Protein 6OKD (pdb70)

Foldseek 3Di:
DADDPVRLLVLLLVLLVPDFLLVQLAVLLDPLQPAFAFQDPNLVVVLVVLQVLLVVLVFVDKDKDKDKFKKWDADPDFWFKWKDLVVDIGTLDRFPEWAILFDFDKAKFKEFEQEAQDLVSQVPDPDQQASAEYEYEDDDDALQNSLVSSVVSRHAEYEYEHFCQQFVDPDQFFHFYAYRAQFAAHDDDDPPCHSGGPHGYTYGGNSSQLVQLVQAADADDVVSVTDRSHHGIGDPSMMMMTGGHMDMDIHMGMKMKGKHAAPAARQAEAEEEFEQHARASCSLQGSLLSSLLSSLSSSVSCCVVPVPQHFRYMYMYIHAYPLRHQLHRVVVVLVVQPPHVLLRYAEYEYRGNQELAQDAKAKAWPLQCVVVLLVLQQSFARLPPRHRNNPDPCVVVVHDHDDRSGNQQCVQQQNLHIYMYMHRHDPRDRNCGRTNPSGSVVRCVRPVVVSSRSSRSSSSVSSSRCQQGRFLAGSTQLLSVLVVLVVLVVLVVVCVVVQVVVVHDCVLLVVLSVLLNVLSVVLVVQVVPDPRPPSVSSVLSRSLSSCLSVLQFQPPDDCRVFSRRRQDRGDDLLHSVNLSVLSVPVCVVRDVVSNVVSSVSNSCSSNVSSVSSDRDPVD/DDDLVRLLVLLLVLLVPDFLLVQLQVLLDPLQPAFAFQDPNLVVVLVVLQVLLVVLVFVDKDKDKDKFKKWDADVDFWFKWKPLVVPIGTLDSFPEWAILFDFDKAKFKEFEQEAQDLVSQVPDPDQQASAEYEYEDDDAFLQNSLVSSVVSHHAEYEYEHFCQQFVDPDQFFHFYAYRAPFAAHDPDDPPCHSGHPHGYTYGGNSSQLVVLVQAADFDDCVSVGDRSDHGIGDPSMMMMTGGHMDMDIHMGMKMKGKHAADACRQAEEEEEFEQHADASCSLQGSLLSSLLSSLSSSVSCCVVPVVAHFNYMYMYIHAYPLRHQLHRVVVVLVVQPPHVLLRYAEYEYRGNQEQAQDAKAKAWPLQCPVVLLVLQQPFARLPPRHRNNPDPCVVVVHDHDDRSGNQQCVQQQVLHIYMYMHRHDPRDRNQGRTNVSGSVVRCVRPVVVSSRSSRSSSSVNSSRCQQTRFLAGSTRLLSVLVVLVVLVVLVVVLVVVCVVVVHDCVLLVVLSVLLNVLSVVLVVQVVPDPRPPSVSSVLSRSLSSCLSVLQFQPPDDCRVFSRRRQDRGDDCLHSVNLSVLSVPPVVRDVVSNVVSSVRVSVSSNVSSVSSDRDPVD/DDDLCVVLVVLVVVLVVVVVVVVCPSPVSVVSSVVSNVPDDRD/DALCVVLVVLVVVLVVVVVVVVCPSPVSVVSSVVSSVPDDRD

GO terms:
  GO:0060586 multicellular organismal-level iron ion homeostasis (P, IDA)
  GO:0048471 perinuclear region of cytoplasm (C, IDA)
  GO:0005886 plasma membrane (C, IDA)
  GO:0043066 negative regulation of apoptotic process (P, IMP)
  GO:0043123 positive regulation of canonical NF-kappaB signal transduction (P, IMP)
  GO:0010628 positive regulation of gene expression (P, IMP)
  GO:0031334 positive regulation of protein-containing complex assembly (P, IMP)
  GO:1900182 positive regulation of protein localization to nucleus (P, IMP)
  GO:0005515 protein binding (F, IPI)
  GO:0044877 protein-containing complex binding (F, IPI)
  GO:0019901 protein kinase binding (F, IPI)
  GO:0055037 recycling endosome (C, IDA)
  GO:0005768 endosome (C, IDA)
  GO:0003725 double-stranded RNA binding (F, IDA)
  GO:0031410 cytoplasmic vesicle (C, IDA)
  GO:0071466 cellular response to xenobiotic stimulus (P, IDA)
  GO:0004998 transferrin receptor activity (F, IDA)
  GO:0042102 positive regulation of T cell proliferation (P, IDA)
  GO:0045830 positive regulation of isotype switching (P, IDA)
  GO:0030890 positive regulation of B cell proliferation (P, IDA)

Structure (mmCIF, N/CA/C/O backbone):
data_6OKD
#
_entry.id   6OKD
#
_cell.length_a   102.601
_cell.length_b   145.500
_cell.length_c   133.494
_cell.angle_alpha   90.00
_cell.angle_beta   90.02
_cell.angle_gamma   90.00
#
_symmetry.space_group_name_H-M   'C 1 2 1'
#
loop_
_entity.id
_entity.type
_entity.pdbx_description
1 polymer 'Transferrin receptor protein 1'
2 polymer 'transferrin receptor binding cystine-dense peptide'
3 non-polymer '2-(N-MORPHOLINO)-ETHANESULFONIC ACID'
4 non-polymer GLYCEROL
5 non-polymer 2-acetamido-2-deoxy-beta-D-glucopyranose
6 water water
#
loop_
_atom_site.group_PDB
_atom_site.id
_atom_site.type_symbol
_atom_site.label_atom_id
_atom_site.label_alt_id
_atom_site.label_comp_id
_atom_site.label_asym_id
_atom_site.label_entity_id
_atom_site.label_seq_id
_atom_site.pdbx_PDB_ins_code
_atom_site.Cartn_x
_atom_site.Cartn_y
_atom_site.Cartn_z
_atom_site.occupancy
_atom_site.B_iso_or_equiv
_atom_site.auth_seq_id
_atom_site.auth_comp_id
_atom_site.auth_asym_id
_atom_site.auth_atom_id
_atom_site.pdbx_PDB_model_num
ATOM 1 N N . SER A 1 2 ? 78.517 0.565 41.243 1.00 78.97 2 SER A N 1
ATOM 2 C CA . SER A 1 2 ? 79.074 1.185 40.002 1.00 85.26 2 SER A CA 1
ATOM 3 C C . SER A 1 2 ? 80.547 0.785 39.833 1.00 81.64 2 SER A C 1
ATOM 4 O O . SER A 1 2 ? 81.363 0.938 40.761 1.00 93.92 2 SER A O 1
ATOM 6 N N . ARG A 1 3 ? 80.854 0.166 38.691 1.00 74.22 3 ARG A N 1
ATOM 7 C CA . ARG A 1 3 ? 82.242 -0.091 38.281 1.00 70.33 3 ARG A CA 1
ATOM 8 C C . ARG A 1 3 ? 82.994 1.245 38.152 1.00 63.44 3 ARG A C 1
ATOM 9 O O . ARG A 1 3 ? 82.473 2.200 37.566 1.00 64.34 3 ARG A O 1
ATOM 11 N N . LEU A 1 4 ? 84.176 1.339 38.757 1.00 52.07 4 LEU A N 1
ATOM 12 C CA . LEU A 1 4 ? 84.980 2.585 38.699 1.00 51.49 4 LEU A CA 1
ATOM 13 C C . LEU A 1 4 ? 85.904 2.589 37.488 1.00 51.51 4 LEU A C 1
ATOM 14 O O . LEU A 1 4 ? 86.471 1.564 37.135 1.00 54.39 4 LEU A O 1
ATOM 19 N N . TYR A 1 5 ? 86.102 3.758 36.905 1.00 48.13 5 TYR A N 1
ATOM 20 C CA . TYR A 1 5 ? 86.950 3.911 35.753 1.00 50.96 5 TYR A CA 1
ATOM 21 C C . TYR A 1 5 ? 88.022 4.853 36.161 1.00 45.10 5 TYR A C 1
ATOM 22 O O . TYR A 1 5 ? 88.023 5.312 37.312 1.00 39.60 5 TYR A O 1
ATOM 31 N N . TRP A 1 6 ? 89.035 4.947 35.298 1.00 41.04 6 TRP A N 1
ATOM 32 C CA . TRP A 1 6 ? 90.253 5.653 35.590 1.00 39.65 6 TRP A CA 1
ATOM 33 C C . TRP A 1 6 ? 89.959 7.047 36.180 1.00 39.78 6 TRP A C 1
ATOM 34 O O . TRP A 1 6 ? 90.579 7.436 37.176 1.00 35.31 6 TRP A O 1
ATOM 45 N N . ASP A 1 7 ? 89.097 7.810 35.514 1.00 42.36 7 ASP A N 1
ATOM 46 C CA . ASP A 1 7 ? 88.764 9.185 35.948 1.00 48.72 7 ASP A CA 1
ATOM 47 C C . ASP A 1 7 ? 88.270 9.233 37.400 1.00 43.51 7 ASP A C 1
ATOM 48 O O . ASP A 1 7 ? 88.775 10.019 38.192 1.00 39.75 7 ASP A O 1
ATOM 53 N N . ASP A 1 8 ? 87.429 8.277 37.753 1.00 38.93 8 ASP A N 1
ATOM 54 C CA . ASP A 1 8 ? 86.914 8.134 39.127 1.00 40.69 8 ASP A CA 1
ATOM 55 C C . ASP A 1 8 ? 88.012 7.794 40.107 1.00 36.75 8 ASP A C 1
ATOM 56 O O . ASP A 1 8 ? 88.105 8.418 41.183 1.00 35.14 8 ASP A O 1
ATOM 61 N N . LEU A 1 9 ? 88.912 6.877 39.720 1.00 35.71 9 LEU A N 1
ATOM 62 C CA . LEU A 1 9 ? 90.017 6.517 40.594 1.00 31.84 9 LEU A CA 1
ATOM 63 C C . LEU A 1 9 ? 90.993 7.642 40.766 1.00 30.51 9 LEU A C 1
ATOM 64 O O . LEU A 1 9 ? 91.525 7.812 41.862 1.00 28.70 9 LEU A O 1
ATOM 69 N N . LYS A 1 10 ? 91.319 8.347 39.676 1.00 30.28 10 LYS A N 1
ATOM 70 C CA . LYS A 1 10 ? 92.245 9.445 39.732 1.00 32.11 10 LYS A CA 1
ATOM 71 C C . LYS A 1 10 ? 91.711 10.537 40.685 1.00 31.97 10 LYS A C 1
ATOM 72 O O . LYS A 1 10 ? 92.477 11.072 41.500 1.00 32.04 10 LYS A O 1
ATOM 74 N N . ARG A 1 11 ? 90.445 10.867 40.540 1.00 35.81 11 ARG A N 1
ATOM 75 C CA . ARG A 1 11 ? 89.796 11.896 41.380 1.00 39.63 11 ARG A CA 1
ATOM 76 C C . ARG A 1 11 ? 89.638 11.503 42.867 1.00 38.76 11 ARG A C 1
ATOM 77 O O . ARG A 1 11 ? 90.012 12.275 43.746 1.00 36.86 11 ARG A O 1
ATOM 85 N N . LYS A 1 12 ? 89.385 10.224 43.103 1.00 33.99 12 LYS A N 1
ATOM 86 C CA . LYS A 1 12 ? 89.444 9.679 44.450 1.00 33.71 12 LYS A CA 1
ATOM 87 C C . LYS A 1 12 ? 90.804 9.728 45.100 1.00 30.71 12 LYS A C 1
ATOM 88 O O . LYS A 1 12 ? 90.922 10.216 46.246 1.00 29.45 12 LYS A O 1
ATOM 94 N N . LEU A 1 13 ? 91.874 9.339 44.382 1.00 26.55 13 LEU A N 1
ATOM 95 C CA . LEU A 1 13 ? 93.189 9.457 44.919 1.00 26.00 13 LEU A CA 1
ATOM 96 C C . LEU A 1 13 ? 93.470 10.917 45.298 1.00 27.20 13 LEU A C 1
ATOM 97 O O . LEU A 1 13 ? 94.131 11.201 46.309 1.00 25.00 13 LEU A O 1
ATOM 102 N N . SER A 1 14 ? 93.190 11.802 44.355 1.00 28.96 14 SER A N 1
ATOM 103 C CA A SER A 1 14 ? 93.535 13.217 44.491 0.50 31.00 14 SER A CA 1
ATOM 104 C CA B SER A 1 14 ? 93.527 13.227 44.506 0.50 31.94 14 SER A CA 1
ATOM 105 C C . SER A 1 14 ? 92.805 13.775 45.757 1.00 31.54 14 SER A C 1
ATOM 106 O O . SER A 1 14 ? 93.394 14.458 46.587 1.00 28.82 14 SER A O 1
ATOM 111 N N . GLU A 1 15 ? 91.613 13.304 45.959 1.00 31.78 15 GLU A N 1
ATOM 112 C CA . GLU A 1 15 ? 90.790 13.714 47.095 1.00 37.35 15 GLU A CA 1
ATOM 113 C C . GLU A 1 15 ? 91.437 13.307 48.413 1.00 35.61 15 GLU A C 1
ATOM 114 O O . GLU A 1 15 ? 91.561 14.127 49.324 1.00 34.40 15 GLU A O 1
ATOM 120 N N . LYS A 1 16 ? 91.857 12.042 48.483 1.00 30.98 16 LYS A N 1
ATOM 121 C CA . LYS A 1 16 ? 92.490 11.517 49.656 1.00 29.84 16 LYS A CA 1
ATOM 122 C C . LYS A 1 16 ? 93.803 12.179 49.896 1.00 29.53 16 LYS A C 1
ATOM 123 O O . LYS A 1 16 ? 94.143 12.460 51.037 1.00 33.47 16 LYS A O 1
ATOM 129 N N . LEU A 1 17 ? 94.600 12.404 48.851 1.00 26.86 17 LEU A N 1
ATOM 130 C CA . LEU A 1 17 ? 95.842 13.118 49.033 1.00 27.07 17 LEU A CA 1
ATOM 131 C C . LEU A 1 17 ? 95.678 14.525 49.638 1.00 28.72 17 LEU A C 1
ATOM 132 O O . LEU A 1 17 ? 96.572 15.000 50.318 1.00 28.75 17 LEU A O 1
ATOM 137 N N . ASP A 1 18 ? 94.699 15.258 49.154 1.00 32.51 18 ASP A N 1
ATOM 138 C CA . ASP A 1 18 ? 94.408 16.609 49.672 1.00 41.55 18 ASP A CA 1
ATOM 139 C C . ASP A 1 18 ? 94.270 16.694 51.188 1.00 41.56 18 ASP A C 1
ATOM 140 O O . ASP A 1 18 ? 94.559 17.742 51.746 1.00 44.67 18 ASP A O 1
ATOM 145 N N . SER A 1 19 ? 93.842 15.604 51.834 1.00 40.14 19 SER A N 1
ATOM 146 C CA A SER A 1 19 ? 93.670 15.613 53.290 0.50 41.28 19 SER A CA 1
ATOM 147 C CA B SER A 1 19 ? 93.641 15.560 53.289 0.50 42.20 19 SER A CA 1
ATOM 148 C C . SER A 1 19 ? 94.784 14.874 54.027 1.00 39.89 19 SER A C 1
ATOM 149 O O . SER A 1 19 ? 94.658 14.569 55.196 1.00 41.16 19 SER A O 1
ATOM 154 N N . THR A 1 20 ? 95.824 14.466 53.315 1.00 31.62 20 THR A N 1
ATOM 155 C CA . THR A 1 20 ? 96.845 13.673 53.927 1.00 31.28 20 THR A CA 1
ATOM 156 C C . THR A 1 20 ? 97.908 14.574 54.516 1.00 32.77 20 THR A C 1
ATOM 157 O O . THR A 1 20 ? 98.395 15.528 53.858 1.00 32.75 20 THR A O 1
ATOM 161 N N . ASP A 1 21 ? 98.359 14.172 55.702 1.00 33.42 21 ASP A N 1
ATOM 162 C CA . ASP A 1 21 ? 99.379 14.907 56.464 1.00 33.06 21 ASP A CA 1
ATOM 163 C C . ASP A 1 21 ? 100.648 14.080 56.475 1.00 30.34 21 ASP A C 1
ATOM 164 O O . ASP A 1 21 ? 100.634 12.973 56.982 1.00 35.80 21 ASP A O 1
ATOM 169 N N . PHE A 1 22 ? 101.572 14.425 55.606 1.00 26.13 22 PHE A N 1
ATOM 170 C CA . PHE A 1 22 ? 102.794 13.648 55.441 1.00 24.94 22 PHE A CA 1
ATOM 171 C C . PHE A 1 22 ? 103.847 14.119 56.468 1.00 26.33 22 PHE A C 1
ATOM 172 O O . PHE A 1 22 ? 104.569 13.302 57.043 1.00 29.01 22 PHE A O 1
ATOM 180 N N . THR A 1 23 ? 103.813 15.406 56.776 1.00 29.70 23 THR A N 1
ATOM 181 C CA . THR A 1 23 ? 104.851 15.977 57.637 1.00 32.32 23 THR A CA 1
ATOM 182 C C . THR A 1 23 ? 104.806 15.427 59.070 1.00 30.89 23 THR A C 1
ATOM 183 O O . THR A 1 23 ? 105.846 15.218 59.667 1.00 32.57 23 THR A O 1
ATOM 187 N N . SER A 1 24 ? 103.628 15.069 59.577 1.00 32.46 24 SER A N 1
ATOM 188 C CA . SER A 1 24 ? 103.513 14.482 60.923 1.00 33.19 24 SER A CA 1
ATOM 189 C C . SER A 1 24 ? 104.203 13.147 61.025 1.00 32.66 24 SER A C 1
ATOM 190 O O . SER A 1 24 ? 104.754 12.782 62.083 1.00 29.33 24 SER A O 1
ATOM 193 N N . THR A 1 25 ? 104.108 12.369 59.940 1.00 31.46 25 THR A N 1
ATOM 194 C CA . THR A 1 25 ? 104.761 11.099 59.919 1.00 28.18 25 THR A CA 1
ATOM 195 C C . THR A 1 25 ? 106.250 11.224 59.768 1.00 24.33 25 THR A C 1
ATOM 196 O O . THR A 1 25 ? 106.991 10.580 60.492 1.00 23.03 25 THR A O 1
ATOM 200 N N . ILE A 1 26 ? 106.693 12.136 58.918 1.00 23.64 26 ILE A N 1
ATOM 201 C CA . ILE A 1 26 ? 108.143 12.385 58.857 1.00 23.83 26 ILE A CA 1
ATOM 202 C C . ILE A 1 26 ? 108.729 12.800 60.201 1.00 20.89 26 ILE A C 1
ATOM 203 O O . ILE A 1 26 ? 109.803 12.368 60.631 1.00 23.44 26 ILE A O 1
ATOM 208 N N . LYS A 1 27 ? 108.046 13.733 60.871 1.00 24.05 27 LYS A N 1
ATOM 209 C CA . LYS A 1 27 ? 108.433 14.164 62.181 1.00 24.85 27 LYS A CA 1
ATOM 210 C C . LYS A 1 27 ? 108.453 13.048 63.261 1.00 25.76 27 LYS A C 1
ATOM 211 O O . LYS A 1 27 ? 109.457 12.917 64.030 1.00 23.86 27 LYS A O 1
ATOM 217 N N . LEU A 1 28 ? 107.462 12.152 63.217 1.00 25.66 28 LEU A N 1
ATOM 218 C CA . LEU A 1 28 ? 107.448 10.988 64.116 1.00 27.99 28 LEU A CA 1
ATOM 219 C C . LEU A 1 28 ? 108.650 10.074 63.925 1.00 27.00 28 LEU A C 1
ATOM 220 O O . LEU A 1 28 ? 109.314 9.710 64.890 1.00 26.46 28 LEU A O 1
ATOM 225 N N . LEU A 1 29 ? 109.061 9.897 62.678 1.00 26.99 29 LEU A N 1
ATOM 226 C CA . LEU A 1 29 ? 110.301 9.144 62.410 1.00 26.22 29 LEU A CA 1
ATOM 227 C C . LEU A 1 29 ? 111.619 9.812 62.752 1.00 28.58 29 LEU A C 1
ATOM 228 O O . LEU A 1 29 ? 112.653 9.175 62.663 1.00 27.70 29 LEU A O 1
ATOM 233 N N . ASN A 1 30 ? 111.610 11.074 63.175 1.00 24.50 30 ASN A N 1
ATOM 234 C CA . ASN A 1 30 ? 112.773 11.750 63.756 1.00 26.93 30 ASN A CA 1
ATOM 235 C C . ASN A 1 30 ? 112.706 11.785 65.264 1.00 29.45 30 ASN A C 1
ATOM 236 O O . ASN A 1 30 ? 113.580 12.366 65.911 1.00 31.49 30 ASN A O 1
ATOM 241 N N . GLU A 1 31 ? 111.709 11.138 65.887 1.00 28.23 31 GLU A N 1
ATOM 242 C CA . GLU A 1 31 ? 111.683 11.146 67.329 1.00 29.45 31 GLU A CA 1
ATOM 243 C C . GLU A 1 31 ? 112.753 10.201 67.816 1.00 29.83 31 GLU A C 1
ATOM 244 O O . GLU A 1 31 ? 113.246 9.338 67.045 1.00 28.49 31 GLU A O 1
ATOM 250 N N . ASN A 1 32 ? 113.073 10.317 69.105 1.00 31.46 32 ASN A N 1
ATOM 251 C CA . ASN A 1 32 ? 114.235 9.647 69.736 1.00 33.51 32 ASN A CA 1
ATOM 252 C C . ASN A 1 32 ? 114.100 8.122 69.710 1.00 33.16 32 ASN A C 1
ATOM 253 O O . ASN A 1 32 ? 115.104 7.419 69.645 1.00 32.52 32 ASN A O 1
ATOM 255 N N . SER A 1 33 ? 112.881 7.605 69.612 1.00 31.43 33 SER A N 1
ATOM 256 C CA . SER A 1 33 ? 112.750 6.167 69.595 1.00 34.31 33 SER A CA 1
ATOM 257 C C . SER A 1 33 ? 113.204 5.555 68.255 1.00 28.01 33 SER A C 1
ATOM 258 O O . SER A 1 33 ? 113.346 4.349 68.167 1.00 27.37 33 SER A O 1
ATOM 261 N N . TYR A 1 34 ? 113.333 6.359 67.178 1.00 22.16 34 TYR A N 1
ATOM 262 C CA . TYR A 1 34 ? 113.639 5.830 65.878 1.00 21.41 34 TYR A CA 1
ATOM 263 C C . TYR A 1 34 ? 114.915 6.462 65.263 1.00 21.35 34 TYR A C 1
ATOM 264 O O . TYR A 1 34 ? 115.228 6.169 64.106 1.00 20.94 34 TYR A O 1
ATOM 273 N N . VAL A 1 35 ? 115.644 7.281 66.032 1.00 23.89 35 VAL A N 1
ATOM 274 C CA . VAL A 1 35 ? 116.931 7.792 65.543 1.00 23.32 35 VAL A CA 1
ATOM 275 C C . VAL A 1 35 ? 118.008 7.650 66.597 1.00 24.25 35 VAL A C 1
ATOM 276 O O . VAL A 1 35 ? 117.719 7.784 67.784 1.00 23.14 35 VAL A O 1
ATOM 280 N N . PRO A 1 36 ? 119.270 7.454 66.184 1.00 22.77 36 PRO A N 1
ATOM 281 C CA . PRO A 1 36 ? 119.662 7.019 64.817 1.00 22.14 36 PRO A CA 1
ATOM 282 C C . PRO A 1 36 ? 119.247 5.570 64.600 1.00 21.17 36 PRO A C 1
ATOM 283 O O . PRO A 1 36 ? 118.897 4.919 65.570 1.00 24.31 36 PRO A O 1
ATOM 287 N N . ARG A 1 37 ? 119.292 5.071 63.357 1.00 20.66 37 ARG A N 1
ATOM 288 C CA . ARG A 1 37 ? 118.737 3.731 63.079 1.00 19.58 37 ARG A CA 1
ATOM 289 C C . ARG A 1 37 ? 119.546 2.957 62.036 1.00 18.25 37 ARG A C 1
ATOM 290 O O . ARG A 1 37 ? 119.059 2.514 60.980 1.00 17.40 37 ARG A O 1
ATOM 298 N N . GLU A 1 38 ? 120.789 2.686 62.420 1.00 17.69 38 GLU A N 1
ATOM 299 C CA . GLU A 1 38 ? 121.659 1.884 61.583 1.00 17.88 38 GLU A CA 1
ATOM 300 C C . GLU A 1 38 ? 121.003 0.504 61.438 1.00 17.13 38 GLU A C 1
ATOM 301 O O . GLU A 1 38 ? 120.381 -0.033 62.352 1.00 17.48 38 GLU A O 1
ATOM 303 N N . ALA A 1 39 ? 121.215 -0.121 60.289 1.00 18.44 39 ALA A N 1
ATOM 304 C CA . ALA A 1 39 ? 120.644 -1.440 60.053 1.00 17.50 39 ALA A CA 1
ATOM 305 C C . ALA A 1 39 ? 120.990 -2.445 61.136 1.00 19.28 39 ALA A C 1
ATOM 306 O O . ALA A 1 39 ? 122.139 -2.538 61.578 1.00 21.46 39 ALA A O 1
ATOM 308 N N . GLY A 1 40 ? 119.981 -3.159 61.582 1.00 20.19 40 GLY A N 1
ATOM 309 C CA . GLY A 1 40 ? 120.138 -4.226 62.598 1.00 23.93 40 GLY A CA 1
ATOM 310 C C . GLY A 1 40 ? 120.117 -3.719 64.032 1.00 24.07 40 GLY A C 1
ATOM 311 O O . GLY A 1 40 ? 120.181 -4.501 64.954 1.00 24.90 40 GLY A O 1
ATOM 312 N N . SER A 1 41 ? 120.094 -2.396 64.190 1.00 23.82 41 SER A N 1
ATOM 313 C CA . SER A 1 41 ? 120.032 -1.773 65.519 1.00 21.81 41 SER A CA 1
ATOM 314 C C . SER A 1 41 ? 118.668 -1.947 66.166 1.00 21.94 41 SER A C 1
ATOM 315 O O . SER A 1 41 ? 117.647 -2.211 65.503 1.00 19.75 41 SER A O 1
ATOM 318 N N . GLN A 1 42 ? 118.640 -1.782 67.490 1.00 21.96 42 GLN A N 1
ATOM 319 C CA . GLN A 1 42 ? 117.387 -1.816 68.185 1.00 24.57 42 GLN A CA 1
ATOM 320 C C . GLN A 1 42 ? 116.379 -0.798 67.593 1.00 21.62 42 GLN A C 1
ATOM 321 O O . GLN A 1 42 ? 115.180 -1.070 67.521 1.00 23.39 42 GLN A O 1
ATOM 327 N N . LYS A 1 43 ? 116.836 0.404 67.318 1.00 20.93 43 LYS A N 1
ATOM 328 C CA . LYS A 1 43 ? 115.964 1.419 66.724 1.00 21.85 43 LYS A CA 1
ATOM 329 C C . LYS A 1 43 ? 115.432 1.143 65.341 1.00 21.53 43 LYS A C 1
ATOM 330 O O . LYS A 1 43 ? 114.263 1.438 65.049 1.00 19.63 43 LYS A O 1
ATOM 336 N N . ASP A 1 44 ? 116.250 0.529 64.498 1.00 19.13 44 ASP A N 1
ATOM 337 C CA . ASP A 1 44 ? 115.770 0.039 63.202 1.00 18.27 44 ASP A CA 1
ATOM 338 C C . ASP A 1 44 ? 114.672 -0.983 63.412 1.00 18.33 44 ASP A C 1
ATOM 339 O O . ASP A 1 44 ? 113.593 -0.971 62.754 1.00 19.47 44 ASP A O 1
ATOM 344 N N . GLU A 1 45 ? 114.908 -1.907 64.331 1.00 18.84 45 GLU A N 1
ATOM 345 C CA . GLU A 1 45 ? 113.916 -2.872 64.629 1.00 22.37 45 GLU A CA 1
ATOM 346 C C . GLU A 1 45 ? 112.631 -2.262 65.194 1.00 22.19 45 GLU A C 1
ATOM 347 O O . GLU A 1 45 ? 111.516 -2.686 64.842 1.00 21.60 45 GLU A O 1
ATOM 353 N N . ASN A 1 46 ? 112.768 -1.310 66.098 1.00 21.06 46 ASN A N 1
ATOM 354 C CA . ASN A 1 46 ? 111.572 -0.621 66.634 1.00 21.89 46 ASN A CA 1
ATOM 355 C C . ASN A 1 46 ? 110.770 -0.011 65.491 1.00 18.82 46 ASN A C 1
ATOM 356 O O . ASN A 1 46 ? 109.533 -0.142 65.483 1.00 18.07 46 ASN A O 1
ATOM 361 N N . LEU A 1 47 ? 111.438 0.675 64.562 1.00 18.01 47 LEU A N 1
ATOM 362 C CA . LEU A 1 47 ? 110.729 1.254 63.436 1.00 18.64 47 LEU A CA 1
ATOM 363 C C . LEU A 1 47 ? 110.056 0.186 62.541 1.00 18.56 47 LEU A C 1
ATOM 364 O O . LEU A 1 47 ? 108.950 0.412 62.060 1.00 16.38 47 LEU A O 1
ATOM 369 N N . ALA A 1 48 ? 110.767 -0.918 62.246 1.00 17.68 48 ALA A N 1
ATOM 370 C CA . ALA A 1 48 ? 110.175 -2.068 61.509 1.00 17.33 48 ALA A CA 1
ATOM 371 C C . ALA A 1 48 ? 108.846 -2.537 62.137 1.00 17.86 48 ALA A C 1
ATOM 372 O O . ALA A 1 48 ? 107.833 -2.741 61.419 1.00 17.19 48 ALA A O 1
ATOM 374 N N . LEU A 1 49 ? 108.848 -2.699 63.451 1.00 17.95 49 LEU A N 1
ATOM 375 C CA . LEU A 1 49 ? 107.694 -3.249 64.160 1.00 21.23 49 LEU A CA 1
ATOM 376 C C . LEU A 1 49 ? 106.569 -2.227 64.243 1.00 20.10 49 LEU A C 1
ATOM 377 O O . LEU A 1 49 ? 105.407 -2.603 64.201 1.00 20.01 49 LEU A O 1
ATOM 382 N N . TYR A 1 50 ? 106.933 -0.949 64.259 1.00 19.44 50 TYR A N 1
ATOM 383 C CA . TYR A 1 50 ? 105.989 0.143 64.075 1.00 21.65 50 TYR A CA 1
ATOM 384 C C . TYR A 1 50 ? 105.315 0.146 62.722 1.00 19.60 50 TYR A C 1
ATOM 385 O O . TYR A 1 50 ? 104.083 0.157 62.635 1.00 19.70 50 TYR A O 1
ATOM 394 N N . VAL A 1 51 ? 106.102 -0.033 61.681 1.00 17.76 51 VAL A N 1
ATOM 395 C CA . VAL A 1 51 ? 105.609 -0.111 60.302 1.00 17.35 51 VAL A CA 1
ATOM 396 C C . VAL A 1 51 ? 104.673 -1.323 60.163 1.00 18.13 51 VAL A C 1
ATOM 397 O O . VAL A 1 51 ? 103.548 -1.231 59.607 1.00 16.20 51 VAL A O 1
ATOM 401 N N . GLU A 1 52 ? 105.105 -2.450 60.716 1.00 18.33 52 GLU A N 1
ATOM 402 C CA . GLU A 1 52 ? 104.292 -3.654 60.726 1.00 18.57 52 GLU A CA 1
ATOM 403 C C . GLU A 1 52 ? 102.926 -3.444 61.354 1.00 20.24 52 GLU A C 1
ATOM 404 O O . GLU A 1 52 ? 101.882 -3.890 60.851 1.00 18.62 52 GLU A O 1
ATOM 410 N N . ASN A 1 53 ? 102.921 -2.859 62.531 1.00 19.70 53 ASN A N 1
ATOM 411 C CA . ASN A 1 53 ? 101.692 -2.676 63.228 1.00 23.21 53 ASN A CA 1
ATOM 412 C C . ASN A 1 53 ? 100.802 -1.653 62.528 1.00 20.97 53 ASN A C 1
ATOM 413 O O . ASN A 1 53 ? 99.596 -1.864 62.474 1.00 21.73 53 ASN A O 1
ATOM 418 N N . GLN A 1 54 ? 101.394 -0.640 61.883 1.00 19.87 54 GLN A N 1
ATOM 419 C CA . GLN A 1 54 ? 100.603 0.255 61.004 1.00 19.61 54 GLN A CA 1
ATOM 420 C C . GLN A 1 54 ? 99.934 -0.480 59.836 1.00 19.49 54 GLN A C 1
ATOM 421 O O . GLN A 1 54 ? 98.764 -0.266 59.529 1.00 20.34 54 GLN A O 1
ATOM 427 N N . PHE A 1 55 ? 100.698 -1.299 59.120 1.00 17.87 55 PHE A N 1
ATOM 428 C CA . PHE A 1 55 ? 100.144 -2.102 58.028 1.00 18.41 55 PHE A CA 1
ATOM 429 C C . PHE A 1 55 ? 98.973 -2.951 58.471 1.00 19.26 55 PHE A C 1
ATOM 430 O O . PHE A 1 55 ? 97.952 -3.063 57.783 1.00 19.74 55 PHE A O 1
ATOM 438 N N . ARG A 1 56 ? 99.102 -3.549 59.648 1.00 20.03 56 ARG A N 1
ATOM 439 C CA . ARG A 1 56 ? 97.983 -4.227 60.244 1.00 20.92 56 ARG A CA 1
ATOM 440 C C . ARG A 1 56 ? 96.789 -3.326 60.537 1.00 22.04 56 ARG A C 1
ATOM 441 O O . ARG A 1 56 ? 95.636 -3.754 60.325 1.00 23.50 56 ARG A O 1
ATOM 449 N N . GLU A 1 57 ? 97.031 -2.163 61.128 1.00 19.60 57 GLU A N 1
ATOM 450 C CA . GLU A 1 57 ? 95.960 -1.206 61.357 1.00 23.06 57 GLU A CA 1
ATOM 451 C C . GLU A 1 57 ? 95.217 -0.800 60.079 1.00 23.70 57 GLU A C 1
ATOM 452 O O . GLU A 1 57 ? 94.009 -0.699 60.059 1.00 22.74 57 GLU A O 1
ATOM 458 N N . PHE A 1 58 ? 95.933 -0.674 58.981 1.00 22.00 58 PHE A N 1
ATOM 459 C CA . PHE A 1 58 ? 95.329 -0.373 57.676 1.00 22.82 58 PHE A CA 1
ATOM 460 C C . PHE A 1 58 ? 94.540 -1.553 57.054 1.00 23.65 58 PHE A C 1
ATOM 461 O O . PHE A 1 58 ? 93.873 -1.356 56.038 1.00 25.52 58 PHE A O 1
ATOM 469 N N . LYS A 1 59 ? 94.540 -2.735 57.684 1.00 20.86 59 LYS A N 1
ATOM 470 C CA . LYS A 1 59 ? 93.794 -3.890 57.230 1.00 21.02 59 LYS A CA 1
ATOM 471 C C . LYS A 1 59 ? 94.255 -4.385 55.839 1.00 21.29 59 LYS A C 1
ATOM 472 O O . LYS A 1 59 ? 93.460 -4.787 55.018 1.00 21.66 59 LYS A O 1
ATOM 474 N N . LEU A 1 60 ? 95.547 -4.286 55.572 1.00 21.56 60 LEU A N 1
ATOM 475 C CA . LEU A 1 60 ? 96.129 -4.958 54.408 1.00 19.31 60 LEU A CA 1
ATOM 476 C C . LEU A 1 60 ? 95.753 -6.445 54.410 1.00 23.68 60 LEU A C 1
ATOM 477 O O . LEU A 1 60 ? 95.491 -7.008 55.457 1.00 23.48 60 LEU A O 1
ATOM 482 N N . SER A 1 61 ? 95.711 -7.075 53.224 1.00 19.86 61 SER A N 1
ATOM 483 C CA . SER A 1 61 ? 95.284 -8.467 53.084 1.00 21.15 61 SER A CA 1
ATOM 484 C C . SER A 1 61 ? 96.182 -9.395 53.911 1.00 21.93 61 SER A C 1
ATOM 485 O O . SER A 1 61 ? 95.704 -10.310 54.543 1.00 20.86 61 SER A O 1
ATOM 488 N N . LYS A 1 62 ? 97.457 -9.123 53.916 1.00 20.21 62 LYS A N 1
ATOM 489 C CA . LYS A 1 62 ? 98.432 -9.872 54.679 1.00 21.46 62 LYS A CA 1
ATOM 490 C C . LYS A 1 62 ? 99.622 -9.017 54.960 1.00 18.60 62 LYS A C 1
ATOM 491 O O . LYS A 1 62 ? 100.069 -8.203 54.111 1.00 17.18 62 LYS A O 1
ATOM 497 N N . VAL A 1 63 ? 100.215 -9.246 56.126 1.00 17.85 63 VAL A N 1
ATOM 498 C CA . VAL A 1 63 ? 101.393 -8.508 56.535 1.00 18.32 63 VAL A CA 1
ATOM 499 C C . VAL A 1 63 ? 102.417 -9.528 57.046 1.00 18.45 63 VAL A C 1
ATOM 500 O O . VAL A 1 63 ? 102.037 -10.474 57.713 1.00 19.31 63 VAL A O 1
ATOM 504 N N . TRP A 1 64 ? 103.663 -9.416 56.670 1.00 16.85 64 TRP A N 1
ATOM 505 C CA . TRP A 1 64 ? 104.650 -10.437 57.026 1.00 17.83 64 TRP A CA 1
ATOM 506 C C . TRP A 1 64 ? 106.042 -9.858 57.132 1.00 18.35 64 TRP A C 1
ATOM 507 O O . TRP A 1 64 ? 106.348 -8.788 56.578 1.00 16.36 64 TRP A O 1
ATOM 518 N N . ARG A 1 65 ? 106.890 -10.606 57.817 1.00 19.37 65 ARG A N 1
ATOM 519 C CA . ARG A 1 65 ? 108.312 -10.274 57.961 1.00 21.99 65 ARG A CA 1
ATOM 520 C C . ARG A 1 65 ? 109.182 -11.154 57.121 1.00 20.00 65 ARG A C 1
ATOM 521 O O . ARG A 1 65 ? 108.883 -12.323 56.933 1.00 21.81 65 ARG A O 1
ATOM 529 N N . ASP A 1 66 ? 110.271 -10.605 56.649 1.00 19.95 66 ASP A N 1
ATOM 530 C CA . ASP A 1 66 ? 111.280 -11.335 55.865 1.00 21.68 66 ASP A CA 1
ATOM 531 C C . ASP A 1 66 ? 112.591 -11.001 56.546 1.00 21.25 66 ASP A C 1
ATOM 532 O O . ASP A 1 66 ? 113.074 -9.896 56.415 1.00 19.29 66 ASP A O 1
ATOM 537 N N . GLN A 1 67 ? 113.184 -11.966 57.242 1.00 19.43 67 GLN A N 1
ATOM 538 C CA . GLN A 1 67 ? 114.445 -11.724 57.943 1.00 21.31 67 GLN A CA 1
ATOM 539 C C . GLN A 1 67 ? 115.668 -12.369 57.284 1.00 21.53 67 GLN A C 1
ATOM 540 O O . GLN A 1 67 ? 115.576 -13.441 56.686 1.00 23.18 67 GLN A O 1
ATOM 546 N N . HIS A 1 68 ? 116.811 -11.697 57.405 1.00 20.23 68 HIS A N 1
ATOM 547 C CA . HIS A 1 68 ? 118.072 -12.177 56.858 1.00 22.76 68 HIS A CA 1
ATOM 548 C C . HIS A 1 68 ? 119.117 -11.900 57.901 1.00 22.82 68 HIS A C 1
ATOM 549 O O . HIS A 1 68 ? 118.997 -10.936 58.659 1.00 23.44 68 HIS A O 1
ATOM 556 N N . PHE A 1 69 ? 120.117 -12.745 57.986 1.00 23.29 69 PHE A N 1
ATOM 557 C CA . PHE A 1 69 ? 121.325 -12.416 58.757 1.00 25.66 69 PHE A CA 1
ATOM 558 C C . PHE A 1 69 ? 122.406 -12.050 57.765 1.00 24.48 69 PHE A C 1
ATOM 559 O O . PHE A 1 69 ? 122.665 -12.808 56.846 1.00 26.06 69 PHE A O 1
ATOM 567 N N . VAL A 1 70 ? 123.008 -10.899 57.919 1.00 21.50 70 VAL A N 1
ATOM 568 C CA . VAL A 1 70 ? 123.958 -10.411 56.962 1.00 24.76 70 VAL A CA 1
ATOM 569 C C . VAL A 1 70 ? 125.123 -9.855 57.754 1.00 27.10 70 VAL A C 1
ATOM 570 O O . VAL A 1 70 ? 124.975 -9.582 58.924 1.00 28.29 70 VAL A O 1
ATOM 574 N N . LYS A 1 71 ? 126.277 -9.791 57.118 1.00 25.35 71 LYS A N 1
ATOM 575 C CA . LYS A 1 71 ? 127.486 -9.192 57.703 1.00 30.32 71 LYS A CA 1
ATOM 576 C C . LYS A 1 71 ? 127.665 -7.776 57.138 1.00 29.43 71 LYS A C 1
ATOM 577 O O . LYS A 1 71 ? 127.527 -7.530 55.910 1.00 30.09 71 LYS A O 1
ATOM 579 N N . ILE A 1 72 ? 127.711 -6.804 58.047 1.00 26.09 72 ILE A N 1
ATOM 580 C CA . ILE A 1 72 ? 127.998 -5.428 57.647 1.00 23.19 72 ILE A CA 1
ATOM 581 C C . ILE A 1 72 ? 129.356 -5.074 58.249 1.00 25.99 72 ILE A C 1
ATOM 582 O O . ILE A 1 72 ? 129.886 -5.781 59.093 1.00 27.02 72 ILE A O 1
ATOM 587 N N . GLN A 1 73 ? 129.848 -3.903 57.937 1.00 22.16 73 GLN A N 1
ATOM 588 C CA . GLN A 1 73 ? 131.007 -3.398 58.615 1.00 21.58 73 GLN A CA 1
ATOM 589 C C . GLN A 1 73 ? 130.633 -2.210 59.445 1.00 18.19 73 GLN A C 1
ATOM 590 O O . GLN A 1 73 ? 129.917 -1.362 58.981 1.00 20.06 73 GLN A O 1
ATOM 596 N N . VAL A 1 74 ? 131.277 -2.066 60.590 1.00 21.52 74 VAL A N 1
ATOM 597 C CA . VAL A 1 74 ? 131.017 -0.977 61.519 1.00 22.12 74 VAL A CA 1
ATOM 598 C C . VAL A 1 74 ? 132.354 -0.489 62.100 1.00 26.79 74 VAL A C 1
ATOM 599 O O . VAL A 1 74 ? 133.429 -1.111 61.887 1.00 25.74 74 VAL A O 1
ATOM 603 N N . LYS A 1 75 ? 132.311 0.645 62.794 1.00 28.73 75 LYS A N 1
ATOM 604 C CA . LYS A 1 75 ? 133.515 1.114 63.541 1.00 29.52 75 LYS A CA 1
ATOM 605 C C . LYS A 1 75 ? 133.919 0.205 64.677 1.00 33.16 75 LYS A C 1
ATOM 606 O O . LYS A 1 75 ? 133.063 -0.352 65.353 1.00 35.96 75 LYS A O 1
ATOM 612 N N . ASP A 1 76 ? 135.230 0.089 64.882 1.00 31.72 76 ASP A N 1
ATOM 613 C CA . ASP A 1 76 ? 135.864 -0.747 65.900 1.00 37.69 76 ASP A CA 1
ATOM 614 C C . ASP A 1 76 ? 135.817 0.085 67.172 1.00 41.93 76 ASP A C 1
ATOM 615 O O . ASP A 1 76 ? 135.430 1.267 67.147 1.00 44.00 76 ASP A O 1
ATOM 620 N N . SER A 1 77 ? 136.360 -0.464 68.248 1.00 44.22 77 SER A N 1
ATOM 621 C CA . SER A 1 77 ? 136.599 0.347 69.444 1.00 50.78 77 SER A CA 1
ATOM 622 C C . SER A 1 77 ? 137.835 1.266 69.340 1.00 50.20 77 SER A C 1
ATOM 623 O O . SER A 1 77 ? 137.811 2.351 69.902 1.00 54.19 77 SER A O 1
ATOM 626 N N . ALA A 1 78 ? 138.868 0.868 68.582 1.00 45.16 78 ALA A N 1
ATOM 627 C CA . ALA A 1 78 ? 139.964 1.782 68.198 1.00 46.04 78 ALA A CA 1
ATOM 628 C C . ALA A 1 78 ? 139.497 2.817 67.168 1.00 39.77 78 ALA A C 1
ATOM 629 O O . ALA A 1 78 ? 138.844 2.478 66.171 1.00 38.00 78 ALA A O 1
ATOM 631 N N . GLN A 1 79 ? 139.877 4.068 67.369 1.00 33.54 79 GLN A N 1
ATOM 632 C CA . GLN A 1 79 ? 139.404 5.120 66.504 1.00 32.57 79 GLN A CA 1
ATOM 633 C C . GLN A 1 79 ? 140.180 5.121 65.195 1.00 27.19 79 GLN A C 1
ATOM 634 O O . GLN A 1 79 ? 141.395 5.139 65.213 1.00 26.06 79 GLN A O 1
ATOM 640 N N . ASN A 1 80 ? 139.484 5.324 64.096 1.00 21.03 80 ASN A N 1
ATOM 641 C CA . ASN A 1 80 ? 140.111 5.648 62.812 1.00 21.25 80 ASN A CA 1
ATOM 642 C C . ASN A 1 80 ? 140.708 7.061 62.927 1.00 23.59 80 ASN A C 1
ATOM 643 O O . ASN A 1 80 ? 140.291 7.850 63.794 1.00 22.00 80 ASN A O 1
ATOM 648 N N . SER A 1 81 ? 141.807 7.294 62.216 1.00 21.82 81 SER A N 1
ATOM 649 C CA . SER A 1 81 ? 142.485 8.548 62.319 1.00 21.77 81 SER A CA 1
ATOM 650 C C . SER A 1 81 ? 143.207 8.956 61.029 1.00 21.62 81 SER A C 1
ATOM 651 O O . SER A 1 81 ? 143.574 8.097 60.175 1.00 18.86 81 SER A O 1
ATOM 654 N N . VAL A 1 82 ? 143.417 10.271 60.947 1.00 19.11 82 VAL A N 1
ATOM 655 C CA . VAL A 1 82 ? 144.202 10.913 59.896 1.00 17.61 82 VAL A CA 1
ATOM 656 C C . VAL A 1 82 ? 145.246 11.783 60.590 1.00 17.08 82 VAL A C 1
ATOM 657 O O . VAL A 1 82 ? 144.921 12.611 61.429 1.00 18.01 82 VAL A O 1
ATOM 661 N N . ILE A 1 83 ? 146.512 11.514 60.286 1.00 17.32 83 ILE A N 1
ATOM 662 C CA . ILE A 1 83 ? 147.639 12.047 60.984 1.00 18.50 83 ILE A CA 1
ATOM 663 C C . ILE A 1 83 ? 148.626 12.631 59.964 1.00 19.31 83 ILE A C 1
ATOM 664 O O . ILE A 1 83 ? 148.739 12.117 58.853 1.00 19.91 83 ILE A O 1
ATOM 669 N N . ILE A 1 84 ? 149.200 13.785 60.284 1.00 18.68 84 ILE A N 1
ATOM 670 C CA . ILE A 1 84 ? 150.290 14.367 59.502 1.00 18.81 84 ILE A CA 1
ATOM 671 C C . ILE A 1 84 ? 151.622 13.937 60.097 1.00 18.40 84 ILE A C 1
ATOM 672 O O . ILE A 1 84 ? 151.876 14.031 61.331 1.00 19.47 84 ILE A O 1
ATOM 677 N N . VAL A 1 85 ? 152.464 13.421 59.215 1.00 18.61 85 VAL A N 1
ATOM 678 C CA . VAL A 1 85 ? 153.833 13.051 59.535 1.00 21.96 85 VAL A CA 1
ATOM 679 C C . VAL A 1 85 ? 154.796 14.096 58.912 1.00 26.28 85 VAL A C 1
ATOM 680 O O . VAL A 1 85 ? 154.840 14.261 57.690 1.00 23.62 85 VAL A O 1
ATOM 684 N N . ASP A 1 86 ? 155.473 14.877 59.739 1.00 27.30 86 ASP A N 1
ATOM 685 C CA . ASP A 1 86 ? 156.246 16.065 59.220 1.00 33.06 86 ASP A CA 1
ATOM 686 C C . ASP A 1 86 ? 157.758 15.890 59.408 1.00 30.10 86 ASP A C 1
ATOM 687 O O . ASP A 1 86 ? 158.139 15.671 60.557 1.00 30.43 86 ASP A O 1
ATOM 692 N N . GLY A 1 89 ? 158.001 12.345 61.649 1.00 44.62 89 GLY A N 1
ATOM 693 C CA . GLY A 1 89 ? 159.391 12.001 61.749 1.00 58.11 89 GLY A CA 1
ATOM 694 C C . GLY A 1 89 ? 159.910 12.666 63.006 1.00 56.79 89 GLY A C 1
ATOM 695 O O . GLY A 1 89 ? 159.789 12.101 64.103 1.00 63.92 89 GLY A O 1
ATOM 696 N N . ARG A 1 90 ? 160.351 13.922 62.827 1.00 56.07 90 ARG A N 1
ATOM 697 C CA . ARG A 1 90 ? 160.510 14.925 63.905 1.00 49.30 90 ARG A CA 1
ATOM 698 C C . ARG A 1 90 ? 159.190 15.414 64.555 1.00 35.02 90 ARG A C 1
ATOM 699 O O . ARG A 1 90 ? 159.195 15.626 65.748 1.00 30.17 90 ARG A O 1
ATOM 707 N N . LEU A 1 91 ? 158.078 15.469 63.819 1.00 28.41 91 LEU A N 1
ATOM 708 C CA . LEU A 1 91 ? 156.779 15.519 64.474 1.00 31.19 91 LEU A CA 1
ATOM 709 C C . LEU A 1 91 ? 155.637 14.862 63.790 1.00 26.43 91 LEU A C 1
ATOM 710 O O . LEU A 1 91 ? 155.559 14.805 62.575 1.00 24.11 91 LEU A O 1
ATOM 715 N N . VAL A 1 92 ? 154.658 14.472 64.583 1.00 24.51 92 VAL A N 1
ATOM 716 C CA . VAL A 1 92 ? 153.523 13.766 64.073 1.00 24.76 92 VAL A CA 1
ATOM 717 C C . VAL A 1 92 ? 152.324 14.348 64.807 1.00 24.09 92 VAL A C 1
ATOM 718 O O . VAL A 1 92 ? 152.375 14.474 66.057 1.00 24.62 92 VAL A O 1
ATOM 722 N N . TYR A 1 93 ? 151.295 14.735 64.081 1.00 22.71 93 TYR A N 1
ATOM 723 C CA . TYR A 1 93 ? 150.112 15.227 64.771 1.00 23.78 93 TYR A CA 1
ATOM 724 C C . TYR A 1 93 ? 148.787 14.859 64.162 1.00 21.08 93 TYR A C 1
ATOM 725 O O . TYR A 1 93 ? 148.653 14.620 62.942 1.00 22.72 93 TYR A O 1
ATOM 734 N N . LEU A 1 94 ? 147.811 14.739 65.054 1.00 21.03 94 LEU A N 1
ATOM 735 C CA . LEU A 1 94 ? 146.511 14.268 64.708 1.00 21.85 94 LEU A CA 1
ATOM 736 C C . LEU A 1 94 ? 145.773 15.361 63.943 1.00 22.36 94 LEU A C 1
ATOM 737 O O . LEU A 1 94 ? 145.665 16.491 64.440 1.00 24.85 94 LEU A O 1
ATOM 742 N N . VAL A 1 95 ? 145.268 15.016 62.774 1.00 20.26 95 VAL A N 1
ATOM 743 C CA . VAL A 1 95 ? 144.315 15.891 62.064 1.00 21.58 95 VAL A CA 1
ATOM 744 C C . VAL A 1 95 ? 142.892 15.710 62.507 1.00 23.26 95 VAL A C 1
ATOM 745 O O . VAL A 1 95 ? 142.271 16.634 63.012 1.00 21.56 95 VAL A O 1
ATOM 749 N N . GLU A 1 96 ? 142.424 14.483 62.529 1.00 21.78 96 GLU A N 1
ATOM 750 C CA . GLU A 1 96 ? 141.023 14.236 62.993 1.00 23.39 96 GLU A CA 1
ATOM 751 C C . GLU A 1 96 ? 140.938 12.762 63.390 1.00 22.22 96 GLU A C 1
ATOM 752 O O . GLU A 1 96 ? 141.506 11.934 62.673 1.00 19.51 96 GLU A O 1
ATOM 758 N N . ASN A 1 97 ? 140.154 12.455 64.434 1.00 21.99 97 ASN A N 1
ATOM 759 C CA . ASN A 1 97 ? 139.475 11.155 64.614 1.00 21.76 97 ASN A CA 1
ATOM 760 C C . ASN A 1 97 ? 138.013 11.207 64.045 1.00 23.46 97 ASN A C 1
ATOM 761 O O . ASN A 1 97 ? 137.115 11.691 64.701 1.00 21.34 97 ASN A O 1
ATOM 766 N N . PRO A 1 98 ? 137.795 10.796 62.800 1.00 20.01 98 PRO A N 1
ATOM 767 C CA . PRO A 1 98 ? 136.490 11.142 62.188 1.00 20.93 98 PRO A CA 1
ATOM 768 C C . PRO A 1 98 ? 135.315 10.422 62.842 1.00 20.16 98 PRO A C 1
ATOM 769 O O . PRO A 1 98 ? 135.499 9.298 63.363 1.00 20.93 98 PRO A O 1
ATOM 773 N N . GLY A 1 99 ? 134.143 11.072 62.930 1.00 20.97 99 GLY A N 1
ATOM 774 C CA . GLY A 1 99 ? 132.983 10.427 63.566 1.00 20.97 99 GLY A CA 1
ATOM 775 C C . GLY A 1 99 ? 132.263 9.458 62.627 1.00 19.75 99 GLY A C 1
ATOM 776 O O . GLY A 1 99 ? 131.600 8.508 63.057 1.00 22.67 99 GLY A O 1
ATOM 777 N N . GLY A 1 100 ? 132.374 9.688 61.347 1.00 16.42 100 GLY A N 1
ATOM 778 C CA . GLY A 1 100 ? 131.805 8.782 60.330 1.00 14.22 100 GLY A CA 1
ATOM 779 C C . GLY A 1 100 ? 132.820 7.726 59.849 1.00 15.49 100 GLY A C 1
ATOM 780 O O . GLY A 1 100 ? 133.982 7.639 60.349 1.00 15.54 100 GLY A O 1
ATOM 781 N N . TYR A 1 101 ? 132.381 6.879 58.930 1.00 15.22 101 TYR A N 1
ATOM 782 C CA . TYR A 1 101 ? 133.292 5.910 58.312 1.00 14.55 101 TYR A CA 1
ATOM 783 C C . TYR A 1 101 ? 132.721 5.472 56.967 1.00 16.19 101 TYR A C 1
ATOM 784 O O . TYR A 1 101 ? 131.634 5.904 56.567 1.00 14.21 101 TYR A O 1
ATOM 793 N N . VAL A 1 102 ? 133.524 4.714 56.227 1.00 14.34 102 VAL A N 1
ATOM 794 C CA . VAL A 1 102 ? 133.076 4.151 54.977 1.00 15.10 102 VAL A CA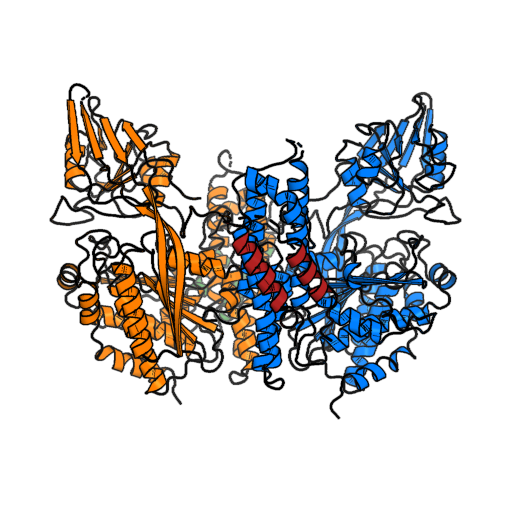 1
ATOM 795 C C . VAL A 1 102 ? 133.014 2.624 55.103 1.00 16.36 102 VAL A C 1
ATOM 796 O O . VAL A 1 102 ? 134.014 1.959 55.258 1.00 13.81 102 VAL A O 1
ATOM 800 N N . ALA A 1 103 ? 131.820 2.068 54.985 1.00 13.92 103 ALA A N 1
ATOM 801 C CA . ALA A 1 103 ? 131.628 0.660 55.143 1.00 13.44 103 ALA A CA 1
ATOM 802 C C . ALA A 1 103 ? 132.254 -0.072 53.943 1.00 13.68 103 ALA A C 1
ATOM 803 O O . ALA A 1 103 ? 132.255 0.452 52.834 1.00 14.35 103 ALA A O 1
ATOM 805 N N . TYR A 1 104 ? 132.888 -1.203 54.261 1.00 15.29 104 TYR A N 1
ATOM 806 C CA . TYR A 1 104 ? 133.582 -2.134 53.324 1.00 17.40 104 TYR A CA 1
ATOM 807 C C . TYR A 1 104 ? 134.970 -1.575 52.961 1.00 17.86 104 TYR A C 1
ATOM 808 O O . TYR A 1 104 ? 135.692 -2.178 52.173 1.00 23.59 104 TYR A O 1
ATOM 817 N N . SER A 1 105 ? 135.433 -0.584 53.720 1.00 16.85 105 SER A N 1
ATOM 818 C CA . SER A 1 105 ? 136.871 -0.201 53.710 1.00 16.20 105 SER A CA 1
ATOM 819 C C . SER A 1 105 ? 137.717 -1.389 54.072 1.00 18.08 105 SER A C 1
ATOM 820 O O . SER A 1 105 ? 137.395 -2.172 54.971 1.00 20.39 105 SER A O 1
ATOM 823 N N . LYS A 1 106 ? 138.886 -1.520 53.465 1.00 18.29 106 LYS A N 1
ATOM 824 C CA . LYS A 1 106 ? 139.915 -2.377 54.038 1.00 21.81 106 LYS A CA 1
ATOM 825 C C . LYS A 1 106 ? 140.322 -1.807 55.413 1.00 21.28 106 LYS A C 1
ATOM 826 O O . LYS A 1 106 ? 140.454 -0.630 55.560 1.00 22.74 106 LYS A O 1
ATOM 832 N N . ALA A 1 107 ? 140.468 -2.649 56.415 1.00 21.32 107 ALA A N 1
ATOM 833 C CA . ALA A 1 107 ? 141.141 -2.262 57.651 1.00 21.30 107 ALA A CA 1
ATOM 834 C C . ALA A 1 107 ? 142.664 -2.284 57.455 1.00 24.41 107 ALA A C 1
ATOM 835 O O . ALA A 1 107 ? 143.255 -3.346 57.257 1.00 24.68 107 ALA A O 1
ATOM 837 N N . ALA A 1 108 ? 143.307 -1.123 57.535 1.00 21.27 108 ALA A N 1
ATOM 838 C CA . ALA A 1 108 ? 144.708 -1.032 57.275 1.00 25.46 108 ALA A CA 1
ATOM 839 C C . ALA A 1 108 ? 145.220 0.316 57.763 1.00 22.61 108 ALA A C 1
ATOM 840 O O . ALA A 1 108 ? 144.447 1.247 57.982 1.00 20.25 108 ALA A O 1
ATOM 842 N N . THR A 1 109 ? 146.527 0.432 57.857 1.00 22.76 109 THR A N 1
ATOM 843 C CA . THR A 1 109 ? 147.189 1.710 58.098 1.00 25.14 109 THR A CA 1
ATOM 844 C C . THR A 1 109 ? 148.142 1.949 56.953 1.00 22.80 109 THR A C 1
ATOM 845 O O . THR A 1 109 ? 148.990 1.118 56.710 1.00 24.21 109 THR A O 1
ATOM 849 N N . VAL A 1 110 ? 148.059 3.105 56.329 1.00 20.10 110 VAL A N 1
ATOM 850 C CA . VAL A 1 110 ? 148.955 3.438 55.219 1.00 20.54 110 VAL A CA 1
ATOM 851 C C . VAL A 1 110 ? 149.533 4.820 55.466 1.00 21.02 110 VAL A C 1
ATOM 852 O O . VAL A 1 110 ? 148.837 5.713 56.022 1.00 18.76 110 VAL A O 1
ATOM 856 N N . THR A 1 111 ? 150.704 5.082 54.885 1.00 20.23 111 THR A N 1
ATOM 857 C CA . THR A 1 111 ? 151.292 6.423 54.978 1.00 19.80 111 THR A CA 1
ATOM 858 C C . THR A 1 111 ? 151.871 6.764 53.601 1.00 18.77 111 THR A C 1
ATOM 859 O O . THR A 1 111 ? 152.577 5.941 53.042 1.00 20.26 111 THR A O 1
ATOM 863 N N . GLY A 1 112 ? 151.670 7.970 53.119 1.00 17.03 112 GLY A N 1
ATOM 864 C CA . GLY A 1 112 ? 152.403 8.470 51.965 1.00 18.60 112 GLY A CA 1
ATOM 865 C C . GLY A 1 112 ? 151.998 9.881 51.596 1.00 19.50 112 GLY A C 1
ATOM 866 O O . GLY A 1 112 ? 151.391 10.573 52.395 1.00 17.14 112 GLY A O 1
ATOM 867 N N . LYS A 1 113 ? 152.325 10.294 50.374 1.00 16.88 113 LYS A N 1
ATOM 868 C CA . LYS A 1 113 ? 151.892 11.563 49.851 1.00 16.62 113 LYS A CA 1
ATOM 869 C C . LYS A 1 113 ? 150.371 11.583 49.759 1.00 17.52 113 LYS A C 1
ATOM 870 O O . LYS A 1 113 ? 149.721 10.520 49.641 1.00 18.14 113 LYS A O 1
ATOM 876 N N . LEU A 1 114 ? 149.793 12.771 49.846 1.00 15.95 114 LEU A N 1
ATOM 877 C CA . LEU A 1 114 ? 148.385 12.986 49.562 1.00 13.55 114 LEU A CA 1
ATOM 878 C C . LEU A 1 114 ? 148.223 13.791 48.281 1.00 12.92 114 LEU A C 1
ATOM 879 O O . LEU A 1 114 ? 148.869 14.848 48.090 1.00 15.83 114 LEU A O 1
ATOM 884 N N . VAL A 1 115 ? 147.378 13.278 47.403 1.00 12.74 115 VAL A N 1
ATOM 885 C CA . VAL A 1 115 ? 147.145 13.834 46.072 1.00 13.45 115 VAL A CA 1
ATOM 886 C C . VAL A 1 115 ? 145.636 14.065 45.874 1.00 13.53 115 VAL A C 1
ATOM 887 O O . VAL A 1 115 ? 144.852 13.110 45.970 1.00 12.38 115 VAL A O 1
ATOM 891 N N . HIS A 1 116 ? 145.250 15.255 45.423 1.00 12.86 116 HIS A N 1
ATOM 892 C CA . HIS A 1 116 ? 143.839 15.557 45.186 1.00 12.90 116 HIS A CA 1
ATOM 893 C C . HIS A 1 116 ? 143.509 15.003 43.788 1.00 16.74 116 HIS A C 1
ATOM 894 O O . HIS A 1 116 ? 144.209 15.302 42.834 1.00 13.03 116 HIS A O 1
ATOM 901 N N . ALA A 1 117 ? 142.373 14.347 43.680 1.00 12.70 117 ALA A N 1
ATOM 902 C CA . ALA A 1 117 ? 141.841 13.884 42.408 1.00 14.91 117 ALA A CA 1
ATOM 903 C C . ALA A 1 117 ? 140.426 14.339 42.119 1.00 14.28 117 ALA A C 1
ATOM 904 O O . ALA A 1 117 ? 139.698 13.691 41.355 1.00 12.06 117 ALA A O 1
ATOM 906 N N . ASN A 1 118 ? 140.046 15.489 42.660 1.00 12.95 118 ASN A N 1
ATOM 907 C CA . ASN A 1 118 ? 138.766 16.116 42.366 1.00 14.07 118 ASN A CA 1
ATOM 908 C C . ASN A 1 118 ? 137.603 15.196 42.812 1.00 14.76 118 ASN A C 1
ATOM 909 O O . ASN A 1 118 ? 137.545 14.896 43.999 1.00 14.09 118 ASN A O 1
ATOM 914 N N . PHE A 1 119 ? 136.737 14.730 41.906 1.00 14.04 119 PHE A N 1
ATOM 915 C CA . PHE A 1 119 ? 135.730 13.768 42.282 1.00 12.24 119 PHE A CA 1
ATOM 916 C C . PHE A 1 119 ? 136.157 12.279 42.173 1.00 12.64 119 PHE A C 1
ATOM 917 O O . PHE A 1 119 ? 135.376 11.360 42.469 1.00 13.98 119 PHE A O 1
ATOM 925 N N . GLY A 1 120 ? 137.370 12.023 41.704 1.00 14.08 120 GLY A N 1
ATOM 926 C CA . GLY A 1 120 ? 137.802 10.650 41.495 1.00 13.81 120 GLY A CA 1
ATOM 927 C C . GLY A 1 120 ? 137.192 9.936 40.331 1.00 13.07 120 GLY A C 1
ATOM 928 O O . GLY A 1 120 ? 137.275 8.696 40.270 1.00 14.96 120 GLY A O 1
ATOM 929 N N . THR A 1 121 ? 136.771 10.682 39.317 1.00 13.78 121 THR A N 1
ATOM 930 C CA . THR A 1 121 ? 136.307 10.065 38.070 1.00 14.79 121 THR A CA 1
ATOM 931 C C . THR A 1 121 ? 137.559 9.633 37.287 1.00 15.15 121 THR A C 1
ATOM 932 O O . THR A 1 121 ? 138.642 10.114 37.498 1.00 13.91 121 THR A O 1
ATOM 936 N N . LYS A 1 122 ? 137.369 8.750 36.311 1.00 19.13 122 LYS A N 1
ATOM 937 C CA . LYS A 1 122 ? 138.474 8.327 35.470 1.00 18.47 122 LYS A CA 1
ATOM 938 C C . LYS A 1 122 ? 139.152 9.464 34.752 1.00 16.63 122 LYS A C 1
ATOM 939 O O . LYS A 1 122 ? 140.368 9.566 34.785 1.00 17.98 122 LYS A O 1
ATOM 945 N N . LYS A 1 123 ? 138.355 10.402 34.234 1.00 17.03 123 LYS A N 1
ATOM 946 C CA . LYS A 1 123 ? 138.892 11.593 33.574 1.00 18.27 123 LYS A CA 1
ATOM 947 C C . LYS A 1 123 ? 139.617 12.512 34.561 1.00 16.55 123 LYS A C 1
ATOM 948 O O . LYS A 1 123 ? 140.664 13.069 34.200 1.00 17.25 123 LYS A O 1
ATOM 950 N N . ASP A 1 124 ? 139.044 12.706 35.742 1.00 18.36 124 ASP A N 1
ATOM 951 C CA . ASP A 1 124 ? 139.744 13.480 36.800 1.00 19.46 124 ASP A CA 1
ATOM 952 C C . ASP A 1 124 ? 141.180 12.959 37.040 1.00 17.24 124 ASP A C 1
ATOM 953 O O . ASP A 1 124 ? 142.117 13.736 37.062 1.00 16.87 124 ASP A O 1
ATOM 958 N N . PHE A 1 125 ? 141.332 11.655 37.255 1.00 16.53 125 PHE A N 1
ATOM 959 C CA . PHE A 1 125 ? 142.662 11.069 37.424 1.00 16.41 125 PHE A CA 1
ATOM 960 C C . PHE A 1 125 ? 143.545 11.290 36.171 1.00 17.64 125 PHE A C 1
ATOM 961 O O . PHE A 1 125 ? 144.743 11.557 36.323 1.00 16.73 125 PHE A O 1
ATOM 969 N N . GLU A 1 126 ? 142.988 11.121 34.971 1.00 16.43 126 GLU A N 1
ATOM 970 C CA . GLU A 1 126 ? 143.769 11.240 33.734 1.00 19.81 126 GLU A CA 1
ATOM 971 C C . GLU A 1 126 ? 144.393 12.629 33.606 1.00 19.56 126 GLU A C 1
ATOM 972 O O . GLU A 1 126 ? 145.465 12.803 33.037 1.00 18.71 126 GLU A O 1
ATOM 978 N N . ASP A 1 127 ? 143.707 13.624 34.156 1.00 19.80 127 ASP A N 1
ATOM 979 C CA . ASP A 1 127 ? 144.133 15.029 33.980 1.00 21.35 127 ASP A CA 1
ATOM 980 C C . ASP A 1 127 ? 145.077 15.571 35.041 1.00 19.38 127 ASP A C 1
ATOM 981 O O . ASP A 1 127 ? 145.656 16.611 34.832 1.00 17.88 127 ASP A O 1
ATOM 986 N N . LEU A 1 128 ? 145.388 14.778 36.059 1.00 16.70 128 LEU A N 1
ATOM 987 C CA . LEU A 1 128 ? 146.307 15.197 37.099 1.00 17.68 128 LEU A CA 1
ATOM 988 C C . LEU A 1 128 ? 147.711 15.171 36.546 1.00 18.61 128 LEU A C 1
ATOM 989 O O . LEU A 1 128 ? 148.041 14.316 35.724 1.00 16.38 128 LEU A O 1
ATOM 994 N N . TYR A 1 129 ? 148.566 16.083 37.003 1.00 16.22 129 TYR A N 1
ATOM 995 C CA . TYR A 1 129 ? 149.951 16.006 36.636 1.00 17.71 129 TYR A CA 1
ATOM 996 C C . TYR A 1 129 ? 150.753 15.073 37.551 1.00 19.21 129 TYR A C 1
ATOM 997 O O . TYR A 1 129 ? 151.846 14.656 37.162 1.00 22.50 129 TYR A O 1
ATOM 1006 N N . THR A 1 130 ? 150.196 14.686 38.691 1.00 16.47 130 THR A N 1
ATOM 1007 C CA . THR A 1 130 ? 150.893 13.866 39.699 1.00 17.48 130 THR A CA 1
ATOM 1008 C C . THR A 1 130 ? 150.406 12.397 39.580 1.00 19.29 130 THR A C 1
ATOM 1009 O O . THR A 1 130 ? 149.235 12.168 39.731 1.00 17.55 130 THR A O 1
ATOM 1013 N N . PRO A 1 131 ? 151.319 11.432 39.315 1.00 19.40 131 PRO A N 1
ATOM 1014 C CA . PRO A 1 131 ? 150.915 10.022 39.417 1.00 21.23 131 PRO A CA 1
ATOM 1015 C C . PRO A 1 131 ? 150.500 9.679 40.812 1.00 20.05 131 PRO A C 1
ATOM 1016 O O . PRO A 1 131 ? 151.114 10.093 41.758 1.00 19.99 131 PRO A O 1
ATOM 1020 N N . VAL A 1 132 ? 149.417 8.950 40.936 1.00 18.16 132 VAL A N 1
ATOM 1021 C CA . VAL A 1 132 ? 148.909 8.613 42.235 1.00 18.19 132 VAL A CA 1
ATOM 1022 C C . VAL A 1 132 ? 149.379 7.264 42.811 1.00 17.53 132 VAL A C 1
ATOM 1023 O O . VAL A 1 132 ? 149.062 6.937 43.947 1.00 17.77 132 VAL A O 1
ATOM 1027 N N . ASN A 1 133 ? 150.143 6.505 42.052 1.00 18.26 133 ASN A N 1
ATOM 1028 C CA . ASN A 1 133 ? 150.601 5.229 42.535 1.00 19.00 133 ASN A CA 1
ATOM 1029 C C . ASN A 1 133 ? 151.431 5.353 43.795 1.00 19.21 133 ASN A C 1
ATOM 1030 O O . ASN A 1 133 ? 152.334 6.182 43.889 1.00 18.98 133 ASN A O 1
ATOM 1035 N N . GLY A 1 134 ? 151.089 4.553 44.798 1.00 19.01 134 GLY A N 1
ATOM 1036 C CA . GLY A 1 134 ? 151.790 4.567 46.061 1.00 21.02 134 GLY A CA 1
ATOM 1037 C C . GLY A 1 134 ? 151.416 5.754 46.948 1.00 19.61 134 GLY A C 1
ATOM 1038 O O . GLY A 1 134 ? 152.012 5.919 48.020 1.00 18.93 134 GLY A O 1
ATOM 1039 N N . SER A 1 135 ? 150.406 6.543 46.542 1.00 17.68 135 SER A N 1
ATOM 1040 C CA . SER A 1 135 ? 149.912 7.704 47.311 1.00 17.80 135 SER A CA 1
ATOM 1041 C C . SER A 1 135 ? 148.493 7.529 47.810 1.00 16.48 135 SER A C 1
ATOM 1042 O O . SER A 1 135 ? 147.725 6.775 47.256 1.00 17.14 135 SER A O 1
ATOM 1045 N N . ILE A 1 136 ? 148.156 8.262 48.857 1.00 15.55 136 ILE A N 1
ATOM 1046 C CA . ILE A 1 136 ? 146.776 8.427 49.282 1.00 14.08 136 ILE A CA 1
ATOM 1047 C C . ILE A 1 136 ? 146.137 9.529 48.438 1.00 15.24 136 ILE A C 1
ATOM 1048 O O . ILE A 1 136 ? 146.800 10.517 48.058 1.00 15.32 136 ILE A O 1
ATOM 1053 N N . VAL A 1 137 ? 144.890 9.335 48.090 1.00 12.35 137 VAL A N 1
ATOM 1054 C CA . VAL A 1 137 ? 144.177 10.303 47.281 1.00 11.60 137 VAL A CA 1
ATOM 1055 C C . VAL A 1 137 ? 143.045 10.901 48.125 1.00 12.81 137 VAL A C 1
ATOM 1056 O O . VAL A 1 137 ? 142.443 10.211 48.965 1.00 13.79 137 VAL A O 1
ATOM 1060 N N . ILE A 1 138 ? 142.850 12.200 47.981 1.00 11.58 138 ILE A N 1
ATOM 1061 C CA . ILE A 1 138 ? 141.709 12.899 48.553 1.00 12.16 138 ILE A CA 1
ATOM 1062 C C . ILE A 1 138 ? 140.765 13.308 47.443 1.00 11.59 138 ILE A C 1
ATOM 1063 O O . ILE A 1 138 ? 141.169 13.853 46.388 1.00 13.10 138 ILE A O 1
ATOM 1068 N N . VAL A 1 139 ? 139.470 13.021 47.644 1.00 11.83 139 VAL A N 1
ATOM 1069 C CA . VAL A 1 139 ? 138.473 13.394 46.705 1.00 11.40 139 VAL A CA 1
ATOM 1070 C C . VAL A 1 139 ? 137.274 14.033 47.383 1.00 10.47 139 VAL A C 1
ATOM 1071 O O . VAL A 1 139 ? 136.977 13.738 48.524 1.00 12.48 139 VAL A O 1
ATOM 1075 N N . ARG A 1 140 ? 136.563 14.829 46.611 1.00 11.98 140 ARG A N 1
ATOM 1076 C CA . ARG A 1 140 ? 135.259 15.390 46.972 1.00 12.14 140 ARG A CA 1
ATOM 1077 C C . ARG A 1 140 ? 134.180 14.345 46.792 1.00 13.32 140 ARG A C 1
ATOM 1078 O O . ARG A 1 140 ? 134.216 13.558 45.859 1.00 13.44 140 ARG A O 1
ATOM 1086 N N . ALA A 1 141 ? 133.202 14.354 47.698 1.00 13.86 141 ALA A N 1
ATOM 1087 C CA . ALA A 1 141 ? 131.982 13.561 47.525 1.00 13.66 141 ALA A CA 1
ATOM 1088 C C . ALA A 1 141 ? 131.242 14.138 46.301 1.00 14.35 141 ALA A C 1
ATOM 1089 O O . ALA A 1 141 ? 131.393 15.307 45.923 1.00 14.13 141 ALA A O 1
ATOM 1091 N N . GLY A 1 142 ? 130.447 13.277 45.666 1.00 15.73 142 GLY A N 1
ATOM 1092 C CA . GLY A 1 142 ? 129.645 13.661 44.565 1.00 15.66 142 GLY A CA 1
ATOM 1093 C C . GLY A 1 142 ? 129.984 13.053 43.229 1.00 17.20 142 GLY A C 1
ATOM 1094 O O . GLY A 1 142 ? 131.074 12.484 43.003 1.00 13.93 142 GLY A O 1
ATOM 1095 N N . LYS A 1 143 ? 129.110 13.353 42.280 1.00 16.49 143 LYS A N 1
ATOM 1096 C CA . LYS A 1 143 ? 129.177 12.925 40.871 1.00 18.94 143 LYS A CA 1
ATOM 1097 C C . LYS A 1 143 ? 129.085 11.411 40.662 1.00 17.73 143 LYS A C 1
ATOM 1098 O O . LYS A 1 143 ? 128.413 10.952 39.708 1.00 16.58 143 LYS A O 1
ATOM 1104 N N . ILE A 1 144 ? 129.935 10.656 41.348 1.00 15.76 144 ILE A N 1
ATOM 1105 C CA . ILE A 1 144 ? 129.910 9.185 41.284 1.00 15.25 144 ILE A CA 1
ATOM 1106 C C . ILE A 1 144 ? 129.858 8.624 42.671 1.00 15.01 144 ILE A C 1
ATOM 1107 O O . ILE A 1 144 ? 130.130 9.332 43.616 1.00 15.09 144 ILE A O 1
ATOM 1112 N N . THR A 1 145 ? 129.643 7.323 42.799 1.00 14.73 145 THR A N 1
ATOM 1113 C CA . THR A 1 145 ? 129.528 6.695 44.116 1.00 14.64 145 THR A CA 1
ATOM 1114 C C . THR A 1 145 ? 130.918 6.613 44.792 1.00 15.27 145 THR A C 1
ATOM 1115 O O . THR A 1 145 ? 131.966 6.579 44.098 1.00 14.05 145 THR A O 1
ATOM 1119 N N . PHE A 1 146 ? 130.919 6.428 46.109 1.00 12.45 146 PHE A N 1
ATOM 1120 C CA . PHE A 1 146 ? 132.183 6.181 46.843 1.00 13.31 146 PHE A CA 1
ATOM 1121 C C . PHE A 1 146 ? 132.865 4.937 46.253 1.00 14.71 146 PHE A C 1
ATOM 1122 O O . PHE A 1 146 ? 134.119 4.849 46.139 1.00 14.13 146 PHE A O 1
ATOM 1130 N N . ALA A 1 147 ? 132.059 3.905 45.965 1.00 14.36 147 ALA A N 1
ATOM 1131 C CA . ALA A 1 147 ? 132.642 2.663 45.450 1.00 13.33 147 ALA A CA 1
ATOM 1132 C C . ALA A 1 147 ? 133.431 2.877 44.169 1.00 13.76 147 ALA A C 1
ATOM 1133 O O . ALA A 1 147 ? 134.506 2.322 43.998 1.00 15.25 147 ALA A O 1
ATOM 1135 N N . GLU A 1 148 ? 132.891 3.674 43.264 1.00 13.35 148 GLU A N 1
ATOM 1136 C CA . GLU A 1 148 ? 133.570 3.956 42.016 1.00 15.53 148 GLU A CA 1
ATOM 1137 C C . GLU A 1 148 ? 134.832 4.802 42.200 1.00 13.86 148 GLU A C 1
ATOM 1138 O O . GLU A 1 148 ? 135.784 4.603 41.513 1.00 14.20 148 GLU A O 1
ATOM 1144 N N . LYS A 1 149 ? 134.811 5.760 43.106 1.00 12.76 149 LYS A N 1
ATOM 1145 C CA . LYS A 1 149 ? 136.016 6.519 43.458 1.00 12.84 149 LYS A CA 1
ATOM 1146 C C . LYS A 1 149 ? 137.139 5.627 43.922 1.00 13.57 149 LYS A C 1
ATOM 1147 O O . LYS A 1 149 ? 138.273 5.808 43.526 1.00 13.32 149 LYS A O 1
ATOM 1153 N N . VAL A 1 150 ? 136.800 4.673 44.784 1.00 13.42 150 VAL A N 1
ATOM 1154 C CA . VAL A 1 150 ? 137.762 3.794 45.321 1.00 15.74 150 VAL A CA 1
ATOM 1155 C C . VAL A 1 150 ? 138.262 2.856 44.255 1.00 16.04 150 VAL A C 1
ATOM 1156 O O . VAL A 1 150 ? 139.469 2.647 44.131 1.00 17.22 150 VAL A O 1
ATOM 1160 N N . ALA A 1 151 ? 137.377 2.340 43.428 1.00 14.25 151 ALA A N 1
ATOM 1161 C CA . ALA A 1 151 ? 137.801 1.441 42.362 1.00 17.69 151 ALA A CA 1
ATOM 1162 C C . ALA A 1 151 ? 138.749 2.205 41.395 1.00 17.99 151 ALA A C 1
ATOM 1163 O O . ALA A 1 151 ? 139.710 1.627 40.882 1.00 17.52 151 ALA A O 1
ATOM 1165 N N . ASN A 1 152 ? 138.413 3.450 41.061 1.00 15.72 152 ASN A N 1
ATOM 1166 C CA . ASN A 1 152 ? 139.226 4.219 40.119 1.00 15.64 152 ASN A CA 1
ATOM 1167 C C . ASN A 1 152 ? 140.596 4.484 40.717 1.00 16.14 152 ASN A C 1
ATOM 1168 O O . ASN A 1 152 ? 141.625 4.390 40.029 1.00 18.75 152 ASN A O 1
ATOM 1173 N N . ALA A 1 153 ? 140.655 4.796 42.010 1.00 15.03 153 ALA A N 1
ATOM 1174 C CA . ALA A 1 153 ? 141.933 5.040 42.671 1.00 15.59 153 ALA A CA 1
ATOM 1175 C C . ALA A 1 153 ? 142.772 3.768 42.698 1.00 18.86 153 ALA A C 1
ATOM 1176 O O . ALA A 1 153 ? 143.985 3.799 42.406 1.00 16.64 153 ALA A O 1
ATOM 1178 N N . GLU A 1 154 ? 142.124 2.649 43.024 1.00 16.22 154 GLU A N 1
ATOM 1179 C CA . GLU A 1 154 ? 142.835 1.364 43.098 1.00 20.86 154 GLU A CA 1
ATOM 1180 C C . GLU A 1 154 ? 143.407 0.895 41.795 1.00 19.98 154 GLU A C 1
ATOM 1181 O O . GLU A 1 154 ? 144.474 0.291 41.735 1.00 21.06 154 GLU A O 1
ATOM 1187 N N . SER A 1 155 ? 142.707 1.204 40.735 1.00 19.71 155 SER A N 1
ATOM 1188 C CA A SER A 1 155 ? 143.141 0.892 39.399 0.50 23.25 155 SER A CA 1
ATOM 1189 C CA B SER A 1 155 ? 143.167 0.858 39.408 0.50 21.68 155 SER A CA 1
ATOM 1190 C C . SER A 1 155 ? 144.460 1.550 39.037 1.00 21.27 155 SER A C 1
ATOM 1191 O O . SER A 1 155 ? 145.196 1.073 38.175 1.00 21.88 155 SER A O 1
ATOM 1196 N N . LEU A 1 156 ? 144.811 2.606 39.754 1.00 18.64 156 LEU A N 1
ATOM 1197 C CA . LEU A 1 156 ? 145.978 3.362 39.471 1.00 18.99 156 LEU A CA 1
ATOM 1198 C C . LEU A 1 156 ? 146.941 3.196 40.632 1.00 18.81 156 LEU A C 1
ATOM 1199 O O . LEU A 1 156 ? 147.926 3.937 40.759 1.00 17.34 156 LEU A O 1
ATOM 1204 N N . ASN A 1 157 ? 146.704 2.158 41.429 1.00 18.77 157 ASN A N 1
ATOM 1205 C CA . ASN A 1 157 ? 147.625 1.793 42.523 1.00 19.99 157 ASN A CA 1
ATOM 1206 C C . ASN A 1 157 ? 147.758 2.847 43.640 1.00 17.61 157 ASN A C 1
ATOM 1207 O O . ASN A 1 157 ? 148.759 2.873 44.386 1.00 19.12 157 ASN A O 1
ATOM 1212 N N . ALA A 1 158 ? 146.703 3.618 43.871 1.00 16.48 158 ALA A N 1
ATOM 1213 C CA . ALA A 1 158 ? 146.644 4.453 45.078 1.00 15.78 158 ALA A CA 1
ATOM 1214 C C . ALA A 1 158 ? 146.553 3.513 46.284 1.00 18.31 158 ALA A C 1
ATOM 1215 O O . ALA A 1 158 ? 146.124 2.363 46.145 1.00 17.82 158 ALA A O 1
ATOM 1217 N N . ILE A 1 159 ? 147.011 3.979 47.445 1.00 16.00 159 ILE A N 1
ATOM 1218 C CA . ILE A 1 159 ? 147.059 3.124 48.635 1.00 16.88 159 ILE A CA 1
ATOM 1219 C C . ILE A 1 159 ? 145.992 3.396 49.694 1.00 15.30 159 ILE A C 1
ATOM 1220 O O . ILE A 1 159 ? 145.882 2.675 50.678 1.00 16.95 159 ILE A O 1
ATOM 1225 N N . GLY A 1 160 ? 145.271 4.476 49.512 1.00 15.52 160 GLY A N 1
ATOM 1226 C CA . GLY A 1 160 ? 144.111 4.858 50.357 1.00 14.38 160 GLY A CA 1
ATOM 1227 C C . GLY A 1 160 ? 143.366 6.046 49.777 1.00 14.96 160 GLY A C 1
ATOM 1228 O O . GLY A 1 160 ? 143.829 6.714 48.844 1.00 13.20 160 GLY A O 1
ATOM 1229 N N . VAL A 1 161 ? 142.162 6.294 50.309 1.00 13.48 161 VAL A N 1
ATOM 1230 C CA . VAL A 1 161 ? 141.302 7.329 49.831 1.00 12.03 161 VAL A CA 1
ATOM 1231 C C . VAL A 1 161 ? 140.673 8.053 51.022 1.00 14.19 161 VAL A C 1
ATOM 1232 O O . VAL A 1 161 ? 140.138 7.417 51.962 1.00 13.41 161 VAL A O 1
ATOM 1236 N N . LEU A 1 162 ? 140.720 9.372 50.953 1.00 13.42 162 LEU A N 1
ATOM 1237 C CA . LEU A 1 162 ? 139.992 10.252 51.852 1.00 12.98 162 LEU A CA 1
ATOM 1238 C C . LEU A 1 162 ? 138.897 10.943 51.062 1.00 11.50 162 LEU A C 1
ATOM 1239 O O . LEU A 1 162 ? 139.118 11.392 49.938 1.00 12.21 162 LEU A O 1
ATOM 1244 N N . ILE A 1 163 ? 137.707 11.083 51.671 1.00 13.25 163 ILE A N 1
ATOM 1245 C CA . ILE A 1 163 ? 136.569 11.708 51.012 1.00 11.79 163 ILE A CA 1
ATOM 1246 C C . ILE A 1 163 ? 136.005 12.841 51.892 1.00 11.51 163 ILE A C 1
ATOM 1247 O O . ILE A 1 163 ? 135.882 12.670 53.107 1.00 12.84 163 ILE A O 1
ATOM 1252 N N . TYR A 1 164 ? 135.814 14.025 51.316 1.00 11.20 164 TYR A N 1
ATOM 1253 C CA . TYR A 1 164 ? 135.261 15.160 52.086 1.00 11.54 164 TYR A CA 1
ATOM 1254 C C . TYR A 1 164 ? 134.224 15.940 51.246 1.00 13.74 164 TYR A C 1
ATOM 1255 O O . TYR A 1 164 ? 134.099 15.714 50.023 1.00 11.78 164 TYR A O 1
ATOM 1264 N N . MET A 1 165 ? 133.444 16.763 51.941 1.00 12.90 165 MET A N 1
ATOM 1265 C CA . MET A 1 165 ? 132.435 17.652 51.362 1.00 14.28 165 MET A CA 1
ATOM 1266 C C . MET A 1 165 ? 132.988 19.077 51.335 1.00 15.39 165 MET A C 1
ATOM 1267 O O . MET A 1 165 ? 133.002 19.779 52.383 1.00 15.47 165 MET A O 1
ATOM 1272 N N . ASP A 1 166 ? 133.324 19.574 50.134 1.00 15.58 166 ASP A N 1
ATOM 1273 C CA . ASP A 1 166 ? 133.743 20.960 49.977 1.00 16.32 166 ASP A CA 1
ATOM 1274 C C . ASP A 1 166 ? 132.550 21.929 50.115 1.00 17.51 166 ASP A C 1
ATOM 1275 O O . ASP A 1 166 ? 131.430 21.559 49.849 1.00 16.64 166 ASP A O 1
ATOM 1280 N N . GLN A 1 167 ? 132.816 23.139 50.592 1.00 16.74 167 GLN A N 1
ATOM 1281 C CA . GLN A 1 167 ? 131.762 24.082 50.865 1.00 19.67 167 GLN A CA 1
ATOM 1282 C C . GLN A 1 167 ? 131.014 24.500 49.593 1.00 20.51 167 GLN A C 1
ATOM 1283 O O . GLN A 1 167 ? 129.827 24.847 49.666 1.00 20.95 167 GLN A O 1
ATOM 1289 N N . THR A 1 168 ? 131.729 24.607 48.466 1.00 18.17 168 THR A N 1
ATOM 1290 C CA . THR A 1 168 ? 131.080 25.059 47.232 1.00 21.83 168 THR A CA 1
ATOM 1291 C C . THR A 1 168 ? 129.980 24.140 46.732 1.00 19.80 168 THR A C 1
ATOM 1292 O O . THR A 1 168 ? 128.826 24.563 46.585 1.00 20.69 168 THR A O 1
ATOM 1296 N N . LYS A 1 169 ? 130.236 22.860 46.764 1.00 18.85 169 LYS A N 1
ATOM 1297 C CA . LYS A 1 169 ? 129.239 21.901 46.339 1.00 19.38 169 LYS A CA 1
ATOM 1298 C C . LYS A 1 169 ? 128.269 21.545 47.468 1.00 19.54 169 LYS A C 1
ATOM 1299 O O . LYS A 1 169 ? 127.148 21.114 47.224 1.00 19.71 169 LYS A O 1
ATOM 1305 N N . PHE A 1 170 ? 128.768 21.594 48.701 1.00 17.18 170 PHE A N 1
ATOM 1306 C CA . PHE A 1 170 ? 128.015 21.215 49.917 1.00 17.47 170 PHE A CA 1
ATOM 1307 C C . PHE A 1 170 ? 128.030 22.334 50.952 1.00 18.85 170 PHE A C 1
ATOM 1308 O O . PHE A 1 170 ? 128.868 22.360 51.866 1.00 17.59 170 PHE A O 1
ATOM 1316 N N . PRO A 1 171 ? 127.228 23.352 50.721 1.00 20.76 171 PRO A N 1
ATOM 1317 C CA . PRO A 1 171 ? 127.337 24.587 51.545 1.00 24.54 171 PRO A CA 1
ATOM 1318 C C . PRO A 1 171 ? 126.700 24.315 52.906 1.00 29.35 171 PRO A C 1
ATOM 1319 O O . PRO A 1 171 ? 125.544 24.623 53.139 1.00 31.86 171 PRO A O 1
ATOM 1323 N N . ILE A 1 172 ? 127.512 23.903 53.839 1.00 24.40 172 ILE A N 1
ATOM 1324 C CA . ILE A 1 172 ? 127.066 23.523 55.164 1.00 24.23 172 ILE A CA 1
ATOM 1325 C C . ILE A 1 172 ? 127.840 24.450 56.096 1.00 23.19 172 ILE A C 1
ATOM 1326 O O . ILE A 1 172 ? 129.052 24.586 55.943 1.00 21.04 172 ILE A O 1
ATOM 1331 N N . VAL A 1 173 ? 127.165 25.086 57.037 1.00 23.70 173 VAL A N 1
ATOM 1332 C CA . VAL A 1 173 ? 127.835 26.024 57.934 1.00 26.04 173 VAL A CA 1
ATOM 1333 C C . VAL A 1 173 ? 128.842 25.345 58.855 1.00 23.55 173 VAL A C 1
ATOM 1334 O O . VAL A 1 173 ? 129.989 25.766 58.956 1.00 24.27 173 VAL A O 1
ATOM 1338 N N . ASN A 1 174 ? 128.458 24.200 59.369 1.00 22.67 174 ASN A N 1
ATOM 1339 C CA . ASN A 1 174 ? 129.346 23.395 60.225 1.00 23.96 174 ASN A CA 1
ATOM 1340 C C . ASN A 1 174 ? 130.460 22.653 59.455 1.00 19.79 174 ASN A C 1
ATOM 1341 O O . ASN A 1 174 ? 130.221 21.660 58.772 1.00 20.03 174 ASN A O 1
ATOM 1346 N N . ALA A 1 175 ? 131.683 23.118 59.619 1.00 20.85 175 ALA A N 1
ATOM 1347 C CA . ALA A 1 175 ? 132.813 22.514 58.890 1.00 20.91 175 ALA A CA 1
ATOM 1348 C C . ALA A 1 175 ? 133.314 21.222 59.482 1.00 20.26 175 ALA A C 1
ATOM 1349 O O . ALA A 1 175 ? 134.100 20.501 58.807 1.00 18.91 175 ALA A O 1
ATOM 1351 N N . GLU A 1 176 ? 132.861 20.936 60.698 1.00 19.58 176 GLU A N 1
ATOM 1352 C CA . GLU A 1 176 ? 133.256 19.766 61.426 1.00 21.05 176 GLU A CA 1
ATOM 1353 C C . GLU A 1 176 ? 132.312 18.569 61.221 1.00 20.75 176 GLU A C 1
ATOM 1354 O O . GLU A 1 176 ? 132.536 17.525 61.811 1.00 22.79 176 GLU A O 1
ATOM 1360 N N . LEU A 1 177 ? 131.350 18.654 60.322 1.00 19.24 177 LEU A N 1
ATOM 1361 C CA . LEU A 1 177 ? 130.310 17.606 60.212 1.00 20.34 177 LEU A CA 1
ATOM 1362 C C . LEU A 1 177 ? 130.927 16.297 59.680 1.00 19.81 177 LEU A C 1
ATOM 1363 O O . LEU A 1 177 ? 131.675 16.316 58.702 1.00 16.91 177 LEU A O 1
ATOM 1368 N N . SER A 1 178 ? 130.590 15.171 60.327 1.00 18.01 178 SER A N 1
ATOM 1369 C CA . SER A 1 178 ? 131.042 13.852 59.878 1.00 17.40 178 SER A CA 1
ATOM 1370 C C . SER A 1 178 ? 130.031 13.299 58.877 1.00 16.20 178 SER A C 1
ATOM 1371 O O . SER A 1 178 ? 128.870 13.726 58.831 1.00 18.31 178 SER A O 1
ATOM 1374 N N . PHE A 1 179 ? 130.421 12.258 58.167 1.00 14.66 179 PHE A N 1
ATOM 1375 C CA . PHE A 1 179 ? 129.477 11.591 57.257 1.00 14.76 179 PHE A CA 1
ATOM 1376 C C . PHE A 1 179 ? 129.866 10.116 56.974 1.00 14.93 179 PHE A C 1
ATOM 1377 O O . PHE A 1 179 ? 130.959 9.694 57.308 1.00 13.79 179 PHE A O 1
ATOM 1385 N N . PHE A 1 180 ? 128.897 9.384 56.423 1.00 14.34 180 PHE A N 1
ATOM 1386 C CA . PHE A 1 180 ? 128.929 7.944 56.203 1.00 13.14 180 PHE A CA 1
ATOM 1387 C C . PHE A 1 180 ? 128.589 7.628 54.772 1.00 12.26 180 PHE A C 1
ATOM 1388 O O . PHE A 1 180 ? 127.706 8.284 54.140 1.00 13.00 180 PHE A O 1
ATOM 1396 N N . GLY A 1 181 ? 129.242 6.594 54.243 1.00 11.94 181 GLY A N 1
ATOM 1397 C CA . GLY A 1 181 ? 128.801 5.930 53.037 1.00 13.35 181 GLY A CA 1
ATOM 1398 C C . GLY A 1 181 ? 129.399 4.548 52.967 1.00 12.72 181 GLY A C 1
ATOM 1399 O O . GLY A 1 181 ? 130.043 4.115 53.921 1.00 14.36 181 GLY A O 1
ATOM 1400 N N . HIS A 1 182 ? 129.254 3.859 51.852 1.00 13.99 182 HIS A N 1
ATOM 1401 C CA . HIS A 1 182 ? 129.876 2.567 51.705 1.00 13.02 182 HIS A CA 1
ATOM 1402 C C . HIS A 1 182 ? 130.571 2.502 50.361 1.00 13.04 182 HIS A C 1
ATOM 1403 O O . HIS A 1 182 ? 130.189 3.229 49.418 1.00 14.82 182 HIS A O 1
ATOM 1410 N N . ALA A 1 183 ? 131.527 1.592 50.276 1.00 15.38 183 ALA A N 1
ATOM 1411 C CA . ALA A 1 183 ? 132.385 1.469 49.082 1.00 15.47 183 ALA A CA 1
ATOM 1412 C C . ALA A 1 183 ? 132.323 0.093 48.416 1.00 14.21 183 ALA A C 1
ATOM 1413 O O . ALA A 1 183 ? 133.255 -0.269 47.676 1.00 14.57 183 ALA A O 1
ATOM 1415 N N . HIS A 1 184 ? 131.189 -0.591 48.501 1.00 13.70 184 HIS A N 1
ATOM 1416 C CA . HIS A 1 184 ? 131.060 -1.856 47.782 1.00 13.89 184 HIS A CA 1
ATOM 1417 C C . HIS A 1 184 ? 130.601 -1.532 46.370 1.00 14.21 184 HIS A C 1
ATOM 1418 O O . HIS A 1 184 ? 129.524 -0.972 46.189 1.00 13.27 184 HIS A O 1
ATOM 1425 N N . LEU A 1 185 ? 131.300 -2.059 45.385 1.00 15.18 185 LEU A N 1
ATOM 1426 C CA . LEU A 1 185 ? 130.881 -1.797 43.975 1.00 18.03 185 LEU A CA 1
ATOM 1427 C C . LEU A 1 185 ? 129.874 -2.857 43.554 1.00 17.01 185 LEU A C 1
ATOM 1428 O O . LEU A 1 185 ? 130.207 -3.813 42.887 1.00 20.57 185 LEU A O 1
ATOM 1433 N N . GLY A 1 186 ? 128.740 -2.820 44.185 1.00 15.26 186 GLY A N 1
ATOM 1434 C CA . GLY A 1 186 ? 127.680 -3.824 44.032 1.00 16.20 186 GLY A CA 1
ATOM 1435 C C . GLY A 1 186 ? 126.563 -3.555 44.971 1.00 15.47 186 GLY A C 1
ATOM 1436 O O . GLY A 1 186 ? 126.533 -2.497 45.623 1.00 14.71 186 GLY A O 1
ATOM 1437 N N . THR A 1 187 ? 125.696 -4.563 45.144 1.00 15.42 187 THR A N 1
ATOM 1438 C CA . THR A 1 187 ? 124.616 -4.518 46.128 1.00 15.13 187 THR A CA 1
ATOM 1439 C C . THR A 1 187 ? 124.681 -5.829 46.945 1.00 15.03 187 THR A C 1
ATOM 1440 O O . THR A 1 187 ? 125.308 -6.812 46.519 1.00 16.52 187 THR A O 1
ATOM 1444 N N . GLY A 1 188 ? 123.904 -5.879 47.992 1.00 15.88 188 GLY A N 1
ATOM 1445 C CA . GLY A 1 188 ? 123.768 -7.123 48.731 1.00 18.00 188 GLY A CA 1
ATOM 1446 C C . GLY A 1 188 ? 124.955 -7.352 49.648 1.00 17.48 188 GLY A C 1
ATOM 1447 O O . GLY A 1 188 ? 125.809 -6.477 49.819 1.00 18.37 188 GLY A O 1
ATOM 1448 N N . ASP A 1 189 ? 124.996 -8.512 50.261 1.00 20.13 189 ASP A N 1
ATOM 1449 C CA . ASP A 1 189 ? 126.035 -8.807 51.246 1.00 20.41 189 ASP A CA 1
ATOM 1450 C C . ASP A 1 189 ? 127.158 -9.489 50.474 1.00 22.21 189 ASP A C 1
ATOM 1451 O O . ASP A 1 189 ? 127.007 -10.605 50.056 1.00 25.82 189 ASP A O 1
ATOM 1456 N N . PRO A 1 190 ? 128.320 -8.870 50.439 1.00 24.86 190 PRO A N 1
ATOM 1457 C CA . PRO A 1 190 ? 129.404 -9.436 49.629 1.00 34.90 190 PRO A CA 1
ATOM 1458 C C . PRO A 1 190 ? 130.203 -10.521 50.343 1.00 33.99 190 PRO A C 1
ATOM 1459 O O . PRO A 1 190 ? 130.887 -11.320 49.688 1.00 36.49 190 PRO A O 1
ATOM 1463 N N . TYR A 1 191 ? 129.918 -10.694 51.633 1.00 30.05 191 TYR A N 1
ATOM 1464 C CA . TYR A 1 191 ? 130.761 -11.536 52.501 1.00 35.05 191 TYR A CA 1
ATOM 1465 C C . TYR A 1 191 ? 130.328 -12.955 52.631 1.00 40.58 191 TYR A C 1
ATOM 1466 O O . TYR A 1 191 ? 131.122 -13.912 52.535 1.00 51.20 191 TYR A O 1
ATOM 1475 N N . THR A 1 192 ? 129.063 -13.141 52.851 1.00 41.19 192 THR A N 1
ATOM 1476 C CA . THR A 1 192 ? 128.634 -14.305 53.580 1.00 47.47 192 THR A CA 1
ATOM 1477 C C . THR A 1 192 ? 128.584 -15.506 52.567 1.00 57.66 192 THR A C 1
ATOM 1478 O O . THR A 1 192 ? 128.050 -15.366 51.474 1.00 52.55 192 THR A O 1
ATOM 1480 N N . PRO A 1 193 ? 129.375 -16.579 52.811 1.00 54.51 193 PRO A N 1
ATOM 1481 C CA . PRO A 1 193 ? 129.429 -17.593 51.746 1.00 57.67 193 PRO A CA 1
ATOM 1482 C C . PRO A 1 193 ? 128.129 -18.396 51.693 1.00 53.37 193 PRO A C 1
ATOM 1483 O O . PRO A 1 193 ? 127.199 -18.080 52.426 1.00 55.34 193 PRO A O 1
ATOM 1487 N N . GLY A 1 194 ? 128.106 -19.446 50.869 1.00 56.50 194 GLY A N 1
ATOM 1488 C CA . GLY A 1 194 ? 126.946 -20.343 50.734 1.00 53.05 194 GLY A CA 1
ATOM 1489 C C . GLY A 1 194 ? 127.040 -21.590 51.593 1.00 57.91 194 GLY A C 1
ATOM 1490 O O . GLY A 1 194 ? 126.250 -22.549 51.427 1.00 53.08 194 GLY A O 1
ATOM 1491 N N . PHE A 1 195 ? 127.986 -21.582 52.527 1.00 58.55 195 PHE A N 1
ATOM 1492 C CA . PHE A 1 195 ? 127.980 -22.556 53.639 1.00 61.23 195 PHE A CA 1
ATOM 1493 C C . PHE A 1 195 ? 128.237 -21.872 55.009 1.00 63.73 195 PHE A C 1
ATOM 1494 O O . PHE A 1 195 ? 128.792 -20.759 55.070 1.00 52.22 195 PHE A O 1
ATOM 1502 N N . PRO A 1 196 ? 127.810 -22.526 56.114 1.00 65.89 196 PRO A N 1
ATOM 1503 C CA . PRO A 1 196 ? 128.282 -22.121 57.448 1.00 68.34 196 PRO A CA 1
ATOM 1504 C C . PRO A 1 196 ? 129.745 -22.517 57.772 1.00 63.03 196 PRO A C 1
ATOM 1505 O O . PRO A 1 196 ? 130.215 -23.583 57.346 1.00 69.02 196 PRO A O 1
ATOM 1509 N N . SER A 1 209 ? 134.654 -9.467 44.460 1.00 44.12 209 SER A N 1
ATOM 1510 C CA . SER A 1 209 ? 133.250 -9.323 44.883 1.00 46.90 209 SER A CA 1
ATOM 1511 C C . SER A 1 209 ? 132.798 -7.835 44.919 1.00 45.00 209 SER A C 1
ATOM 1512 O O . SER A 1 209 ? 131.574 -7.614 45.262 1.00 35.54 209 SER A O 1
ATOM 1514 N N . GLY A 1 210 ? 133.618 -6.945 44.274 1.00 28.80 210 GLY A N 1
ATOM 1515 C CA . GLY A 1 210 ? 133.499 -5.442 44.317 1.00 28.29 210 GLY A CA 1
ATOM 1516 C C . GLY A 1 210 ? 133.984 -4.771 45.624 1.00 23.83 210 GLY A C 1
ATOM 1517 O O . GLY A 1 210 ? 133.642 -3.648 45.921 1.00 20.30 210 GLY A O 1
ATOM 1518 N N . LEU A 1 211 ? 134.768 -5.500 46.427 1.00 23.75 211 LEU A N 1
ATOM 1519 C CA . LEU A 1 211 ? 135.281 -4.945 47.681 1.00 22.59 211 LEU A CA 1
ATOM 1520 C C . LEU A 1 211 ? 136.615 -4.264 47.491 1.00 21.30 211 LEU A C 1
ATOM 1521 O O . LEU A 1 211 ? 137.544 -4.884 46.993 1.00 22.76 211 LEU A O 1
ATOM 1526 N N . PRO A 1 212 ? 136.808 -3.159 48.176 1.00 19.17 212 PRO A N 1
ATOM 1527 C CA . PRO A 1 212 ? 138.072 -2.438 48.205 1.00 24.16 212 PRO A CA 1
ATOM 1528 C C . PRO A 1 212 ? 139.201 -3.200 48.831 1.00 21.68 212 PRO A C 1
ATOM 1529 O O . PRO A 1 212 ? 138.991 -3.915 49.795 1.00 22.60 212 PRO A O 1
ATOM 1533 N N . ASN A 1 213 ? 140.394 -3.052 48.283 1.00 21.98 213 ASN A N 1
ATOM 1534 C CA . ASN A 1 213 ? 141.585 -3.563 48.891 1.00 23.58 213 ASN A CA 1
ATOM 1535 C C . ASN A 1 213 ? 142.462 -2.508 49.522 1.00 19.88 213 ASN A C 1
ATOM 1536 O O . ASN A 1 213 ? 143.580 -2.807 49.814 1.00 19.90 213 ASN A O 1
ATOM 1541 N N . ILE A 1 214 ? 141.952 -1.314 49.700 1.00 17.53 214 ILE A N 1
ATOM 1542 C CA . ILE A 1 214 ? 142.652 -0.183 50.303 1.00 17.13 214 ILE A CA 1
ATOM 1543 C C . ILE A 1 214 ? 141.709 0.444 51.294 1.00 15.81 214 ILE A C 1
ATOM 1544 O O . ILE A 1 214 ? 140.484 0.332 51.126 1.00 17.07 214 ILE A O 1
ATOM 1549 N N . PRO A 1 215 ? 142.258 1.142 52.310 1.00 16.06 215 PRO A N 1
ATOM 1550 C CA . PRO A 1 215 ? 141.426 1.893 53.252 1.00 16.23 215 PRO A CA 1
ATOM 1551 C C . PRO A 1 215 ? 140.818 3.135 52.666 1.00 15.70 215 PRO A C 1
ATOM 1552 O O . PRO A 1 215 ? 141.436 3.805 51.845 1.00 15.48 215 PRO A O 1
ATOM 1556 N N . VAL A 1 216 ? 139.587 3.444 53.091 1.00 14.11 216 VAL A N 1
ATOM 1557 C CA . VAL A 1 216 ? 138.876 4.602 52.603 1.00 13.25 216 VAL A CA 1
ATOM 1558 C C . VAL A 1 216 ? 138.111 5.180 53.772 1.00 13.26 216 VAL A C 1
ATOM 1559 O O . VAL A 1 216 ? 137.604 4.432 54.643 1.00 14.05 216 VAL A O 1
ATOM 1563 N N . GLN A 1 217 ? 138.104 6.494 53.876 1.00 12.44 217 GLN A N 1
ATOM 1564 C CA . GLN A 1 217 ? 137.625 7.202 55.079 1.00 13.86 217 GLN A CA 1
ATOM 1565 C C . GLN A 1 217 ? 137.062 8.586 54.758 1.00 12.66 217 GLN A C 1
ATOM 1566 O O . GLN A 1 217 ? 137.655 9.356 53.994 1.00 11.74 217 GLN A O 1
ATOM 1572 N N . THR A 1 218 ? 135.912 8.898 55.349 1.00 11.56 218 THR A N 1
ATOM 1573 C CA . THR A 1 218 ? 135.329 10.224 55.284 1.00 13.45 218 THR A CA 1
ATOM 1574 C C . THR A 1 218 ? 135.937 11.143 56.351 1.00 11.18 218 THR A C 1
ATOM 1575 O O . THR A 1 218 ? 136.276 10.727 57.447 1.00 14.23 218 THR A O 1
ATOM 1579 N N . ILE A 1 219 ? 136.241 12.379 55.966 1.00 11.72 219 ILE A N 1
ATOM 1580 C CA . ILE A 1 219 ? 136.733 13.390 56.877 1.00 12.45 219 ILE A CA 1
ATOM 1581 C C . ILE A 1 219 ? 135.882 14.664 56.745 1.00 12.67 219 ILE A C 1
ATOM 1582 O O . ILE A 1 219 ? 135.211 14.894 55.727 1.00 13.25 219 ILE A O 1
ATOM 1587 N N . SER A 1 220 ? 135.918 15.480 57.787 1.00 13.77 220 SER A N 1
ATOM 1588 C CA . SER A 1 220 ? 135.210 16.738 57.781 1.00 14.07 220 SER A CA 1
ATOM 1589 C C . SER A 1 220 ? 135.869 17.730 56.836 1.00 15.03 220 SER A C 1
ATOM 1590 O O . SER A 1 220 ? 137.042 17.585 56.477 1.00 14.10 220 SER A O 1
ATOM 1593 N N . ARG A 1 221 ? 135.142 18.776 56.483 1.00 17.56 221 ARG A N 1
ATOM 1594 C CA . ARG A 1 221 ? 135.741 19.859 55.703 1.00 17.22 221 ARG A CA 1
ATOM 1595 C C . ARG A 1 221 ? 136.907 20.507 56.454 1.00 16.08 221 ARG A C 1
ATOM 1596 O O . ARG A 1 221 ? 137.918 20.931 55.851 1.00 16.29 221 ARG A O 1
ATOM 1604 N N . ALA A 1 222 ? 136.704 20.722 57.734 1.00 17.75 222 ALA A N 1
ATOM 1605 C CA . ALA A 1 222 ? 137.736 21.282 58.593 1.00 19.08 222 ALA A CA 1
ATOM 1606 C C . ALA A 1 222 ? 139.011 20.480 58.525 1.00 19.67 222 ALA A C 1
ATOM 1607 O O . ALA A 1 222 ? 140.092 21.070 58.454 1.00 18.59 222 ALA A O 1
ATOM 1609 N N . ALA A 1 223 ? 138.897 19.158 58.621 1.00 18.02 223 ALA A N 1
ATOM 1610 C CA . ALA A 1 223 ? 140.029 18.237 58.465 1.00 17.13 223 ALA A CA 1
ATOM 1611 C C . ALA A 1 223 ? 140.674 18.395 57.090 1.00 16.63 223 ALA A C 1
ATOM 1612 O O . ALA A 1 223 ? 141.905 18.486 56.971 1.00 16.13 223 ALA A O 1
ATOM 1614 N N . ALA A 1 224 ? 139.866 18.431 56.041 1.00 14.76 224 ALA A N 1
ATOM 1615 C CA . ALA A 1 224 ? 140.403 18.614 54.713 1.00 15.64 224 ALA A CA 1
ATOM 1616 C C . ALA A 1 224 ? 141.187 19.924 54.596 1.00 15.37 224 ALA A C 1
ATOM 1617 O O . ALA A 1 224 ? 142.311 19.965 54.047 1.00 15.92 224 ALA A O 1
ATOM 1619 N N . GLU A 1 225 ? 140.659 20.979 55.194 1.00 15.18 225 GLU A N 1
ATOM 1620 C CA . GLU A 1 225 ? 141.333 22.261 55.174 1.00 18.50 225 GLU A CA 1
ATOM 1621 C C . GLU A 1 225 ? 142.653 22.285 55.935 1.00 18.93 225 GLU A C 1
ATOM 1622 O O . GLU A 1 225 ? 143.643 22.892 55.476 1.00 17.82 225 GLU A O 1
ATOM 1628 N N . LYS A 1 226 ? 142.740 21.507 56.999 1.00 18.47 226 LYS A N 1
ATOM 1629 C CA . LYS A 1 226 ? 144.028 21.334 57.698 1.00 19.35 226 LYS A CA 1
ATOM 1630 C C . LYS A 1 226 ? 145.018 20.574 56.840 1.00 18.36 226 LYS A C 1
ATOM 1631 O O . LYS A 1 226 ? 146.167 20.989 56.721 1.00 17.41 226 LYS A O 1
ATOM 1637 N N . LEU A 1 227 ? 144.527 19.577 56.101 1.00 15.56 227 LEU A N 1
ATOM 1638 C CA . LEU A 1 227 ? 145.369 18.898 55.134 1.00 14.99 227 LEU A CA 1
ATOM 1639 C C . LEU A 1 227 ? 145.858 19.838 54.032 1.00 14.91 227 LEU A C 1
ATOM 1640 O O . LEU A 1 227 ? 147.030 19.799 53.674 1.00 15.16 227 LEU A O 1
ATOM 1645 N N . PHE A 1 228 ? 144.953 20.653 53.468 1.00 14.35 228 PHE A N 1
ATOM 1646 C CA . PHE A 1 228 ? 145.331 21.557 52.393 1.00 14.68 228 PHE A CA 1
ATOM 1647 C C . PHE A 1 228 ? 146.381 22.582 52.855 1.00 17.65 228 PHE A C 1
ATOM 1648 O O . PHE A 1 228 ? 147.195 23.014 52.072 1.00 16.67 228 PHE A O 1
ATOM 1656 N N . GLY A 1 229 ? 146.433 22.884 54.150 1.00 19.41 229 GLY A N 1
ATOM 1657 C CA . GLY A 1 229 ? 147.435 23.739 54.717 1.00 20.87 229 GLY A CA 1
ATOM 1658 C C . GLY A 1 229 ? 148.797 23.087 54.738 1.00 21.60 229 GLY A C 1
ATOM 1659 O O . GLY A 1 229 ? 149.780 23.752 54.969 1.00 22.17 229 GLY A O 1
ATOM 1660 N N . ASN A 1 230 ? 148.876 21.807 54.442 1.00 18.23 230 ASN A N 1
ATOM 1661 C CA . ASN A 1 230 ? 150.148 21.069 54.299 1.00 18.62 230 ASN A CA 1
ATOM 1662 C C . ASN A 1 230 ? 150.437 20.670 52.850 1.00 17.94 230 ASN A C 1
ATOM 1663 O O . ASN A 1 230 ? 151.282 19.821 52.593 1.00 18.96 230 ASN A O 1
ATOM 1668 N N . MET A 1 231 ? 149.713 21.294 51.906 1.00 18.93 231 MET A N 1
ATOM 1669 C CA . MET A 1 231 ? 149.742 20.935 50.489 1.00 16.35 231 MET A CA 1
ATOM 1670 C C . MET A 1 231 ? 150.049 22.143 49.593 1.00 17.17 231 MET A C 1
ATOM 1671 O O . MET A 1 231 ? 149.969 23.272 50.042 1.00 17.44 231 MET A O 1
ATOM 1676 N N . GLU A 1 232 ? 150.461 21.886 48.356 1.00 18.10 232 GLU A N 1
ATOM 1677 C CA . GLU A 1 232 ? 150.934 22.918 47.418 1.00 18.37 232 GLU A CA 1
ATOM 1678 C C . GLU A 1 232 ? 150.157 22.758 46.155 1.00 17.88 232 GLU A C 1
ATOM 1679 O O . GLU A 1 232 ? 149.838 21.646 45.752 1.00 16.97 232 GLU A O 1
ATOM 1685 N N . GLY A 1 233 ? 150.046 23.873 45.448 1.00 16.10 233 GLY A N 1
ATOM 1686 C CA . GLY A 1 233 ? 149.453 23.922 44.139 1.00 18.44 233 GLY A CA 1
ATOM 1687 C C . GLY A 1 233 ? 147.998 24.278 44.215 1.00 17.47 233 GLY A C 1
ATOM 1688 O O . GLY A 1 233 ? 147.215 23.542 44.860 1.00 17.43 233 GLY A O 1
ATOM 1689 N N . ASP A 1 234 ? 147.604 25.266 43.451 1.00 16.42 234 ASP A N 1
ATOM 1690 C CA . ASP A 1 234 ? 146.206 25.595 43.346 1.00 19.32 234 ASP A CA 1
ATOM 1691 C C . ASP A 1 234 ? 145.461 24.510 42.589 1.00 19.30 234 ASP A C 1
ATOM 1692 O O . ASP A 1 234 ? 145.990 23.970 41.627 1.00 19.53 234 ASP A O 1
ATOM 1697 N N . CYS A 1 235 ? 144.195 24.301 42.940 1.00 18.15 235 CYS A N 1
ATOM 1698 C CA . CYS A 1 235 ? 143.324 23.390 42.216 1.00 19.45 235 CYS A CA 1
ATOM 1699 C C . CYS A 1 235 ? 142.859 24.133 40.967 1.00 22.22 235 CYS A C 1
ATOM 1700 O O . CYS A 1 235 ? 142.700 25.331 41.004 1.00 20.85 235 CYS A O 1
ATOM 1703 N N . PRO A 1 236 ? 142.608 23.424 39.853 1.00 21.72 236 PRO A N 1
ATOM 1704 C CA . PRO A 1 236 ? 142.160 24.109 38.641 1.00 23.84 236 PRO A CA 1
ATOM 1705 C C . PRO A 1 236 ? 140.824 24.852 38.841 1.00 21.73 236 PRO A C 1
ATOM 1706 O O . PRO A 1 236 ? 139.957 24.351 39.516 1.00 19.87 236 PRO A O 1
ATOM 1710 N N . SER A 1 237 ? 140.651 26.007 38.231 1.00 22.55 237 SER A N 1
ATOM 1711 C CA A SER A 1 237 ? 139.407 26.742 38.443 0.50 24.72 237 SER A CA 1
ATOM 1712 C CA B SER A 1 237 ? 139.394 26.803 38.315 0.50 25.19 237 SER A CA 1
ATOM 1713 C C . SER A 1 237 ? 138.184 26.037 37.871 1.00 24.14 237 SER A C 1
ATOM 1714 O O . SER A 1 237 ? 137.083 26.181 38.410 1.00 25.95 237 SER A O 1
ATOM 1719 N N . ASP A 1 238 ? 138.359 25.176 36.872 1.00 25.64 238 ASP A N 1
ATOM 1720 C CA . ASP A 1 238 ? 137.217 24.455 36.329 1.00 27.91 238 ASP A CA 1
ATOM 1721 C C . ASP A 1 238 ? 136.686 23.339 37.255 1.00 25.43 238 ASP A C 1
ATOM 1722 O O . ASP A 1 238 ? 135.579 22.843 37.053 1.00 24.01 238 ASP A O 1
ATOM 1727 N N . TRP A 1 239 ? 137.420 23.006 38.321 1.00 20.57 239 TRP A N 1
ATOM 1728 C CA . TRP A 1 239 ? 136.849 22.186 39.390 1.00 19.54 239 TRP A CA 1
ATOM 1729 C C . TRP A 1 239 ? 135.729 22.920 40.173 1.00 19.96 239 TRP A C 1
ATOM 1730 O O . TRP A 1 239 ? 134.871 22.271 40.768 1.00 19.91 239 TRP A O 1
ATOM 1741 N N . LYS A 1 240 ? 135.753 24.248 40.159 1.00 22.04 240 LYS A N 1
ATOM 1742 C CA . LYS A 1 240 ? 134.721 25.053 40.862 1.00 26.61 240 LYS A CA 1
ATOM 1743 C C . LYS A 1 240 ? 134.598 24.649 42.325 1.00 25.20 240 LYS A C 1
ATOM 1744 O O . LYS A 1 240 ? 133.536 24.240 42.792 1.00 22.26 240 LYS A O 1
ATOM 1750 N N . THR A 1 241 ? 135.733 24.560 42.986 1.00 21.20 241 THR A N 1
ATOM 1751 C CA . THR A 1 241 ? 135.739 24.224 44.399 1.00 22.85 241 THR A CA 1
ATOM 1752 C C . THR A 1 241 ? 136.321 25.402 45.218 1.00 23.63 241 THR A C 1
ATOM 1753 O O . THR A 1 241 ? 136.620 26.450 44.687 1.00 22.20 241 THR A O 1
ATOM 1757 N N . ASP A 1 242 ? 136.527 25.175 46.505 1.00 20.77 242 ASP A N 1
ATOM 1758 C CA . ASP A 1 242 ? 136.823 26.254 47.463 1.00 21.04 242 ASP A CA 1
ATOM 1759 C C . ASP A 1 242 ? 138.233 26.806 47.115 1.00 19.72 242 ASP A C 1
ATOM 1760 O O . ASP A 1 242 ? 139.145 26.015 46.758 1.00 19.76 242 ASP A O 1
ATOM 1765 N N . SER A 1 243 ? 138.509 27.999 47.581 1.00 19.98 243 SER A N 1
ATOM 1766 C CA . SER A 1 243 ? 139.803 28.627 47.294 1.00 22.94 243 SER A CA 1
ATOM 1767 C C . SER A 1 243 ? 140.921 27.993 48.161 1.00 21.54 243 SER A C 1
ATOM 1768 O O . SER A 1 243 ? 142.097 28.213 47.912 1.00 22.05 243 SER A O 1
ATOM 1771 N N . THR A 1 244 ? 140.542 27.260 49.184 1.00 19.71 244 THR A N 1
ATOM 1772 C CA . THR A 1 244 ? 141.483 26.654 50.121 1.00 21.17 244 THR A CA 1
ATOM 1773 C C . THR A 1 244 ? 142.035 25.335 49.582 1.00 18.63 244 THR A C 1
ATOM 1774 O O . THR A 1 244 ? 143.010 24.827 50.106 1.00 18.72 244 THR A O 1
ATOM 1778 N N . CYS A 1 245 ? 141.362 24.767 48.569 1.00 17.78 245 CYS A N 1
ATOM 1779 C CA . CYS A 1 245 ? 141.765 23.448 47.993 1.00 16.80 245 CYS A CA 1
ATOM 1780 C C . CYS A 1 245 ? 143.238 23.513 47.495 1.00 15.73 245 CYS A C 1
ATOM 1781 O O . CYS A 1 245 ? 143.652 24.542 46.954 1.00 16.31 245 CYS A O 1
ATOM 1784 N N . ARG A 1 246 ? 143.988 22.449 47.690 1.00 15.18 246 ARG A N 1
ATOM 1785 C CA . ARG A 1 246 ? 145.383 22.358 47.191 1.00 14.94 246 ARG A CA 1
ATOM 1786 C C . ARG A 1 246 ? 145.576 20.940 46.610 1.00 13.83 246 ARG A C 1
ATOM 1787 O O . ARG A 1 246 ? 144.853 20.024 46.975 1.00 14.41 246 ARG A O 1
ATOM 1795 N N . MET A 1 247 ? 146.677 20.713 45.902 1.00 13.61 247 MET A N 1
ATOM 1796 C CA . MET A 1 247 ? 146.779 19.544 45.039 1.00 12.86 247 MET A CA 1
ATOM 1797 C C . MET A 1 247 ? 147.619 18.392 45.543 1.00 13.66 247 MET A C 1
ATOM 1798 O O . MET A 1 247 ? 147.278 17.243 45.290 1.00 14.17 247 MET A O 1
ATOM 1803 N N . VAL A 1 248 ? 148.752 18.689 46.155 1.00 13.40 248 VAL A N 1
ATOM 1804 C CA . VAL A 1 248 ? 149.730 17.684 46.574 1.00 14.00 248 VAL A CA 1
ATOM 1805 C C . VAL A 1 248 ? 150.394 18.080 47.858 1.00 14.79 248 VAL A C 1
ATOM 1806 O O . VAL A 1 248 ? 150.790 19.249 48.000 1.00 14.64 248 VAL A O 1
ATOM 1810 N N . THR A 1 249 ? 150.672 17.109 48.735 1.00 14.67 249 THR A N 1
ATOM 1811 C CA . THR A 1 249 ? 151.449 17.413 49.937 1.00 15.82 249 THR A CA 1
ATOM 1812 C C . THR A 1 249 ? 152.810 18.007 49.562 1.00 18.95 249 THR A C 1
ATOM 1813 O O . THR A 1 249 ? 153.435 17.591 48.584 1.00 15.89 249 THR A O 1
ATOM 1817 N N . SER A 1 250 ? 153.267 18.932 50.375 1.00 17.49 250 SER A N 1
ATOM 1818 C CA . SER A 1 250 ? 154.668 19.350 50.368 1.00 21.50 250 SER A CA 1
ATOM 1819 C C . SER A 1 250 ? 155.608 18.162 50.473 1.00 21.23 250 SER A C 1
ATOM 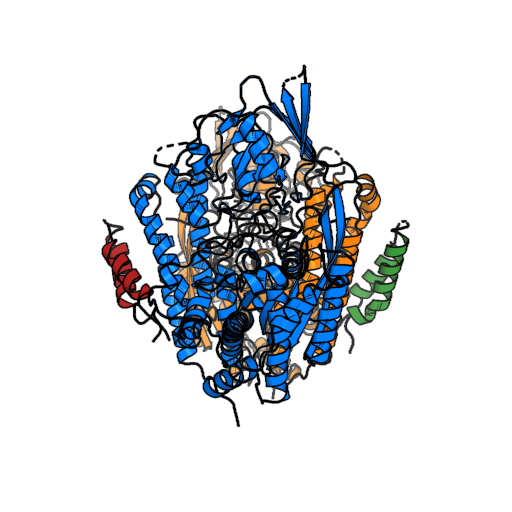1820 O O . SER A 1 250 ? 155.313 17.210 51.181 1.00 19.50 250 SER A O 1
ATOM 1823 N N . GLU A 1 251 ? 156.860 18.347 50.037 1.00 24.59 251 GLU A N 1
ATOM 1824 C CA . GLU A 1 251 ? 157.809 17.231 50.048 1.00 24.15 251 GLU A CA 1
ATOM 1825 C C . GLU A 1 251 ? 158.076 16.823 51.519 1.00 24.75 251 GLU A C 1
ATOM 1826 O O . GLU A 1 251 ? 158.404 15.687 51.771 1.00 25.46 251 GLU A O 1
ATOM 1828 N N . SER A 1 252 ? 158.037 17.757 52.468 1.00 20.64 252 SER A N 1
ATOM 1829 C CA . SER A 1 252 ? 158.408 17.411 53.855 1.00 24.60 252 SER A CA 1
ATOM 1830 C C . SER A 1 252 ? 157.248 16.686 54.606 1.00 23.96 252 SER A C 1
ATOM 1831 O O . SER A 1 252 ? 157.366 16.417 55.773 1.00 27.92 252 SER A O 1
ATOM 1834 N N . LYS A 1 253 ? 156.097 16.537 53.977 1.00 19.95 253 LYS A N 1
ATOM 1835 C CA . LYS A 1 253 ? 155.001 15.979 54.743 1.00 21.92 253 LYS A CA 1
ATOM 1836 C C . LYS A 1 253 ? 154.241 14.844 54.118 1.00 21.84 253 LYS A C 1
ATOM 1837 O O . LYS A 1 253 ? 153.992 14.813 52.913 1.00 21.83 253 LYS A O 1
ATOM 1843 N N . ASN A 1 254 ? 153.873 13.903 54.973 1.00 19.25 254 ASN A N 1
ATOM 1844 C CA . ASN A 1 254 ? 153.073 12.753 54.521 1.00 18.60 254 ASN A CA 1
ATOM 1845 C C . ASN A 1 254 ? 151.851 12.618 55.415 1.00 19.72 254 ASN A C 1
ATOM 1846 O O . ASN A 1 254 ? 151.739 13.291 56.434 1.00 18.96 254 ASN A O 1
ATOM 1851 N N . VAL A 1 255 ? 150.879 11.864 54.939 1.00 17.09 255 VAL A N 1
ATOM 1852 C CA . VAL A 1 255 ? 149.651 11.664 55.660 1.00 16.92 255 VAL A CA 1
ATOM 1853 C C . VAL A 1 255 ? 149.605 10.202 56.025 1.00 18.26 255 VAL A C 1
ATOM 1854 O O . VAL A 1 255 ? 149.982 9.326 55.203 1.00 18.14 255 VAL A O 1
ATOM 1858 N N . LYS A 1 256 ? 149.153 9.923 57.246 1.00 18.25 256 LYS A N 1
ATOM 1859 C CA . LYS A 1 256 ? 148.961 8.535 57.732 1.00 18.95 256 LYS A CA 1
ATOM 1860 C C . LYS A 1 256 ? 147.466 8.326 58.005 1.00 19.22 256 LYS A C 1
ATOM 1861 O O . LYS A 1 256 ? 146.833 9.167 58.655 1.00 18.15 256 LYS A O 1
ATOM 1867 N N . LEU A 1 257 ? 146.879 7.376 57.296 1.00 17.53 257 LEU A N 1
ATOM 1868 C CA . LEU A 1 257 ? 145.481 7.037 57.479 1.00 17.89 257 LEU A CA 1
ATOM 1869 C C . LEU A 1 257 ? 145.390 5.692 58.180 1.00 19.36 257 LEU A C 1
ATOM 1870 O O . LEU A 1 257 ? 145.990 4.704 57.717 1.00 20.18 257 LEU A O 1
ATOM 1875 N N . THR A 1 258 ? 144.565 5.603 59.231 1.00 17.63 258 THR A N 1
ATOM 1876 C CA . THR A 1 258 ? 144.385 4.363 59.971 1.00 18.97 258 THR A CA 1
ATOM 1877 C C . THR A 1 258 ? 142.919 4.042 60.036 1.00 20.09 258 THR A C 1
ATOM 1878 O O . THR A 1 258 ? 142.108 4.891 60.507 1.00 20.68 258 THR A O 1
ATOM 1882 N N . VAL A 1 259 ? 142.532 2.917 59.431 1.00 18.11 259 VAL A N 1
ATOM 1883 C CA . VAL A 1 259 ? 141.125 2.459 59.489 1.00 16.99 259 VAL A CA 1
ATOM 1884 C C . VAL A 1 259 ? 141.052 1.111 60.160 1.00 18.58 259 VAL A C 1
ATOM 1885 O O . VAL A 1 259 ? 141.849 0.205 59.822 1.00 20.01 259 VAL A O 1
ATOM 1889 N N . SER A 1 260 ? 140.212 0.980 61.187 1.00 19.59 260 SER A N 1
ATOM 1890 C CA . SER A 1 260 ? 140.116 -0.307 61.894 1.00 24.29 260 SER A CA 1
ATOM 1891 C C . SER A 1 260 ? 138.734 -0.915 61.940 1.00 24.02 260 SER A C 1
ATOM 1892 O O . SER A 1 260 ? 138.500 -1.774 62.757 1.00 29.54 260 SER A O 1
ATOM 1895 N N . ASN A 1 261 ? 137.885 -0.549 61.016 1.00 24.83 261 ASN A N 1
ATOM 1896 C CA . ASN A 1 261 ? 136.498 -1.047 60.972 1.00 25.61 261 ASN A CA 1
ATOM 1897 C C . ASN A 1 261 ? 136.516 -2.562 61.096 1.00 28.42 261 ASN A C 1
ATOM 1898 O O . ASN A 1 261 ? 137.434 -3.177 60.586 1.00 27.94 261 ASN A O 1
ATOM 1903 N N . VAL A 1 262 ? 135.439 -3.129 61.662 1.00 28.66 262 VAL A N 1
ATOM 1904 C CA . VAL A 1 262 ? 135.282 -4.546 61.900 1.00 27.40 262 VAL A CA 1
ATOM 1905 C C . VAL A 1 262 ? 133.948 -5.036 61.305 1.00 27.09 262 VAL A C 1
ATOM 1906 O O . VAL A 1 262 ? 132.977 -4.290 61.271 1.00 22.50 262 VAL A O 1
ATOM 1910 N N . LEU A 1 263 ? 133.893 -6.317 60.976 1.00 31.80 263 LEU A N 1
ATOM 1911 C CA . LEU A 1 263 ? 132.659 -6.961 60.464 1.00 33.10 263 LEU A CA 1
ATOM 1912 C C . LEU A 1 263 ? 131.794 -7.335 61.619 1.00 30.94 263 LEU A C 1
ATOM 1913 O O . LEU A 1 263 ? 132.274 -7.793 62.623 1.00 33.21 263 LEU A O 1
ATOM 1918 N N . LYS A 1 264 ? 130.492 -7.309 61.406 1.00 29.33 264 LYS A N 1
ATOM 1919 C CA . LYS A 1 264 ? 129.573 -7.699 62.450 1.00 32.97 264 LYS A CA 1
ATOM 1920 C C . LYS A 1 264 ? 128.331 -8.322 61.808 1.00 31.19 264 LYS A C 1
ATOM 1921 O O . LYS A 1 264 ? 127.823 -7.803 60.789 1.00 24.80 264 LYS A O 1
ATOM 1927 N N . GLU A 1 265 ? 127.883 -9.432 62.373 1.00 28.45 265 GLU A N 1
ATOM 1928 C CA . GLU A 1 265 ? 126.690 -10.086 61.868 1.00 31.09 265 GLU A CA 1
ATOM 1929 C C . GLU A 1 265 ? 125.495 -9.368 62.466 1.00 30.93 265 GLU A C 1
ATOM 1930 O O . GLU A 1 265 ? 125.415 -9.240 63.662 1.00 31.25 265 GLU A O 1
ATOM 1936 N N . ILE A 1 266 ? 124.510 -9.009 61.643 1.00 26.13 266 ILE A N 1
ATOM 1937 C CA . ILE A 1 266 ? 123.289 -8.417 62.177 1.00 25.83 266 ILE A CA 1
ATOM 1938 C C . ILE A 1 266 ? 122.066 -9.171 61.628 1.00 25.71 266 ILE A C 1
ATOM 1939 O O . ILE A 1 266 ? 122.184 -9.840 60.593 1.00 25.07 266 ILE A O 1
ATOM 1944 N N . LYS A 1 267 ? 120.919 -9.001 62.283 1.00 24.32 267 LYS A N 1
ATOM 1945 C CA . LYS A 1 267 ? 119.648 -9.523 61.811 1.00 24.39 267 LYS A CA 1
ATOM 1946 C C . LYS A 1 267 ? 118.932 -8.334 61.221 1.00 25.73 267 LYS A C 1
ATOM 1947 O O . LYS A 1 267 ? 118.857 -7.293 61.861 1.00 26.70 267 LYS A O 1
ATOM 1953 N N . ILE A 1 268 ? 118.490 -8.436 59.976 1.00 21.14 268 ILE A N 1
ATOM 1954 C CA . ILE A 1 268 ? 117.676 -7.391 59.387 1.00 21.00 268 ILE A CA 1
ATOM 1955 C C . ILE A 1 268 ? 116.301 -7.901 59.038 1.00 20.47 268 ILE A C 1
ATOM 1956 O O . ILE A 1 268 ? 116.088 -9.129 58.838 1.00 20.64 268 ILE A O 1
ATOM 1961 N N . LEU A 1 269 ? 115.347 -6.993 59.114 1.00 19.55 269 LEU A N 1
ATOM 1962 C CA . LEU A 1 269 ? 113.949 -7.308 58.861 1.00 20.67 269 LEU A CA 1
ATOM 1963 C C . LEU A 1 269 ? 113.459 -6.438 57.733 1.00 19.14 269 LEU A C 1
ATOM 1964 O O . LEU A 1 269 ? 113.529 -5.207 57.816 1.00 19.24 269 LEU A O 1
ATOM 1969 N N . ASN A 1 270 ? 112.998 -7.079 56.669 1.00 17.06 270 ASN A N 1
ATOM 1970 C CA . ASN A 1 270 ? 112.170 -6.410 55.682 1.00 15.58 270 ASN A CA 1
ATOM 1971 C C . ASN A 1 270 ? 110.706 -6.622 56.068 1.00 15.92 270 ASN A C 1
ATOM 1972 O O . ASN A 1 270 ? 110.295 -7.764 56.355 1.00 16.98 270 ASN A O 1
ATOM 1977 N N . ILE A 1 271 ? 109.922 -5.538 56.077 1.00 14.89 271 ILE A N 1
ATOM 1978 C CA . ILE A 1 271 ? 108.514 -5.641 56.440 1.00 14.23 271 ILE A CA 1
ATOM 1979 C C . ILE A 1 271 ? 107.645 -5.451 55.209 1.00 13.69 271 ILE A C 1
ATOM 1980 O O . ILE A 1 271 ? 107.785 -4.473 54.480 1.00 14.30 271 ILE A O 1
ATOM 1985 N N . PHE A 1 272 ? 106.725 -6.394 54.997 1.00 13.94 272 PHE A N 1
ATOM 1986 C CA . PHE A 1 272 ? 105.902 -6.444 53.814 1.00 13.53 272 PHE A CA 1
ATOM 1987 C C . PHE A 1 272 ? 104.416 -6.363 54.193 1.00 14.44 272 PHE A C 1
ATOM 1988 O O . PHE A 1 272 ? 103.949 -6.961 55.192 1.00 15.49 272 PHE A O 1
ATOM 1996 N N . GLY A 1 273 ? 103.644 -5.776 53.289 1.00 14.32 273 GLY A N 1
ATOM 1997 C CA . GLY A 1 273 ? 102.214 -5.836 53.304 1.00 15.05 273 GLY A CA 1
ATOM 1998 C C . GLY A 1 273 ? 101.656 -5.910 51.896 1.00 15.58 273 GLY A C 1
ATOM 1999 O O . GLY A 1 273 ? 102.284 -5.403 50.949 1.00 16.63 273 GLY A O 1
ATOM 2000 N N . VAL A 1 274 ? 100.553 -6.633 51.720 1.00 15.14 274 VAL A N 1
ATOM 2001 C CA . VAL A 1 274 ? 99.975 -6.748 50.428 1.00 15.25 274 VAL A CA 1
ATOM 2002 C C . VAL A 1 274 ? 98.481 -6.403 50.469 1.00 15.97 274 VAL A C 1
ATOM 2003 O O . VAL A 1 274 ? 97.773 -6.805 51.401 1.00 15.51 274 VAL A O 1
ATOM 2007 N N . ILE A 1 275 ? 98.013 -5.795 49.382 1.00 16.06 275 ILE A N 1
ATOM 2008 C CA . ILE A 1 275 ? 96.606 -5.674 49.022 1.00 17.76 275 ILE A CA 1
ATOM 2009 C C . ILE A 1 275 ? 96.417 -6.610 47.853 1.00 17.68 275 ILE A C 1
ATOM 2010 O O . ILE A 1 275 ? 96.980 -6.415 46.779 1.00 17.23 275 ILE A O 1
ATOM 2015 N N . LYS A 1 276 ? 95.641 -7.665 48.075 1.00 17.94 276 LYS A N 1
ATOM 2016 C CA . LYS A 1 276 ? 95.503 -8.711 47.043 1.00 20.41 276 LYS A CA 1
ATOM 2017 C C . LYS A 1 276 ? 94.653 -8.260 45.868 1.00 21.02 276 LYS A C 1
ATOM 2018 O O . LYS A 1 276 ? 93.596 -7.630 46.060 1.00 20.78 276 LYS A O 1
ATOM 2024 N N . GLY A 1 277 ? 95.099 -8.594 44.670 1.00 20.21 277 GLY A N 1
ATOM 2025 C CA . GLY A 1 277 ? 94.326 -8.334 43.447 1.00 21.93 277 GLY A CA 1
ATOM 2026 C C . GLY A 1 277 ? 93.050 -9.133 43.358 1.00 23.90 277 GLY A C 1
ATOM 2027 O O . GLY A 1 277 ? 92.958 -10.189 43.992 1.00 22.04 277 GLY A O 1
ATOM 2028 N N . PHE A 1 278 ? 92.040 -8.584 42.660 1.00 23.68 278 PHE A N 1
ATOM 2029 C CA . PHE A 1 278 ? 90.771 -9.203 42.553 1.00 25.87 278 PHE A CA 1
ATOM 2030 C C . PHE A 1 278 ? 90.676 -10.276 41.461 1.00 26.84 278 PHE A C 1
ATOM 2031 O O . PHE A 1 278 ? 89.693 -10.998 41.424 1.00 29.73 278 PHE A O 1
ATOM 2039 N N . VAL A 1 279 ? 91.567 -10.251 40.506 1.00 27.37 279 VAL A N 1
ATOM 2040 C CA . VAL A 1 279 ? 91.513 -11.070 39.316 1.00 31.83 279 VAL A CA 1
ATOM 2041 C C . VAL A 1 279 ? 92.789 -11.929 39.198 1.00 31.34 279 VAL A C 1
ATOM 2042 O O . VAL A 1 279 ? 92.708 -13.095 38.872 1.00 30.34 279 VAL A O 1
ATOM 2046 N N . GLU A 1 280 ? 93.928 -11.280 39.269 1.00 28.38 280 GLU A N 1
ATOM 2047 C CA . GLU A 1 280 ? 95.272 -11.886 39.114 1.00 29.01 280 GLU A CA 1
ATOM 2048 C C . GLU A 1 280 ? 96.100 -11.524 40.322 1.00 23.97 280 GLU A C 1
ATOM 2049 O O . GLU A 1 280 ? 97.097 -10.764 40.195 1.00 22.01 280 GLU A O 1
ATOM 2055 N N . PRO A 1 281 ? 95.748 -12.100 41.503 1.00 20.97 281 PRO A N 1
ATOM 2056 C CA . PRO A 1 281 ? 96.497 -11.732 42.718 1.00 21.27 281 PRO A CA 1
ATOM 2057 C C . PRO A 1 281 ? 97.939 -12.196 42.732 1.00 20.39 281 PRO A C 1
ATOM 2058 O O . PRO A 1 281 ? 98.751 -11.698 43.548 1.00 19.27 281 PRO A O 1
ATOM 2062 N N . ASP A 1 282 ? 98.253 -13.179 41.878 1.00 20.33 282 ASP A N 1
ATOM 2063 C CA . ASP A 1 282 ? 99.594 -13.748 41.821 1.00 21.59 282 ASP A CA 1
ATOM 2064 C C . ASP A 1 282 ? 100.611 -12.884 41.055 1.00 19.49 282 ASP A C 1
ATOM 2065 O O . ASP A 1 282 ? 101.770 -13.242 40.960 1.00 22.01 282 ASP A O 1
ATOM 2070 N N . HIS A 1 283 ? 100.154 -11.781 40.462 1.00 18.40 283 HIS A N 1
ATOM 2071 C CA . HIS A 1 283 ? 100.986 -10.809 39.835 1.00 17.49 283 HIS A CA 1
ATOM 2072 C C . HIS A 1 283 ? 100.939 -9.522 40.669 1.00 16.96 283 HIS A C 1
ATOM 2073 O O . HIS A 1 283 ? 99.835 -9.088 41.121 1.00 17.63 283 HIS A O 1
ATOM 2080 N N . TYR A 1 284 ? 102.090 -8.915 40.875 1.00 15.41 284 TYR A N 1
ATOM 2081 C CA . TYR A 1 284 ? 102.182 -7.764 41.791 1.00 15.88 284 TYR A CA 1
ATOM 2082 C C . TYR A 1 284 ? 103.032 -6.627 41.295 1.00 16.05 284 TYR A C 1
ATOM 2083 O O . TYR A 1 284 ? 104.070 -6.830 40.695 1.00 14.01 284 TYR A O 1
ATOM 2092 N N . VAL A 1 285 ? 102.607 -5.405 41.628 1.00 13.59 285 VAL A N 1
ATOM 2093 C CA . VAL A 1 285 ? 103.529 -4.270 41.627 1.00 12.76 285 VAL A CA 1
ATOM 2094 C C . VAL A 1 285 ? 104.065 -4.141 43.041 1.00 14.53 285 VAL A C 1
ATOM 2095 O O . VAL A 1 285 ? 103.341 -4.301 44.000 1.00 14.66 285 VAL A O 1
ATOM 2099 N N . VAL A 1 286 ? 105.342 -3.869 43.160 1.00 12.56 286 VAL A N 1
ATOM 2100 C CA . VAL A 1 286 ? 106.015 -3.774 44.454 1.00 13.92 286 VAL A CA 1
ATOM 2101 C C . VAL A 1 286 ? 106.454 -2.299 44.619 1.00 14.48 286 VAL A C 1
ATOM 2102 O O . VAL A 1 286 ? 107.061 -1.722 43.717 1.00 14.02 286 VAL A O 1
ATOM 2106 N N . VAL A 1 287 ? 106.081 -1.703 45.750 1.00 14.45 287 VAL A N 1
ATOM 2107 C CA . VAL A 1 287 ? 106.411 -0.343 46.138 1.00 12.91 287 VAL A CA 1
ATOM 2108 C C . VAL A 1 287 ? 107.275 -0.385 47.394 1.00 13.49 287 VAL A C 1
ATOM 2109 O O . VAL A 1 287 ? 106.883 -0.997 48.405 1.00 12.87 287 VAL A O 1
ATOM 2113 N N . GLY A 1 288 ? 108.471 0.200 47.321 1.00 11.43 288 GLY A N 1
ATOM 2114 C CA . GLY A 1 288 ? 109.460 0.023 48.357 1.00 14.03 288 GLY A CA 1
ATOM 2115 C C . GLY A 1 288 ? 110.119 1.307 48.857 1.00 12.93 288 GLY A C 1
ATOM 2116 O O . GLY A 1 288 ? 110.226 2.315 48.111 1.00 13.69 288 GLY A O 1
ATOM 2117 N N . ALA A 1 289 ? 110.607 1.242 50.087 1.00 12.63 289 ALA A N 1
ATOM 2118 C CA . ALA A 1 289 ? 111.360 2.331 50.707 1.00 13.13 289 ALA A CA 1
ATOM 2119 C C . ALA A 1 289 ? 112.331 1.823 51.736 1.00 13.07 289 ALA A C 1
ATOM 2120 O O . ALA A 1 289 ? 112.005 0.983 52.591 1.00 11.67 289 ALA A O 1
ATOM 2122 N N . GLN A 1 290 ? 113.522 2.417 51.730 1.00 12.72 290 GLN A N 1
ATOM 2123 C CA . GLN A 1 290 ? 114.555 2.134 52.713 1.00 13.87 290 GLN A CA 1
ATOM 2124 C C . GLN A 1 290 ? 114.128 2.714 54.096 1.00 13.31 290 GLN A C 1
ATOM 2125 O O . GLN A 1 290 ? 113.715 3.861 54.192 1.00 16.18 290 GLN A O 1
ATOM 2131 N N . ARG A 1 291 ? 114.359 1.949 55.159 1.00 14.15 291 ARG A N 1
ATOM 2132 C CA . ARG A 1 291 ? 113.985 2.303 56.499 1.00 14.39 291 ARG A CA 1
ATOM 2133 C C . ARG A 1 291 ? 115.182 2.694 57.368 1.00 16.22 291 ARG A C 1
ATOM 2134 O O . ARG A 1 291 ? 115.048 3.525 58.240 1.00 18.55 291 ARG A O 1
ATOM 2142 N N . ASP A 1 292 ? 116.343 2.095 57.118 1.00 15.58 292 ASP A N 1
ATOM 2143 C CA . ASP A 1 292 ? 117.523 2.283 57.935 1.00 15.74 292 ASP A CA 1
ATOM 2144 C C . ASP A 1 292 ? 118.273 3.551 57.519 1.00 16.93 292 ASP A C 1
ATOM 2145 O O . ASP A 1 292 ? 118.164 4.024 56.404 1.00 18.01 292 ASP A O 1
ATOM 2150 N N . ALA A 1 293 ? 119.106 4.056 58.428 1.00 19.53 293 ALA A N 1
ATOM 2151 C CA . ALA A 1 293 ? 120.058 5.107 58.092 1.00 19.78 293 ALA A CA 1
ATOM 2152 C C . ALA A 1 293 ? 121.071 5.221 59.192 1.00 21.32 293 ALA A C 1
ATOM 2153 O O . ALA A 1 293 ? 120.724 5.187 60.362 1.00 20.15 293 ALA A O 1
ATOM 2155 N N . TRP A 1 294 ? 122.312 5.516 58.814 1.00 20.61 294 TRP A N 1
ATOM 2156 C CA . TRP A 1 294 ? 123.309 6.079 59.739 1.00 21.60 294 TRP A CA 1
ATOM 2157 C C . TRP A 1 294 ? 122.823 7.483 60.055 1.00 21.81 294 TRP A C 1
ATOM 2158 O O . TRP A 1 294 ? 122.473 8.238 59.138 1.00 21.90 294 TRP A O 1
ATOM 2169 N N . GLY A 1 295 ? 122.729 7.819 61.344 1.00 19.53 295 GLY A N 1
ATOM 2170 C CA . GLY A 1 295 ? 122.235 9.135 61.767 1.00 20.60 295 GLY A CA 1
ATOM 2171 C C . GLY A 1 295 ? 120.692 9.169 61.681 1.00 19.72 295 GLY A C 1
ATOM 2172 O O . GLY A 1 295 ? 120.054 8.116 61.552 1.00 19.69 295 GLY A O 1
ATOM 2173 N N . PRO A 1 296 ? 120.105 10.349 61.613 1.00 19.93 296 PRO A N 1
ATOM 2174 C CA . PRO A 1 296 ? 118.620 10.485 61.628 1.00 19.72 296 PRO A CA 1
ATOM 2175 C C . PRO A 1 296 ? 117.900 10.236 60.318 1.00 19.72 296 PRO A C 1
ATOM 2176 O O . PRO A 1 296 ? 116.758 9.712 60.314 1.00 20.44 296 PRO A O 1
ATOM 2180 N N . GLY A 1 297 ? 118.600 10.360 59.184 1.00 17.40 297 GLY A N 1
ATOM 2181 C CA . GLY A 1 297 ? 118.046 9.914 57.931 1.00 15.47 297 GLY A CA 1
ATOM 2182 C C . GLY A 1 297 ? 116.699 10.448 57.495 1.00 15.91 297 GLY A C 1
ATOM 2183 O O . GLY A 1 297 ? 115.965 9.746 56.795 1.00 14.41 297 GLY A O 1
ATOM 2184 N N . ALA A 1 298 ? 116.388 11.695 57.831 1.00 16.96 298 ALA A N 1
ATOM 2185 C CA . ALA A 1 298 ? 115.098 12.261 57.422 1.00 18.61 298 ALA A CA 1
ATOM 2186 C C . ALA A 1 298 ? 114.814 12.188 55.934 1.00 19.98 298 ALA A C 1
ATOM 2187 O O . ALA A 1 298 ? 113.782 11.633 55.495 1.00 17.45 298 ALA A O 1
ATOM 2189 N N . ALA A 1 299 ? 115.636 12.856 55.131 1.00 18.54 299 ALA A N 1
ATOM 2190 C CA . ALA A 1 299 ? 115.482 12.795 53.676 1.00 17.32 299 ALA A CA 1
ATOM 2191 C C . ALA A 1 299 ? 115.837 11.407 53.135 1.00 16.83 299 ALA A C 1
ATOM 2192 O O . ALA A 1 299 ? 115.208 10.898 52.199 1.00 17.84 299 ALA A O 1
ATOM 2194 N N . LYS A 1 300 ? 116.839 10.765 53.705 1.00 16.92 300 LYS A N 1
ATOM 2195 C CA . LYS A 1 300 ? 117.369 9.497 53.164 1.00 15.86 300 LYS A CA 1
ATOM 2196 C C . LYS A 1 300 ? 116.335 8.361 53.321 1.00 16.48 300 LYS A C 1
ATOM 2197 O O . LYS A 1 300 ? 116.247 7.485 52.466 1.00 15.67 300 LYS A O 1
ATOM 2203 N N . SER A 1 301 ? 115.682 8.298 54.485 1.00 15.85 301 SER A N 1
ATOM 2204 C CA . SER A 1 301 ? 114.787 7.182 54.808 1.00 16.12 301 SER A CA 1
ATOM 2205 C C . SER A 1 301 ? 113.417 7.605 55.274 1.00 15.63 301 SER A C 1
ATOM 2206 O O . SER A 1 301 ? 112.432 6.875 55.092 1.00 14.02 301 SER A O 1
ATOM 2209 N N . GLY A 1 302 ? 113.359 8.706 55.995 1.00 15.00 302 GLY A N 1
ATOM 2210 C CA . GLY A 1 302 ? 112.094 9.163 56.584 1.00 16.51 302 GLY A CA 1
ATOM 2211 C C . GLY A 1 302 ? 111.019 9.486 55.608 1.00 15.09 302 GLY A C 1
ATOM 2212 O O . GLY A 1 302 ? 109.872 9.088 55.787 1.00 15.20 302 GLY A O 1
ATOM 2213 N N . VAL A 1 303 ? 111.353 10.268 54.599 1.00 14.35 303 VAL A N 1
ATOM 2214 C CA . VAL A 1 303 ? 110.406 10.655 53.600 1.00 15.36 303 VAL A CA 1
ATOM 2215 C C . VAL A 1 303 ? 109.852 9.453 52.842 1.00 15.79 303 VAL A C 1
ATOM 2216 O O . VAL A 1 303 ? 108.618 9.349 52.707 1.00 16.14 303 VAL A O 1
ATOM 2220 N N . GLY A 1 304 ? 110.724 8.543 52.396 1.00 13.06 304 GLY A N 1
ATOM 2221 C CA . GLY A 1 304 ? 110.264 7.368 51.695 1.00 14.07 304 GLY A CA 1
ATOM 2222 C C . GLY A 1 304 ? 109.343 6.533 52.557 1.00 11.94 304 GLY A C 1
ATOM 2223 O O . GLY A 1 304 ? 108.367 5.933 52.064 1.00 11.81 304 GLY A O 1
ATOM 2224 N N . THR A 1 305 ? 109.779 6.312 53.794 1.00 12.70 305 THR A N 1
ATOM 2225 C CA . THR A 1 305 ? 109.013 5.451 54.720 1.00 14.45 305 THR A CA 1
ATOM 2226 C C . THR A 1 305 ? 107.625 6.083 55.002 1.00 14.87 305 THR A C 1
ATOM 2227 O O . THR A 1 305 ? 106.606 5.361 55.078 1.00 14.00 305 THR A O 1
ATOM 2231 N N . ALA A 1 306 ? 107.584 7.415 55.119 1.00 15.61 306 ALA A N 1
ATOM 2232 C CA . ALA A 1 306 ? 106.327 8.171 55.291 1.00 18.43 306 ALA A CA 1
ATOM 2233 C C . ALA A 1 306 ? 105.398 8.018 54.066 1.00 17.27 306 ALA A C 1
ATOM 2234 O O . ALA A 1 306 ? 104.178 7.767 54.236 1.00 15.85 306 ALA A O 1
ATOM 2236 N N . LEU A 1 307 ? 105.978 8.123 52.860 1.00 15.96 307 LEU A N 1
ATOM 2237 C CA . LEU A 1 307 ? 105.267 7.885 51.638 1.00 15.63 307 LEU A CA 1
ATOM 2238 C C . LEU A 1 307 ? 104.711 6.491 51.601 1.00 17.12 307 LEU A C 1
ATOM 2239 O O . LEU A 1 307 ? 103.577 6.300 51.176 1.00 16.13 307 LEU A O 1
ATOM 2244 N N . LEU A 1 308 ? 105.523 5.521 51.971 1.00 15.48 308 LEU A N 1
ATOM 2245 C CA . LEU A 1 308 ? 105.100 4.125 51.957 1.00 16.04 308 LEU A CA 1
ATOM 2246 C C . LEU A 1 308 ? 103.893 3.888 52.868 1.00 16.01 308 LEU A C 1
ATOM 2247 O O . LEU A 1 308 ? 102.875 3.279 52.439 1.00 14.66 308 LEU A O 1
ATOM 2252 N N . LEU A 1 309 ? 103.991 4.389 54.098 1.00 14.65 309 LEU A N 1
ATOM 2253 C CA . LEU A 1 309 ? 102.908 4.316 55.050 1.00 15.82 309 LEU A CA 1
ATOM 2254 C C . LEU A 1 309 ? 101.649 4.970 54.535 1.00 18.04 309 LEU A C 1
ATOM 2255 O O . LEU A 1 309 ? 100.558 4.409 54.682 1.00 18.02 309 LEU A O 1
ATOM 2260 N N . LYS A 1 310 ? 101.757 6.175 53.987 1.00 16.68 310 LYS A N 1
ATOM 2261 C CA . LYS A 1 310 ? 100.565 6.908 53.580 1.00 18.92 310 LYS A CA 1
ATOM 2262 C C . LYS A 1 310 ? 99.926 6.289 52.347 1.00 17.29 310 LYS A C 1
ATOM 2263 O O . LYS A 1 310 ? 98.692 6.228 52.277 1.00 18.72 310 LYS A O 1
ATOM 2269 N N . LEU A 1 311 ? 100.717 5.805 51.420 1.00 14.51 311 LEU A N 1
ATOM 2270 C CA . LEU A 1 311 ? 100.221 5.061 50.273 1.00 15.86 311 LEU A CA 1
ATOM 2271 C C . LEU A 1 311 ? 99.517 3.782 50.651 1.00 16.19 311 LEU A C 1
ATOM 2272 O O . LEU A 1 311 ? 98.414 3.509 50.144 1.00 16.79 311 LEU A O 1
ATOM 2277 N N . ALA A 1 312 ? 100.093 2.996 51.558 1.00 16.18 312 ALA A N 1
ATOM 2278 C CA . ALA A 1 312 ? 99.405 1.778 52.004 1.00 17.24 312 ALA A CA 1
ATOM 2279 C C . ALA A 1 312 ? 98.074 2.089 52.647 1.00 17.50 312 ALA A C 1
ATOM 2280 O O . ALA A 1 312 ? 97.057 1.430 52.384 1.00 18.06 312 ALA A O 1
ATOM 2282 N N . GLN A 1 313 ? 98.056 3.096 53.530 1.00 16.90 313 GLN A N 1
ATOM 2283 C CA . GLN A 1 313 ? 96.814 3.485 54.182 1.00 19.74 313 GLN A CA 1
ATOM 2284 C C . GLN A 1 313 ? 95.757 3.929 53.172 1.00 21.03 313 GLN A C 1
ATOM 2285 O O . GLN A 1 313 ? 94.556 3.579 53.258 1.00 21.10 313 GLN A O 1
ATOM 2291 N N . MET A 1 314 ? 96.158 4.787 52.265 1.00 20.74 314 MET A N 1
ATOM 2292 C CA . MET A 1 314 ? 95.209 5.359 51.297 1.00 24.57 314 MET A CA 1
ATOM 2293 C C . MET A 1 314 ? 94.654 4.292 50.336 1.00 21.49 314 MET A C 1
ATOM 2294 O O . MET A 1 314 ? 93.431 4.277 50.035 1.00 20.35 314 MET A O 1
ATOM 2299 N N . PHE A 1 315 ? 95.531 3.398 49.860 1.00 17.55 315 PHE A N 1
ATOM 2300 C CA . PHE A 1 315 ? 95.066 2.373 48.932 1.00 20.22 315 PHE A CA 1
ATOM 2301 C C . PHE A 1 315 ? 94.190 1.369 49.616 1.00 19.45 315 PHE A C 1
ATOM 2302 O O . PHE A 1 315 ? 93.188 0.930 49.057 1.00 19.00 315 PHE A O 1
ATOM 2310 N N . SER A 1 316 ? 94.553 1.010 50.836 1.00 19.56 316 SER A N 1
ATOM 2311 C CA . SER A 1 316 ? 93.687 0.137 51.611 1.00 21.88 316 SER A CA 1
ATOM 2312 C C . SER A 1 316 ? 92.282 0.715 51.840 1.00 22.65 316 SER A C 1
ATOM 2313 O O . SER A 1 316 ? 91.277 0.013 51.669 1.00 21.73 316 SER A O 1
ATOM 2316 N N . ASP A 1 317 ? 92.215 1.999 52.182 1.00 23.28 317 ASP A N 1
ATOM 2317 C CA . ASP A 1 317 ? 90.946 2.710 52.350 1.00 23.84 317 ASP A CA 1
ATOM 2318 C C . ASP A 1 317 ? 90.196 2.735 51.020 1.00 23.57 317 ASP A C 1
ATOM 2319 O O . ASP A 1 317 ? 88.984 2.544 51.017 1.00 26.47 317 ASP A O 1
ATOM 2321 N N . MET A 1 318 ? 90.912 2.923 49.895 1.00 22.57 318 MET A N 1
ATOM 2322 C CA . MET A 1 318 ? 90.219 2.997 48.608 1.00 24.04 318 MET A CA 1
ATOM 2323 C C . MET A 1 318 ? 89.549 1.669 48.255 1.00 22.98 318 MET A C 1
ATOM 2324 O O . MET A 1 318 ? 88.376 1.620 47.797 1.00 23.06 318 MET A O 1
ATOM 2329 N N . VAL A 1 319 ? 90.216 0.580 48.600 1.00 23.21 319 VAL A N 1
ATOM 2330 C CA . VAL A 1 319 ? 89.659 -0.774 48.405 1.00 24.31 319 VAL A CA 1
ATOM 2331 C C . VAL A 1 319 ? 88.537 -1.114 49.364 1.00 26.58 319 VAL A C 1
ATOM 2332 O O . VAL A 1 319 ? 87.397 -1.471 48.965 1.00 28.25 319 VAL A O 1
ATOM 2336 N N . LEU A 1 320 ? 88.755 -0.835 50.643 1.00 27.45 320 LEU A N 1
ATOM 2337 C CA . LEU A 1 320 ? 87.733 -1.223 51.642 1.00 31.57 320 LEU A CA 1
ATOM 2338 C C . LEU A 1 320 ? 86.526 -0.314 51.681 1.00 32.01 320 LEU A C 1
ATOM 2339 O O . LEU A 1 320 ? 85.434 -0.769 52.022 1.00 33.04 320 LEU A O 1
ATOM 2344 N N . LYS A 1 321 ? 86.689 0.962 51.345 1.00 31.27 321 LYS A N 1
ATOM 2345 C CA . LYS A 1 321 ? 85.614 1.932 51.504 1.00 35.61 321 LYS A CA 1
ATOM 2346 C C . LYS A 1 321 ? 85.098 2.516 50.188 1.00 34.04 321 LYS A C 1
ATOM 2347 O O . LYS A 1 321 ? 83.942 2.891 50.099 1.00 32.68 321 LYS A O 1
ATOM 2353 N N . ASP A 1 322 ? 85.944 2.625 49.182 1.00 29.92 322 ASP A N 1
ATOM 2354 C CA . ASP A 1 322 ? 85.588 3.384 47.990 1.00 32.78 322 ASP A CA 1
ATOM 2355 C C . ASP A 1 322 ? 85.385 2.526 46.720 1.00 34.98 322 ASP A C 1
ATOM 2356 O O . ASP A 1 322 ? 85.246 3.085 45.641 1.00 36.48 322 ASP A O 1
ATOM 2361 N N . GLY A 1 323 ? 85.425 1.200 46.855 1.00 32.66 323 GLY A N 1
ATOM 2362 C CA . GLY A 1 323 ? 85.154 0.303 45.742 1.00 32.94 323 GLY A CA 1
ATOM 2363 C C . GLY A 1 323 ? 86.285 0.092 44.741 1.00 32.78 323 GLY A C 1
ATOM 2364 O O . GLY A 1 323 ? 86.031 -0.482 43.675 1.00 32.00 323 GLY A O 1
ATOM 2365 N N . PHE A 1 324 ? 87.516 0.530 45.038 1.00 25.54 324 PHE A N 1
ATOM 2366 C CA . PHE A 1 324 ? 88.652 0.211 44.175 1.00 25.61 324 PHE A CA 1
ATOM 2367 C C . PHE A 1 324 ? 88.889 -1.316 44.171 1.00 26.96 324 PHE A C 1
ATOM 2368 O O . PHE A 1 324 ? 88.948 -1.946 45.239 1.00 25.76 324 PHE A O 1
ATOM 2376 N N . GLN A 1 325 ? 88.875 -1.917 42.976 1.00 26.51 325 GLN A N 1
ATOM 2377 C CA . GLN A 1 325 ? 89.127 -3.353 42.827 1.00 27.30 325 GLN A CA 1
ATOM 2378 C C . GLN A 1 325 ? 90.379 -3.579 41.935 1.00 26.45 325 GLN A C 1
ATOM 2379 O O . GLN A 1 325 ? 90.238 -3.686 40.716 1.00 28.80 325 GLN A O 1
ATOM 2385 N N . PRO A 1 326 ? 91.564 -3.390 42.483 1.00 22.12 326 PRO A N 1
ATOM 2386 C CA . PRO A 1 326 ? 92.786 -3.611 41.644 1.00 22.09 326 PRO A CA 1
ATOM 2387 C C . PRO A 1 326 ? 92.786 -5.031 41.080 1.00 24.65 326 PRO A C 1
ATOM 2388 O O . PRO A 1 326 ? 92.401 -5.966 41.798 1.00 24.79 326 PRO A O 1
ATOM 2392 N N . SER A 1 327 ? 93.056 -5.190 39.781 1.00 23.80 327 SER A N 1
ATOM 2393 C CA . SER A 1 327 ? 93.104 -6.534 39.166 1.00 23.94 327 SER A CA 1
ATOM 2394 C C . SER A 1 327 ? 94.290 -7.344 39.725 1.00 20.14 327 SER A C 1
ATOM 2395 O O . SER A 1 327 ? 94.171 -8.558 40.005 1.00 20.16 327 SER A O 1
ATOM 2398 N N . ARG A 1 328 ? 95.392 -6.655 39.917 1.00 17.72 328 ARG A N 1
ATOM 2399 C CA . ARG A 1 328 ? 96.620 -7.255 40.395 1.00 18.15 328 ARG A CA 1
ATOM 2400 C C . ARG A 1 328 ? 96.987 -6.747 41.786 1.00 18.55 328 ARG A C 1
ATOM 2401 O O . ARG A 1 328 ? 96.482 -5.729 42.226 1.00 20.48 328 ARG A O 1
ATOM 2409 N N . SER A 1 329 ? 97.813 -7.518 42.487 1.00 16.95 329 SER A N 1
ATOM 2410 C CA . SER A 1 329 ? 98.261 -7.171 43.824 1.00 17.62 329 SER A CA 1
ATOM 2411 C C . SER A 1 329 ? 99.218 -6.012 43.926 1.00 15.64 329 SER A C 1
ATOM 2412 O O . SER A 1 329 ? 99.967 -5.703 42.991 1.00 15.97 329 SER A O 1
ATOM 2415 N N . ILE A 1 330 ? 99.158 -5.345 45.071 1.00 15.92 330 ILE A N 1
ATOM 2416 C CA . ILE A 1 330 ? 100.056 -4.260 45.391 1.00 14.78 330 ILE A CA 1
ATOM 2417 C C . ILE A 1 330 ? 100.811 -4.615 46.671 1.00 14.40 330 ILE A C 1
ATOM 2418 O O . ILE A 1 330 ? 100.168 -4.880 47.702 1.00 14.83 330 ILE A O 1
ATOM 2423 N N . ILE A 1 331 ? 102.133 -4.691 46.587 1.00 12.99 331 ILE A N 1
ATOM 2424 C CA . ILE A 1 331 ? 102.983 -5.025 47.743 1.00 13.72 331 ILE A CA 1
ATOM 2425 C C . ILE A 1 331 ? 103.720 -3.791 48.183 1.00 13.03 331 ILE A C 1
ATOM 2426 O O . ILE A 1 331 ? 104.262 -3.042 47.302 1.00 12.97 331 ILE A O 1
ATOM 2431 N N . PHE A 1 332 ? 103.673 -3.529 49.496 1.00 13.31 332 PHE A N 1
ATOM 2432 C CA . PHE A 1 332 ? 104.460 -2.431 50.118 1.00 14.12 332 PHE A CA 1
ATOM 2433 C C . PHE A 1 332 ? 105.603 -3.056 50.914 1.00 12.84 332 PHE A C 1
ATOM 2434 O O . PHE A 1 332 ? 105.349 -3.941 51.737 1.00 14.67 332 PHE A O 1
ATOM 2442 N N . ALA A 1 333 ? 106.824 -2.612 50.645 1.00 12.91 333 ALA A N 1
ATOM 2443 C CA . ALA A 1 333 ? 108.024 -3.191 51.237 1.00 12.25 333 ALA A CA 1
ATOM 2444 C C . ALA A 1 333 ? 108.876 -2.128 51.958 1.00 13.37 333 ALA A C 1
ATOM 2445 O O . ALA A 1 333 ? 109.271 -1.115 51.359 1.00 13.06 333 ALA A O 1
ATOM 2447 N N . SER A 1 334 ? 109.059 -2.314 53.245 1.00 14.33 334 SER A N 1
ATOM 2448 C CA . SER A 1 334 ? 109.998 -1.502 54.037 1.00 14.24 334 SER A CA 1
ATOM 2449 C C . SER A 1 334 ? 111.294 -2.271 54.253 1.00 13.42 334 SER A C 1
ATOM 2450 O O . SER A 1 334 ? 111.361 -3.249 55.038 1.00 13.71 334 SER A O 1
ATOM 2453 N N . TRP A 1 335 ? 112.340 -1.820 53.558 1.00 13.13 335 TRP A N 1
ATOM 2454 C CA . TRP A 1 335 ? 113.605 -2.560 53.464 1.00 12.76 335 TRP A CA 1
ATOM 2455 C C . TRP A 1 335 ? 114.575 -2.128 54.574 1.00 15.17 335 TRP A C 1
ATOM 2456 O O . TRP A 1 335 ? 114.649 -0.951 54.901 1.00 13.70 335 TRP A O 1
ATOM 2467 N N . SER A 1 336 ? 115.440 -3.031 55.034 1.00 13.94 336 SER A N 1
ATOM 2468 C CA . SER A 1 336 ? 116.566 -2.578 55.852 1.00 17.68 336 SER A CA 1
ATOM 2469 C C . SER A 1 336 ? 117.879 -2.742 55.079 1.00 16.48 336 SER A C 1
ATOM 2470 O O . SER A 1 336 ? 117.931 -3.337 53.985 1.00 15.96 336 SER A O 1
ATOM 2473 N N . ALA A 1 337 ? 118.925 -2.241 55.710 1.00 16.11 337 ALA A N 1
ATOM 2474 C CA . ALA A 1 337 ? 120.321 -2.235 55.171 1.00 15.32 337 ALA A CA 1
ATOM 2475 C C . ALA A 1 337 ? 120.440 -1.664 53.747 1.00 14.92 337 ALA A C 1
ATOM 2476 O O . ALA A 1 337 ? 121.413 -1.969 52.999 1.00 14.75 337 ALA A O 1
ATOM 2478 N N . GLY A 1 338 ? 119.597 -0.677 53.478 1.00 13.87 338 GLY A N 1
ATOM 2479 C CA . GLY A 1 338 ? 119.656 0.133 52.256 1.00 14.79 338 GLY A CA 1
ATOM 2480 C C . GLY A 1 338 ? 120.934 0.969 52.179 1.00 16.76 338 GLY A C 1
ATOM 2481 O O . GLY A 1 338 ? 121.597 1.052 51.119 1.00 15.76 338 GLY A O 1
ATOM 2482 N N . ASP A 1 339 ? 121.378 1.460 53.335 1.00 16.36 339 ASP A N 1
ATOM 2483 C CA . ASP A 1 339 ? 122.580 2.301 53.432 1.00 16.21 339 ASP A CA 1
ATOM 2484 C C . ASP A 1 339 ? 123.865 1.574 53.099 1.00 15.84 339 ASP A C 1
ATOM 2485 O O . ASP A 1 339 ? 124.942 2.199 52.959 1.00 18.12 339 ASP A O 1
ATOM 2490 N N . PHE A 1 340 ? 123.840 0.251 53.226 1.00 13.52 340 PHE A N 1
ATOM 2491 C CA . PHE A 1 340 ? 124.941 -0.575 52.881 1.00 13.51 340 PHE A CA 1
ATOM 2492 C C . PHE A 1 340 ? 124.964 -1.117 51.434 1.00 14.52 340 PHE A C 1
ATOM 2493 O O . PHE A 1 340 ? 125.760 -1.999 51.138 1.00 17.82 340 PHE A O 1
ATOM 2501 N N . GLY A 1 341 ? 124.084 -0.645 50.582 1.00 14.28 341 GLY A N 1
ATOM 2502 C CA . GLY A 1 341 ? 123.976 -1.093 49.167 1.00 16.93 341 GLY A CA 1
ATOM 2503 C C . GLY A 1 341 ? 122.755 -1.935 48.909 1.00 14.88 341 GLY A C 1
ATOM 2504 O O . GLY A 1 341 ? 122.873 -3.089 48.434 1.00 14.51 341 GLY A O 1
ATOM 2505 N N . SER A 1 342 ? 121.588 -1.420 49.288 1.00 14.39 342 SER A N 1
ATOM 2506 C CA . SER A 1 342 ? 120.322 -2.137 49.043 1.00 14.27 342 SER A CA 1
ATOM 2507 C C . SER A 1 342 ? 120.390 -3.570 49.488 1.00 14.52 342 SER A C 1
ATOM 2508 O O . SER A 1 342 ? 119.940 -4.467 48.753 1.00 14.74 342 SER A O 1
ATOM 2511 N N . VAL A 1 343 ? 120.926 -3.812 50.659 1.00 12.46 343 VAL A N 1
ATOM 2512 C CA . VAL A 1 343 ? 121.210 -5.154 51.070 1.00 15.36 343 VAL A CA 1
ATOM 2513 C C . VAL A 1 343 ? 119.927 -5.982 51.335 1.00 14.74 343 VAL A C 1
ATOM 2514 O O . VAL A 1 343 ? 119.854 -7.144 50.919 1.00 14.66 343 VAL A O 1
ATOM 2518 N N . GLY A 1 344 ? 119.029 -5.423 52.127 1.00 14.66 344 GLY A N 1
ATOM 2519 C CA . GLY A 1 344 ? 117.704 -6.068 52.432 1.00 15.28 344 GLY A CA 1
ATOM 2520 C C . GLY A 1 344 ? 116.923 -6.390 51.172 1.00 13.55 344 GLY A C 1
ATOM 2521 O O . GLY A 1 344 ? 116.424 -7.528 50.989 1.00 15.04 344 GLY A O 1
ATOM 2522 N N . ALA A 1 345 ? 116.907 -5.461 50.237 1.00 12.90 345 ALA A N 1
ATOM 2523 C CA . ALA A 1 345 ? 116.144 -5.695 49.001 1.00 12.16 345 ALA A CA 1
ATOM 2524 C C . ALA A 1 345 ? 116.848 -6.757 48.145 1.00 13.60 345 ALA A C 1
ATOM 2525 O O . ALA A 1 345 ? 116.223 -7.707 47.595 1.00 13.34 345 ALA A O 1
ATOM 2527 N N . THR A 1 346 ? 118.170 -6.651 48.072 1.00 12.69 346 THR A N 1
ATOM 2528 C CA . THR A 1 346 ? 118.952 -7.645 47.333 1.00 13.66 346 THR A CA 1
ATOM 2529 C C . THR A 1 346 ? 118.836 -9.051 47.864 1.00 15.26 346 THR A C 1
ATOM 2530 O O . THR A 1 346 ? 118.708 -10.017 47.079 1.00 17.06 346 THR A O 1
ATOM 2534 N N . GLU A 1 347 ? 118.889 -9.207 49.163 1.00 15.50 347 GLU A N 1
ATOM 2535 C CA . GLU A 1 347 ? 118.742 -10.529 49.756 1.00 18.69 347 GLU A CA 1
ATOM 2536 C C . GLU A 1 347 ? 117.357 -11.157 49.393 1.00 17.69 347 GLU A C 1
ATOM 2537 O O . GLU A 1 347 ? 117.283 -12.361 49.139 1.00 16.47 347 GLU A O 1
ATOM 2543 N N . TRP A 1 348 ? 116.331 -10.327 49.412 1.00 17.93 348 TRP A N 1
ATOM 2544 C CA . TRP A 1 348 ? 114.952 -10.751 49.003 1.00 17.68 348 TRP A CA 1
ATOM 2545 C C . TRP A 1 348 ? 114.884 -11.206 47.533 1.00 16.62 348 TRP A C 1
ATOM 2546 O O . TRP A 1 348 ? 114.452 -12.336 47.264 1.00 16.32 348 TRP A O 1
ATOM 2557 N N . LEU A 1 349 ? 115.473 -10.415 46.628 1.00 14.29 349 LEU A N 1
ATOM 2558 C CA . LEU A 1 349 ? 115.606 -10.753 45.217 1.00 16.05 349 LEU A CA 1
ATOM 2559 C C . LEU A 1 349 ? 116.307 -12.050 44.998 1.00 16.16 349 LEU A C 1
ATOM 2560 O O . LEU A 1 349 ? 115.881 -12.897 44.162 1.00 14.85 349 LEU A O 1
ATOM 2565 N N . GLU A 1 350 ? 117.379 -12.241 45.730 1.00 14.78 350 GLU A N 1
ATOM 2566 C CA . GLU A 1 350 ? 118.198 -13.435 45.542 1.00 20.11 350 GLU A CA 1
ATOM 2567 C C . GLU A 1 350 ? 117.517 -14.729 45.912 1.00 21.17 350 GLU A C 1
ATOM 2568 O O . GLU A 1 350 ? 117.780 -15.762 45.309 1.00 18.81 350 GLU A O 1
ATOM 2574 N N . GLY A 1 351 ? 116.539 -14.639 46.800 1.00 18.66 351 GLY A N 1
ATOM 2575 C CA . GLY A 1 351 ? 115.750 -15.811 47.170 1.00 20.97 351 GLY A CA 1
ATOM 2576 C C . GLY A 1 351 ? 114.875 -16.322 46.026 1.00 21.16 351 GLY A C 1
ATOM 2577 O O . GLY A 1 351 ? 114.419 -17.450 46.094 1.00 21.81 351 GLY A O 1
ATOM 2578 N N . TYR A 1 352 ? 114.667 -15.498 44.997 1.00 18.43 352 TYR A N 1
ATOM 2579 C CA . TYR A 1 352 ? 113.740 -15.789 43.895 1.00 20.64 352 TYR A CA 1
ATOM 2580 C C . TYR A 1 352 ? 114.481 -15.618 42.567 1.00 24.37 352 TYR A C 1
ATOM 2581 O O . TYR A 1 352 ? 113.905 -15.215 41.557 1.00 24.13 352 TYR A O 1
ATOM 2590 N N . LEU A 1 353 ? 115.767 -15.955 42.578 1.00 24.30 353 LEU A N 1
ATOM 2591 C CA . LEU A 1 353 ? 116.539 -16.035 41.371 1.00 25.84 353 LEU A CA 1
ATOM 2592 C C . LEU A 1 353 ? 115.801 -16.939 40.387 1.00 25.92 353 LEU A C 1
ATOM 2593 O O . LEU A 1 353 ? 115.574 -18.132 40.668 1.00 29.04 353 LEU A O 1
ATOM 2598 N N . SER A 1 354 ? 115.622 -16.364 39.214 1.00 22.85 354 SER A N 1
ATOM 2599 C CA . SER A 1 354 ? 115.077 -16.934 38.014 1.00 25.05 354 SER A CA 1
ATOM 2600 C C . SER A 1 354 ? 113.548 -16.876 37.969 1.00 27.40 354 SER A C 1
ATOM 2601 O O . SER A 1 354 ? 112.975 -17.415 37.000 1.00 29.35 354 SER A O 1
ATOM 2604 N N . SER A 1 355 ? 112.885 -16.604 39.087 1.00 21.01 355 SER A N 1
ATOM 2605 C CA . SER A 1 355 ? 111.390 -16.755 39.051 1.00 20.28 355 SER A CA 1
ATOM 2606 C C . SER A 1 355 ? 110.634 -15.467 39.474 1.00 19.77 355 SER A C 1
ATOM 2607 O O . SER A 1 355 ? 109.449 -15.353 39.198 1.00 18.13 355 SER A O 1
ATOM 2610 N N . LEU A 1 356 ? 111.324 -14.487 40.049 1.00 16.21 356 LEU A N 1
ATOM 2611 C CA . LEU A 1 356 ? 110.573 -13.349 40.603 1.00 16.44 356 LEU A CA 1
ATOM 2612 C C . LEU A 1 356 ? 109.830 -12.590 39.497 1.00 16.26 356 LEU A C 1
ATOM 2613 O O . LEU A 1 356 ? 108.725 -12.041 39.724 1.00 15.35 356 LEU A O 1
ATOM 2618 N N . HIS A 1 357 ? 110.455 -12.497 38.328 1.00 15.21 357 HIS A N 1
ATOM 2619 C CA . HIS A 1 357 ? 109.880 -11.782 37.194 1.00 14.81 357 HIS A CA 1
ATOM 2620 C C . HIS A 1 357 ? 108.562 -12.385 36.675 1.00 14.85 357 HIS A C 1
ATOM 2621 O O . HIS A 1 357 ? 107.831 -11.738 35.918 1.00 16.85 357 HIS A O 1
ATOM 2628 N N . LEU A 1 358 ? 108.274 -13.612 37.067 1.00 16.24 358 LEU A N 1
ATOM 2629 C CA . LEU A 1 358 ? 106.994 -14.250 36.774 1.00 18.29 358 LEU A CA 1
ATOM 2630 C C . LEU A 1 358 ? 105.869 -13.817 37.715 1.00 18.96 358 LEU A C 1
ATOM 2631 O O . LEU A 1 358 ? 104.723 -14.169 37.457 1.00 19.64 358 LEU A O 1
ATOM 2636 N N . LYS A 1 359 ? 106.190 -13.046 38.744 1.00 18.04 359 LYS A N 1
ATOM 2637 C CA . LYS A 1 359 ? 105.225 -12.651 39.778 1.00 20.75 359 LYS A CA 1
ATOM 2638 C C . LYS A 1 359 ? 105.178 -11.133 39.915 1.00 19.84 359 LYS A C 1
ATOM 2639 O O . LYS A 1 359 ? 104.125 -10.489 39.720 1.00 18.17 359 LYS A O 1
ATOM 2645 N N . ALA A 1 360 ? 106.327 -10.536 40.157 1.00 16.14 360 ALA A N 1
ATOM 2646 C CA . ALA A 1 360 ? 106.416 -9.096 40.247 1.00 15.35 360 ALA A CA 1
ATOM 2647 C C . ALA A 1 360 ? 106.702 -8.484 38.896 1.00 17.19 360 ALA A C 1
ATOM 2648 O O . ALA A 1 360 ? 107.689 -8.825 38.267 1.00 17.86 360 ALA A O 1
ATOM 2650 N N . PHE A 1 361 ? 105.865 -7.549 38.456 1.00 14.90 361 PHE A N 1
ATOM 2651 C CA . PHE A 1 361 ? 105.967 -7.048 37.094 1.00 15.37 361 PHE A CA 1
ATOM 2652 C C . PHE A 1 361 ? 106.519 -5.636 37.041 1.00 14.98 361 PHE A C 1
ATOM 2653 O O . PHE A 1 361 ? 106.780 -5.111 35.946 1.00 15.19 361 PHE A O 1
ATOM 2661 N N . THR A 1 362 ? 106.602 -4.965 38.202 1.00 13.54 362 THR A N 1
ATOM 2662 C CA . THR A 1 362 ? 107.185 -3.607 38.279 1.00 12.88 362 THR A CA 1
ATOM 2663 C C . THR A 1 362 ? 107.552 -3.311 39.695 1.00 13.70 362 THR A C 1
ATOM 2664 O O . THR A 1 362 ? 106.877 -3.766 40.635 1.00 13.36 362 THR A O 1
ATOM 2668 N N . TYR A 1 363 ? 108.629 -2.561 39.873 1.00 10.83 363 TYR A N 1
ATOM 2669 C CA . TYR A 1 363 ? 109.081 -2.037 41.186 1.00 10.86 363 TYR A CA 1
ATOM 2670 C C . TYR A 1 363 ? 109.120 -0.508 41.182 1.00 11.30 363 TYR A C 1
ATOM 2671 O O . TYR A 1 363 ? 109.720 0.091 40.267 1.00 12.04 363 TYR A O 1
ATOM 2680 N N . ILE A 1 364 ? 108.507 0.101 42.192 1.00 10.40 364 ILE A N 1
ATOM 2681 C CA . ILE A 1 364 ? 108.495 1.531 42.363 1.00 11.18 364 ILE A CA 1
ATOM 2682 C C . ILE A 1 364 ? 109.229 1.939 43.648 1.00 13.87 364 ILE A C 1
ATOM 2683 O O . ILE A 1 364 ? 108.925 1.449 44.734 1.00 13.51 364 ILE A O 1
ATOM 2688 N N . ASN A 1 365 ? 110.362 2.624 43.475 1.00 12.44 365 ASN A N 1
ATOM 2689 C CA . ASN A 1 365 ? 111.180 2.970 44.626 1.00 12.91 365 ASN A CA 1
ATOM 2690 C C . ASN A 1 365 ? 110.687 4.340 45.111 1.00 13.93 365 ASN A C 1
ATOM 2691 O O . ASN A 1 365 ? 110.504 5.266 44.321 1.00 18.15 365 ASN A O 1
ATOM 2696 N N . LEU A 1 366 ? 110.615 4.502 46.413 1.00 13.59 366 LEU A N 1
ATOM 2697 C CA . LEU A 1 366 ? 110.225 5.794 46.998 1.00 14.66 366 LEU A CA 1
ATOM 2698 C C . LEU A 1 366 ? 111.326 6.563 47.707 1.00 15.12 366 LEU A C 1
ATOM 2699 O O . LEU A 1 366 ? 111.092 7.683 48.224 1.00 15.91 366 LEU A O 1
ATOM 2704 N N . ASP A 1 367 ? 112.535 6.029 47.745 1.00 14.30 367 ASP A N 1
ATOM 2705 C CA . ASP A 1 367 ? 113.623 6.670 48.471 1.00 16.09 367 ASP A CA 1
ATOM 2706 C C . ASP A 1 367 ? 113.966 8.029 47.874 1.00 17.93 367 ASP A C 1
ATOM 2707 O O . ASP A 1 367 ? 114.175 8.138 46.653 1.00 15.34 367 ASP A O 1
ATOM 2712 N N . LYS A 1 368 ? 114.283 8.988 48.750 1.00 17.62 368 LYS A N 1
ATOM 2713 C CA . LYS A 1 368 ? 114.784 10.270 48.345 1.00 17.59 368 LYS A CA 1
ATOM 2714 C C . LYS A 1 368 ? 113.904 10.900 47.293 1.00 16.53 368 LYS A C 1
ATOM 2715 O O . LYS A 1 368 ? 114.399 11.589 46.403 1.00 17.70 368 LYS A O 1
ATOM 2721 N N . ALA A 1 369 ? 112.605 10.739 47.430 1.00 15.98 369 ALA A N 1
ATOM 2722 C CA . ALA A 1 369 ? 111.649 11.339 46.487 1.00 16.77 369 ALA A CA 1
ATOM 2723 C C . ALA A 1 369 ? 111.427 12.824 46.690 1.00 16.73 369 ALA A C 1
ATOM 2724 O O . ALA A 1 369 ? 110.960 13.488 45.768 1.00 18.19 369 ALA A O 1
ATOM 2726 N N . VAL A 1 370 ? 111.832 13.359 47.848 1.00 17.00 370 VAL A N 1
ATOM 2727 C CA . VAL A 1 370 ? 111.684 14.781 48.086 1.00 16.59 370 VAL A CA 1
ATOM 2728 C C . VAL A 1 370 ? 112.997 15.402 48.608 1.00 19.96 370 VAL A C 1
ATOM 2729 O O . VAL A 1 370 ? 113.364 15.216 49.757 1.00 19.10 370 VAL A O 1
ATOM 2733 N N . LEU A 1 371 ? 113.741 16.033 47.709 1.00 18.35 371 LEU A N 1
ATOM 2734 C CA . LEU A 1 371 ? 115.010 16.675 48.064 1.00 20.03 371 LEU A CA 1
ATOM 2735 C C . LEU A 1 371 ? 114.993 18.145 47.739 1.00 19.04 371 LEU A C 1
ATOM 2736 O O . LEU A 1 371 ? 115.949 18.883 48.052 1.00 19.39 371 LEU A O 1
ATOM 2741 N N . GLY A 1 372 ? 113.895 18.622 47.143 1.00 20.33 372 GLY A N 1
ATOM 2742 C CA . GLY A 1 372 ? 113.798 20.019 46.763 1.00 21.32 372 GLY A CA 1
ATOM 2743 C C . GLY A 1 372 ? 112.533 20.245 45.968 1.00 23.74 372 GLY A C 1
ATOM 2744 O O . GLY A 1 372 ? 111.671 19.353 45.898 1.00 20.51 372 GLY A O 1
ATOM 2745 N N . THR A 1 373 ? 112.460 21.389 45.304 1.00 24.65 373 THR A N 1
ATOM 2746 C CA . THR A 1 373 ? 111.260 21.760 44.510 1.00 26.90 373 THR A CA 1
ATOM 2747 C C . THR A 1 373 ? 111.455 22.078 43.029 1.00 31.96 373 THR A C 1
ATOM 2748 O O . THR A 1 373 ? 110.469 22.204 42.294 1.00 36.42 373 THR A O 1
ATOM 2752 N N . SER A 1 374 ? 112.669 22.386 42.601 1.00 24.53 374 SER A N 1
ATOM 2753 C CA . SER A 1 374 ? 112.840 22.963 41.272 1.00 26.53 374 SER A CA 1
ATOM 2754 C C . SER A 1 374 ? 112.545 21.949 40.181 1.00 29.20 374 SER A C 1
ATOM 2755 O O . SER A 1 374 ? 111.841 22.291 39.273 1.00 32.49 374 SER A O 1
ATOM 2758 N N . ASN A 1 375 ? 113.052 20.731 40.284 1.00 21.29 375 ASN A N 1
ATOM 2759 C CA . ASN A 1 375 ? 113.043 19.801 39.114 1.00 23.75 375 ASN A CA 1
ATOM 2760 C C . ASN A 1 375 ? 112.248 18.545 39.499 1.00 22.20 375 ASN A C 1
ATOM 2761 O O . ASN A 1 375 ? 112.362 18.096 40.616 1.00 24.07 375 ASN A O 1
ATOM 2766 N N . PHE A 1 376 ? 111.654 17.877 38.510 1.00 19.87 376 PHE A N 1
ATOM 2767 C CA . PHE A 1 376 ? 111.126 16.537 38.649 1.00 18.68 376 PHE A CA 1
ATOM 2768 C C . PHE A 1 376 ? 112.026 15.653 37.768 1.00 18.30 376 PHE A C 1
ATOM 2769 O O . PHE A 1 376 ? 112.197 15.973 36.605 1.00 18.00 376 PHE A O 1
ATOM 2777 N N . LYS A 1 377 ? 112.687 14.679 38.360 1.00 16.09 377 LYS A N 1
ATOM 2778 C CA . LYS A 1 377 ? 113.575 13.724 37.651 1.00 15.37 377 LYS A CA 1
ATOM 2779 C C . LYS A 1 377 ? 113.068 12.324 37.755 1.00 14.91 377 LYS A C 1
ATOM 2780 O O . LYS A 1 377 ? 112.535 11.953 38.766 1.00 13.64 377 LYS A O 1
ATOM 2782 N N . VAL A 1 378 ? 113.297 11.533 36.715 1.00 15.42 378 VAL A N 1
ATOM 2783 C CA . VAL A 1 378 ? 112.883 10.182 36.696 1.00 16.23 378 VAL A CA 1
ATOM 2784 C C . VAL A 1 378 ? 113.901 9.324 35.977 1.00 15.08 378 VAL A C 1
ATOM 2785 O O . VAL A 1 378 ? 114.572 9.791 35.035 1.00 15.53 378 VAL A O 1
ATOM 2789 N N . SER A 1 379 ? 114.145 8.149 36.531 1.00 13.16 379 SER A N 1
ATOM 2790 C CA . SER A 1 379 ? 114.958 7.106 35.881 1.00 14.30 379 SER A CA 1
ATOM 2791 C C . SER A 1 379 ? 114.190 5.789 35.920 1.00 15.23 379 SER A C 1
ATOM 2792 O O . SER A 1 379 ? 113.565 5.477 36.930 1.00 13.65 379 SER A O 1
ATOM 2795 N N . ALA A 1 380 ? 114.165 5.039 34.813 1.00 13.25 380 ALA A N 1
ATOM 2796 C CA . ALA A 1 380 ? 113.326 3.856 34.771 1.00 11.73 380 ALA A CA 1
ATOM 2797 C C . ALA A 1 380 ? 113.735 2.980 33.616 1.00 12.88 380 ALA A C 1
ATOM 2798 O O . ALA A 1 380 ? 114.320 3.451 32.636 1.00 14.49 380 ALA A O 1
ATOM 2800 N N . SER A 1 381 ? 113.339 1.726 33.684 1.00 12.93 381 SER A N 1
ATOM 2801 C CA . SER A 1 381 ? 113.219 0.888 32.448 1.00 14.16 381 SER A CA 1
ATOM 2802 C C . SER A 1 381 ? 112.361 1.592 31.397 1.00 14.50 381 SER A C 1
ATOM 2803 O O . SER A 1 381 ? 111.289 2.083 31.730 1.00 13.46 381 SER A O 1
ATOM 2806 N N . PRO A 1 382 ? 112.798 1.592 30.145 1.00 16.82 382 PRO A N 1
ATOM 2807 C CA . PRO A 1 382 ? 111.931 2.036 29.021 1.00 15.53 382 PRO A CA 1
ATOM 2808 C C . PRO A 1 382 ? 110.540 1.419 29.014 1.00 15.25 382 PRO A C 1
ATOM 2809 O O . PRO A 1 382 ? 109.631 2.059 28.530 1.00 14.50 382 PRO A O 1
ATOM 2813 N N . LEU A 1 383 ? 110.362 0.211 29.544 1.00 15.10 383 LEU A N 1
ATOM 2814 C CA . LEU A 1 383 ? 109.002 -0.366 29.632 1.00 15.90 383 LEU A CA 1
ATOM 2815 C C . LEU A 1 383 ? 108.025 0.543 30.372 1.00 14.58 383 LEU A C 1
ATOM 2816 O O . LEU A 1 383 ? 106.814 0.412 30.184 1.00 14.75 383 LEU A O 1
ATOM 2821 N N . LEU A 1 384 ? 108.530 1.332 31.307 1.00 12.60 384 LEU A N 1
ATOM 2822 C CA . LEU A 1 384 ? 107.676 2.240 32.084 1.00 12.97 384 LEU A CA 1
ATOM 2823 C C . LEU A 1 384 ? 107.514 3.663 31.485 1.00 13.67 384 LEU A C 1
ATOM 2824 O O . LEU A 1 384 ? 106.880 4.545 32.122 1.00 13.44 384 LEU A O 1
ATOM 2829 N N . TYR A 1 385 ? 108.159 3.946 30.358 1.00 14.25 385 TYR A N 1
ATOM 2830 C CA . TYR A 1 385 ? 108.149 5.335 29.849 1.00 15.83 385 TYR A CA 1
ATOM 2831 C C . TYR A 1 385 ? 106.776 5.898 29.509 1.00 15.55 385 TYR A C 1
ATOM 2832 O O . TYR A 1 385 ? 106.523 7.059 29.766 1.00 15.72 385 TYR A O 1
ATOM 2841 N N . THR A 1 386 ? 105.899 5.098 28.933 1.00 15.58 386 THR A N 1
ATOM 2842 C CA . THR A 1 386 ? 104.564 5.596 28.623 1.00 17.01 386 THR A CA 1
ATOM 2843 C C . THR A 1 386 ? 103.741 5.872 29.873 1.00 16.32 386 THR A C 1
ATOM 2844 O O . THR A 1 386 ? 103.100 6.918 30.033 1.00 17.16 386 THR A O 1
ATOM 2848 N N . LEU A 1 387 ? 103.864 4.988 30.824 1.00 15.61 387 LEU A N 1
ATOM 2849 C CA . LEU A 1 387 ? 103.220 5.203 32.139 1.00 16.02 387 LEU A CA 1
ATOM 2850 C C . LEU A 1 387 ? 103.698 6.511 32.820 1.00 15.28 387 LEU A C 1
ATOM 2851 O O . LEU A 1 387 ? 102.911 7.273 33.363 1.00 13.92 387 LEU A O 1
ATOM 2856 N N . ILE A 1 388 ? 104.996 6.734 32.829 1.00 14.22 388 ILE A N 1
ATOM 2857 C CA . ILE A 1 388 ? 105.562 7.983 33.354 1.00 14.33 388 ILE A CA 1
ATOM 2858 C C . ILE A 1 388 ? 105.058 9.221 32.614 1.00 14.80 388 ILE A C 1
ATOM 2859 O O . ILE A 1 388 ? 104.611 10.168 33.256 1.00 15.80 388 ILE A O 1
ATOM 2864 N N . GLU A 1 389 ? 105.051 9.154 31.271 1.00 14.49 389 GLU A N 1
ATOM 2865 C CA . GLU A 1 389 ? 104.558 10.226 30.412 1.00 16.52 389 GLU A CA 1
ATOM 2866 C C . GLU A 1 389 ? 103.074 10.566 30.700 1.00 16.14 389 GLU A C 1
ATOM 2867 O O . GLU A 1 389 ? 102.723 11.716 30.962 1.00 14.83 389 GLU A O 1
ATOM 2873 N N . LYS A 1 390 ? 102.256 9.524 30.815 1.00 15.53 390 LYS A N 1
ATOM 2874 C CA . LYS A 1 390 ? 100.827 9.764 31.093 1.00 17.84 390 LYS A CA 1
ATOM 2875 C C . LYS A 1 390 ? 100.616 10.315 32.488 1.00 16.46 390 LYS A C 1
ATOM 2876 O O . LYS A 1 390 ? 99.694 11.120 32.726 1.00 19.00 390 LYS A O 1
ATOM 2882 N N . THR A 1 391 ? 101.412 9.860 33.432 1.00 15.76 391 THR A N 1
ATOM 2883 C CA . THR A 1 391 ? 101.368 10.381 34.774 1.00 15.82 391 THR A CA 1
ATOM 2884 C C . THR A 1 391 ? 101.779 11.851 34.886 1.00 16.13 391 THR A C 1
ATOM 2885 O O . THR A 1 391 ? 101.097 12.684 35.528 1.00 15.65 391 THR A O 1
ATOM 2889 N N . MET A 1 392 ? 102.872 12.193 34.212 1.00 15.51 392 MET A N 1
ATOM 2890 C CA . MET A 1 392 ? 103.249 13.609 34.104 1.00 16.47 392 MET A CA 1
ATOM 2891 C C . MET A 1 392 ? 102.180 14.519 33.522 1.00 17.37 392 MET A C 1
ATOM 2892 O O . MET A 1 392 ? 102.080 15.714 33.884 1.00 17.06 392 MET A O 1
ATOM 2897 N N . GLN A 1 393 ? 101.372 13.986 32.587 1.00 16.11 393 GLN A N 1
ATOM 2898 C CA . GLN A 1 393 ? 100.265 14.700 32.053 1.00 17.19 393 GLN A CA 1
ATOM 2899 C C . GLN A 1 393 ? 99.173 14.983 33.042 1.00 17.55 393 GLN A C 1
ATOM 2900 O O . GLN A 1 393 ? 98.299 15.797 32.756 1.00 19.20 393 GLN A O 1
ATOM 2906 N N . ASN A 1 394 ? 99.178 14.277 34.159 1.00 17.68 394 ASN A N 1
ATOM 2907 C CA . ASN A 1 394 ? 98.052 14.312 35.096 1.00 20.08 394 ASN A CA 1
ATOM 2908 C C . ASN A 1 394 ? 98.452 14.680 36.498 1.00 21.27 394 ASN A C 1
ATOM 2909 O O . ASN A 1 394 ? 97.596 14.740 37.377 1.00 22.93 394 ASN A O 1
ATOM 2914 N N . VAL A 1 395 ? 99.707 15.069 36.734 1.00 19.01 395 VAL A N 1
ATOM 2915 C CA . VAL A 1 395 ? 100.132 15.527 38.073 1.00 18.05 395 VAL A CA 1
ATOM 2916 C C . VAL A 1 395 ? 100.709 16.958 37.883 1.00 20.08 395 VAL A C 1
ATOM 2917 O O . VAL A 1 395 ? 101.478 17.194 36.967 1.00 18.59 395 VAL A O 1
ATOM 2921 N N . LYS A 1 396 ? 100.353 17.853 38.773 1.00 18.77 396 LYS A N 1
ATOM 2922 C CA . LYS A 1 396 ? 100.896 19.197 38.774 1.00 21.36 396 LYS A CA 1
ATOM 2923 C C . LYS A 1 396 ? 102.127 19.331 39.660 1.00 20.97 396 LYS A C 1
ATOM 2924 O O . LYS A 1 396 ? 102.257 18.728 40.733 1.00 20.95 396 LYS A O 1
ATOM 2930 N N . HIS A 1 397 ? 103.030 20.144 39.171 1.00 20.32 397 HIS A N 1
ATOM 2931 C CA . HIS A 1 397 ? 104.149 20.562 39.969 1.00 21.13 397 HIS A CA 1
ATOM 2932 C C . HIS A 1 397 ? 103.660 21.256 41.254 1.00 21.38 397 HIS A C 1
ATOM 2933 O O . HIS A 1 397 ? 102.778 22.096 41.231 1.00 20.45 397 HIS A O 1
ATOM 2940 N N . PRO A 1 398 ? 104.256 20.924 42.389 1.00 20.89 398 PRO A N 1
ATOM 2941 C CA . PRO A 1 398 ? 103.741 21.381 43.677 1.00 22.38 398 PRO A CA 1
ATOM 2942 C C . PRO A 1 398 ? 104.003 22.842 44.010 1.00 22.69 398 PRO A C 1
ATOM 2943 O O . PRO A 1 398 ? 103.212 23.409 44.781 1.00 25.41 398 PRO A O 1
ATOM 2947 N N . VAL A 1 399 ? 104.821 23.521 43.214 1.00 22.60 399 VAL A N 1
ATOM 2948 C CA . VAL A 1 399 ? 105.023 24.958 43.398 1.00 26.43 399 VAL A CA 1
ATOM 2949 C C . VAL A 1 399 ? 104.409 25.747 42.231 1.00 25.84 399 VAL A C 1
ATOM 2950 O O . VAL A 1 399 ? 103.699 26.684 42.441 1.00 26.28 399 VAL A O 1
ATOM 2954 N N . THR A 1 400 ? 104.680 25.369 40.997 1.00 24.12 400 THR A N 1
ATOM 2955 C CA . THR A 1 400 ? 104.188 26.203 39.902 1.00 26.01 400 THR A CA 1
ATOM 2956 C C . THR A 1 400 ? 102.731 25.966 39.524 1.00 27.11 400 THR A C 1
ATOM 2957 O O . THR A 1 400 ? 102.180 26.727 38.727 1.00 24.67 400 THR A O 1
ATOM 2961 N N . GLY A 1 401 ? 102.170 24.821 39.900 1.00 27.27 401 GLY A N 1
ATOM 2962 C CA . GLY A 1 401 ? 100.817 24.481 39.396 1.00 28.55 401 GLY A CA 1
ATOM 2963 C C . GLY A 1 401 ? 100.765 23.946 37.961 1.00 28.16 401 GLY A C 1
ATOM 2964 O O . GLY A 1 401 ? 99.679 23.628 37.460 1.00 25.42 401 GLY A O 1
ATOM 2965 N N . GLN A 1 402 ? 101.892 23.923 37.247 1.00 23.81 402 GLN A N 1
ATOM 2966 C CA . GLN A 1 402 ? 101.887 23.437 35.856 1.00 23.26 402 GLN A CA 1
ATOM 2967 C C . GLN A 1 402 ? 101.946 21.907 35.859 1.00 19.44 402 GLN A C 1
ATOM 2968 O O . GLN A 1 402 ? 102.665 21.288 36.650 1.00 18.22 402 GLN A O 1
ATOM 2974 N N . PHE A 1 403 ? 101.318 21.280 34.881 1.00 19.71 403 PHE A N 1
ATOM 2975 C CA . PHE A 1 403 ? 101.475 19.832 34.752 1.00 18.67 403 PHE A CA 1
ATOM 2976 C C . PHE A 1 403 ? 102.934 19.497 34.478 1.00 20.21 403 PHE A C 1
ATOM 2977 O O . PHE A 1 403 ? 103.609 20.251 33.777 1.00 19.78 403 PHE A O 1
ATOM 2985 N N . LEU A 1 404 ? 103.368 18.343 34.946 1.00 19.58 404 LEU A N 1
ATOM 2986 C CA . LEU A 1 404 ? 104.754 17.928 34.812 1.00 20.21 404 LEU A CA 1
ATOM 2987 C C . LEU A 1 404 ? 105.222 17.718 33.366 1.00 22.95 404 LEU A C 1
ATOM 2988 O O . LEU A 1 404 ? 106.424 17.935 33.049 1.00 20.79 404 LEU A O 1
ATOM 2993 N N . TYR A 1 405 ? 104.315 17.322 32.467 1.00 19.24 405 TYR A N 1
ATOM 2994 C CA . TYR A 1 405 ? 104.643 17.092 31.079 1.00 19.30 405 TYR A CA 1
ATOM 2995 C C . TYR A 1 405 ? 104.799 18.342 30.211 1.00 23.28 405 TYR A C 1
ATOM 2996 O O . TYR A 1 405 ? 103.854 18.830 29.544 1.00 22.23 405 TYR A O 1
ATOM 3005 N N . GLN A 1 406 ? 106.007 18.887 30.244 1.00 22.84 406 GLN A N 1
ATOM 3006 C CA . GLN A 1 406 ? 106.281 20.108 29.508 1.00 25.85 406 GLN A CA 1
ATOM 3007 C C . GLN A 1 406 ? 107.397 19.909 28.499 1.00 26.69 406 GLN A C 1
ATOM 3008 O O . GLN A 1 406 ? 107.553 20.760 27.677 1.00 29.42 406 GLN A O 1
ATOM 3014 N N . ASP A 1 407 ? 107.851 18.683 28.312 1.00 24.32 407 ASP A N 1
ATOM 3015 C CA . ASP A 1 407 ? 108.837 18.377 27.294 1.00 25.31 407 ASP A CA 1
ATOM 3016 C C . ASP A 1 407 ? 108.479 17.079 26.593 1.00 21.29 407 ASP A C 1
ATOM 3017 O O . ASP A 1 407 ? 108.756 16.008 27.097 1.00 22.75 407 ASP A O 1
ATOM 3022 N N . SER A 1 408 ? 108.009 17.163 25.385 1.00 22.48 408 SER A N 1
ATOM 3023 C CA . SER A 1 408 ? 107.620 15.946 24.717 1.00 24.37 408 SER A CA 1
ATOM 3024 C C . SER A 1 408 ? 108.775 15.004 24.374 1.00 26.33 408 SER A C 1
ATOM 3025 O O . SER A 1 408 ? 108.535 13.838 24.025 1.00 25.30 408 SER A O 1
ATOM 3028 N N . ASN A 1 409 ? 110.000 15.523 24.442 1.00 23.42 409 ASN A N 1
ATOM 3029 C CA . ASN A 1 409 ? 111.200 14.754 24.113 1.00 24.29 409 ASN A CA 1
ATOM 3030 C C . ASN A 1 409 ? 111.933 14.314 25.338 1.00 24.52 409 ASN A C 1
ATOM 3031 O O . ASN A 1 409 ? 113.108 13.878 25.261 1.00 24.90 409 ASN A O 1
ATOM 3036 N N . TRP A 1 410 ? 111.220 14.298 26.469 1.00 22.75 410 TRP A N 1
ATOM 3037 C CA . TRP A 1 410 ? 111.819 13.926 27.745 1.00 21.17 410 TRP A CA 1
ATOM 3038 C C . TRP A 1 410 ? 112.474 12.563 27.697 1.00 20.17 410 TRP A C 1
ATOM 3039 O O . TRP A 1 410 ? 113.443 12.326 28.418 1.00 21.27 410 TRP A O 1
ATOM 3050 N N . ALA A 1 411 ? 111.916 11.605 26.970 1.00 19.67 411 ALA A N 1
ATOM 3051 C CA . ALA A 1 411 ? 112.341 10.208 27.195 1.00 21.34 411 ALA A CA 1
ATOM 3052 C C . ALA A 1 411 ? 113.748 10.042 26.640 1.00 22.50 411 ALA A C 1
ATOM 3053 O O . ALA A 1 411 ? 114.454 9.153 27.068 1.00 22.69 411 ALA A O 1
ATOM 3055 N N . SER A 1 412 ? 114.106 10.843 25.660 1.00 24.57 412 SER A N 1
ATOM 3056 C CA . SER A 1 412 ? 115.459 10.774 25.064 1.00 28.89 412 SER A CA 1
ATOM 3057 C C . SER A 1 412 ? 116.552 11.379 25.950 1.00 28.76 412 SER A C 1
ATOM 3058 O O . SER A 1 412 ? 117.705 11.253 25.628 1.00 31.50 412 SER A O 1
ATOM 3061 N N . LYS A 1 413 ? 116.181 11.924 27.101 1.00 25.79 413 LYS A N 1
ATOM 3062 C CA . LYS A 1 413 ? 117.092 12.591 28.010 1.00 27.72 413 LYS A CA 1
ATOM 3063 C C . LYS A 1 413 ? 117.287 11.853 29.311 1.00 24.70 413 LYS A C 1
ATOM 3064 O O . LYS A 1 413 ? 118.028 12.326 30.119 1.00 28.36 413 LYS A O 1
ATOM 3070 N N . VAL A 1 414 ? 116.570 10.754 29.562 1.00 21.27 414 VAL A N 1
ATOM 3071 C CA . VAL A 1 414 ? 116.529 10.094 30.858 1.00 21.89 414 VAL A CA 1
ATOM 3072 C C . VAL A 1 414 ? 117.917 9.468 31.104 1.00 23.43 414 VAL A C 1
ATOM 3073 O O . VAL A 1 414 ? 118.476 8.871 30.213 1.00 22.45 414 VAL A O 1
ATOM 3077 N N . GLU A 1 415 ? 118.406 9.493 32.327 1.00 21.55 415 GLU A N 1
ATOM 3078 C CA . GLU A 1 415 ? 119.673 8.821 32.677 1.00 22.57 415 GLU A CA 1
ATOM 3079 C C . GLU A 1 415 ? 119.332 7.483 33.261 1.00 20.07 415 GLU A C 1
ATOM 3080 O O . GLU A 1 415 ? 118.342 7.369 33.973 1.00 18.29 415 GLU A O 1
ATOM 3086 N N . LYS A 1 416 ? 120.193 6.516 33.066 1.00 19.26 416 LYS A N 1
ATOM 3087 C CA . LYS A 1 416 ? 119.900 5.152 33.564 1.00 18.12 416 LYS A CA 1
ATOM 3088 C C . LYS A 1 416 ? 120.048 5.082 35.049 1.00 16.97 416 LYS A C 1
ATOM 3089 O O . LYS A 1 416 ? 120.775 5.888 35.647 1.00 16.15 416 LYS A O 1
ATOM 3095 N N . LEU A 1 417 ? 119.394 4.114 35.663 1.00 15.62 417 LEU A N 1
ATOM 3096 C CA . LEU A 1 417 ? 119.547 3.888 37.106 1.00 16.78 417 LEU A CA 1
ATOM 3097 C C . LEU A 1 417 ? 120.980 3.561 37.483 1.00 17.07 417 LEU A C 1
ATOM 3098 O O . LEU A 1 417 ? 121.720 2.893 36.708 1.00 16.77 417 LEU A O 1
ATOM 3103 N N . THR A 1 418 ? 121.406 4.079 38.643 1.00 17.74 418 THR A N 1
ATOM 3104 C CA . THR A 1 418 ? 122.756 3.812 39.166 1.00 19.78 418 THR A CA 1
ATOM 3105 C C . THR A 1 418 ? 122.787 2.7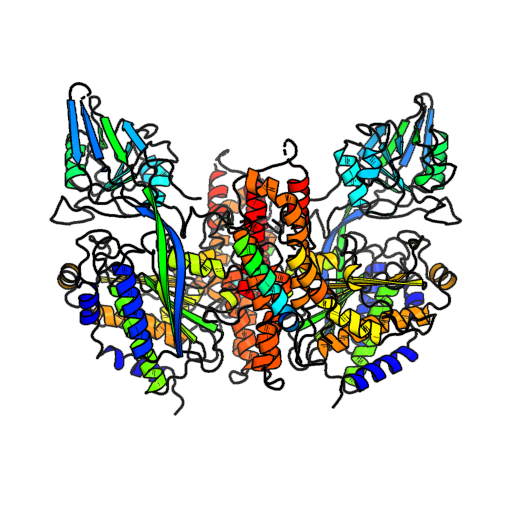95 40.298 1.00 18.89 418 THR A C 1
ATOM 3106 O O . THR A 1 418 ? 121.796 2.557 40.943 1.00 15.02 418 THR A O 1
ATOM 3110 N N . LEU A 1 419 ? 123.989 2.314 40.627 1.00 17.49 419 LEU A N 1
ATOM 3111 C CA . LEU A 1 419 ? 124.184 1.279 41.613 1.00 21.03 419 LEU A CA 1
ATOM 3112 C C . LEU A 1 419 ? 123.729 1.647 43.020 1.00 21.14 419 LEU A C 1
ATOM 3113 O O . LEU A 1 419 ? 123.328 0.793 43.814 1.00 24.34 419 LEU A O 1
ATOM 3118 N N . ASP A 1 420 ? 123.714 2.912 43.332 1.00 17.33 420 ASP A N 1
ATOM 3119 C CA . ASP A 1 420 ? 123.242 3.287 44.658 1.00 21.57 420 ASP A CA 1
ATOM 3120 C C . ASP A 1 420 ? 121.743 3.436 44.771 1.00 23.41 420 ASP A C 1
ATOM 3121 O O . ASP A 1 420 ? 121.252 3.893 45.794 1.00 25.83 420 ASP A O 1
ATOM 3126 N N . ASN A 1 421 ? 121.017 3.210 43.701 1.00 18.23 421 ASN A N 1
ATOM 3127 C CA . ASN A 1 421 ? 119.534 3.320 43.762 1.00 19.63 421 ASN A CA 1
ATOM 3128 C C . ASN A 1 421 ? 118.918 1.950 43.935 1.00 17.88 421 ASN A C 1
ATOM 3129 O O . ASN A 1 421 ? 119.252 0.976 43.208 1.00 15.85 421 ASN A O 1
ATOM 3134 N N . ALA A 1 422 ? 118.003 1.822 44.881 1.00 17.27 422 ALA A N 1
ATOM 3135 C CA . ALA A 1 422 ? 117.412 0.551 45.178 1.00 18.46 422 ALA A CA 1
ATOM 3136 C C . ALA A 1 422 ? 116.611 -0.042 44.043 1.00 15.93 422 ALA A C 1
ATOM 3137 O O . ALA A 1 422 ? 116.435 -1.268 43.973 1.00 15.42 422 ALA A O 1
ATOM 3139 N N . ALA A 1 423 ? 116.221 0.792 43.077 1.00 12.66 423 ALA A N 1
ATOM 3140 C CA . ALA A 1 423 ? 115.566 0.254 41.875 1.00 12.32 423 ALA A CA 1
ATOM 3141 C C . ALA A 1 423 ? 116.514 -0.501 40.940 1.00 12.53 423 ALA A C 1
ATOM 3142 O O . ALA A 1 423 ? 116.072 -1.391 40.209 1.00 12.97 423 ALA A O 1
ATOM 3144 N N . PHE A 1 424 ? 117.811 -0.213 41.042 1.00 11.99 424 PHE A N 1
ATOM 3145 C CA . PHE A 1 424 ? 118.786 -0.830 40.143 1.00 12.84 424 PHE A CA 1
ATOM 3146 C C . PHE A 1 424 ? 118.821 -2.364 40.174 1.00 12.95 424 PHE A C 1
ATOM 3147 O O . PHE A 1 424 ? 118.745 -3.003 39.128 1.00 14.83 424 PHE A O 1
ATOM 3155 N N . PRO A 1 425 ? 118.918 -2.978 41.354 1.00 13.53 425 PRO A N 1
ATOM 3156 C CA . PRO A 1 425 ? 118.984 -4.440 41.285 1.00 13.15 425 PRO A CA 1
ATOM 3157 C C . PRO A 1 425 ? 117.706 -5.051 40.813 1.00 12.81 425 PRO A C 1
ATOM 3158 O O . PRO A 1 425 ? 117.731 -6.135 40.234 1.00 13.66 425 PRO A O 1
ATOM 3162 N N . PHE A 1 426 ? 116.561 -4.428 41.104 1.00 12.02 426 PHE A N 1
ATOM 3163 C CA . PHE A 1 426 ? 115.307 -5.005 40.588 1.00 12.09 426 PHE A CA 1
ATOM 3164 C C . PHE A 1 426 ? 115.390 -5.135 39.048 1.00 11.89 426 PHE A C 1
ATOM 3165 O O . PHE A 1 426 ? 115.062 -6.188 38.465 1.00 13.11 426 PHE A O 1
ATOM 3173 N N . LEU A 1 427 ? 115.868 -4.089 38.382 1.00 10.31 427 LEU A N 1
ATOM 3174 C CA . LEU A 1 427 ? 115.932 -4.100 36.928 1.00 12.01 427 LEU A CA 1
ATOM 3175 C C . LEU A 1 427 ? 117.107 -4.945 36.417 1.00 13.17 427 LEU A C 1
ATOM 3176 O O . LEU A 1 427 ? 116.970 -5.769 35.502 1.00 13.30 427 LEU A O 1
ATOM 3181 N N . ALA A 1 428 ? 118.307 -4.643 36.917 1.00 12.46 428 ALA A N 1
ATOM 3182 C CA . ALA A 1 428 ? 119.534 -5.180 36.311 1.00 14.92 428 ALA A CA 1
ATOM 3183 C C . ALA A 1 428 ? 119.900 -6.597 36.752 1.00 14.55 428 ALA A C 1
ATOM 3184 O O . ALA A 1 428 ? 120.609 -7.277 36.037 1.00 16.10 428 ALA A O 1
ATOM 3186 N N . TYR A 1 429 ? 119.447 -7.012 37.930 1.00 12.70 429 TYR A N 1
ATOM 3187 C CA . TYR A 1 429 ? 119.685 -8.344 38.485 1.00 15.09 429 TYR A CA 1
ATOM 3188 C C . TYR A 1 429 ? 118.489 -9.272 38.260 1.00 15.79 429 TYR A C 1
ATOM 3189 O O . TYR A 1 429 ? 118.646 -10.379 37.746 1.00 15.13 429 TYR A O 1
ATOM 3198 N N . SER A 1 430 ? 117.284 -8.781 38.561 1.00 14.26 430 SER A N 1
ATOM 3199 C CA . SER A 1 430 ? 116.076 -9.627 38.553 1.00 13.73 430 SER A CA 1
ATOM 3200 C C . SER A 1 430 ? 115.248 -9.484 37.278 1.00 13.15 430 SER A C 1
ATOM 3201 O O . SER A 1 430 ? 114.384 -10.307 36.991 1.00 14.34 430 SER A O 1
ATOM 3204 N N . GLY A 1 431 ? 115.507 -8.476 36.479 1.00 12.75 431 GLY A N 1
ATOM 3205 C CA . GLY A 1 431 ? 114.814 -8.333 35.225 1.00 14.96 431 GLY A CA 1
ATOM 3206 C C . GLY A 1 431 ? 113.362 -7.852 35.413 1.00 15.93 431 GLY A C 1
ATOM 3207 O O . GLY A 1 431 ? 112.467 -8.255 34.671 1.00 17.09 431 GLY A O 1
ATOM 3208 N N . ILE A 1 432 ? 113.145 -7.018 36.427 1.00 13.46 432 ILE A N 1
ATOM 3209 C CA . ILE A 1 432 ? 111.801 -6.443 36.740 1.00 13.81 432 ILE A CA 1
ATOM 3210 C C . ILE A 1 432 ? 111.856 -4.958 36.428 1.00 12.30 432 ILE A C 1
ATOM 3211 O O . ILE A 1 432 ? 112.708 -4.255 36.960 1.00 12.40 432 ILE A O 1
ATOM 3216 N N . PRO A 1 433 ? 110.977 -4.472 35.546 1.00 12.24 433 PRO A N 1
ATOM 3217 C CA . PRO A 1 433 ? 110.967 -3.053 35.249 1.00 12.66 433 PRO A CA 1
ATOM 3218 C C . PRO A 1 433 ? 110.804 -2.203 36.504 1.00 12.13 433 PRO A C 1
ATOM 3219 O O . PRO A 1 433 ? 110.065 -2.578 37.419 1.00 14.32 433 PRO A O 1
ATOM 3223 N N . ALA A 1 434 ? 111.639 -1.189 36.630 1.00 12.71 434 ALA A N 1
ATOM 3224 C CA . ALA A 1 434 ? 111.703 -0.406 37.847 1.00 12.92 434 ALA A CA 1
ATOM 3225 C C . ALA A 1 434 ? 111.806 1.060 37.564 1.00 13.15 434 ALA A C 1
ATOM 3226 O O . ALA A 1 434 ? 112.326 1.454 36.505 1.00 11.70 434 ALA A O 1
ATOM 3228 N N . VAL A 1 435 ? 111.338 1.874 38.530 1.00 12.24 435 VAL A N 1
ATOM 3229 C CA . VAL A 1 435 ? 111.331 3.315 38.423 1.00 14.79 435 VAL A CA 1
ATOM 3230 C C . VAL A 1 435 ? 111.705 3.958 39.738 1.00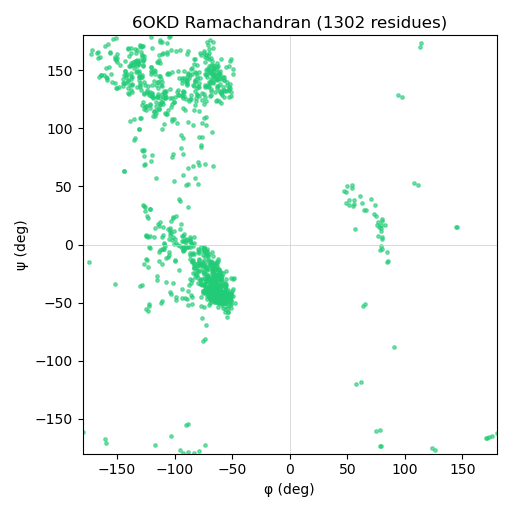 14.61 435 VAL A C 1
ATOM 3231 O O . VAL A 1 435 ? 111.344 3.466 40.839 1.00 11.95 435 VAL A O 1
ATOM 3235 N N . SER A 1 436 ? 112.465 5.038 39.612 1.00 12.60 436 SER A N 1
ATOM 3236 C CA . SER A 1 436 ? 112.818 5.927 40.741 1.00 13.05 436 SER A CA 1
ATOM 3237 C C . SER A 1 436 ? 112.539 7.352 40.293 1.00 13.44 436 SER A C 1
ATOM 3238 O O . SER A 1 436 ? 112.800 7.694 39.164 1.00 15.01 436 SER A O 1
ATOM 3241 N N . PHE A 1 437 ? 112.075 8.219 41.191 1.00 13.16 437 PHE A N 1
ATOM 3242 C CA . PHE A 1 437 ? 111.768 9.564 40.785 1.00 15.64 437 PHE A CA 1
ATOM 3243 C C . PHE A 1 437 ? 111.962 10.472 41.992 1.00 15.94 437 PHE A C 1
ATOM 3244 O O . PHE A 1 437 ? 111.975 10.007 43.137 1.00 13.45 437 PHE A O 1
ATOM 3252 N N . CYS A 1 438 ? 112.132 11.754 41.720 1.00 17.39 438 CYS A N 1
ATOM 3253 C CA . CYS A 1 438 ? 112.252 12.753 42.806 1.00 17.78 438 CYS A CA 1
ATOM 3254 C C . CYS A 1 438 ? 111.889 14.154 42.379 1.00 17.31 438 CYS A C 1
ATOM 3255 O O . CYS A 1 438 ? 111.952 14.485 41.207 1.00 17.10 438 CYS A O 1
ATOM 3258 N N . PHE A 1 439 ? 111.442 14.942 43.337 1.00 15.67 439 PHE A N 1
ATOM 3259 C CA . PHE A 1 439 ? 111.536 16.358 43.229 1.00 17.31 439 PHE A CA 1
ATOM 3260 C C . PHE A 1 439 ? 112.832 16.774 43.884 1.00 17.77 439 PHE A C 1
ATOM 3261 O O . PHE A 1 439 ? 113.134 16.352 44.974 1.00 19.33 439 PHE A O 1
ATOM 3269 N N . CYS A 1 440 ? 113.625 17.490 43.147 1.00 18.60 440 CYS A N 1
ATOM 3270 C CA . CYS A 1 440 ? 115.003 17.783 43.569 1.00 22.76 440 CYS A CA 1
ATOM 3271 C C . CYS A 1 440 ? 115.497 19.108 43.011 1.00 25.24 440 CYS A C 1
ATOM 3272 O O . CYS A 1 440 ? 114.805 19.823 42.247 1.00 23.00 440 CYS A O 1
ATOM 3275 N N . GLU A 1 441 ? 116.722 19.452 43.406 1.00 23.72 441 GLU A N 1
ATOM 3276 C CA . GLU A 1 441 ? 117.434 20.557 42.836 1.00 25.08 441 GLU A CA 1
ATOM 3277 C C . GLU A 1 441 ? 118.536 20.065 41.875 1.00 25.33 441 GLU A C 1
ATOM 3278 O O . GLU A 1 441 ? 118.953 18.903 41.961 1.00 26.34 441 GLU A O 1
ATOM 3284 N N . ASP A 1 442 ? 119.233 21.032 41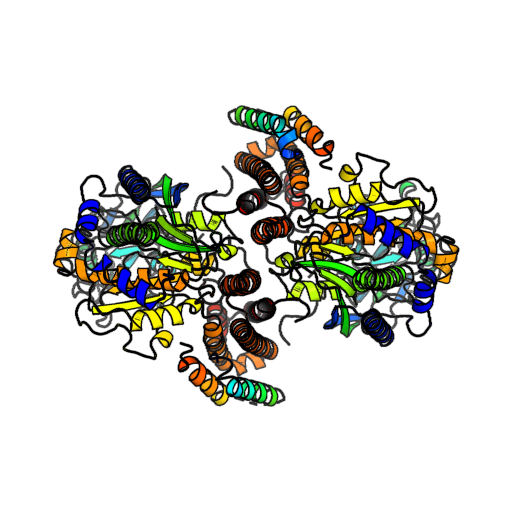.261 1.00 29.61 442 ASP A N 1
ATOM 3285 C CA . ASP A 1 442 ? 120.510 20.762 40.530 1.00 35.84 442 ASP A CA 1
ATOM 3286 C C . ASP A 1 442 ? 121.646 20.355 41.444 1.00 37.17 442 ASP A C 1
ATOM 3287 O O . ASP A 1 442 ? 122.556 19.668 41.022 1.00 40.04 442 ASP A O 1
ATOM 3292 N N . THR A 1 443 ? 121.654 20.913 42.644 1.00 31.44 443 THR A N 1
ATOM 3293 C CA . THR A 1 443 ? 122.654 20.616 43.656 1.00 29.62 443 THR A CA 1
ATOM 3294 C C . THR A 1 443 ? 122.220 19.397 44.437 1.00 27.95 443 THR A C 1
ATOM 3295 O O . THR A 1 443 ? 121.029 19.056 44.515 1.00 24.80 443 THR A O 1
ATOM 3299 N N . ASP A 1 444 ? 123.185 18.645 44.942 1.00 24.85 444 ASP A N 1
ATOM 3300 C CA . ASP A 1 444 ? 122.879 17.530 45.819 1.00 24.82 444 ASP A CA 1
ATOM 3301 C C . ASP A 1 444 ? 122.281 18.006 47.165 1.00 21.28 444 ASP A C 1
ATOM 3302 O O . ASP A 1 444 ? 122.598 19.094 47.639 1.00 23.52 444 ASP A O 1
ATOM 3307 N N . TYR A 1 445 ? 121.457 17.169 47.773 1.00 20.41 445 TYR A N 1
ATOM 3308 C CA . TYR A 1 445 ? 120.957 17.511 49.133 1.00 21.42 445 TYR A CA 1
ATOM 3309 C C . TYR A 1 445 ? 122.142 17.317 50.096 1.00 21.67 445 TYR A C 1
ATOM 3310 O O . TYR A 1 445 ? 122.652 16.177 50.279 1.00 21.16 445 TYR A O 1
ATOM 3319 N N . PRO A 1 446 ? 122.480 18.369 50.819 1.00 20.78 446 PRO A N 1
ATOM 3320 C CA . PRO A 1 446 ? 123.798 18.333 51.434 1.00 22.22 446 PRO A CA 1
ATOM 3321 C C . PRO A 1 446 ? 123.950 17.476 52.657 1.00 20.38 446 PRO A C 1
ATOM 3322 O O . PRO A 1 446 ? 125.071 17.125 53.048 1.00 19.63 446 PRO A O 1
ATOM 3326 N N . TYR A 1 447 ? 122.837 17.112 53.276 1.00 18.49 447 TYR A N 1
ATOM 3327 C CA . TYR A 1 447 ? 122.911 16.479 54.592 1.00 19.92 447 TYR A CA 1
ATOM 3328 C C . TYR A 1 447 ? 122.769 14.973 54.550 1.00 18.52 447 TYR A C 1
ATOM 3329 O O . TYR A 1 447 ? 122.863 14.318 55.588 1.00 19.13 447 TYR A O 1
ATOM 3338 N N . LEU A 1 448 ? 122.608 14.383 53.349 1.00 18.35 448 LEU A N 1
ATOM 3339 C CA . LEU A 1 448 ? 122.526 12.967 53.230 1.00 17.57 448 LEU A CA 1
ATOM 3340 C C . LEU A 1 448 ? 123.770 12.273 53.766 1.00 18.52 448 LEU A C 1
ATOM 3341 O O . LEU A 1 448 ? 124.887 12.715 53.550 1.00 19.65 448 LEU A O 1
ATOM 3346 N N . GLY A 1 449 ? 123.561 11.306 54.644 1.00 17.25 449 GLY A N 1
ATOM 3347 C CA . GLY A 1 449 ? 124.700 10.610 55.245 1.00 18.46 449 GLY A CA 1
ATOM 3348 C C . GLY A 1 449 ? 125.328 11.324 56.417 1.00 17.28 449 GLY A C 1
ATOM 3349 O O . GLY A 1 449 ? 126.382 10.942 56.854 1.00 17.57 449 GLY A O 1
ATOM 3350 N N . THR A 1 450 ? 124.624 12.287 57.008 1.00 17.43 450 THR A N 1
ATOM 3351 C CA . THR A 1 450 ? 125.177 13.075 58.126 1.00 18.82 450 THR A CA 1
ATOM 3352 C C . THR A 1 450 ? 124.202 13.095 59.298 1.00 19.74 450 THR A C 1
ATOM 3353 O O . THR A 1 450 ? 123.023 12.896 59.101 1.00 18.67 450 THR A O 1
ATOM 3357 N N . THR A 1 451 ? 124.661 13.591 60.449 1.00 21.65 451 THR A N 1
ATOM 3358 C CA . THR A 1 451 ? 123.754 13.826 61.589 1.00 24.15 451 THR A CA 1
ATOM 3359 C C . THR A 1 451 ? 122.859 15.033 61.449 1.00 25.03 451 THR A C 1
ATOM 3360 O O . THR A 1 451 ? 121.941 15.217 62.250 1.00 28.49 451 THR A O 1
ATOM 3364 N N . MET A 1 452 ? 123.018 15.807 60.378 1.00 24.42 452 MET A N 1
ATOM 3365 C CA . MET A 1 452 ? 122.122 16.930 60.076 1.00 24.50 452 MET A CA 1
ATOM 3366 C C . MET A 1 452 ? 120.952 16.583 59.184 1.00 21.85 452 MET A C 1
ATOM 3367 O O . MET A 1 452 ? 120.207 17.481 58.791 1.00 22.44 452 MET A O 1
ATOM 3372 N N . ASP A 1 453 ? 120.782 15.315 58.805 1.00 19.44 453 ASP A N 1
ATOM 3373 C CA . ASP A 1 453 ? 119.648 14.916 57.997 1.00 18.20 453 ASP A CA 1
ATOM 3374 C C . ASP A 1 453 ? 118.416 14.755 58.862 1.00 18.06 453 ASP A C 1
ATOM 3375 O O . ASP A 1 453 ? 117.984 13.644 59.122 1.00 18.06 453 ASP A O 1
ATOM 3380 N N . THR A 1 454 ? 117.915 15.887 59.323 1.00 20.51 454 THR A N 1
ATOM 3381 C CA . THR A 1 454 ? 116.805 15.921 60.275 1.00 21.75 454 THR A CA 1
ATOM 3382 C C . THR A 1 454 ? 115.549 16.517 59.672 1.00 21.67 454 THR A C 1
ATOM 3383 O O . THR A 1 454 ? 115.574 17.180 58.640 1.00 19.90 454 THR A O 1
ATOM 3387 N N . TYR A 1 455 ? 114.420 16.268 60.344 1.00 22.94 455 TYR A N 1
ATOM 3388 C CA . TYR A 1 455 ? 113.161 16.912 59.931 1.00 22.08 455 TYR A CA 1
ATOM 3389 C C . TYR A 1 455 ? 113.293 18.461 59.989 1.00 21.26 455 TYR A C 1
ATOM 3390 O O . TYR A 1 455 ? 112.852 19.171 59.040 1.00 23.21 455 TYR A O 1
ATOM 3399 N N . LYS A 1 456 ? 113.902 18.969 61.046 1.00 22.66 456 LYS A N 1
ATOM 3400 C CA . LYS A 1 456 ? 114.131 20.421 61.196 1.00 25.23 456 LYS A CA 1
ATOM 3401 C C . LYS A 1 456 ? 114.815 21.016 59.950 1.00 25.77 456 LYS A C 1
ATOM 3402 O O . LYS A 1 456 ? 114.444 22.094 59.482 1.00 23.32 456 LYS A O 1
ATOM 3404 N N . GLU A 1 457 ? 115.877 20.354 59.466 1.00 25.38 457 GLU A N 1
ATOM 3405 C CA . GLU A 1 457 ? 116.640 20.894 58.329 1.00 25.02 457 GLU A CA 1
ATOM 3406 C C . GLU A 1 457 ? 115.817 20.757 57.067 1.00 22.12 457 GLU A C 1
ATOM 3407 O O . GLU A 1 457 ? 115.843 21.663 56.238 1.00 23.64 457 GLU A O 1
ATOM 3413 N N . LEU A 1 458 ? 115.077 19.658 56.938 1.00 20.44 458 LEU A N 1
ATOM 3414 C CA . LEU A 1 458 ? 114.274 19.365 55.755 1.00 19.84 458 LEU A CA 1
ATOM 3415 C C . LEU A 1 458 ? 113.134 20.382 55.594 1.00 21.31 458 LEU A C 1
ATOM 3416 O O . LEU A 1 458 ? 112.951 20.954 54.530 1.00 19.46 458 LEU A O 1
ATOM 3421 N N . ILE A 1 459 ? 112.428 20.661 56.678 1.00 21.71 459 ILE A N 1
ATOM 3422 C CA . ILE A 1 459 ? 111.326 21.644 56.632 1.00 22.80 459 ILE A CA 1
ATOM 3423 C C . ILE A 1 459 ? 111.836 23.087 56.460 1.00 24.66 459 ILE A C 1
ATOM 3424 O O . ILE A 1 459 ? 111.169 23.961 55.858 1.00 23.69 459 ILE A O 1
ATOM 3429 N N . GLU A 1 460 ? 113.046 23.370 56.945 1.00 26.07 460 GLU A N 1
ATOM 3430 C CA . GLU A 1 460 ? 113.621 24.699 56.759 1.00 28.46 460 GLU A CA 1
ATOM 3431 C C . GLU A 1 460 ? 113.979 24.912 55.291 1.00 26.80 460 GLU A C 1
ATOM 3432 O O . GLU A 1 460 ? 113.692 25.969 54.723 1.00 27.46 460 GLU A O 1
ATOM 3438 N N . ARG A 1 461 ? 114.546 23.901 54.648 1.00 26.13 461 ARG A N 1
ATOM 3439 C CA . ARG A 1 461 ? 114.895 24.019 53.235 1.00 27.61 461 ARG A CA 1
ATOM 3440 C C . ARG A 1 461 ? 113.680 23.929 52.345 1.00 28.88 461 ARG A C 1
ATOM 3441 O O . ARG A 1 461 ? 113.671 24.493 51.261 1.00 26.14 461 ARG A O 1
ATOM 3449 N N . ILE A 1 462 ? 112.696 23.127 52.750 1.00 26.08 462 ILE A N 1
ATOM 3450 C CA . ILE A 1 462 ? 111.466 22.973 51.906 1.00 25.82 462 ILE A CA 1
ATOM 3451 C C . ILE A 1 462 ? 110.193 23.255 52.731 1.00 24.23 462 ILE A C 1
ATOM 3452 O O . ILE A 1 462 ? 109.631 22.329 53.317 1.00 22.17 462 ILE A O 1
ATOM 3457 N N . PRO A 1 463 ? 109.849 24.526 52.917 1.00 27.38 463 PRO A N 1
ATOM 3458 C CA . PRO A 1 463 ? 108.753 24.818 53.859 1.00 32.30 463 PRO A CA 1
ATOM 3459 C C . PRO A 1 463 ? 107.405 24.301 53.362 1.00 32.93 463 PRO A C 1
ATOM 3460 O O . PRO A 1 463 ? 106.576 23.937 54.182 1.00 30.62 463 PRO A O 1
ATOM 3464 N N . GLU A 1 464 ? 107.298 24.055 52.062 1.00 28.62 464 GLU A N 1
ATOM 3465 C CA . GLU A 1 464 ? 106.123 23.360 51.509 1.00 32.05 464 GLU A CA 1
ATOM 3466 C C . GLU A 1 464 ? 106.307 21.858 51.341 1.00 25.91 464 GLU A C 1
ATOM 3467 O O . GLU A 1 464 ? 105.671 21.239 50.482 1.00 24.22 464 GLU A O 1
ATOM 3473 N N . LEU A 1 465 ? 107.010 21.260 52.294 1.00 21.76 465 LEU A N 1
ATOM 3474 C CA . LEU A 1 465 ? 107.329 19.876 52.270 1.00 22.03 465 LEU A CA 1
ATOM 3475 C C . LEU A 1 465 ? 106.021 19.080 52.171 1.00 23.10 465 LEU A C 1
ATOM 3476 O O . LEU A 1 465 ? 105.975 18.080 51.460 1.00 18.71 465 LEU A O 1
ATOM 3481 N N . ASN A 1 466 ? 104.962 19.487 52.897 1.00 21.76 466 ASN A N 1
ATOM 3482 C CA . ASN A 1 466 ? 103.774 18.637 52.827 1.00 23.99 466 ASN A CA 1
ATOM 3483 C C . ASN A 1 466 ? 103.202 18.557 51.371 1.00 22.05 466 ASN A C 1
ATOM 3484 O O . ASN A 1 466 ? 102.835 17.450 50.939 1.00 22.51 466 ASN A O 1
ATOM 3489 N N . LYS A 1 467 ? 103.132 19.687 50.637 1.00 20.44 467 LYS A N 1
ATOM 3490 C CA . LYS A 1 467 ? 102.622 19.696 49.263 1.00 22.82 467 LYS A CA 1
ATOM 3491 C C . LYS A 1 467 ? 103.546 18.986 48.301 1.00 19.88 467 LYS A C 1
ATOM 3492 O O . LYS A 1 467 ? 103.100 18.337 47.336 1.00 19.69 467 LYS A O 1
ATOM 3494 N N . VAL A 1 468 ? 104.849 19.025 48.590 1.00 17.87 468 VAL A N 1
ATOM 3495 C CA . VAL A 1 468 ? 105.783 18.307 47.691 1.00 19.45 468 VAL A CA 1
ATOM 3496 C C . VAL A 1 468 ? 105.711 16.797 47.894 1.00 16.93 468 VAL A C 1
ATOM 3497 O O . VAL A 1 468 ? 105.660 16.031 46.920 1.00 19.96 468 VAL A O 1
ATOM 3501 N N . ALA A 1 469 ? 105.569 16.376 49.155 1.00 17.52 469 ALA A N 1
ATOM 3502 C CA . ALA A 1 469 ? 105.331 14.985 49.465 1.00 16.80 469 ALA A CA 1
ATOM 3503 C C . ALA A 1 469 ? 104.040 14.488 48.897 1.00 18.48 469 ALA A C 1
ATOM 3504 O O . ALA A 1 469 ? 103.980 13.378 48.344 1.00 16.59 469 ALA A O 1
ATOM 3506 N N . ARG A 1 470 ? 103.028 15.357 48.912 1.00 19.13 470 ARG A N 1
ATOM 3507 C CA . ARG A 1 470 ? 101.743 15.002 48.307 1.00 19.57 470 ARG A CA 1
ATOM 3508 C C . ARG A 1 470 ? 101.911 14.735 46.826 1.00 18.83 470 ARG A C 1
ATOM 3509 O O . ARG A 1 470 ? 101.363 13.757 46.303 1.00 18.09 470 ARG A O 1
ATOM 3517 N N . ALA A 1 471 ? 102.693 15.574 46.122 1.00 19.40 471 ALA A N 1
ATOM 3518 C CA . ALA A 1 471 ? 102.960 15.346 44.689 1.00 20.02 471 ALA A CA 1
ATOM 3519 C C . ALA A 1 471 ? 103.731 14.077 44.428 1.00 17.54 471 ALA A C 1
ATOM 3520 O O . ALA A 1 471 ? 103.406 13.367 43.496 1.00 17.94 471 ALA A O 1
ATOM 3522 N N . ALA A 1 472 ? 104.720 13.759 45.277 1.00 16.26 472 ALA A N 1
ATOM 3523 C CA . ALA A 1 472 ? 105.478 12.513 45.109 1.00 14.80 472 ALA A CA 1
ATOM 3524 C C . ALA A 1 472 ? 104.558 11.312 45.335 1.00 15.86 472 ALA A C 1
ATOM 3525 O O . ALA A 1 472 ? 104.568 10.355 44.525 1.00 15.53 472 ALA A O 1
ATOM 3527 N N . ALA A 1 473 ? 103.635 11.449 46.289 1.00 14.90 473 ALA A N 1
ATOM 3528 C CA . ALA A 1 473 ? 102.632 10.412 46.517 1.00 15.64 473 ALA A CA 1
ATOM 3529 C C . ALA A 1 473 ? 101.673 10.271 45.382 1.00 16.54 473 ALA A C 1
ATOM 3530 O O . ALA A 1 473 ? 101.242 9.144 45.080 1.00 16.62 473 ALA A O 1
ATOM 3532 N N . GLU A 1 474 ? 101.339 11.384 44.719 1.00 14.90 474 GLU A N 1
ATOM 3533 C CA . GLU A 1 474 ? 100.396 11.323 43.638 1.00 16.80 474 GLU A CA 1
ATOM 3534 C C . GLU A 1 474 ? 101.033 10.600 42.436 1.00 15.85 474 GLU A C 1
ATOM 3535 O O . GLU A 1 474 ? 100.342 9.898 41.699 1.00 16.25 474 GLU A O 1
ATOM 3541 N N . VAL A 1 475 ? 102.303 10.905 42.132 1.00 15.15 475 VAL A N 1
ATOM 3542 C CA . VAL A 1 475 ? 103.027 10.200 41.088 1.00 14.42 475 VAL A CA 1
ATOM 3543 C C . VAL A 1 475 ? 102.993 8.706 41.325 1.00 14.55 475 VAL A C 1
ATOM 3544 O O . VAL A 1 475 ? 102.607 7.920 40.444 1.00 15.07 475 VAL A O 1
ATOM 3548 N N . ALA A 1 476 ? 103.488 8.292 42.494 1.00 14.57 476 ALA A N 1
ATOM 3549 C CA . ALA A 1 476 ? 103.550 6.860 42.813 1.00 14.33 476 ALA A CA 1
ATOM 3550 C C . ALA A 1 476 ? 102.160 6.203 42.835 1.00 15.38 476 ALA A C 1
ATOM 3551 O O . ALA A 1 476 ? 101.967 5.113 42.287 1.00 14.91 476 ALA A O 1
ATOM 3553 N N . GLY A 1 477 ? 101.164 6.917 43.353 1.00 13.35 477 GLY A N 1
ATOM 3554 C CA . GLY A 1 477 ? 99.754 6.454 43.403 1.00 15.92 477 GLY A CA 1
ATOM 3555 C C . GLY A 1 477 ? 99.152 6.275 42.045 1.00 16.64 477 GLY A C 1
ATOM 3556 O O . GLY A 1 477 ? 98.550 5.249 41.760 1.00 16.26 477 GLY A O 1
ATOM 3557 N N . GLN A 1 478 ? 99.418 7.225 41.141 1.00 15.64 478 GLN A N 1
ATOM 3558 C CA . GLN A 1 478 ? 98.960 7.065 39.783 1.00 16.60 478 GLN A CA 1
ATOM 3559 C C . GLN A 1 478 ? 99.645 5.916 39.070 1.00 16.55 478 GLN A C 1
ATOM 3560 O O . GLN A 1 478 ? 98.999 5.234 38.272 1.00 16.87 478 GLN A O 1
ATOM 3566 N N . PHE A 1 479 ? 100.975 5.772 39.262 1.00 14.41 479 PHE A N 1
ATOM 3567 C CA . PHE A 1 479 ? 101.634 4.582 38.706 1.00 16.06 479 PHE A CA 1
ATOM 3568 C C . PHE A 1 479 ? 100.834 3.306 39.152 1.00 17.05 479 PHE A C 1
ATOM 3569 O O . PHE A 1 479 ? 100.569 2.400 38.351 1.00 16.57 479 PHE A O 1
ATOM 3577 N N . VAL A 1 480 ? 100.641 3.163 40.457 1.00 14.09 480 VAL A N 1
ATOM 3578 C CA . VAL A 1 480 ? 100.004 1.979 41.009 1.00 16.39 480 VAL A CA 1
ATOM 3579 C C . VAL A 1 480 ? 98.627 1.719 40.404 1.00 17.57 480 VAL A C 1
ATOM 3580 O O . VAL A 1 480 ? 98.296 0.597 40.011 1.00 19.10 480 VAL A O 1
ATOM 3584 N N . ILE A 1 481 ? 97.791 2.756 40.360 1.00 17.83 481 ILE A N 1
ATOM 3585 C CA . ILE A 1 481 ? 96.452 2.607 39.752 1.00 19.72 481 ILE A CA 1
ATOM 3586 C C . ILE A 1 481 ? 96.513 2.177 38.305 1.00 21.41 481 ILE A C 1
ATOM 3587 O O . ILE A 1 481 ? 95.854 1.210 37.922 1.00 21.36 481 ILE A O 1
ATOM 3592 N N . LYS A 1 482 ? 97.365 2.828 37.510 1.00 19.85 482 LYS A N 1
ATOM 3593 C CA . LYS A 1 482 ? 97.507 2.454 36.107 1.00 21.75 482 LYS A CA 1
ATOM 3594 C C . LYS A 1 482 ? 97.967 1.051 35.934 1.00 22.44 482 LYS A C 1
ATOM 3595 O O . LYS A 1 482 ? 97.540 0.370 35.013 1.00 24.27 482 LYS A O 1
ATOM 3601 N N . LEU A 1 483 ? 98.889 0.611 36.774 1.00 19.49 483 LEU A N 1
ATOM 3602 C CA . LEU A 1 483 ? 99.424 -0.700 36.665 1.00 18.66 483 LEU A CA 1
ATOM 3603 C C . LEU A 1 483 ? 98.446 -1.802 37.110 1.00 24.44 483 LEU A C 1
ATOM 3604 O O . LEU A 1 483 ? 98.644 -2.974 36.755 1.00 27.40 483 LEU A O 1
ATOM 3609 N N . THR A 1 484 ? 97.499 -1.461 37.983 1.00 21.81 484 THR A N 1
ATOM 3610 C CA . THR A 1 484 ? 96.689 -2.507 38.598 1.00 23.90 484 THR A CA 1
ATOM 3611 C C . THR A 1 484 ? 95.239 -2.499 38.215 1.00 24.80 484 THR A C 1
ATOM 3612 O O . THR A 1 484 ? 94.610 -3.535 38.392 1.00 30.02 484 THR A O 1
ATOM 3616 N N . HIS A 1 485 ? 94.736 -1.418 37.610 1.00 23.59 485 HIS A N 1
ATOM 3617 C CA . HIS A 1 485 ? 93.324 -1.198 37.393 1.00 29.45 485 HIS A CA 1
ATOM 3618 C C . HIS A 1 485 ? 92.793 -2.148 36.276 1.00 38.64 485 HIS A C 1
ATOM 3619 O O . HIS A 1 485 ? 91.819 -2.865 36.481 1.00 46.92 485 HIS A O 1
ATOM 3621 N N . ASP A 1 486 ? 93.222 -1.895 35.055 1.00 33.78 486 ASP A N 1
ATOM 3622 C CA . ASP A 1 486 ? 92.662 -2.546 33.856 1.00 37.84 486 ASP A CA 1
ATOM 3623 C C . ASP A 1 486 ? 92.964 -4.075 33.792 1.00 40.10 486 ASP A C 1
ATOM 3624 O O . ASP A 1 486 ? 93.900 -4.593 34.416 1.00 28.41 486 ASP A O 1
ATOM 3626 N N . VAL A 1 487 ? 92.377 -4.729 32.800 1.00 40.71 487 VAL A N 1
ATOM 3627 C CA . VAL A 1 487 ? 92.758 -6.132 32.471 1.00 44.92 487 VAL A CA 1
ATOM 3628 C C . VAL A 1 487 ? 94.095 -6.272 31.755 1.00 36.35 487 VAL A C 1
ATOM 3629 O O . VAL A 1 487 ? 94.765 -7.268 31.930 1.00 46.79 487 VAL A O 1
ATOM 3633 N N . GLU A 1 488 ? 94.509 -5.225 31.060 1.00 35.42 488 GLU A N 1
ATOM 3634 C CA . GLU A 1 488 ? 95.760 -5.083 30.368 1.00 44.66 488 GLU A CA 1
ATOM 3635 C C . GLU A 1 488 ? 96.908 -4.525 31.206 1.00 45.91 488 GLU A C 1
ATOM 3636 O O . GLU A 1 488 ? 96.720 -3.532 31.890 1.00 34.26 488 GLU A O 1
ATOM 3642 N N . LEU A 1 489 ? 98.140 -4.966 30.918 1.00 46.70 489 LEU A N 1
ATOM 3643 C CA . LEU A 1 489 ? 99.332 -4.348 31.473 1.00 34.80 489 LEU A CA 1
ATOM 3644 C C . LEU A 1 489 ? 99.921 -3.132 30.742 1.00 38.32 489 LEU A C 1
ATOM 3645 O O . LEU A 1 489 ? 100.493 -3.260 29.663 1.00 54.14 489 LEU A O 1
ATOM 3650 N N . ASN A 1 490 ? 100.091 -2.045 31.470 1.00 42.41 490 ASN A N 1
ATOM 3651 C CA . ASN A 1 490 ? 100.560 -0.797 30.871 1.00 46.46 490 ASN A CA 1
ATOM 3652 C C . ASN A 1 490 ? 102.077 -0.899 30.788 1.00 29.73 490 ASN A C 1
ATOM 3653 O O . ASN A 1 490 ? 102.771 -0.013 31.323 1.00 49.62 490 ASN A O 1
ATOM 3658 N N . LEU A 1 491 ? 102.638 -1.934 30.117 1.00 34.50 491 LEU A N 1
ATOM 3659 C CA . LEU A 1 491 ? 104.122 -2.006 29.920 1.00 23.93 491 LEU A CA 1
ATOM 3660 C C . LEU A 1 491 ? 104.556 -1.897 28.442 1.00 26.24 491 LEU A C 1
ATOM 3661 O O . LEU A 1 491 ? 104.070 -2.615 27.585 1.00 23.76 491 LEU A O 1
ATOM 3666 N N . ASP A 1 492 ? 105.469 -0.965 28.151 1.00 20.80 492 ASP A N 1
ATOM 3667 C CA . ASP A 1 492 ? 105.643 -0.471 26.773 1.00 19.19 492 ASP A CA 1
ATOM 3668 C C . ASP A 1 492 ? 106.870 -1.156 26.191 1.00 18.26 492 ASP A C 1
ATOM 3669 O O . ASP A 1 492 ? 107.950 -0.559 26.063 1.00 19.26 492 ASP A O 1
ATOM 3674 N N . TYR A 1 493 ? 106.686 -2.396 25.798 1.00 17.73 493 TYR A N 1
ATOM 3675 C CA . TYR A 1 493 ? 107.804 -3.217 25.265 1.00 17.23 493 TYR A CA 1
ATOM 3676 C C . TYR A 1 493 ? 108.328 -2.651 23.958 1.00 18.15 493 TYR A C 1
ATOM 3677 O O . TYR A 1 493 ? 109.488 -2.905 23.562 1.00 19.36 493 TYR A O 1
ATOM 3686 N N . GLU A 1 494 ? 107.492 -1.951 23.216 1.00 18.94 494 GLU A N 1
ATOM 3687 C CA . GLU A 1 494 ? 107.939 -1.385 21.911 1.00 19.49 494 GLU A CA 1
ATOM 3688 C C . GLU A 1 494 ? 109.022 -0.293 22.085 1.00 21.02 494 GLU A C 1
ATOM 3689 O O . GLU A 1 494 ? 109.756 0.011 21.131 1.00 21.52 494 GLU A O 1
ATOM 3695 N N . ARG A 1 495 ? 109.151 0.244 23.307 1.00 19.10 495 ARG A N 1
ATOM 3696 C CA . ARG A 1 495 ? 110.205 1.199 23.635 1.00 20.58 495 ARG A CA 1
ATOM 3697 C C . ARG A 1 495 ? 111.632 0.641 23.413 1.00 21.19 495 ARG A C 1
ATOM 3698 O O . ARG A 1 495 ? 112.575 1.411 23.168 1.00 21.99 495 ARG A O 1
ATOM 3706 N N . TYR A 1 496 ? 111.792 -0.679 23.510 1.00 18.72 496 TYR A N 1
ATOM 3707 C CA . TYR A 1 496 ? 113.070 -1.291 23.173 1.00 19.40 496 TYR A CA 1
ATOM 3708 C C . TYR A 1 496 ? 113.466 -1.254 21.690 1.00 20.40 496 TYR A C 1
ATOM 3709 O O . TYR A 1 496 ? 114.653 -1.450 21.360 1.00 21.18 496 TYR A O 1
ATOM 3718 N N . ASN A 1 497 ? 112.539 -0.939 20.772 1.00 20.98 497 ASN A N 1
ATOM 3719 C CA . ASN A 1 497 ? 112.916 -0.793 19.359 1.00 22.93 497 ASN A CA 1
ATOM 3720 C C . ASN A 1 497 ? 113.816 0.395 19.210 1.00 24.10 497 ASN A C 1
ATOM 3721 O O . ASN A 1 497 ? 114.842 0.268 18.572 1.00 25.59 497 ASN A O 1
ATOM 3726 N N . SER A 1 498 ? 113.536 1.471 19.931 1.00 22.70 498 SER A N 1
ATOM 3727 C CA . SER A 1 498 ? 114.384 2.675 19.866 1.00 23.94 498 SER A CA 1
ATOM 3728 C C . SER A 1 498 ? 115.750 2.367 20.528 1.00 23.85 498 SER A C 1
ATOM 3729 O O . SER A 1 498 ? 116.805 2.775 20.039 1.00 22.76 498 SER A O 1
ATOM 3732 N N . GLN A 1 499 ? 115.726 1.601 21.610 1.00 22.30 499 GLN A N 1
ATOM 3733 C CA . GLN A 1 499 ? 116.980 1.298 22.347 1.00 21.89 499 GLN A CA 1
ATOM 3734 C C . GLN A 1 499 ? 117.913 0.418 21.552 1.00 20.88 499 GLN A C 1
ATOM 3735 O O . GLN A 1 499 ? 119.109 0.693 21.509 1.00 23.13 499 GLN A O 1
ATOM 3741 N N . LEU A 1 500 ? 117.355 -0.557 20.825 1.00 22.11 500 LEU A N 1
ATOM 3742 C CA . LEU A 1 500 ? 118.130 -1.415 19.965 1.00 23.59 500 LEU A CA 1
ATOM 3743 C C . LEU A 1 500 ? 118.654 -0.637 18.791 1.00 25.53 500 LEU A C 1
ATOM 3744 O O . LEU A 1 500 ? 119.777 -0.864 18.351 1.00 25.38 500 LEU A O 1
ATOM 3749 N N . LEU A 1 501 ? 117.810 0.220 18.206 1.00 23.66 501 LEU A N 1
ATOM 3750 C CA . LEU A 1 501 ? 118.197 0.952 17.021 1.00 26.25 501 LEU A CA 1
ATOM 3751 C C . LEU A 1 501 ? 119.333 1.938 17.293 1.00 26.37 501 LEU A C 1
ATOM 3752 O O . LEU A 1 501 ? 120.200 2.157 16.438 1.00 29.93 501 LEU A O 1
ATOM 3757 N N . SER A 1 502 ? 119.262 2.560 18.446 1.00 26.10 502 SER A N 1
ATOM 3758 C CA . SER A 1 502 ? 120.275 3.466 18.957 1.00 28.37 502 SER A CA 1
ATOM 3759 C C . SER A 1 502 ? 121.642 2.735 19.136 1.00 30.13 502 SER A C 1
ATOM 3760 O O . SER A 1 502 ? 122.728 3.268 18.887 1.00 30.58 502 SER A O 1
ATOM 3763 N N . PHE A 1 503 ? 121.572 1.538 19.681 1.00 26.87 503 PHE A N 1
ATOM 3764 C CA . PHE A 1 503 ? 122.764 0.701 19.754 1.00 28.87 503 PHE A CA 1
ATOM 3765 C C . PHE A 1 503 ? 123.330 0.397 18.384 1.00 28.86 503 PHE A C 1
ATOM 3766 O O . PHE A 1 503 ? 124.550 0.493 18.189 1.00 28.70 503 PHE A O 1
ATOM 3774 N N . VAL A 1 504 ? 122.482 0.007 17.425 1.00 28.85 504 VAL A N 1
ATOM 3775 C CA . VAL A 1 504 ? 122.950 -0.366 16.114 1.00 31.26 504 VAL A CA 1
ATOM 3776 C C . VAL A 1 504 ? 123.565 0.853 15.418 1.00 32.69 504 VAL A C 1
ATOM 3777 O O . VAL A 1 504 ? 124.576 0.740 14.708 1.00 32.26 504 VAL A O 1
ATOM 3781 N N . ARG A 1 505 ? 123.048 2.022 15.746 1.00 33.92 505 ARG A N 1
ATOM 3782 C CA . ARG A 1 505 ? 123.617 3.266 15.258 1.00 37.76 505 ARG A CA 1
ATOM 3783 C C . ARG A 1 505 ? 125.032 3.495 15.772 1.00 38.16 505 ARG A C 1
ATOM 3784 O O . ARG A 1 505 ? 125.909 3.911 14.984 1.00 37.00 505 ARG A O 1
ATOM 3792 N N . ASP A 1 506 ? 125.223 3.318 17.073 1.00 34.38 506 ASP A N 1
ATOM 3793 C CA . ASP A 1 506 ? 126.555 3.385 17.704 1.00 37.29 506 ASP A CA 1
ATOM 3794 C C . ASP A 1 506 ? 127.513 2.347 17.140 1.00 37.37 506 ASP A C 1
ATOM 3795 O O . ASP A 1 506 ? 128.619 2.688 16.709 1.00 40.02 506 ASP A O 1
ATOM 3800 N N . LEU A 1 507 ? 127.032 1.129 16.956 1.00 34.85 507 LEU A N 1
ATOM 3801 C CA . LEU A 1 507 ? 127.858 0.075 16.377 1.00 36.94 507 LEU A CA 1
ATOM 3802 C C . LEU A 1 507 ? 128.245 0.403 14.946 1.00 39.19 507 LEU A C 1
ATOM 3803 O O . LEU A 1 507 ? 129.369 0.061 14.489 1.00 36.90 507 LEU A O 1
ATOM 3808 N N . ASN A 1 508 ? 127.321 1.047 14.225 1.00 36.36 508 ASN A N 1
ATOM 3809 C CA . ASN A 1 508 ? 127.489 1.272 12.791 1.00 39.15 508 ASN A CA 1
ATOM 3810 C C . ASN A 1 508 ? 128.614 2.277 12.534 1.00 39.34 508 ASN A C 1
ATOM 3811 O O . ASN A 1 508 ? 129.155 2.307 11.454 1.00 41.34 508 ASN A O 1
ATOM 3816 N N . GLN A 1 509 ? 129.021 3.058 13.523 1.00 41.16 509 GLN A N 1
ATOM 3817 C CA . GLN A 1 509 ? 130.218 3.923 13.374 1.00 45.42 509 GLN A CA 1
ATOM 3818 C C . GLN A 1 509 ? 131.497 3.110 13.166 1.00 45.66 509 GLN A C 1
ATOM 3819 O O . GLN A 1 509 ? 132.498 3.611 12.666 1.00 49.04 509 GLN A O 1
ATOM 3825 N N . TYR A 1 510 ? 131.527 1.889 13.679 1.00 42.96 510 TYR A N 1
ATOM 3826 C CA . TYR A 1 510 ? 132.707 1.022 13.504 1.00 45.07 510 TYR A CA 1
ATOM 3827 C C . TYR A 1 510 ? 132.567 -0.012 12.360 1.00 44.68 510 TYR A C 1
ATOM 3828 O O . TYR A 1 510 ? 133.290 -1.016 12.335 1.00 46.91 510 TYR A O 1
ATOM 3837 N N . ARG A 1 511 ? 131.710 0.271 11.373 1.00 46.39 511 ARG A N 1
ATOM 3838 C CA . ARG A 1 511 ? 131.505 -0.627 10.217 1.00 47.78 511 ARG A CA 1
ATOM 3839 C C . ARG A 1 511 ? 132.825 -1.069 9.555 1.00 52.36 511 ARG A C 1
ATOM 3840 O O . ARG A 1 511 ? 132.941 -2.210 9.070 1.00 50.77 511 ARG A O 1
ATOM 3842 N N . ALA A 1 512 ? 133.787 -0.150 9.470 1.00 51.15 512 ALA A N 1
ATOM 3843 C CA . ALA A 1 512 ? 135.044 -0.424 8.737 1.00 58.17 512 ALA A CA 1
ATOM 3844 C C . ALA A 1 512 ? 136.004 -1.350 9.520 1.00 55.37 512 ALA A C 1
ATOM 3845 O O . ALA A 1 512 ? 136.637 -2.254 8.939 1.00 55.33 512 ALA A O 1
ATOM 3847 N N . ASP A 1 513 ? 136.089 -1.122 10.829 1.00 55.91 513 ASP A N 1
ATOM 3848 C CA . ASP A 1 513 ? 136.708 -2.072 11.745 1.00 54.01 513 ASP A CA 1
ATOM 3849 C C . ASP A 1 513 ? 136.088 -3.462 11.620 1.00 52.26 513 ASP A C 1
ATOM 3850 O O . ASP A 1 513 ? 136.778 -4.461 11.522 1.00 49.21 513 ASP A O 1
ATOM 3855 N N . ILE A 1 514 ? 134.770 -3.528 11.622 1.00 48.61 514 ILE A N 1
ATOM 3856 C CA . ILE A 1 514 ? 134.111 -4.807 11.473 1.00 49.03 514 ILE A CA 1
ATOM 3857 C C . ILE A 1 514 ? 134.388 -5.548 10.138 1.00 49.63 514 ILE A C 1
ATOM 3858 O O . ILE A 1 514 ? 134.632 -6.766 10.133 1.00 52.33 514 ILE A O 1
ATOM 3863 N N . LYS A 1 515 ? 134.421 -4.821 9.022 1.00 52.38 515 LYS A N 1
ATOM 3864 C CA . LYS A 1 515 ? 134.826 -5.404 7.736 1.00 55.62 515 LYS A CA 1
ATOM 3865 C C . LYS A 1 515 ? 136.265 -5.873 7.810 1.00 58.77 515 LYS A C 1
ATOM 3866 O O . LYS A 1 515 ? 136.569 -6.986 7.376 1.00 57.71 515 LYS A O 1
ATOM 3868 N N . GLU A 1 516 ? 137.153 -5.060 8.380 1.00 61.60 516 GLU A N 1
ATOM 3869 C CA . GLU A 1 516 ? 138.579 -5.457 8.455 1.00 62.32 516 GLU A CA 1
ATOM 3870 C C . GLU A 1 516 ? 138.785 -6.812 9.161 1.00 58.52 516 GLU A C 1
ATOM 3871 O O . GLU A 1 516 ? 139.730 -7.530 8.838 1.00 56.87 516 GLU A O 1
ATOM 3877 N N . MET A 1 517 ? 137.967 -7.110 10.179 1.00 52.70 517 MET A N 1
ATOM 3878 C CA . MET A 1 517 ? 138.107 -8.326 10.984 1.00 53.22 517 MET A CA 1
ATOM 3879 C C . MET A 1 517 ? 137.413 -9.548 10.315 1.00 54.35 517 MET A C 1
ATOM 3880 O O . MET A 1 517 ? 137.429 -10.673 10.857 1.00 61.69 517 MET A O 1
ATOM 3885 N N . GLY A 1 518 ? 136.787 -9.319 9.151 1.00 53.74 518 GLY A N 1
ATOM 3886 C CA . GLY A 1 518 ? 136.085 -10.402 8.397 1.00 55.25 518 GLY A CA 1
ATOM 3887 C C . GLY A 1 518 ? 134.683 -10.762 8.899 1.00 58.20 518 GLY A C 1
ATOM 3888 O O . GLY A 1 518 ? 134.123 -11.811 8.540 1.00 58.42 518 GLY A O 1
ATOM 3889 N N . LEU A 1 519 ? 134.080 -9.833 9.637 1.00 52.80 519 LEU A N 1
ATOM 3890 C CA . LEU A 1 519 ? 132.812 -10.077 10.316 1.00 50.94 519 LEU A CA 1
ATOM 3891 C C . LEU A 1 519 ? 131.702 -9.339 9.587 1.00 49.17 519 LEU A C 1
ATOM 3892 O O . LEU A 1 519 ? 131.949 -8.392 8.852 1.00 46.70 519 LEU A O 1
ATOM 3897 N N . SER A 1 520 ? 130.467 -9.712 9.866 1.00 44.56 520 SER A N 1
ATOM 3898 C CA . SER A 1 520 ? 129.335 -9.064 9.239 1.00 42.69 520 SER A CA 1
ATOM 3899 C C . SER A 1 520 ? 128.286 -8.857 10.311 1.00 40.19 520 SER A C 1
ATOM 3900 O O . SER A 1 520 ? 128.165 -9.655 11.225 1.00 39.10 520 SER A O 1
ATOM 3903 N N . LEU A 1 521 ? 127.598 -7.728 10.258 1.00 40.69 521 LEU A N 1
ATOM 3904 C CA . LEU A 1 521 ? 126.508 -7.465 11.177 1.00 37.42 521 LEU A CA 1
ATOM 3905 C C . LEU A 1 521 ? 125.153 -8.022 10.701 1.00 37.71 521 LEU A C 1
ATOM 3906 O O . LEU A 1 521 ? 124.112 -7.768 11.362 1.00 36.91 521 LEU A O 1
ATOM 3911 N N . GLN A 1 522 ? 125.129 -8.779 9.604 1.00 38.39 522 GLN A N 1
ATOM 3912 C CA . GLN A 1 522 ? 123.836 -9.231 9.054 1.00 39.94 522 GLN A CA 1
ATOM 3913 C C . GLN A 1 522 ? 122.922 -9.871 10.113 1.00 37.36 522 GLN A C 1
ATOM 3914 O O . GLN A 1 522 ? 121.721 -9.662 10.072 1.00 36.34 522 GLN A O 1
ATOM 3916 N N . TRP A 1 523 ? 123.466 -10.677 11.027 1.00 37.34 523 TRP A N 1
ATOM 3917 C CA . TRP A 1 523 ? 122.613 -11.454 11.912 1.00 36.60 523 TRP A CA 1
ATOM 3918 C C . TRP A 1 523 ? 122.168 -10.580 13.077 1.00 34.74 523 TRP A C 1
ATOM 3919 O O . TRP A 1 523 ? 121.042 -10.747 13.579 1.00 32.74 523 TRP A O 1
ATOM 3930 N N . LEU A 1 524 ? 122.982 -9.587 13.430 1.00 33.32 524 LEU A N 1
ATOM 3931 C CA . LEU A 1 524 ? 122.533 -8.604 14.416 1.00 32.99 524 LEU A CA 1
ATOM 3932 C C . LEU A 1 524 ? 121.430 -7.706 13.841 1.00 32.59 524 LEU A C 1
ATOM 3933 O O . LEU A 1 524 ? 120.403 -7.459 14.524 1.00 30.77 524 LEU A O 1
ATOM 3938 N N . TYR A 1 525 ? 121.615 -7.215 12.621 1.00 32.27 525 TYR A N 1
ATOM 3939 C CA . TYR A 1 525 ? 120.560 -6.448 11.945 1.00 33.58 525 TYR A CA 1
ATOM 3940 C C . TYR A 1 525 ? 119.269 -7.235 11.877 1.00 33.68 525 TYR A C 1
ATOM 3941 O O . TYR A 1 525 ? 118.153 -6.715 12.071 1.00 33.44 525 TYR A O 1
ATOM 3950 N N . SER A 1 526 ? 119.422 -8.471 11.469 1.00 35.21 526 SER A N 1
ATOM 3951 C CA . SER A 1 526 ? 118.308 -9.347 11.326 1.00 36.42 526 SER A CA 1
ATOM 3952 C C . SER A 1 526 ? 117.600 -9.600 12.668 1.00 33.61 526 SER A C 1
ATOM 3953 O O . SER A 1 526 ? 116.371 -9.542 12.742 1.00 34.42 526 SER A O 1
ATOM 3956 N N . ALA A 1 527 ? 118.349 -9.700 13.756 1.00 30.56 527 ALA A N 1
ATOM 3957 C CA . ALA A 1 527 ? 117.741 -9.886 15.055 1.00 30.78 527 ALA A CA 1
ATOM 3958 C C . ALA A 1 527 ? 116.970 -8.637 15.519 1.00 28.12 527 ALA A C 1
ATOM 3959 O O . ALA A 1 527 ? 115.901 -8.759 16.138 1.00 27.41 527 ALA A O 1
ATOM 3961 N N . ARG A 1 528 ? 117.489 -7.455 15.199 1.00 27.44 528 ARG A N 1
ATOM 3962 C CA . ARG A 1 528 ? 116.789 -6.229 15.471 1.00 28.33 528 ARG A CA 1
ATOM 3963 C C . ARG A 1 528 ? 115.422 -6.185 14.774 1.00 30.95 528 ARG A C 1
ATOM 3964 O O . ARG A 1 528 ? 114.390 -5.829 15.404 1.00 27.30 528 ARG A O 1
ATOM 3972 N N . GLY A 1 529 ? 115.437 -6.474 13.475 1.00 28.82 529 GLY A N 1
ATOM 3973 C CA . GLY A 1 529 ? 114.226 -6.574 12.672 1.00 31.57 529 GLY A CA 1
ATOM 3974 C C . GLY A 1 529 ? 113.216 -7.596 13.170 1.00 30.92 529 GLY A C 1
ATOM 3975 O O . GLY A 1 529 ? 111.994 -7.346 13.152 1.00 31.22 529 GLY A O 1
ATOM 3976 N N . ASP A 1 530 ? 113.713 -8.752 13.604 1.00 31.44 530 ASP A N 1
ATOM 3977 C CA . ASP A 1 530 ? 112.870 -9.757 14.228 1.00 32.57 530 ASP A CA 1
ATOM 3978 C C . ASP A 1 530 ? 112.191 -9.253 15.510 1.00 28.25 530 ASP A C 1
ATOM 3979 O O . ASP A 1 530 ? 110.976 -9.388 15.670 1.00 28.89 530 ASP A O 1
ATOM 3984 N N . PHE A 1 531 ? 112.919 -8.569 16.369 1.00 26.62 531 PHE A N 1
ATOM 3985 C CA . PHE A 1 531 ? 112.322 -7.999 17.586 1.00 26.61 531 PHE A CA 1
ATOM 3986 C C . PHE A 1 531 ? 111.284 -6.939 17.251 1.00 27.51 531 PHE A C 1
ATOM 3987 O O . PHE A 1 531 ? 110.198 -6.909 17.838 1.00 26.01 531 PHE A O 1
ATOM 3995 N N . PHE A 1 532 ? 111.607 -6.092 16.283 1.00 28.01 532 PHE A N 1
ATOM 3996 C CA . PHE A 1 532 ? 110.683 -5.080 15.806 1.00 29.00 532 PHE A CA 1
ATOM 3997 C C . PHE A 1 532 ? 109.320 -5.667 15.393 1.00 30.40 532 PHE A C 1
ATOM 3998 O O . PHE A 1 532 ? 108.252 -5.218 15.847 1.00 28.34 532 PHE A O 1
ATOM 4006 N N . ARG A 1 533 ? 109.356 -6.648 14.498 1.00 30.20 533 ARG A N 1
ATOM 4007 C CA . ARG A 1 533 ? 108.156 -7.244 13.972 1.00 31.98 533 ARG A CA 1
ATOM 4008 C C . ARG A 1 533 ? 107.492 -8.035 15.086 1.00 30.07 533 ARG A C 1
ATOM 4009 O O . ARG A 1 533 ? 106.271 -8.079 15.183 1.00 31.84 533 ARG A O 1
ATOM 4017 N N . ALA A 1 534 ? 108.269 -8.577 15.996 1.00 27.68 534 ALA A N 1
ATOM 4018 C CA . ALA A 1 534 ? 107.653 -9.363 17.044 1.00 28.12 534 ALA A CA 1
ATOM 4019 C C . ALA A 1 534 ? 106.902 -8.469 18.070 1.00 27.66 534 ALA A C 1
ATOM 4020 O O . ALA A 1 534 ? 105.824 -8.845 18.572 1.00 27.79 534 ALA A O 1
ATOM 4022 N N . THR A 1 535 ? 107.391 -7.254 18.282 1.00 26.61 535 THR A N 1
ATOM 4023 C CA . THR A 1 535 ? 106.651 -6.302 19.174 1.00 25.23 535 THR A CA 1
ATOM 4024 C C . THR A 1 535 ? 105.384 -5.857 18.481 1.00 25.80 535 THR A C 1
ATOM 4025 O O . THR A 1 535 ? 104.342 -5.737 19.135 1.00 27.27 535 THR A O 1
ATOM 4029 N N . SER A 1 536 ? 105.462 -5.600 17.182 1.00 28.09 536 SER A N 1
ATOM 4030 C CA . SER A 1 536 ? 104.277 -5.195 16.410 1.00 31.25 536 SER A CA 1
ATOM 4031 C C . SER A 1 536 ? 103.160 -6.252 16.497 1.00 33.59 536 SER A C 1
ATOM 4032 O O . SER A 1 536 ? 101.990 -5.940 16.610 1.00 30.47 536 SER A O 1
ATOM 4035 N N . ARG A 1 537 ? 103.543 -7.512 16.345 1.00 34.15 537 ARG A N 1
ATOM 4036 C CA . ARG A 1 537 ? 102.590 -8.637 16.323 1.00 36.11 537 ARG A CA 1
ATOM 4037 C C . ARG A 1 537 ? 101.941 -8.764 17.696 1.00 31.74 537 ARG A C 1
ATOM 4038 O O . ARG A 1 537 ? 100.746 -8.962 17.792 1.00 30.23 537 ARG A O 1
ATOM 4046 N N . LEU A 1 538 ? 102.708 -8.534 18.756 1.00 29.55 538 LEU A N 1
ATOM 4047 C CA . LEU A 1 538 ? 102.174 -8.648 20.091 1.00 28.67 538 LEU A CA 1
ATOM 4048 C C . LEU A 1 538 ? 101.170 -7.505 20.342 1.00 28.64 538 LEU A C 1
ATOM 4049 O O . LEU A 1 538 ? 100.133 -7.698 20.965 1.00 28.26 538 LEU A O 1
ATOM 4054 N N . THR A 1 539 ? 101.458 -6.333 19.790 1.00 27.68 539 THR A N 1
ATOM 4055 C CA . THR A 1 539 ? 100.576 -5.223 19.961 1.00 28.07 539 THR A CA 1
ATOM 4056 C C . THR A 1 539 ? 99.247 -5.470 19.240 1.00 31.24 539 THR A C 1
ATOM 4057 O O . THR A 1 539 ? 98.156 -5.202 19.793 1.00 30.60 539 THR A O 1
ATOM 4061 N N . THR A 1 540 ? 99.340 -5.926 18.022 1.00 31.77 540 THR A N 1
ATOM 4062 C CA . THR A 1 540 ? 98.181 -6.368 17.261 1.00 35.52 540 THR A CA 1
ATOM 4063 C C . THR A 1 540 ? 97.325 -7.400 18.025 1.00 35.84 540 THR A C 1
ATOM 4064 O O . THR A 1 540 ? 96.089 -7.298 18.059 1.00 35.41 540 THR A O 1
ATOM 4068 N N . ASP A 1 541 ? 97.973 -8.368 18.644 1.00 33.10 541 ASP A N 1
ATOM 4069 C CA . ASP A 1 541 ? 97.270 -9.396 19.404 1.00 35.07 541 ASP A CA 1
ATOM 4070 C C . ASP A 1 541 ? 96.507 -8.802 20.586 1.00 33.73 541 ASP A C 1
ATOM 4071 O O . ASP A 1 541 ? 95.387 -9.165 20.835 1.00 34.19 541 ASP A O 1
ATOM 4076 N N . PHE A 1 542 ? 97.126 -7.897 21.319 1.00 31.53 542 PHE A N 1
ATOM 4077 C CA . PHE A 1 542 ? 96.415 -7.143 22.369 1.00 33.42 542 PHE A CA 1
ATOM 4078 C C . PHE A 1 542 ? 95.219 -6.390 21.798 1.00 34.27 542 PHE A C 1
ATOM 4079 O O . PHE A 1 542 ? 94.134 -6.440 22.345 1.00 39.55 542 PHE A O 1
ATOM 4087 N N . GLY A 1 543 ? 95.428 -5.679 20.706 1.00 37.29 543 GLY A N 1
ATOM 4088 C CA . GLY A 1 543 ? 94.340 -4.980 20.034 1.00 39.42 543 GLY A CA 1
ATOM 4089 C C . GLY A 1 543 ? 93.188 -5.901 19.695 1.00 41.25 543 GLY A C 1
ATOM 4090 O O . GLY A 1 543 ? 92.053 -5.514 19.832 1.00 44.21 543 GLY A O 1
ATOM 4091 N N . ASN A 1 544 ? 93.467 -7.115 19.237 1.00 38.51 544 ASN A N 1
ATOM 4092 C CA . ASN A 1 544 ? 92.389 -8.023 18.841 1.00 41.89 544 ASN A CA 1
ATOM 4093 C C . ASN A 1 544 ? 91.787 -8.825 19.999 1.00 40.26 544 ASN A C 1
ATOM 4094 O O . ASN A 1 544 ? 90.780 -9.466 19.815 1.00 43.23 544 ASN A O 1
ATOM 4099 N N . ALA A 1 545 ? 92.437 -8.887 21.148 1.00 37.46 545 ALA A N 1
ATOM 4100 C CA . ALA A 1 545 ? 91.964 -9.771 22.205 1.00 38.07 545 ALA A CA 1
ATOM 4101 C C . ALA A 1 545 ? 90.615 -9.309 22.755 1.00 42.08 545 ALA A C 1
ATOM 4102 O O . ALA A 1 545 ? 90.354 -8.113 22.835 1.00 42.07 545 ALA A O 1
ATOM 4104 N N . GLU A 1 546 ? 89.791 -10.280 23.131 1.00 44.58 546 GLU A N 1
ATOM 4105 C CA . GLU A 1 546 ? 88.534 -10.071 23.849 1.00 47.83 546 GLU A CA 1
ATOM 4106 C C . GLU A 1 546 ? 88.890 -9.675 25.272 1.00 44.25 546 GLU A C 1
ATOM 4107 O O . GLU A 1 546 ? 89.394 -10.488 26.045 1.00 44.38 546 GLU A O 1
ATOM 4113 N N . LYS A 1 547 ? 88.784 -8.388 25.568 1.00 44.25 547 LYS A N 1
ATOM 4114 C CA . LYS A 1 547 ? 89.268 -7.865 26.843 1.00 49.77 547 LYS A CA 1
ATOM 4115 C C . LYS A 1 547 ? 88.605 -8.482 28.069 1.00 51.51 547 LYS A C 1
ATOM 4116 O O . LYS A 1 547 ? 89.179 -8.408 29.151 1.00 47.95 547 LYS A O 1
ATOM 4122 N N . THR A 1 548 ? 87.395 -9.029 27.923 1.00 50.52 548 THR A N 1
ATOM 4123 C CA . THR A 1 548 ? 86.654 -9.646 29.047 1.00 52.20 548 THR A CA 1
ATOM 4124 C C . THR A 1 548 ? 86.989 -11.116 29.301 1.00 51.94 548 THR A C 1
ATOM 4125 O O . THR A 1 548 ? 86.409 -11.725 30.199 1.00 54.22 548 THR A O 1
ATOM 4129 N N . ASP A 1 549 ? 87.748 -11.730 28.392 1.00 48.07 549 ASP A N 1
ATOM 4130 C CA . ASP A 1 549 ? 88.147 -13.130 28.515 1.00 46.61 549 ASP A CA 1
ATOM 4131 C C . ASP A 1 549 ? 89.393 -13.201 29.403 1.00 47.38 549 ASP A C 1
ATOM 4132 O O . ASP A 1 549 ? 90.515 -12.779 28.992 1.00 40.01 549 ASP A O 1
ATOM 4137 N N . ARG A 1 550 ? 89.174 -13.606 30.660 1.00 47.29 550 ARG A N 1
ATOM 4138 C CA . ARG A 1 550 ? 90.231 -13.561 31.686 1.00 44.79 550 ARG A CA 1
ATOM 4139 C C . ARG A 1 550 ? 91.384 -14.476 31.229 1.00 41.45 550 ARG A C 1
ATOM 4140 O O . ARG A 1 550 ? 92.563 -14.157 31.457 1.00 43.66 550 ARG A O 1
ATOM 4142 N N . PHE A 1 551 ? 91.062 -15.559 30.516 1.00 42.23 551 PHE A N 1
ATOM 4143 C CA . PHE A 1 551 ? 92.071 -16.535 30.024 1.00 43.83 551 PHE A CA 1
ATOM 4144 C C . PHE A 1 551 ? 92.983 -16.020 28.865 1.00 44.11 551 PHE A C 1
ATOM 4145 O O . PHE A 1 551 ? 94.195 -16.204 28.915 1.00 43.27 551 PHE A O 1
ATOM 4147 N N . VAL A 1 552 ? 92.421 -15.337 27.867 1.00 40.83 552 VAL A N 1
ATOM 4148 C CA . VAL A 1 552 ? 93.218 -14.674 26.824 1.00 40.07 552 VAL A CA 1
ATOM 4149 C C . VAL A 1 552 ? 94.089 -13.602 27.433 1.00 38.23 552 VAL A C 1
ATOM 4150 O O . VAL A 1 552 ? 95.266 -13.462 27.074 1.00 33.12 552 VAL A O 1
ATOM 4154 N N . MET A 1 553 ? 93.548 -12.835 28.375 1.00 35.73 553 MET A N 1
ATOM 4155 C CA . MET A 1 553 ? 94.291 -11.687 28.834 1.00 32.39 553 MET A CA 1
ATOM 4156 C C . MET A 1 553 ? 95.450 -12.120 29.723 1.00 33.55 553 MET A C 1
ATOM 4157 O O . MET A 1 553 ? 96.524 -11.522 29.585 1.00 28.01 553 MET A O 1
ATOM 4162 N N . LYS A 1 554 ? 95.250 -13.133 30.587 1.00 34.34 554 LYS A N 1
ATOM 4163 C CA . LYS A 1 554 ? 96.310 -13.672 31.474 1.00 40.34 554 LYS A CA 1
ATOM 4164 C C . LYS A 1 554 ? 97.470 -14.213 30.676 1.00 39.12 554 LYS A C 1
ATOM 4165 O O . LYS A 1 554 ? 98.607 -13.850 30.966 1.00 42.05 554 LYS A O 1
ATOM 4167 N N . LYS A 1 555 ? 97.182 -14.910 29.579 1.00 34.53 555 LYS A N 1
ATOM 4168 C CA . LYS A 1 555 ? 98.226 -15.377 28.667 1.00 34.81 555 LYS A CA 1
ATOM 4169 C C . LYS A 1 555 ? 99.033 -14.231 28.037 1.00 36.25 555 LYS A C 1
ATOM 4170 O O . LYS A 1 555 ? 100.251 -14.348 27.920 1.00 31.56 555 LYS A O 1
ATOM 4172 N N . LEU A 1 556 ? 98.373 -13.178 27.539 1.00 31.68 556 LEU A N 1
ATOM 4173 C CA . LEU A 1 556 ? 99.079 -12.061 26.905 1.00 31.48 556 LEU A CA 1
ATOM 4174 C C . LEU A 1 556 ? 99.891 -11.269 27.900 1.00 28.10 556 LEU A C 1
ATOM 4175 O O . LEU A 1 556 ? 101.035 -10.869 27.602 1.00 27.04 556 LEU A O 1
ATOM 4180 N N . ASN A 1 557 ? 99.317 -11.056 29.073 1.00 26.71 557 ASN A N 1
ATOM 4181 C CA . ASN A 1 557 ? 99.989 -10.302 30.102 1.00 27.04 557 ASN A CA 1
ATOM 4182 C C . ASN A 1 557 ? 101.219 -11.112 30.610 1.00 27.47 557 ASN A C 1
ATOM 4183 O O . ASN A 1 557 ? 102.217 -10.502 30.960 1.00 24.85 557 ASN A O 1
ATOM 4188 N N . ASP A 1 558 ? 101.063 -12.415 30.832 1.00 26.25 558 ASP A N 1
ATOM 4189 C CA . ASP A 1 558 ? 102.221 -13.279 31.201 1.00 28.92 558 ASP A CA 1
ATOM 4190 C C . ASP A 1 558 ? 103.381 -13.087 30.216 1.00 28.33 558 ASP A C 1
ATOM 4191 O O . ASP A 1 558 ? 104.546 -13.048 30.636 1.00 30.09 558 ASP A O 1
ATOM 4196 N N . ARG A 1 559 ? 103.085 -12.999 28.920 1.00 28.51 559 ARG A N 1
ATOM 4197 C CA . ARG A 1 559 ? 104.111 -12.727 27.914 1.00 27.77 559 ARG A CA 1
ATOM 4198 C C . ARG A 1 559 ? 104.821 -11.395 28.093 1.00 26.12 559 ARG A C 1
ATOM 4199 O O . ARG A 1 559 ? 106.046 -11.303 27.931 1.00 21.84 559 ARG A O 1
ATOM 4207 N N . VAL A 1 560 ? 104.045 -10.339 28.331 1.00 23.71 560 VAL A N 1
ATOM 4208 C CA . VAL A 1 560 ? 104.627 -9.013 28.510 1.00 21.36 560 VAL A CA 1
ATOM 4209 C C . VAL A 1 560 ? 105.480 -8.964 29.741 1.00 18.05 560 VAL A C 1
ATOM 4210 O O . VAL A 1 560 ? 106.520 -8.300 29.702 1.00 20.70 560 VAL A O 1
ATOM 4214 N N . MET A 1 561 ? 105.156 -9.748 30.770 1.00 16.97 561 MET A N 1
ATOM 4215 C CA . MET A 1 561 ? 105.992 -9.789 31.999 1.00 17.89 561 MET A CA 1
ATOM 4216 C C . MET A 1 561 ? 107.352 -10.415 31.867 1.00 17.35 561 MET A C 1
ATOM 4217 O O . MET A 1 561 ? 108.130 -10.342 32.810 1.00 18.00 561 MET A O 1
ATOM 4222 N N . ARG A 1 562 ? 107.594 -11.143 30.784 1.00 18.12 562 ARG A N 1
ATOM 4223 C CA . ARG A 1 562 ? 108.906 -11.740 30.507 1.00 20.60 562 ARG A CA 1
ATOM 4224 C C . ARG A 1 562 ? 109.833 -10.920 29.584 1.00 19.53 562 ARG A C 1
ATOM 4225 O O . ARG A 1 562 ? 110.953 -11.365 29.317 1.00 18.28 562 ARG A O 1
ATOM 4233 N N . VAL A 1 563 ? 109.387 -9.785 29.093 1.00 16.85 563 VAL A N 1
ATOM 4234 C CA . VAL A 1 563 ? 110.187 -9.020 28.153 1.00 18.21 563 VAL A CA 1
ATOM 4235 C C . VAL A 1 563 ? 111.477 -8.503 28.796 1.00 16.24 563 VAL A C 1
ATOM 4236 O O . VAL A 1 563 ? 112.562 -8.705 28.304 1.00 15.64 563 VAL A O 1
ATOM 4240 N N . GLU A 1 564 ? 111.374 -7.898 29.962 1.00 16.32 564 GLU A N 1
ATOM 4241 C CA . GLU A 1 564 ? 112.589 -7.355 30.592 1.00 15.44 564 GLU A CA 1
ATOM 4242 C C . GLU A 1 564 ? 113.574 -8.451 30.940 1.00 16.49 564 GLU A C 1
ATOM 4243 O O . GLU A 1 564 ? 114.799 -8.315 30.727 1.00 14.90 564 GLU A O 1
ATOM 4249 N N . TYR A 1 565 ? 113.052 -9.581 31.437 1.00 15.41 565 TYR A N 1
ATOM 4250 C CA . TYR A 1 565 ? 113.915 -10.684 31.841 1.00 16.00 565 TYR A CA 1
ATOM 4251 C C . TYR A 1 565 ? 114.741 -11.215 30.663 1.00 16.05 565 TYR A C 1
ATOM 4252 O O . TYR A 1 565 ? 115.871 -11.703 30.854 1.00 15.93 565 TYR A O 1
ATOM 4261 N N . HIS A 1 566 ? 114.175 -11.219 29.459 1.00 15.33 566 HIS A N 1
ATOM 4262 C CA . HIS A 1 566 ? 114.921 -11.757 28.325 1.00 18.47 566 HIS A CA 1
ATOM 4263 C C . HIS A 1 566 ? 116.056 -10.857 27.823 1.00 17.71 566 HIS A C 1
ATOM 4264 O O . HIS A 1 566 ? 116.753 -11.250 26.899 1.00 18.15 566 HIS A O 1
ATOM 4271 N N . PHE A 1 567 ? 116.182 -9.654 28.365 1.00 15.98 567 PHE A N 1
ATOM 4272 C CA . PHE A 1 567 ? 117.388 -8.887 28.179 1.00 17.40 567 PHE A CA 1
ATOM 4273 C C . PHE A 1 567 ? 118.470 -9.111 29.247 1.00 17.21 567 PHE A C 1
ATOM 4274 O O . PHE A 1 567 ? 119.560 -8.527 29.150 1.00 18.73 567 PHE A O 1
ATOM 4282 N N . LEU A 1 568 ? 118.268 -10.036 30.187 1.00 15.38 568 LEU A N 1
ATOM 4283 C CA . LEU A 1 568 ? 119.345 -10.484 31.075 1.00 16.36 568 LEU A CA 1
ATOM 4284 C C . LEU A 1 568 ? 120.172 -11.511 30.327 1.00 16.38 568 LEU A C 1
ATOM 4285 O O . LEU A 1 568 ? 119.592 -12.430 29.732 1.00 19.08 568 LEU A O 1
ATOM 4290 N N . SER A 1 569 ? 121.490 -11.326 30.224 1.00 14.68 569 SER A N 1
ATOM 4291 C CA . SER A 1 569 ? 122.276 -12.283 29.462 1.00 16.10 569 SER A CA 1
ATOM 4292 C C . SER A 1 569 ? 122.162 -13.673 30.118 1.00 16.66 569 SER A C 1
ATOM 4293 O O . SER A 1 569 ? 122.502 -13.845 31.288 1.00 17.33 569 SER A O 1
ATOM 4296 N N . PRO A 1 570 ? 121.886 -14.713 29.320 1.00 17.70 570 PRO A N 1
ATOM 4297 C CA . PRO A 1 570 ? 121.839 -16.044 29.895 1.00 19.86 570 PRO A CA 1
ATOM 4298 C C . PRO A 1 570 ? 123.201 -16.710 29.929 1.00 21.93 570 PRO A C 1
ATOM 4299 O O . PRO A 1 570 ? 123.297 -17.886 30.320 1.00 22.96 570 PRO A O 1
ATOM 4303 N N . TYR A 1 571 ? 124.230 -15.969 29.514 1.00 19.12 571 TYR A N 1
ATOM 4304 C CA . TYR A 1 571 ? 125.544 -16.497 29.322 1.00 19.72 571 TYR A CA 1
ATOM 4305 C C . TYR A 1 571 ? 126.535 -16.136 30.399 1.00 21.60 571 TYR A C 1
ATOM 4306 O O . TYR A 1 571 ? 127.691 -16.495 30.283 1.00 22.94 571 TYR A O 1
ATOM 4315 N N . VAL A 1 572 ? 126.082 -15.530 31.474 1.00 19.97 572 VAL A N 1
ATOM 4316 C CA . VAL A 1 572 ? 126.973 -15.222 32.582 1.00 22.66 572 VAL A CA 1
ATOM 4317 C C . VAL A 1 572 ? 126.317 -15.641 33.895 1.00 20.39 572 VAL A C 1
ATOM 4318 O O . VAL A 1 572 ? 125.097 -15.561 34.066 1.00 20.30 572 VAL A O 1
ATOM 4322 N N . SER A 1 573 ? 127.136 -16.035 34.849 1.00 20.19 573 SER A N 1
ATOM 4323 C CA . SER A 1 573 ? 126.645 -16.390 36.184 1.00 20.80 573 SER A CA 1
ATOM 4324 C C . SER A 1 573 ? 126.296 -15.165 36.987 1.00 22.29 573 SER A C 1
ATOM 4325 O O . SER A 1 573 ? 127.073 -14.230 37.049 1.00 20.81 573 SER A O 1
ATOM 4328 N N . PRO A 1 574 ? 125.121 -15.147 37.584 1.00 19.14 574 PRO A N 1
ATOM 4329 C CA . PRO A 1 574 ? 124.752 -14.065 38.475 1.00 19.48 574 PRO A CA 1
ATOM 4330 C C . PRO A 1 574 ? 125.556 -13.985 39.773 1.00 18.86 574 PRO A C 1
ATOM 4331 O O . PRO A 1 574 ? 125.486 -12.946 40.440 1.00 22.39 574 PRO A O 1
ATOM 4335 N N . LYS A 1 575 ? 126.357 -14.993 40.067 1.00 20.35 575 LYS A N 1
ATOM 4336 C CA . LYS A 1 575 ? 127.327 -14.898 41.143 1.00 23.69 575 LYS A CA 1
ATOM 4337 C C . LYS A 1 575 ? 128.596 -14.124 40.721 1.00 27.21 575 LYS A C 1
ATOM 4338 O O . LYS A 1 575 ? 128.984 -13.226 41.435 1.00 35.54 575 LYS A O 1
ATOM 4344 N N . GLU A 1 576 ? 128.991 -14.237 39.473 1.00 23.47 576 GLU A N 1
ATOM 4345 C CA . GLU A 1 576 ? 130.161 -13.518 38.952 1.00 24.47 576 GLU A CA 1
ATOM 4346 C C . GLU A 1 576 ? 129.737 -12.116 38.493 1.00 25.07 576 GLU A C 1
ATOM 4347 O O . GLU A 1 576 ? 130.469 -11.150 38.669 1.00 24.11 576 GLU A O 1
ATOM 4349 N N . SER A 1 577 ? 128.619 -12.005 37.803 1.00 19.34 577 SER A N 1
ATOM 4350 C CA . SER A 1 577 ? 128.162 -10.765 37.263 1.00 19.84 577 SER A CA 1
ATOM 4351 C C . SER A 1 577 ? 126.695 -10.656 37.546 1.00 18.63 577 SER A C 1
ATOM 4352 O O . SER A 1 577 ? 125.884 -11.019 36.719 1.00 18.99 577 SER A O 1
ATOM 4355 N N . PRO A 1 578 ? 126.357 -10.080 38.701 1.00 16.12 578 PRO A N 1
ATOM 4356 C CA . PRO A 1 578 ? 124.934 -10.104 39.115 1.00 15.94 578 PRO A CA 1
ATOM 4357 C C . PRO A 1 578 ? 124.096 -9.240 38.179 1.00 15.68 578 PRO A C 1
ATOM 4358 O O . PRO A 1 578 ? 122.914 -9.525 37.979 1.00 14.86 578 PRO A O 1
ATOM 4362 N N . PHE A 1 579 ? 124.703 -8.195 37.606 1.00 13.26 579 PHE A N 1
ATOM 4363 C CA . PHE A 1 579 ? 123.941 -7.226 36.826 1.00 14.57 579 PHE A CA 1
ATOM 4364 C C . PHE A 1 579 ? 123.945 -7.612 35.376 1.00 15.47 579 PHE A C 1
ATOM 4365 O O . PHE A 1 579 ? 124.714 -7.123 34.582 1.00 14.23 579 PHE A O 1
ATOM 4373 N N . ARG A 1 580 ? 123.107 -8.584 35.066 1.00 14.32 580 ARG A N 1
ATOM 4374 C CA . ARG A 1 580 ? 123.179 -9.326 33.776 1.00 15.27 580 ARG A CA 1
ATOM 4375 C C . ARG A 1 580 ? 122.452 -8.604 32.623 1.00 13.09 580 ARG A C 1
ATOM 4376 O O . ARG A 1 580 ? 122.585 -8.991 31.471 1.00 14.36 580 ARG A O 1
ATOM 4384 N N . HIS A 1 581 ? 121.653 -7.608 32.932 1.00 12.97 581 HIS A N 1
ATOM 4385 C CA . HIS A 1 581 ? 120.882 -6.881 31.924 1.00 13.88 581 HIS A CA 1
ATOM 4386 C C . HIS A 1 581 ? 121.805 -6.242 30.898 1.00 16.38 581 HIS A C 1
ATOM 4387 O O . HIS A 1 581 ? 122.736 -5.548 31.266 1.00 16.10 581 HIS A O 1
ATOM 4394 N N . VAL A 1 582 ? 121.632 -6.589 29.620 1.00 15.67 582 VAL A N 1
ATOM 4395 C CA . VAL A 1 582 ? 122.573 -6.166 28.606 1.00 16.46 582 VAL A CA 1
ATOM 4396 C C . VAL A 1 582 ? 122.486 -4.668 28.310 1.00 15.98 582 VAL A C 1
ATOM 4397 O O . VAL A 1 582 ? 123.472 -4.103 27.772 1.00 17.25 582 VAL A O 1
ATOM 4401 N N . PHE A 1 583 ? 121.366 -4.008 28.625 1.00 16.44 583 PHE A N 1
ATOM 4402 C CA . PHE A 1 583 ? 121.323 -2.558 28.497 1.00 17.94 583 PHE A CA 1
ATOM 4403 C C . PHE A 1 583 ? 121.780 -1.903 29.779 1.00 17.31 583 PHE A C 1
ATOM 4404 O O . PHE A 1 583 ? 122.539 -0.911 29.707 1.00 19.89 583 PHE A O 1
ATOM 4412 N N . TRP A 1 584 ? 121.272 -2.352 30.915 1.00 15.29 584 TRP A N 1
ATOM 4413 C CA . TRP A 1 584 ? 121.316 -1.545 32.142 1.00 15.05 584 TRP A CA 1
ATOM 4414 C C . TRP A 1 584 ? 122.278 -2.061 33.192 1.00 16.65 584 TRP A C 1
ATOM 4415 O O . TRP A 1 584 ? 122.475 -1.391 34.230 1.00 18.18 584 TRP A O 1
ATOM 4426 N N . GLY A 1 585 ? 122.902 -3.212 32.910 1.00 15.41 585 GLY A N 1
ATOM 4427 C CA . GLY A 1 585 ? 123.735 -3.906 33.854 1.00 15.28 585 GLY A CA 1
ATOM 4428 C C . GLY A 1 585 ? 125.195 -3.450 33.805 1.00 16.56 585 GLY A C 1
ATOM 4429 O O . GLY A 1 585 ? 125.536 -2.416 33.203 1.00 17.40 585 GLY A O 1
ATOM 4430 N N . SER A 1 586 ? 126.053 -4.348 34.223 1.00 17.60 586 SER A N 1
ATOM 4431 C CA A SER A 1 586 ? 127.473 -4.050 34.363 0.50 20.65 586 SER A CA 1
ATOM 4432 C CA B SER A 1 586 ? 127.501 -4.070 34.396 0.50 20.58 586 SER A CA 1
ATOM 4433 C C . SER A 1 586 ? 128.346 -5.262 34.065 1.00 20.54 586 SER A C 1
ATOM 4434 O O . SER A 1 586 ? 128.151 -6.338 34.651 1.00 21.17 586 SER A O 1
ATOM 4439 N N . GLY A 1 587 ? 129.335 -5.061 33.208 1.00 20.17 587 GLY A N 1
ATOM 4440 C CA . GLY A 1 587 ? 130.332 -6.070 32.854 1.00 20.45 587 GLY A CA 1
ATOM 4441 C C . GLY A 1 587 ? 130.420 -6.363 31.337 1.00 21.51 587 GLY A C 1
ATOM 4442 O O . GLY A 1 587 ? 129.768 -5.696 30.524 1.00 21.69 587 GLY A O 1
ATOM 4443 N N . SER A 1 588 ? 131.218 -7.336 30.953 1.00 20.69 588 SER A N 1
ATOM 4444 C CA . SER A 1 588 ? 131.635 -7.490 29.564 1.00 23.81 588 SER A CA 1
ATOM 4445 C C . SER A 1 588 ? 130.515 -7.984 28.648 1.00 23.31 588 SER A C 1
ATOM 4446 O O . SER A 1 588 ? 130.667 -7.925 27.415 1.00 26.06 588 SER A O 1
ATOM 4449 N N . HIS A 1 589 ? 129.364 -8.352 29.233 1.00 20.70 589 HIS A N 1
ATOM 4450 C CA . HIS A 1 589 ? 128.221 -8.835 28.460 1.00 22.34 589 HIS A CA 1
ATOM 4451 C C . HIS A 1 589 ? 127.281 -7.706 28.087 1.00 23.70 589 HIS A C 1
ATOM 4452 O O . HIS A 1 589 ? 126.248 -7.959 27.466 1.00 23.24 589 HIS A O 1
ATOM 4459 N N . THR A 1 590 ? 127.538 -6.494 28.557 1.00 20.44 590 THR A N 1
ATOM 4460 C CA . THR A 1 590 ? 126.605 -5.401 28.229 1.00 20.72 590 THR A CA 1
ATOM 4461 C C . THR A 1 590 ? 126.858 -4.840 26.834 1.00 21.81 590 THR A C 1
ATOM 4462 O O . THR A 1 590 ? 127.995 -4.885 26.260 1.00 21.49 590 THR A O 1
ATOM 4466 N N . LEU A 1 591 ? 125.813 -4.273 26.264 1.00 21.99 591 LEU A N 1
ATOM 4467 C CA . LEU A 1 591 ? 125.967 -3.590 24.989 1.00 22.75 591 LEU A CA 1
ATOM 4468 C C . LEU A 1 591 ? 126.916 -2.384 25.037 1.00 24.49 591 LEU A C 1
ATOM 4469 O O . LEU A 1 591 ? 127.753 -2.237 24.144 1.00 28.54 591 LEU A O 1
ATOM 4474 N N . PRO A 1 592 ? 126.866 -1.593 26.104 1.00 24.59 592 PRO A N 1
ATOM 4475 C CA . PRO A 1 592 ? 127.893 -0.553 26.135 1.00 27.20 592 PRO A CA 1
ATOM 4476 C C . PRO A 1 592 ? 129.315 -1.096 26.201 1.00 29.05 592 PRO A C 1
ATOM 4477 O O . PRO A 1 592 ? 130.246 -0.441 25.714 1.00 28.89 592 PRO A O 1
ATOM 4481 N N . ALA A 1 593 ? 129.533 -2.229 26.886 1.00 24.80 593 ALA A N 1
ATOM 4482 C CA . ALA A 1 593 ? 130.896 -2.780 27.000 1.00 27.05 593 ALA A CA 1
ATOM 4483 C C . ALA A 1 593 ? 131.441 -3.256 25.684 1.00 27.14 593 ALA A C 1
ATOM 4484 O O . ALA A 1 593 ? 132.654 -3.185 25.461 1.00 30.54 593 ALA A O 1
ATOM 4486 N N . LEU A 1 594 ? 130.561 -3.739 24.800 1.00 25.80 594 LEU A N 1
ATOM 4487 C CA . LEU A 1 594 ? 130.921 -4.134 23.450 1.00 29.21 594 LEU A CA 1
ATOM 4488 C C . LEU A 1 594 ? 131.451 -2.903 22.704 1.00 31.66 594 LEU A C 1
ATOM 4489 O O . LEU A 1 594 ? 132.435 -2.994 21.936 1.00 30.35 594 LEU A O 1
ATOM 4494 N N . LEU A 1 595 ? 130.779 -1.775 22.893 1.00 29.23 595 LEU A N 1
ATOM 4495 C CA . LEU A 1 595 ? 131.192 -0.531 22.208 1.00 32.63 595 LEU A CA 1
ATOM 4496 C C . LEU A 1 595 ? 132.480 0.058 22.793 1.00 33.06 595 LEU A C 1
ATOM 4497 O O . LEU A 1 595 ? 133.346 0.525 22.033 1.00 35.11 595 LEU A O 1
ATOM 4502 N N . GLU A 1 596 ? 132.647 -0.050 24.113 1.00 32.69 596 GLU A N 1
ATOM 4503 C CA . GLU A 1 596 ? 133.875 0.408 24.783 1.00 34.48 596 GLU A CA 1
ATOM 4504 C C . GLU A 1 596 ? 135.134 -0.348 24.318 1.00 38.12 596 GLU A C 1
ATOM 4505 O O . GLU A 1 596 ? 136.176 0.256 24.069 1.00 38.70 596 GLU A O 1
ATOM 4507 N N . ASN A 1 597 ? 135.041 -1.672 24.205 1.00 36.95 597 ASN A N 1
ATOM 4508 C CA . ASN A 1 597 ? 136.114 -2.478 23.596 1.00 38.16 597 ASN A CA 1
ATOM 4509 C C . ASN A 1 597 ? 136.376 -2.008 22.170 1.00 39.16 597 ASN A C 1
ATOM 4510 O O . ASN A 1 597 ? 137.543 -1.756 21.796 1.00 36.68 597 ASN A O 1
ATOM 4515 N N . LEU A 1 598 ? 135.325 -1.967 21.337 1.00 36.12 598 LEU A N 1
ATOM 4516 C CA . LEU A 1 598 ? 135.524 -1.704 19.888 1.00 40.10 598 LEU A CA 1
ATOM 4517 C C . LEU A 1 598 ? 136.116 -0.339 19.687 1.00 41.16 598 LEU A C 1
ATOM 4518 O O . LEU A 1 598 ? 136.950 -0.150 18.794 1.00 45.72 598 LEU A O 1
ATOM 4523 N N . LYS A 1 599 ? 135.807 0.577 20.597 1.00 40.37 599 LYS A N 1
ATOM 4524 C CA . LYS A 1 599 ? 136.380 1.914 20.566 1.00 46.22 599 LYS A CA 1
ATOM 4525 C C . LYS A 1 599 ? 137.912 1.941 20.671 1.00 51.40 599 LYS A C 1
ATOM 4526 O O . LYS A 1 599 ? 138.556 2.879 20.199 1.00 53.25 599 LYS A O 1
ATOM 4532 N N . LEU A 1 600 ? 138.492 0.930 21.307 1.00 50.68 600 LEU A N 1
ATOM 4533 C CA . LEU A 1 600 ? 139.962 0.853 21.489 1.00 53.08 600 LEU A CA 1
ATOM 4534 C C . LEU A 1 600 ? 140.763 0.444 20.240 1.00 52.80 600 LEU A C 1
ATOM 4535 O O . LEU A 1 600 ? 141.920 0.762 20.136 1.00 52.95 600 LEU A O 1
ATOM 4540 N N . ARG A 1 601 ? 140.131 -0.200 19.265 1.00 52.38 601 ARG A N 1
ATOM 4541 C CA . ARG A 1 601 ? 140.825 -0.703 18.101 1.00 53.38 601 ARG A CA 1
ATOM 4542 C C . ARG A 1 601 ? 141.573 0.387 17.321 1.00 58.24 601 ARG A C 1
ATOM 4543 O O . ARG A 1 601 ? 142.554 0.085 16.639 1.00 55.18 601 ARG A O 1
ATOM 4551 N N . LYS A 1 602 ? 141.125 1.635 17.456 1.00 62.28 602 LYS A N 1
ATOM 4552 C CA . LYS A 1 602 ? 141.898 2.820 17.051 1.00 67.89 602 LYS A CA 1
ATOM 4553 C C . LYS A 1 602 ? 142.773 3.260 18.222 1.00 68.80 602 LYS A C 1
ATOM 4554 O O . LYS A 1 602 ? 143.975 3.050 18.215 1.00 74.34 602 LYS A O 1
ATOM 4556 N N . GLY A 1 606 ? 147.551 -2.498 21.589 1.00 66.60 606 GLY A N 1
ATOM 4557 C CA . GLY A 1 606 ? 146.572 -3.566 21.766 1.00 69.13 606 GLY A CA 1
ATOM 4558 C C . GLY A 1 606 ? 145.920 -3.556 23.135 1.00 65.86 606 GLY A C 1
ATOM 4559 O O . GLY A 1 606 ? 146.014 -4.515 23.875 1.00 67.73 606 GLY A O 1
ATOM 4560 N N . ALA A 1 607 ? 145.249 -2.465 23.478 1.00 69.10 607 ALA A N 1
ATOM 4561 C CA . ALA A 1 607 ? 144.206 -2.497 24.506 1.00 63.69 607 ALA A CA 1
ATOM 4562 C C . ALA A 1 607 ? 142.896 -3.152 23.971 1.00 58.72 607 ALA A C 1
ATOM 4563 O O . ALA A 1 607 ? 142.135 -3.729 24.729 1.00 53.58 607 ALA A O 1
ATOM 4565 N N . PHE A 1 608 ? 142.696 -3.136 22.654 1.00 57.81 608 PHE A N 1
ATOM 4566 C CA . PHE A 1 608 ? 141.563 -3.815 22.020 1.00 51.02 608 PHE A CA 1
ATOM 4567 C C . PHE A 1 608 ? 141.731 -5.338 22.029 1.00 50.22 608 PHE A C 1
ATOM 4568 O O . PHE A 1 608 ? 142.790 -5.859 21.734 1.00 48.49 608 PHE A O 1
ATOM 4576 N N . ASN A 1 609 ? 140.662 -6.064 22.347 1.00 47.41 609 ASN A N 1
ATOM 4577 C CA . ASN A 1 609 ? 140.749 -7.511 22.332 1.00 45.40 609 ASN A CA 1
ATOM 4578 C C . ASN A 1 609 ? 139.770 -8.067 21.309 1.00 45.42 609 ASN A C 1
ATOM 4579 O O . ASN A 1 609 ? 138.520 -8.006 21.477 1.00 44.32 609 ASN A O 1
ATOM 4584 N N . GLU A 1 610 ? 140.315 -8.608 20.250 1.00 44.07 610 GLU A N 1
ATOM 4585 C CA . GLU A 1 610 ? 139.495 -9.018 19.117 1.00 48.44 610 GLU A CA 1
ATOM 4586 C C . GLU A 1 610 ? 138.709 -10.286 19.457 1.00 49.35 610 GLU A C 1
ATOM 4587 O O . GLU A 1 610 ? 137.543 -10.448 19.034 1.00 44.86 610 GLU A O 1
ATOM 4593 N N . THR A 1 611 ? 139.347 -11.169 20.232 1.00 42.97 611 THR A N 1
ATOM 4594 C CA . THR A 1 611 ? 138.728 -12.428 20.656 1.00 42.59 611 THR A CA 1
ATOM 4595 C C . THR A 1 611 ? 137.523 -12.172 21.518 1.00 37.91 611 THR A C 1
ATOM 4596 O O . THR A 1 611 ? 136.483 -12.767 21.305 1.00 38.95 611 THR A O 1
ATOM 4600 N N . LEU A 1 612 ? 137.672 -11.284 22.492 1.00 37.04 612 LEU A N 1
ATOM 4601 C CA . LEU A 1 612 ? 136.569 -10.837 23.292 1.00 38.19 612 LEU A CA 1
ATOM 4602 C C . LEU A 1 612 ? 135.472 -10.224 22.402 1.00 36.39 612 LEU A C 1
ATOM 4603 O O . LEU A 1 612 ? 134.297 -10.601 22.501 1.00 34.97 612 LEU A O 1
ATOM 4608 N N . PHE A 1 613 ? 135.849 -9.333 21.489 1.00 35.94 613 PHE A N 1
ATOM 4609 C CA . PHE A 1 613 ? 134.842 -8.659 20.653 1.00 33.70 613 PHE A CA 1
ATOM 4610 C C . PHE A 1 613 ? 134.010 -9.697 19.864 1.00 35.05 613 PHE A C 1
ATOM 4611 O O . PHE A 1 613 ? 132.780 -9.593 19.791 1.00 32.82 613 PHE A O 1
ATOM 4619 N N . ARG A 1 614 ? 134.675 -10.677 19.243 1.00 34.13 614 ARG A N 1
ATOM 4620 C CA . ARG A 1 614 ? 133.946 -11.720 18.472 1.00 34.47 614 ARG A CA 1
ATOM 4621 C C . ARG A 1 614 ? 132.863 -12.393 19.365 1.00 32.14 614 ARG A C 1
ATOM 4622 O O . ARG A 1 614 ? 131.695 -12.563 18.955 1.00 32.48 614 ARG A O 1
ATOM 4624 N N . ASN A 1 615 ? 133.248 -12.739 20.587 1.00 31.43 615 ASN A N 1
ATOM 4625 C CA . ASN A 1 615 ? 132.330 -13.408 21.495 1.00 33.73 615 ASN A CA 1
ATOM 4626 C C . ASN A 1 615 ? 131.207 -12.447 21.879 1.00 31.88 615 ASN A C 1
ATOM 4627 O O . ASN A 1 615 ? 130.019 -12.861 21.918 1.00 29.68 615 ASN A O 1
ATOM 4632 N N . GLN A 1 616 ? 131.575 -11.189 22.181 1.00 30.10 616 GLN A N 1
ATOM 4633 C CA . GLN A 1 616 ? 130.580 -10.167 22.534 1.00 30.53 616 GLN A CA 1
ATOM 4634 C C . GLN A 1 616 ? 129.560 -9.962 21.422 1.00 30.36 616 GLN A C 1
ATOM 4635 O O . GLN A 1 616 ? 128.376 -9.869 21.696 1.00 26.79 616 GLN A O 1
ATOM 4641 N N . LEU A 1 617 ? 129.997 -9.916 20.178 1.00 30.07 617 LEU A N 1
ATOM 4642 C CA . LEU A 1 617 ? 129.051 -9.741 19.084 1.00 32.12 617 LEU A CA 1
ATOM 4643 C C . LEU A 1 617 ? 128.139 -10.963 18.984 1.00 33.12 617 LEU A C 1
ATOM 4644 O O . LEU A 1 617 ? 126.931 -10.834 18.831 1.00 30.31 617 LEU A O 1
ATOM 4649 N N . ALA A 1 618 ? 128.713 -12.150 19.169 1.00 30.95 618 ALA A N 1
ATOM 4650 C CA . ALA A 1 618 ? 127.940 -13.391 19.017 1.00 32.46 618 ALA A CA 1
ATOM 4651 C C . ALA A 1 618 ? 126.875 -13.465 20.122 1.00 29.31 618 ALA A C 1
ATOM 4652 O O . ALA A 1 618 ? 125.696 -13.776 19.860 1.00 28.68 618 ALA A O 1
ATOM 4654 N N . LEU A 1 619 ? 127.286 -13.146 21.339 1.00 27.34 619 LEU A N 1
ATOM 4655 C CA . LEU A 1 619 ? 126.449 -13.357 22.502 1.00 26.95 619 LEU A CA 1
ATOM 4656 C C . LEU A 1 619 ? 125.339 -12.286 22.537 1.00 25.40 619 LEU A C 1
ATOM 4657 O O . LEU A 1 619 ? 124.201 -12.557 22.910 1.00 24.40 619 LEU A O 1
ATOM 4662 N N . ALA A 1 620 ? 125.662 -11.071 22.094 1.00 25.56 620 ALA A N 1
ATOM 4663 C CA . ALA A 1 620 ? 124.664 -10.007 22.007 1.00 25.00 620 ALA A CA 1
ATOM 4664 C C . ALA A 1 620 ? 123.626 -10.399 20.991 1.00 25.82 620 ALA A C 1
ATOM 4665 O O . ALA A 1 620 ? 122.419 -10.247 21.222 1.00 26.03 620 ALA A O 1
ATOM 4667 N N . THR A 1 621 ? 124.092 -10.924 19.856 1.00 26.46 621 THR A N 1
ATOM 4668 C CA . THR A 1 621 ? 123.207 -11.233 18.749 1.00 27.97 621 THR A CA 1
ATOM 4669 C C . THR A 1 621 ? 122.284 -12.368 19.195 1.00 28.78 621 THR A C 1
ATOM 4670 O O . THR A 1 621 ? 121.061 -12.319 18.946 1.00 27.57 621 THR A O 1
ATOM 4674 N N . TRP A 1 622 ? 122.846 -13.399 19.832 1.00 26.96 622 TRP A N 1
ATOM 4675 C CA . TRP A 1 622 ? 122.021 -14.520 20.324 1.00 28.48 622 TRP A CA 1
ATOM 4676 C C . TRP A 1 622 ? 120.981 -14.034 21.358 1.00 25.65 622 TRP A C 1
ATOM 4677 O O . TRP A 1 622 ? 119.870 -14.539 21.415 1.00 26.45 622 TRP A O 1
ATOM 4688 N N . THR A 1 623 ? 121.376 -13.117 22.234 1.00 25.17 623 THR A N 1
ATOM 4689 C CA . THR A 1 623 ? 120.483 -12.610 23.263 1.00 23.91 623 THR A CA 1
ATOM 4690 C C . THR A 1 623 ? 119.330 -11.819 22.652 1.00 25.25 623 THR A C 1
ATOM 4691 O O . THR A 1 623 ? 118.144 -11.973 23.047 1.00 26.35 623 THR A O 1
ATOM 4695 N N . ILE A 1 624 ? 119.631 -10.985 21.672 1.00 24.25 624 ILE A N 1
ATOM 4696 C CA . ILE A 1 624 ? 118.566 -10.200 21.034 1.00 25.80 624 ILE A CA 1
ATOM 4697 C C . ILE A 1 624 ? 117.654 -11.080 20.196 1.00 26.85 624 ILE A C 1
ATOM 4698 O O . ILE A 1 624 ? 116.423 -10.938 20.221 1.00 27.08 624 ILE A O 1
ATOM 4703 N N . GLN A 1 625 ? 118.246 -12.057 19.504 1.00 26.31 625 GLN A N 1
ATOM 4704 C CA . GLN A 1 625 ? 117.462 -12.945 18.669 1.00 27.59 625 GLN A CA 1
ATOM 4705 C C . GLN A 1 625 ? 116.558 -13.801 19.556 1.00 26.53 625 GLN A C 1
ATOM 4706 O O . GLN A 1 625 ? 115.398 -14.013 19.240 1.00 27.98 625 GLN A O 1
ATOM 4712 N N . GLY A 1 626 ? 117.093 -14.266 20.676 1.00 25.54 626 GLY A N 1
ATOM 4713 C CA . GLY A 1 626 ? 116.328 -15.106 21.633 1.00 27.73 626 GLY A CA 1
ATOM 4714 C C . GLY A 1 626 ? 115.203 -14.328 22.312 1.00 25.61 626 GLY A C 1
ATOM 4715 O O . GLY A 1 626 ? 114.084 -14.843 22.438 1.00 28.02 626 GLY A O 1
ATOM 4716 N N . ALA A 1 627 ? 115.416 -13.031 22.490 1.00 25.85 627 ALA A N 1
ATOM 4717 C CA . ALA A 1 627 ? 114.349 -12.145 22.985 1.00 26.62 627 ALA A CA 1
ATOM 4718 C C . ALA A 1 627 ? 113.231 -11.948 21.960 1.00 27.12 627 ALA A C 1
ATOM 4719 O O . ALA A 1 627 ? 112.041 -12.011 22.325 1.00 26.29 627 ALA A O 1
ATOM 4721 N N . ALA A 1 628 ? 113.595 -11.847 20.681 1.00 27.13 628 ALA A N 1
ATOM 4722 C CA . ALA A 1 628 ? 112.586 -11.795 19.614 1.00 30.71 628 ALA A CA 1
ATOM 4723 C C . ALA A 1 628 ? 111.787 -13.089 19.562 1.00 31.05 628 ALA A C 1
ATOM 4724 O O . ALA A 1 628 ? 110.568 -13.048 19.496 1.00 30.49 628 ALA A O 1
ATOM 4726 N N . ASN A 1 629 ? 112.463 -14.244 19.544 1.00 30.71 629 ASN A N 1
ATOM 4727 C CA . ASN A 1 629 ? 111.771 -15.540 19.475 1.00 31.89 629 ASN A CA 1
ATOM 4728 C C . ASN A 1 629 ? 110.802 -15.721 20.650 1.00 31.62 629 ASN A C 1
ATOM 4729 O O . ASN A 1 629 ? 109.725 -16.320 20.477 1.00 32.02 629 ASN A O 1
ATOM 4734 N N . ALA A 1 630 ? 111.258 -15.293 21.834 1.00 29.05 630 ALA A N 1
ATOM 4735 C CA . ALA A 1 630 ? 110.493 -15.386 23.079 1.00 32.03 630 ALA A CA 1
ATOM 4736 C C . ALA A 1 630 ? 109.202 -14.549 23.065 1.00 32.82 630 ALA A C 1
ATOM 4737 O O . ALA A 1 630 ? 108.204 -14.939 23.642 1.00 29.65 630 ALA A O 1
ATOM 4739 N N . LEU A 1 631 ? 109.147 -13.570 22.194 1.00 28.82 631 LEU A N 1
ATOM 4740 C CA . LEU A 1 631 ? 107.942 -12.777 22.063 1.00 30.97 631 LEU A CA 1
ATOM 4741 C C . LEU A 1 631 ? 106.844 -13.451 21.232 1.00 28.94 631 LEU A C 1
ATOM 4742 O O . LEU A 1 631 ? 105.719 -12.967 21.192 1.00 33.19 631 LEU A O 1
ATOM 4747 N N . SER A 1 632 ? 107.182 -14.482 20.464 1.00 29.36 632 SER A N 1
ATOM 4748 C CA . SER A 1 632 ? 106.185 -15.291 19.732 1.00 32.61 632 SER A CA 1
ATOM 4749 C C . SER A 1 632 ? 105.348 -16.081 20.774 1.00 31.91 632 SER A C 1
ATOM 4750 O O . SER A 1 632 ? 105.761 -16.251 21.933 1.00 36.57 632 SER A O 1
ATOM 4752 N N . GLY A 1 633 ? 104.094 -16.306 20.476 1.00 32.90 633 GLY A N 1
ATOM 4753 C CA . GLY A 1 633 ? 103.232 -17.017 21.445 1.00 37.65 633 GLY A CA 1
ATOM 4754 C C . GLY A 1 633 ? 103.582 -18.511 21.437 1.00 36.45 633 GLY A C 1
ATOM 4755 O O . GLY A 1 633 ? 104.595 -18.927 21.994 1.00 47.61 633 GLY A O 1
ATOM 4756 N N . ASP A 1 634 ? 103.025 -19.211 20.496 1.00 30.35 634 ASP A N 1
ATOM 4757 C CA . ASP A 1 634 ? 103.237 -20.613 20.480 1.00 29.97 634 ASP A CA 1
ATOM 4758 C C . ASP A 1 634 ? 104.412 -20.961 19.526 1.00 28.54 634 ASP A C 1
ATOM 4759 O O . ASP A 1 634 ? 104.641 -20.246 18.534 1.00 27.63 634 ASP A O 1
ATOM 4764 N N . VAL A 1 635 ? 104.885 -22.203 19.621 1.00 28.20 635 VAL A N 1
ATOM 4765 C CA . VAL A 1 635 ? 105.938 -22.665 18.682 1.00 27.88 635 VAL A CA 1
ATOM 4766 C C . VAL A 1 635 ? 105.580 -22.679 17.230 1.00 29.52 635 VAL A C 1
ATOM 4767 O O . VAL A 1 635 ? 106.468 -22.817 16.372 1.00 30.75 635 VAL A O 1
ATOM 4771 N N . TRP A 1 636 ? 104.300 -22.868 16.898 1.00 30.92 636 TRP A N 1
ATOM 4772 C CA . TRP A 1 636 ? 103.884 -22.926 15.521 1.00 33.11 636 TRP A CA 1
ATOM 4773 C C . TRP A 1 636 ? 103.585 -21.511 14.887 1.00 33.54 636 TRP A C 1
ATOM 4774 O O . TRP A 1 636 ? 103.203 -21.433 13.716 1.00 33.95 636 TRP A O 1
ATOM 4785 N N . ASP A 1 637 ? 103.770 -20.457 15.646 1.00 34.69 637 ASP A N 1
ATOM 4786 C CA . ASP A 1 637 ? 103.630 -19.025 15.181 1.00 39.23 637 ASP A CA 1
ATOM 4787 C C . ASP A 1 637 ? 104.928 -18.357 14.667 1.00 42.57 637 ASP A C 1
ATOM 4788 O O . ASP A 1 637 ? 105.647 -18.893 13.820 1.00 47.61 637 ASP A O 1
ATOM 4793 N N . ARG B 1 3 ? 82.504 -36.302 28.983 1.00 74.19 3 ARG B N 1
ATOM 4794 C CA . ARG B 1 3 ? 81.815 -37.331 28.213 1.00 73.37 3 ARG B CA 1
ATOM 4795 C C . ARG B 1 3 ? 82.637 -38.614 28.149 1.00 61.35 3 ARG B C 1
ATOM 4796 O O . ARG B 1 3 ? 82.096 -39.715 28.254 1.00 53.73 3 ARG B O 1
ATOM 4798 N N . LEU B 1 4 ? 83.960 -38.425 28.056 1.00 54.44 4 LEU B N 1
ATOM 4799 C CA . LEU B 1 4 ? 84.913 -39.525 27.968 1.00 50.59 4 LEU B CA 1
ATOM 4800 C C . LEU B 1 4 ? 85.893 -39.531 29.108 1.00 49.73 4 LEU B C 1
ATOM 4801 O O . LEU B 1 4 ? 86.508 -38.547 29.416 1.00 50.09 4 LEU B O 1
ATOM 4806 N N . TYR B 1 5 ? 86.008 -40.652 29.751 1.00 46.30 5 TYR B N 1
ATOM 4807 C CA . TYR B 1 5 ? 86.976 -40.736 30.838 1.00 48.67 5 TYR B CA 1
ATOM 4808 C C . TYR B 1 5 ? 88.229 -41.489 30.402 1.00 43.51 5 TYR B C 1
ATOM 4809 O O . TYR B 1 5 ? 88.460 -41.690 29.210 1.00 40.27 5 TYR B O 1
ATOM 4818 N N . TRP B 1 6 ? 89.035 -41.901 31.375 1.00 39.21 6 TRP B N 1
ATOM 4819 C CA . TRP B 1 6 ? 90.261 -42.628 31.093 1.00 40.20 6 TRP B CA 1
ATOM 4820 C C . TRP B 1 6 ? 89.969 -44.044 30.545 1.00 38.44 6 TRP B C 1
ATOM 4821 O O . TRP B 1 6 ? 90.598 -44.457 29.574 1.00 34.90 6 TRP B O 1
ATOM 4832 N N . ASP B 1 7 ? 89.058 -44.766 31.183 1.00 41.04 7 ASP B N 1
ATOM 4833 C CA . ASP B 1 7 ? 88.718 -46.171 30.815 1.00 45.88 7 ASP B CA 1
ATOM 4834 C C . ASP B 1 7 ? 88.304 -46.233 29.345 1.00 42.21 7 ASP B C 1
ATOM 4835 O O . ASP B 1 7 ? 88.834 -47.034 28.588 1.00 37.55 7 ASP B O 1
ATOM 4837 N N . ASP B 1 8 ? 87.416 -45.316 28.981 1.00 39.26 8 ASP B N 1
ATOM 4838 C CA . ASP B 1 8 ? 86.912 -45.138 27.608 1.00 40.81 8 ASP B CA 1
ATOM 4839 C C . ASP B 1 8 ? 88.015 -44.798 26.629 1.00 36.90 8 ASP B C 1
ATOM 4840 O O . ASP B 1 8 ? 88.105 -45.428 25.553 1.00 33.78 8 ASP B O 1
ATOM 4845 N N . LEU B 1 9 ? 88.906 -43.867 27.008 1.00 34.38 9 LEU B N 1
ATOM 4846 C CA . LEU B 1 9 ? 89.991 -43.490 26.118 1.00 30.38 9 LEU B CA 1
ATOM 4847 C C . LEU B 1 9 ? 90.953 -44.616 25.912 1.00 30.09 9 LEU B C 1
ATOM 4848 O O . LEU B 1 9 ? 91.499 -44.748 24.821 1.00 28.74 9 LEU B O 1
ATOM 4853 N N . LYS B 1 10 ? 91.349 -45.281 27.004 1.00 30.12 10 LYS B N 1
ATOM 4854 C CA . LYS B 1 10 ? 92.267 -46.399 26.949 1.00 31.73 10 LYS B CA 1
ATOM 4855 C C . LYS B 1 10 ? 91.708 -47.501 26.013 1.00 30.71 10 LYS B C 1
ATOM 4856 O O . LYS B 1 10 ? 92.445 -48.046 25.191 1.00 31.65 10 LYS B O 1
ATOM 4858 N N . ARG B 1 11 ? 90.447 -47.831 26.180 1.00 33.60 11 ARG B N 1
ATOM 4859 C CA . ARG B 1 11 ? 89.802 -48.862 25.345 1.00 37.80 11 ARG B CA 1
ATOM 4860 C C . ARG B 1 11 ? 89.644 -48.459 23.850 1.00 36.95 11 ARG B C 1
ATOM 4861 O O . ARG B 1 11 ? 89.971 -49.240 22.966 1.00 36.22 11 ARG B O 1
ATOM 4869 N N . LYS B 1 12 ? 89.352 -47.189 23.603 1.00 32.30 12 LYS B N 1
ATOM 4870 C CA . LYS B 1 12 ? 89.437 -46.650 22.255 1.00 32.02 12 LYS B CA 1
ATOM 4871 C C . LYS B 1 12 ? 90.816 -46.703 21.624 1.00 30.33 12 LYS B C 1
ATOM 4872 O O . LYS B 1 12 ? 90.932 -47.142 20.457 1.00 29.70 12 LYS B O 1
ATOM 4878 N N . LEU B 1 13 ? 91.884 -46.298 22.336 1.00 25.73 13 LEU B N 1
ATOM 4879 C CA . LEU B 1 13 ? 93.201 -46.395 21.771 1.00 25.29 13 LEU B CA 1
ATOM 4880 C C . LEU B 1 13 ? 93.474 -47.847 21.383 1.00 26.52 13 LEU B C 1
ATOM 4881 O O . LEU B 1 13 ? 94.114 -48.155 20.384 1.00 24.00 13 LEU B O 1
ATOM 4886 N N . SER B 1 14 ? 93.164 -48.727 22.313 1.00 28.07 14 SER B N 1
ATOM 4887 C CA . SER B 1 14 ? 93.559 -50.112 22.207 1.00 32.69 14 SER B CA 1
ATOM 4888 C C . SER B 1 14 ? 92.807 -50.754 20.984 1.00 31.53 14 SER B C 1
ATOM 4889 O O . SER B 1 14 ? 93.397 -51.468 20.175 1.00 30.38 14 SER B O 1
ATOM 4892 N N . GLU B 1 15 ? 91.603 -50.315 20.777 1.00 32.53 15 GLU B N 1
ATOM 4893 C CA . GLU B 1 15 ? 90.759 -50.735 19.641 1.00 37.61 15 GLU B CA 1
ATOM 4894 C C . GLU B 1 15 ? 91.381 -50.315 18.316 1.00 35.89 15 GLU B C 1
ATOM 4895 O O . GLU B 1 15 ? 91.582 -51.143 17.437 1.00 34.58 15 GLU B O 1
ATOM 4901 N N . LYS B 1 16 ? 91.842 -49.066 18.275 1.00 30.98 16 LYS B N 1
ATOM 4902 C CA . LYS B 1 16 ? 92.475 -48.516 17.085 1.00 30.92 16 LYS B CA 1
ATOM 4903 C C . LYS B 1 16 ? 93.801 -49.162 16.809 1.00 30.61 16 LYS B C 1
ATOM 4904 O O . LYS B 1 16 ? 94.141 -49.450 15.650 1.00 33.41 16 LYS B O 1
ATOM 4910 N N . LEU B 1 17 ? 94.586 -49.397 17.862 1.00 27.84 17 LEU B N 1
ATOM 4911 C CA . LEU B 1 17 ? 95.843 -50.095 17.701 1.00 28.26 17 LEU B CA 1
ATOM 4912 C C . LEU B 1 17 ? 95.698 -51.485 17.106 1.00 29.48 17 LEU B C 1
ATOM 4913 O O . LEU B 1 17 ? 96.593 -51.953 16.422 1.00 29.71 17 LEU B O 1
ATOM 4918 N N . ASP B 1 18 ? 94.741 -52.229 17.609 1.00 32.84 18 ASP B N 1
ATOM 4919 C CA . ASP B 1 18 ? 94.465 -53.582 17.097 1.00 41.31 18 ASP B CA 1
ATOM 4920 C C . ASP B 1 18 ? 94.329 -53.674 15.584 1.00 41.87 18 ASP B C 1
ATOM 4921 O O . ASP B 1 18 ? 94.619 -54.724 15.024 1.00 46.02 18 ASP B O 1
ATOM 4926 N N . SER B 1 19 ? 93.872 -52.609 14.927 1.00 38.69 19 SER B N 1
ATOM 4927 C CA . SER B 1 19 ? 93.750 -52.645 13.472 1.00 42.18 19 SER B CA 1
ATOM 4928 C C . SER B 1 19 ? 94.826 -51.874 12.710 1.00 42.70 19 SER B C 1
ATOM 4929 O O . SER B 1 19 ? 94.683 -51.617 11.522 1.00 40.91 19 SER B O 1
ATOM 4932 N N . THR B 1 20 ? 95.869 -51.435 13.403 1.00 31.72 20 THR B N 1
ATOM 4933 C CA . THR B 1 20 ? 96.868 -50.620 12.787 1.00 31.02 20 THR B CA 1
ATOM 4934 C C . THR B 1 20 ? 97.924 -51.538 12.205 1.00 32.52 20 THR B C 1
ATOM 4935 O O . THR B 1 20 ? 98.376 -52.507 12.846 1.00 33.12 20 THR B O 1
ATOM 4939 N N . ASP B 1 21 ? 98.362 -51.178 11.007 1.00 33.49 21 ASP B N 1
ATOM 4940 C CA . ASP B 1 21 ? 99.401 -51.906 10.296 1.00 34.13 21 ASP B CA 1
ATOM 4941 C C . ASP B 1 21 ? 100.646 -51.052 10.297 1.00 31.15 21 ASP B C 1
ATOM 4942 O O . ASP B 1 21 ? 100.634 -49.959 9.781 1.00 36.70 21 ASP B O 1
ATOM 4947 N N . PHE B 1 22 ? 101.592 -51.402 11.132 1.00 27.17 22 PHE B N 1
ATOM 4948 C CA . PHE B 1 22 ? 102.796 -50.611 11.281 1.00 26.38 22 PHE B CA 1
ATOM 4949 C C . PHE B 1 22 ? 103.853 -51.055 10.237 1.00 27.77 22 PHE B C 1
ATOM 4950 O O . PHE B 1 22 ? 104.599 -50.236 9.704 1.00 31.04 22 PHE B O 1
ATOM 4958 N N . THR B 1 23 ? 103.864 -52.346 9.949 1.00 31.57 23 THR B N 1
ATOM 4959 C CA . THR B 1 23 ? 104.872 -52.898 9.038 1.00 34.26 23 THR B CA 1
ATOM 4960 C C . THR B 1 23 ? 104.812 -52.371 7.595 1.00 33.60 23 THR B C 1
ATOM 4961 O O . THR B 1 23 ? 105.841 -52.087 7.016 1.00 34.91 23 THR B O 1
ATOM 4965 N N . SER B 1 24 ? 103.632 -52.036 7.101 1.00 32.57 24 SER B N 1
ATOM 4966 C CA . SER B 1 24 ? 103.502 -51.399 5.787 1.00 34.02 24 SER B CA 1
ATOM 4967 C C . SER B 1 24 ? 104.197 -50.048 5.700 1.00 31.81 24 SER B C 1
ATOM 4968 O O . SER B 1 24 ? 104.808 -49.708 4.650 1.00 30.29 24 SER B O 1
ATOM 4971 N N . THR B 1 25 ? 104.126 -49.285 6.802 1.00 30.27 25 THR B N 1
ATOM 4972 C CA . THR B 1 25 ? 104.815 -48.034 6.849 1.00 29.40 25 THR B CA 1
ATOM 4973 C C . THR B 1 25 ? 106.302 -48.176 7.001 1.00 24.28 25 THR B C 1
ATOM 4974 O O . THR B 1 25 ? 107.055 -47.543 6.257 1.00 24.58 25 THR B O 1
ATOM 4978 N N . ILE B 1 26 ? 106.722 -49.124 7.825 1.00 22.55 26 ILE B N 1
ATOM 4979 C CA . ILE B 1 26 ? 108.159 -49.357 7.917 1.00 23.17 26 ILE B CA 1
ATOM 4980 C C . ILE B 1 26 ? 108.729 -49.790 6.578 1.00 21.63 26 ILE B C 1
ATOM 4981 O O . ILE B 1 26 ? 109.805 -49.343 6.169 1.00 24.56 26 ILE B O 1
ATOM 4986 N N . LYS B 1 27 ? 108.020 -50.694 5.884 1.00 24.31 27 LYS B N 1
ATOM 4987 C CA . LYS B 1 27 ? 108.405 -51.144 4.526 1.00 24.01 27 LYS B CA 1
ATOM 4988 C C . LYS B 1 27 ? 108.440 -50.022 3.454 1.00 25.48 27 LYS B C 1
ATOM 4989 O O . LYS B 1 27 ? 109.451 -49.892 2.711 1.00 24.45 27 LYS B O 1
ATOM 4991 N N . LEU B 1 28 ? 107.460 -49.112 3.501 1.00 26.29 28 LEU B N 1
ATOM 4992 C CA . LEU B 1 28 ? 107.464 -47.934 2.638 1.00 27.97 28 LEU B CA 1
ATOM 4993 C C . LEU B 1 28 ? 108.692 -47.074 2.836 1.00 27.22 28 LEU B C 1
ATOM 4994 O O . LEU B 1 28 ? 109.313 -46.662 1.866 1.00 27.90 28 LEU B O 1
ATOM 4999 N N . LEU B 1 29 ? 109.076 -46.869 4.094 1.00 27.12 29 LEU B N 1
ATOM 5000 C CA . LEU B 1 29 ? 110.316 -46.145 4.402 1.00 26.84 29 LEU B CA 1
ATOM 5001 C C . LEU B 1 29 ? 111.627 -46.803 4.031 1.00 29.76 29 LEU B C 1
ATOM 5002 O O . LEU B 1 29 ? 112.668 -46.146 4.042 1.00 28.41 29 LEU B O 1
ATOM 5007 N N . ASN B 1 30 ? 111.597 -48.051 3.561 1.00 24.97 30 ASN B N 1
ATOM 5008 C CA . ASN B 1 30 ? 112.765 -48.717 3.017 1.00 27.53 30 ASN B CA 1
ATOM 5009 C C . ASN B 1 30 ? 112.723 -48.729 1.518 1.00 29.45 30 ASN B C 1
ATOM 5010 O O . ASN B 1 30 ? 113.631 -49.285 0.887 1.00 31.60 30 ASN B O 1
ATOM 5015 N N . GLU B 1 31 ? 111.727 -48.091 0.887 1.00 28.48 31 GLU B N 1
ATOM 5016 C CA . GLU B 1 31 ? 111.698 -48.124 -0.583 1.00 29.42 31 GLU B CA 1
ATOM 5017 C C . GLU B 1 31 ? 112.774 -47.189 -1.053 1.00 31.02 31 GLU B C 1
ATOM 5018 O O . GLU B 1 31 ? 113.277 -46.339 -0.291 1.00 29.24 31 GLU B O 1
ATOM 5024 N N . ASN B 1 32 ? 113.078 -47.300 -2.333 1.00 31.97 32 ASN B N 1
ATOM 5025 C CA A ASN B 1 32 ? 114.236 -46.596 -2.863 0.50 34.69 32 ASN B CA 1
ATOM 5026 C CA B ASN B 1 32 ? 114.161 -46.597 -3.023 0.50 35.65 32 ASN B CA 1
ATOM 5027 C C . ASN B 1 32 ? 114.094 -45.077 -2.900 1.00 34.15 32 ASN B C 1
ATOM 5028 O O . ASN B 1 32 ? 115.112 -44.384 -2.913 1.00 33.59 32 ASN B O 1
ATOM 5037 N N . SER B 1 33 ? 112.868 -44.574 -2.853 1.00 32.34 33 SER B N 1
ATOM 5038 C CA . SER B 1 33 ? 112.644 -43.164 -2.738 1.00 34.00 33 SER B CA 1
ATOM 5039 C C . SER B 1 33 ? 113.245 -42.549 -1.495 1.00 27.55 33 SER B C 1
ATOM 5040 O O . SER B 1 33 ? 113.358 -41.346 -1.455 1.00 27.46 33 SER B O 1
ATOM 5043 N N . TYR B 1 34 ? 113.369 -43.328 -0.408 1.00 23.56 34 TYR B N 1
ATOM 5044 C CA . TYR B 1 34 ? 113.699 -42.793 0.884 1.00 22.58 34 TYR B CA 1
ATOM 5045 C C . TYR B 1 34 ? 114.961 -43.404 1.517 1.00 21.19 34 TYR B C 1
ATOM 5046 O O . TYR B 1 34 ? 115.209 -43.162 2.706 1.00 21.96 34 TYR B O 1
ATOM 5055 N N . VAL B 1 35 ? 115.671 -44.239 0.749 1.00 24.78 35 VAL B N 1
ATOM 5056 C CA . VAL B 1 35 ? 116.955 -44.771 1.192 1.00 24.04 35 VAL B CA 1
ATOM 5057 C C . VAL B 1 35 ? 118.025 -44.614 0.134 1.00 24.38 35 VAL B C 1
ATOM 5058 O O . VAL B 1 35 ? 117.743 -44.815 -1.053 1.00 23.60 35 VAL B O 1
ATOM 5062 N N . PRO B 1 36 ? 119.287 -44.460 0.565 1.00 23.80 36 PRO B N 1
ATOM 5063 C CA . PRO B 1 36 ? 119.655 -43.991 1.916 1.00 22.85 36 PRO B CA 1
ATOM 5064 C C . PRO B 1 36 ? 119.232 -42.533 2.114 1.00 21.81 36 PRO B C 1
ATOM 5065 O O . PRO B 1 36 ? 118.848 -41.869 1.159 1.00 23.98 36 PRO B O 1
ATOM 5069 N N . ARG B 1 37 ? 119.299 -42.054 3.344 1.00 20.58 37 ARG B N 1
ATOM 5070 C CA . ARG B 1 37 ? 118.749 -40.714 3.658 1.00 19.46 37 ARG B CA 1
ATOM 5071 C C . ARG B 1 37 ? 119.577 -39.935 4.699 1.00 18.84 37 ARG B C 1
ATOM 5072 O O . ARG B 1 37 ? 119.085 -39.492 5.733 1.00 15.41 37 ARG B O 1
ATOM 5080 N N . GLU B 1 38 ? 120.816 -39.651 4.304 1.00 18.21 38 GLU B N 1
ATOM 5081 C CA . GLU B 1 38 ? 121.693 -38.856 5.135 1.00 18.72 38 GLU B CA 1
ATOM 5082 C C . GLU B 1 38 ? 121.043 -37.487 5.302 1.00 17.18 38 GLU B C 1
ATOM 5083 O O . GLU B 1 38 ? 120.390 -36.937 4.377 1.00 18.27 38 GLU B O 1
ATOM 5085 N N . ALA B 1 39 ? 121.236 -36.884 6.480 1.00 17.49 39 ALA B N 1
ATOM 5086 C CA . ALA B 1 39 ? 120.669 -35.557 6.696 1.00 18.10 39 ALA B CA 1
ATOM 5087 C C . ALA B 1 39 ? 121.008 -34.540 5.623 1.00 20.50 39 ALA B C 1
ATOM 5088 O O . ALA B 1 39 ? 122.150 -34.444 5.181 1.00 20.70 39 ALA B O 1
ATOM 5090 N N . GLY B 1 40 ? 120.004 -33.796 5.199 1.00 22.23 40 GLY B N 1
ATOM 5091 C CA . GLY B 1 40 ? 120.146 -32.755 4.165 1.00 24.94 40 GLY B CA 1
ATOM 5092 C C . GLY B 1 40 ? 120.162 -33.268 2.737 1.00 24.61 40 GLY B C 1
ATOM 5093 O O . GLY B 1 40 ? 120.159 -32.477 1.815 1.00 26.22 40 GLY B O 1
ATOM 5094 N N . SER B 1 41 ? 120.128 -34.586 2.571 1.00 24.92 41 SER B N 1
ATOM 5095 C CA . SER B 1 41 ? 120.068 -35.204 1.220 1.00 22.16 41 SER B CA 1
ATOM 5096 C C . SER B 1 41 ? 118.697 -35.027 0.571 1.00 22.68 41 SER B C 1
ATOM 5097 O O . SER B 1 41 ? 117.682 -34.768 1.237 1.00 20.28 41 SER B O 1
ATOM 5100 N N . GLN B 1 42 ? 118.648 -35.235 -0.743 1.00 22.90 42 GLN B N 1
ATOM 5101 C CA . GLN B 1 42 ? 117.382 -35.179 -1.448 1.00 25.49 42 GLN B CA 1
ATOM 5102 C C . GLN B 1 42 ? 116.388 -36.208 -0.869 1.00 22.15 42 GLN B C 1
ATOM 5103 O O . GLN B 1 42 ? 115.195 -35.920 -0.721 1.00 22.77 42 GLN B O 1
ATOM 5109 N N . LYS B 1 43 ? 116.867 -37.403 -0.550 1.00 21.71 43 LYS B N 1
ATOM 5110 C CA . LYS B 1 43 ? 115.968 -38.419 0.010 1.00 22.70 43 LYS B CA 1
ATOM 5111 C C . LYS B 1 43 ? 115.433 -38.121 1.398 1.00 22.82 43 LYS B C 1
ATOM 5112 O O . LYS B 1 43 ? 114.283 -38.448 1.721 1.00 20.20 43 LYS B O 1
ATOM 5118 N N . ASP B 1 44 ? 116.272 -37.523 2.238 1.00 20.65 44 ASP B N 1
ATOM 5119 C CA . ASP B 1 44 ? 115.802 -36.994 3.536 1.00 19.24 44 ASP B CA 1
ATOM 5120 C C . ASP B 1 44 ? 114.687 -35.972 3.350 1.00 18.28 44 ASP B C 1
ATOM 5121 O O . ASP B 1 44 ? 113.608 -36.010 4.008 1.00 19.42 44 ASP B O 1
ATOM 5126 N N . GLU B 1 45 ? 114.876 -35.075 2.395 1.00 19.54 45 GLU B N 1
ATOM 5127 C CA . GLU B 1 45 ? 113.894 -34.071 2.161 1.00 21.79 45 GLU B CA 1
ATOM 5128 C C . GLU B 1 45 ? 112.625 -34.700 1.564 1.00 21.48 45 GLU B C 1
ATOM 5129 O O . GLU B 1 45 ? 111.514 -34.320 1.916 1.00 19.96 45 GLU B O 1
ATOM 5135 N N . ASN B 1 46 ? 112.784 -35.658 0.660 1.00 20.94 46 ASN B N 1
ATOM 5136 C CA . ASN B 1 46 ? 111.594 -36.346 0.109 1.00 22.43 46 ASN B CA 1
ATOM 5137 C C . ASN B 1 46 ? 110.797 -36.957 1.250 1.00 19.07 46 ASN B C 1
ATOM 5138 O O . ASN B 1 46 ? 109.561 -36.833 1.263 1.00 20.00 46 ASN B O 1
ATOM 5143 N N . LEU B 1 47 ? 111.465 -37.638 2.184 1.00 17.67 47 LEU B N 1
ATOM 5144 C CA . LEU B 1 47 ? 110.728 -38.236 3.306 1.00 17.29 47 LEU B CA 1
ATOM 5145 C C . LEU B 1 47 ? 110.053 -37.161 4.210 1.00 17.89 47 LEU B C 1
ATOM 5146 O O . LEU B 1 47 ? 108.947 -37.374 4.723 1.00 15.93 47 LEU B O 1
ATOM 5151 N N . ALA B 1 48 ? 110.761 -36.050 4.471 1.00 18.28 48 ALA B N 1
ATOM 5152 C CA . ALA B 1 48 ? 110.198 -34.910 5.237 1.00 17.62 48 ALA B CA 1
ATOM 5153 C C . ALA B 1 48 ? 108.876 -34.422 4.608 1.00 17.15 48 ALA B C 1
ATOM 5154 O O . ALA B 1 48 ? 107.857 -34.207 5.329 1.00 16.78 48 ALA B O 1
ATOM 5156 N N . LEU B 1 49 ? 108.885 -34.284 3.300 1.00 17.99 49 LEU B N 1
ATOM 5157 C CA . LEU B 1 49 ? 107.720 -33.754 2.564 1.00 21.03 49 LEU B CA 1
ATOM 5158 C C . LEU B 1 49 ? 106.588 -34.777 2.496 1.00 19.77 49 LEU B C 1
ATOM 5159 O O . LEU B 1 49 ? 105.413 -34.402 2.546 1.00 19.79 49 LEU B O 1
ATOM 5164 N N . TYR B 1 50 ? 106.961 -36.052 2.508 1.00 20.68 50 TYR B N 1
ATOM 5165 C CA . TYR B 1 50 ? 106.020 -37.149 2.678 1.00 21.63 50 TYR B CA 1
ATOM 5166 C C . TYR B 1 50 ? 105.341 -37.130 4.011 1.00 19.91 50 TYR B C 1
ATOM 5167 O O . TYR B 1 50 ? 104.116 -37.100 4.091 1.00 20.16 50 TYR B O 1
ATOM 5176 N N . VAL B 1 51 ? 106.122 -36.919 5.045 1.00 18.29 51 VAL B N 1
ATOM 5177 C CA . VAL B 1 51 ? 105.608 -36.858 6.409 1.00 17.92 51 VAL B CA 1
ATOM 5178 C C . VAL B 1 51 ? 104.679 -35.628 6.568 1.00 18.24 51 VAL B C 1
ATOM 5179 O O . VAL B 1 51 ? 103.570 -35.708 7.129 1.00 16.17 51 VAL B O 1
ATOM 5183 N N . GLU B 1 52 ? 105.102 -34.512 5.993 1.00 18.09 52 GLU B N 1
ATOM 5184 C CA . GLU B 1 52 ? 104.327 -33.299 6.037 1.00 18.96 52 GLU B CA 1
ATOM 5185 C C . GLU B 1 52 ? 102.945 -33.540 5.408 1.00 19.09 52 GLU B C 1
ATOM 5186 O O . GLU B 1 52 ? 101.905 -33.068 5.895 1.00 18.54 52 GLU B O 1
ATOM 5192 N N . ASN B 1 53 ? 102.954 -34.128 4.223 1.00 19.67 53 ASN B N 1
ATOM 5193 C CA . ASN B 1 53 ? 101.703 -34.318 3.506 1.00 22.54 53 ASN B CA 1
ATOM 5194 C C . ASN B 1 53 ? 100.812 -35.327 4.239 1.00 21.32 53 ASN B C 1
ATOM 5195 O O . ASN B 1 53 ? 99.597 -35.129 4.313 1.00 21.83 53 ASN B O 1
ATOM 5200 N N . GLN B 1 54 ? 101.421 -36.346 4.868 1.00 20.69 54 GLN B N 1
ATOM 5201 C CA . GLN B 1 54 ? 100.632 -37.240 5.746 1.00 20.62 54 GLN B CA 1
ATOM 5202 C C . GLN B 1 54 ? 99.989 -36.498 6.923 1.00 20.00 54 GLN B C 1
ATOM 5203 O O . GLN B 1 54 ? 98.793 -36.678 7.207 1.00 19.66 54 GLN B O 1
ATOM 5209 N N . PHE B 1 55 ? 100.753 -35.643 7.602 1.00 18.56 55 PHE B N 1
ATOM 5210 C CA . PHE B 1 55 ? 100.175 -34.881 8.702 1.00 18.29 55 PHE B CA 1
ATOM 5211 C C . PHE B 1 55 ? 98.977 -34.064 8.270 1.00 17.70 55 PHE B C 1
ATOM 5212 O O . PHE B 1 55 ? 97.962 -33.963 8.984 1.00 17.90 55 PHE B O 1
ATOM 5220 N N . ARG B 1 56 ? 99.112 -33.415 7.121 1.00 20.46 56 ARG B N 1
ATOM 5221 C CA . ARG B 1 56 ? 97.984 -32.729 6.514 1.00 20.64 56 ARG B CA 1
ATOM 5222 C C . ARG B 1 56 ? 96.779 -33.626 6.168 1.00 22.30 56 ARG B C 1
ATOM 5223 O O . ARG B 1 56 ? 95.629 -33.204 6.350 1.00 22.55 56 ARG B O 1
ATOM 5231 N N . GLU B 1 57 ? 97.037 -34.798 5.605 1.00 20.44 57 GLU B N 1
ATOM 5232 C CA . GLU B 1 57 ? 95.979 -35.762 5.369 1.00 23.53 57 GLU B CA 1
ATOM 5233 C C . GLU B 1 57 ? 95.232 -36.174 6.648 1.00 23.92 57 GLU B C 1
ATOM 5234 O O . GLU B 1 57 ? 94.014 -36.276 6.660 1.00 23.57 57 GLU B O 1
ATOM 5240 N N . PHE B 1 58 ? 95.938 -36.248 7.771 1.00 23.20 58 PHE B N 1
ATOM 5241 C CA . PHE B 1 58 ? 95.335 -36.590 9.077 1.00 22.27 58 PHE B CA 1
ATOM 5242 C C . PHE B 1 58 ? 94.528 -35.419 9.679 1.00 22.79 58 PHE B C 1
ATOM 5243 O O . PHE B 1 58 ? 93.908 -35.587 10.728 1.00 24.28 58 PHE B O 1
ATOM 5251 N N . LYS B 1 59 ? 94.557 -34.231 9.056 1.00 19.57 59 LYS B N 1
ATOM 5252 C CA . LYS B 1 59 ? 93.829 -33.071 9.519 1.00 20.79 59 LYS B CA 1
ATOM 5253 C C . LYS B 1 59 ? 94.271 -32.635 10.936 1.00 21.27 59 LYS B C 1
ATOM 5254 O O . LYS B 1 59 ? 93.465 -32.182 11.751 1.00 21.27 59 LYS B O 1
ATOM 5256 N N . LEU B 1 60 ? 95.572 -32.673 11.177 1.00 20.63 60 LEU B N 1
ATOM 5257 C CA . LEU B 1 60 ? 96.148 -32.008 12.349 1.00 19.42 60 LEU B CA 1
ATOM 5258 C C . LEU B 1 60 ? 95.761 -30.532 12.348 1.00 22.61 60 LEU B C 1
ATOM 5259 O O . LEU B 1 60 ? 95.529 -29.978 11.294 1.00 22.39 60 LEU B O 1
ATOM 5264 N N . SER B 1 61 ? 95.700 -29.899 13.526 1.00 18.72 61 SER B N 1
ATOM 5265 C CA . SER B 1 61 ? 95.255 -28.496 13.658 1.00 20.82 61 SER B CA 1
ATOM 5266 C C . SER B 1 61 ? 96.184 -27.574 12.843 1.00 19.98 61 SER B C 1
ATOM 5267 O O . SER B 1 61 ? 95.722 -26.662 12.185 1.00 20.02 61 SER B O 1
ATOM 5270 N N . LYS B 1 62 ? 97.453 -27.887 12.813 1.00 18.47 62 LYS B N 1
ATOM 5271 C CA . LYS B 1 62 ? 98.455 -27.112 12.096 1.00 20.06 62 LYS B CA 1
ATOM 5272 C C . LYS B 1 62 ? 99.665 -27.960 11.805 1.00 18.01 62 LYS B C 1
ATOM 5273 O O . LYS B 1 62 ? 100.118 -28.779 12.661 1.00 16.59 62 LYS B O 1
ATOM 5279 N N . VAL B 1 63 ? 100.221 -27.751 10.622 1.00 17.19 63 VAL B N 1
ATOM 5280 C CA . VAL B 1 63 ? 101.433 -28.465 10.189 1.00 16.49 63 VAL B CA 1
ATOM 5281 C C . VAL B 1 63 ? 102.449 -27.457 9.688 1.00 17.45 63 VAL B C 1
ATOM 5282 O O . VAL B 1 63 ? 102.059 -26.515 9.057 1.00 18.35 63 VAL B O 1
ATOM 5286 N N . TRP B 1 64 ? 103.701 -27.534 10.096 1.00 16.72 64 TRP B N 1
ATOM 5287 C CA . TRP B 1 64 ? 104.673 -26.495 9.737 1.00 17.75 64 TRP B CA 1
ATOM 5288 C C . TRP B 1 64 ? 106.069 -27.082 9.632 1.00 17.53 64 TRP B C 1
ATOM 5289 O O . TRP B 1 64 ? 106.364 -28.167 10.160 1.00 15.97 64 TRP B O 1
ATOM 5300 N N . ARG B 1 65 ? 106.916 -26.336 8.943 1.00 18.07 65 ARG B N 1
ATOM 5301 C CA . ARG B 1 65 ? 108.313 -26.672 8.785 1.00 20.94 65 ARG B CA 1
ATOM 5302 C C . ARG B 1 65 ? 109.177 -25.808 9.643 1.00 19.28 65 ARG B C 1
ATOM 5303 O O . ARG B 1 65 ? 108.901 -24.637 9.793 1.00 22.36 65 ARG B O 1
ATOM 5311 N N . ASP B 1 66 ? 110.273 -26.368 10.117 1.00 20.54 66 ASP B N 1
ATOM 5312 C CA . ASP B 1 66 ? 111.291 -25.634 10.887 1.00 21.67 66 ASP B CA 1
ATOM 5313 C C . ASP B 1 66 ? 112.608 -25.950 10.214 1.00 19.72 66 ASP B C 1
ATOM 5314 O O . ASP B 1 66 ? 113.079 -27.056 10.297 1.00 18.84 66 ASP B O 1
ATOM 5319 N N . GLN B 1 67 ? 113.187 -24.978 9.536 1.00 18.74 67 GLN B N 1
ATOM 5320 C CA . GLN B 1 67 ? 114.405 -25.187 8.773 1.00 22.26 67 GLN B CA 1
ATOM 5321 C C . GLN B 1 67 ? 115.652 -24.644 9.522 1.00 22.54 67 GLN B C 1
ATOM 5322 O O . GLN B 1 67 ? 115.606 -23.527 10.041 1.00 23.63 67 GLN B O 1
ATOM 5328 N N . HIS B 1 68 ? 116.796 -25.275 9.320 1.00 19.81 68 HIS B N 1
ATOM 5329 C CA . HIS B 1 68 ? 118.067 -24.799 9.868 1.00 22.06 68 HIS B CA 1
ATOM 5330 C C . HIS B 1 68 ? 119.098 -25.050 8.816 1.00 22.26 68 HIS B C 1
ATOM 5331 O O . HIS B 1 68 ? 118.989 -26.027 8.091 1.00 22.93 68 HIS B O 1
ATOM 5338 N N . PHE B 1 69 ? 120.083 -24.191 8.726 1.00 23.35 69 PHE B N 1
ATOM 5339 C CA . PHE B 1 69 ? 121.329 -24.513 8.037 1.00 25.58 69 PHE B CA 1
ATOM 5340 C C . PHE B 1 69 ? 122.403 -24.895 9.065 1.00 25.84 69 PHE B C 1
ATOM 5341 O O . PHE B 1 69 ? 122.714 -24.111 9.952 1.00 27.28 69 PHE B O 1
ATOM 5349 N N . VAL B 1 70 ? 123.021 -26.038 8.884 1.00 22.26 70 VAL B N 1
ATOM 5350 C CA . VAL B 1 70 ? 123.980 -26.559 9.832 1.00 25.12 70 VAL B CA 1
ATOM 5351 C C . VAL B 1 70 ? 125.148 -27.122 9.036 1.00 27.31 70 VAL B C 1
ATOM 5352 O O . VAL B 1 70 ? 125.009 -27.372 7.862 1.00 28.16 70 VAL B O 1
ATOM 5356 N N . LYS B 1 71 ? 126.298 -27.199 9.661 1.00 25.66 71 LYS B N 1
ATOM 5357 C CA . LYS B 1 71 ? 127.506 -27.816 9.054 1.00 29.14 71 LYS B CA 1
ATOM 5358 C C . LYS B 1 71 ? 127.672 -29.221 9.602 1.00 27.26 71 LYS B C 1
ATOM 5359 O O . LYS B 1 71 ? 127.527 -29.459 10.825 1.00 29.66 71 LYS B O 1
ATOM 5361 N N . ILE B 1 72 ? 127.699 -30.191 8.689 1.00 25.86 72 ILE B N 1
ATOM 5362 C CA . ILE B 1 72 ? 127.993 -31.572 9.058 1.00 22.97 72 ILE B CA 1
ATOM 5363 C C . ILE B 1 72 ? 129.343 -31.931 8.431 1.00 24.64 72 ILE B C 1
ATOM 5364 O O . ILE B 1 72 ? 129.880 -31.220 7.610 1.00 25.29 72 ILE B O 1
ATOM 5369 N N . GLN B 1 73 ? 129.842 -33.092 8.747 1.00 21.95 73 GLN B N 1
ATOM 5370 C CA . GLN B 1 73 ? 131.034 -33.578 8.084 1.00 22.49 73 GLN B CA 1
ATOM 5371 C C . GLN B 1 73 ? 130.656 -34.779 7.268 1.00 18.97 73 GLN B C 1
ATOM 5372 O O . GLN B 1 73 ? 129.931 -35.630 7.764 1.00 21.15 73 GLN B O 1
ATOM 5378 N N . VAL B 1 74 ? 131.293 -34.930 6.123 1.00 21.10 74 VAL B N 1
ATOM 5379 C CA . VAL B 1 74 ? 131.036 -36.031 5.217 1.00 23.03 74 VAL B CA 1
ATOM 5380 C C . VAL B 1 74 ? 132.376 -36.481 4.643 1.00 25.64 74 VAL B C 1
ATOM 5381 O O . VAL B 1 74 ? 133.418 -35.838 4.861 1.00 26.19 74 VAL B O 1
ATOM 5385 N N . LYS B 1 75 ? 132.371 -37.636 3.982 1.00 29.77 75 LYS B N 1
ATOM 5386 C CA . LYS B 1 75 ? 133.552 -38.080 3.219 1.00 29.37 75 LYS B CA 1
ATOM 5387 C C . LYS B 1 75 ? 133.916 -37.183 2.078 1.00 35.62 75 LYS B C 1
ATOM 5388 O O . LYS B 1 75 ? 133.028 -36.729 1.350 1.00 36.90 75 LYS B O 1
ATOM 5394 N N . ASP B 1 76 ? 135.224 -37.082 1.841 1.00 33.53 76 ASP B N 1
ATOM 5395 C CA . ASP B 1 76 ? 135.828 -36.199 0.828 1.00 40.49 76 ASP B CA 1
ATOM 5396 C C . ASP B 1 76 ? 135.845 -37.061 -0.429 1.00 45.35 76 ASP B C 1
ATOM 5397 O O . ASP B 1 76 ? 135.507 -38.254 -0.367 1.00 41.53 76 ASP B O 1
ATOM 5402 N N . SER B 1 77 ? 136.366 -36.536 -1.533 1.00 44.76 77 SER B N 1
ATOM 5403 C CA . SER B 1 77 ? 136.581 -37.395 -2.698 1.00 49.57 77 SER B CA 1
ATOM 5404 C C . SER B 1 77 ? 137.848 -38.275 -2.601 1.00 50.99 77 SER B C 1
ATOM 5405 O O . SER B 1 77 ? 137.919 -39.284 -3.284 1.00 54.39 77 SER B O 1
ATOM 5408 N N . ALA B 1 78 ? 138.836 -37.900 -1.782 1.00 43.97 78 ALA B N 1
ATOM 5409 C CA . ALA B 1 78 ? 139.958 -38.793 -1.466 1.00 43.78 78 ALA B CA 1
ATOM 5410 C C . ALA B 1 78 ? 139.550 -39.839 -0.413 1.00 38.39 78 ALA B C 1
ATOM 5411 O O . ALA B 1 78 ? 138.896 -39.504 0.587 1.00 35.28 78 ALA B O 1
ATOM 5413 N N . GLN B 1 79 ? 139.929 -41.090 -0.622 1.00 34.81 79 GLN B N 1
ATOM 5414 C CA . GLN B 1 79 ? 139.415 -42.162 0.217 1.00 30.48 79 GLN B CA 1
ATOM 5415 C C . GLN B 1 79 ? 140.209 -42.163 1.536 1.00 27.78 79 GLN B C 1
ATOM 5416 O O . GLN B 1 79 ? 141.434 -42.147 1.534 1.00 25.32 79 GLN B O 1
ATOM 5418 N N . ASN B 1 80 ? 139.504 -42.306 2.642 1.00 21.27 80 ASN B N 1
ATOM 5419 C CA . ASN B 1 80 ? 140.115 -42.632 3.925 1.00 21.91 80 ASN B CA 1
ATOM 5420 C C . ASN B 1 80 ? 140.706 -44.027 3.814 1.00 22.59 80 ASN B C 1
ATOM 5421 O O . ASN B 1 80 ? 140.268 -44.826 2.989 1.00 23.35 80 ASN B O 1
ATOM 5426 N N . SER B 1 81 ? 141.776 -44.276 4.552 1.00 22.30 81 SER B N 1
ATOM 5427 C CA . SER B 1 81 ? 142.465 -45.528 4.435 1.00 22.48 81 SER B CA 1
ATOM 5428 C C . SER B 1 81 ? 143.171 -45.950 5.732 1.00 22.97 81 SER B C 1
ATOM 5429 O O . SER B 1 81 ? 143.574 -45.086 6.573 1.00 19.47 81 SER B O 1
ATOM 5432 N N . VAL B 1 82 ? 143.412 -47.269 5.789 1.00 19.74 82 VAL B N 1
ATOM 5433 C CA . VAL B 1 82 ? 144.182 -47.914 6.819 1.00 18.87 82 VAL B CA 1
ATOM 5434 C C . VAL B 1 82 ? 145.255 -48.773 6.149 1.00 18.08 82 VAL B C 1
ATOM 5435 O O . VAL B 1 82 ? 144.940 -49.614 5.328 1.00 18.12 82 VAL B O 1
ATOM 5439 N N . ILE B 1 83 ? 146.525 -48.463 6.442 1.00 17.71 83 ILE B N 1
ATOM 5440 C CA . ILE B 1 83 ? 147.671 -49.010 5.778 1.00 19.11 83 ILE B CA 1
ATOM 5441 C C . ILE B 1 83 ? 148.618 -49.604 6.805 1.00 19.84 83 ILE B C 1
ATOM 5442 O O . ILE B 1 83 ? 148.755 -49.084 7.912 1.00 19.62 83 ILE B O 1
ATOM 5447 N N . ILE B 1 84 ? 149.200 -50.750 6.464 1.00 18.50 84 ILE B N 1
ATOM 5448 C CA . ILE B 1 84 ? 150.289 -51.332 7.229 1.00 19.23 84 ILE B CA 1
ATOM 5449 C C . ILE B 1 84 ? 151.638 -50.896 6.647 1.00 18.49 84 ILE B C 1
ATOM 5450 O O . ILE B 1 84 ? 151.905 -50.996 5.436 1.00 19.24 84 ILE B O 1
ATOM 5455 N N . VAL B 1 85 ? 152.472 -50.372 7.533 1.00 18.81 85 VAL B N 1
ATOM 5456 C CA . VAL B 1 85 ? 153.853 -50.031 7.220 1.00 22.02 85 VAL B CA 1
ATOM 5457 C C . VAL B 1 85 ? 154.823 -51.044 7.841 1.00 25.96 85 VAL B C 1
ATOM 5458 O O . VAL B 1 85 ? 154.865 -51.224 9.065 1.00 25.15 85 VAL B O 1
ATOM 5462 N N . ASP B 1 86 ? 155.543 -51.782 7.007 1.00 27.00 86 ASP B N 1
ATOM 5463 C CA . ASP B 1 86 ? 156.281 -52.985 7.540 1.00 30.62 86 ASP B CA 1
ATOM 5464 C C . ASP B 1 86 ? 157.771 -52.796 7.363 1.00 27.66 86 ASP B C 1
ATOM 5465 O O . ASP B 1 86 ? 158.154 -52.692 6.213 1.00 30.87 86 ASP B O 1
ATOM 5470 N N . GLY B 1 89 ? 159.712 -49.212 6.449 1.00 66.32 89 GLY B N 1
ATOM 5471 C CA . GLY B 1 89 ? 158.888 -49.217 5.215 1.00 57.44 89 GLY B CA 1
ATOM 5472 C C . GLY B 1 89 ? 159.638 -49.700 3.958 1.00 65.30 89 GLY B C 1
ATOM 5473 O O . GLY B 1 89 ? 159.659 -48.997 2.931 1.00 63.93 89 GLY B O 1
ATOM 5474 N N . ARG B 1 90 ? 160.238 -50.906 4.034 1.00 55.78 90 ARG B N 1
ATOM 5475 C CA . ARG B 1 90 ? 160.471 -51.779 2.848 1.00 48.38 90 ARG B CA 1
ATOM 5476 C C . ARG B 1 90 ? 159.180 -52.336 2.160 1.00 34.35 90 ARG B C 1
ATOM 5477 O O . ARG B 1 90 ? 159.222 -52.562 0.956 1.00 30.32 90 ARG B O 1
ATOM 5485 N N . LEU B 1 91 ? 158.063 -52.453 2.887 1.00 29.31 91 LEU B N 1
ATOM 5486 C CA . LEU B 1 91 ? 156.765 -52.470 2.240 1.00 31.89 91 LEU B CA 1
ATOM 5487 C C . LEU B 1 91 ? 155.641 -51.794 2.948 1.00 27.22 91 LEU B C 1
ATOM 5488 O O . LEU B 1 91 ? 155.539 -51.794 4.168 1.00 24.79 91 LEU B O 1
ATOM 5493 N N . VAL B 1 92 ? 154.650 -51.445 2.158 1.00 25.00 92 VAL B N 1
ATOM 5494 C CA . VAL B 1 92 ? 153.523 -50.719 2.657 1.00 24.78 92 VAL B CA 1
ATOM 5495 C C . VAL B 1 92 ? 152.340 -51.340 1.927 1.00 23.44 92 VAL B C 1
ATOM 5496 O O . VAL B 1 92 ? 152.376 -51.466 0.653 1.00 24.90 92 VAL B O 1
ATOM 5500 N N . TYR B 1 93 ? 151.305 -51.710 2.664 1.00 22.40 93 TYR B N 1
ATOM 5501 C CA . TYR B 1 93 ? 150.135 -52.216 1.969 1.00 23.88 93 TYR B CA 1
ATOM 5502 C C . TYR B 1 93 ? 148.822 -51.822 2.563 1.00 21.64 93 TYR B C 1
ATOM 5503 O O . TYR B 1 93 ? 148.706 -51.531 3.780 1.00 22.53 93 TYR B O 1
ATOM 5512 N N . LEU B 1 94 ? 147.839 -51.702 1.668 1.00 21.46 94 LEU B N 1
ATOM 5513 C CA . LEU B 1 94 ? 146.538 -51.237 2.044 1.00 21.82 94 LEU B CA 1
ATOM 5514 C C . LEU B 1 94 ? 145.798 -52.341 2.795 1.00 21.21 94 LEU B C 1
ATOM 5515 O O . LEU B 1 94 ? 145.705 -53.461 2.294 1.00 24.78 94 LEU B O 1
ATOM 5520 N N . VAL B 1 95 ? 145.259 -52.001 3.937 1.00 20.52 95 VAL B N 1
ATOM 5521 C CA . VAL B 1 95 ? 144.315 -52.900 4.667 1.00 21.40 95 VAL B CA 1
ATOM 5522 C C . VAL B 1 95 ? 142.892 -52.696 4.231 1.00 22.83 95 VAL B C 1
ATOM 5523 O O . VAL B 1 95 ? 142.245 -53.602 3.727 1.00 21.07 95 VAL B O 1
ATOM 5527 N N . GLU B 1 96 ? 142.437 -51.470 4.241 1.00 22.45 96 GLU B N 1
ATOM 5528 C CA . GLU B 1 96 ? 141.038 -51.202 3.762 1.00 23.05 96 GLU B CA 1
ATOM 5529 C C . GLU B 1 96 ? 140.935 -49.716 3.374 1.00 22.70 96 GLU B C 1
ATOM 5530 O O . GLU B 1 96 ? 141.523 -48.887 4.057 1.00 19.86 96 GLU B O 1
ATOM 5536 N N . ASN B 1 97 ? 140.171 -49.414 2.321 1.00 21.95 97 ASN B N 1
ATOM 5537 C CA . ASN B 1 97 ? 139.475 -48.127 2.135 1.00 22.11 97 ASN B CA 1
ATOM 5538 C C . ASN B 1 97 ? 138.014 -48.165 2.699 1.00 24.81 97 ASN B C 1
ATOM 5539 O O . ASN B 1 97 ? 137.142 -48.707 2.066 1.00 21.76 97 ASN B O 1
ATOM 5544 N N . PRO B 1 98 ? 137.806 -47.793 3.959 1.00 19.94 98 PRO B N 1
ATOM 5545 C CA . PRO B 1 98 ? 136.503 -48.149 4.576 1.00 20.97 98 PRO B CA 1
ATOM 5546 C C . PRO B 1 98 ? 135.334 -47.417 3.910 1.00 20.65 98 PRO B C 1
ATOM 5547 O O . PRO B 1 98 ? 135.527 -46.318 3.389 1.00 20.84 98 PRO B O 1
ATOM 5551 N N . GLY B 1 99 ? 134.152 -48.035 3.825 1.00 21.57 99 GLY B N 1
ATOM 5552 C CA . GLY B 1 99 ? 133.014 -47.376 3.170 1.00 20.56 99 GLY B CA 1
ATOM 5553 C C . GLY B 1 99 ? 132.312 -46.400 4.096 1.00 18.32 99 GLY B C 1
ATOM 5554 O O . GLY B 1 99 ? 131.610 -45.499 3.675 1.00 23.39 99 GLY B O 1
ATOM 5555 N N . GLY B 1 100 ? 132.409 -46.626 5.377 1.00 16.33 100 GLY B N 1
ATOM 5556 C CA . GLY B 1 100 ? 131.848 -45.719 6.357 1.00 14.84 100 GLY B CA 1
ATOM 5557 C C . GLY B 1 100 ? 132.871 -44.705 6.889 1.00 15.69 100 GLY B C 1
ATOM 5558 O O . GLY B 1 100 ? 134.006 -44.647 6.403 1.00 16.03 100 GLY B O 1
ATOM 5559 N N . TYR B 1 101 ? 132.436 -43.887 7.837 1.00 14.80 101 TYR B N 1
ATOM 5560 C CA . TYR B 1 101 ? 133.311 -42.882 8.444 1.00 14.78 101 TYR B CA 1
ATOM 5561 C C . TYR B 1 101 ? 132.729 -42.438 9.776 1.00 15.14 101 TYR B C 1
ATOM 5562 O O . TYR B 1 101 ? 131.657 -42.895 10.205 1.00 14.16 101 TYR B O 1
ATOM 5571 N N . VAL B 1 102 ? 133.524 -41.664 10.513 1.00 12.66 102 VAL B N 1
ATOM 5572 C CA . VAL B 1 102 ? 133.057 -41.130 11.782 1.00 13.08 102 VAL B CA 1
ATOM 5573 C C . VAL B 1 102 ? 133.007 -39.601 11.659 1.00 15.63 102 VAL B C 1
ATOM 5574 O O . VAL B 1 102 ? 134.023 -38.953 11.449 1.00 14.82 102 VAL B O 1
ATOM 5578 N N . ALA B 1 103 ? 131.817 -39.045 11.749 1.00 13.96 103 ALA B N 1
ATOM 5579 C CA . ALA B 1 103 ? 131.631 -37.618 11.590 1.00 14.88 103 ALA B CA 1
ATOM 5580 C C . ALA B 1 103 ? 132.269 -36.905 12.811 1.00 13.70 103 ALA B C 1
ATOM 5581 O O . ALA B 1 103 ? 132.245 -37.433 13.935 1.00 14.66 103 ALA B O 1
ATOM 5583 N N . TYR B 1 104 ? 132.915 -35.786 12.490 1.00 16.85 104 TYR B N 1
ATOM 5584 C CA . TYR B 1 104 ? 133.592 -34.828 13.405 1.00 17.82 104 TYR B CA 1
ATOM 5585 C C . TYR B 1 104 ? 134.976 -35.394 13.793 1.00 18.76 104 TYR B C 1
ATOM 5586 O O . TYR B 1 104 ? 135.704 -34.785 14.564 1.00 23.47 104 TYR B O 1
ATOM 5595 N N . SER B 1 105 ? 135.441 -36.365 13.025 1.00 18.00 105 SER B N 1
ATOM 5596 C CA . SER B 1 105 ? 136.881 -36.781 13.067 1.00 15.13 105 SER B CA 1
ATOM 5597 C C . SER B 1 105 ? 137.732 -35.616 12.683 1.00 18.28 105 SER B C 1
ATOM 5598 O O . SER B 1 105 ? 137.393 -34.831 11.806 1.00 20.67 105 SER B O 1
ATOM 5601 N N . LYS B 1 106 ? 138.925 -35.508 13.254 1.00 18.28 106 LYS B N 1
ATOM 5602 C CA . LYS B 1 106 ? 139.923 -34.623 12.690 1.00 22.03 106 LYS B CA 1
ATOM 5603 C C . LYS B 1 106 ? 140.338 -35.167 11.326 1.00 21.01 106 LYS B C 1
ATOM 5604 O O . LYS B 1 106 ? 140.447 -36.342 11.166 1.00 21.25 106 LYS B O 1
ATOM 5610 N N . ALA B 1 107 ? 140.524 -34.309 10.342 1.00 21.72 107 ALA B N 1
ATOM 5611 C CA . ALA B 1 107 ? 141.157 -34.739 9.097 1.00 22.95 107 ALA B CA 1
ATOM 5612 C C . ALA B 1 107 ? 142.670 -34.709 9.262 1.00 26.27 107 ALA B C 1
ATOM 5613 O O . ALA B 1 107 ? 143.238 -33.656 9.451 1.00 26.38 107 ALA B O 1
ATOM 5615 N N . ALA B 1 108 ? 143.330 -35.857 9.179 1.00 22.96 108 ALA B N 1
ATOM 5616 C CA . ALA B 1 108 ? 144.732 -35.936 9.452 1.00 27.81 108 ALA B CA 1
ATOM 5617 C C . ALA B 1 108 ? 145.256 -37.297 8.983 1.00 24.41 108 ALA B C 1
ATOM 5618 O O . ALA B 1 108 ? 144.492 -38.229 8.778 1.00 23.13 108 ALA B O 1
ATOM 5620 N N . THR B 1 109 ? 146.559 -37.413 8.872 1.00 23.17 109 THR B N 1
ATOM 5621 C CA . THR B 1 109 ? 147.225 -38.683 8.641 1.00 26.20 109 THR B CA 1
ATOM 5622 C C . THR B 1 109 ? 148.183 -38.926 9.786 1.00 23.14 109 THR B C 1
ATOM 5623 O O . THR B 1 109 ? 149.038 -38.101 10.039 1.00 23.72 109 THR B O 1
ATOM 5627 N N . VAL B 1 110 ? 148.092 -40.071 10.412 1.00 20.58 110 VAL B N 1
ATOM 5628 C CA . VAL B 1 110 ? 148.980 -40.414 11.517 1.00 20.83 110 VAL B CA 1
ATOM 5629 C C . VAL B 1 110 ? 149.513 -41.813 11.315 1.00 21.99 110 VAL B C 1
ATOM 5630 O O . VAL B 1 110 ? 148.810 -42.693 10.744 1.00 18.80 110 VAL B O 1
ATOM 5634 N N . THR B 1 111 ? 150.698 -42.081 11.878 1.00 20.94 111 THR B N 1
ATOM 5635 C CA . THR B 1 111 ? 151.293 -43.395 11.777 1.00 20.04 111 THR B CA 1
ATOM 5636 C C . THR B 1 111 ? 151.853 -43.736 13.146 1.00 19.65 111 THR B C 1
ATOM 5637 O O . THR B 1 111 ? 152.601 -42.942 13.690 1.00 21.08 111 THR B O 1
ATOM 5641 N N . GLY B 1 112 ? 151.665 -44.947 13.596 1.00 17.85 112 GLY B N 1
ATOM 5642 C CA . GLY B 1 112 ? 152.401 -45.434 14.756 1.00 19.57 112 GLY B CA 1
ATOM 5643 C C . GLY B 1 112 ? 152.051 -46.862 15.112 1.00 19.72 112 GLY B C 1
ATOM 5644 O O . GLY B 1 112 ? 151.402 -47.551 14.344 1.00 18.01 112 GLY B O 1
ATOM 5645 N N . LYS B 1 113 ? 152.370 -47.249 16.333 1.00 17.06 113 LYS B N 1
ATOM 5646 C CA . LYS B 1 113 ? 151.906 -48.523 16.862 1.00 16.13 113 LYS B CA 1
ATOM 5647 C C . LYS B 1 113 ? 150.390 -48.556 16.973 1.00 15.82 113 LYS B C 1
ATOM 5648 O O . LYS B 1 113 ? 149.747 -47.500 17.107 1.00 17.30 113 LYS B O 1
ATOM 5654 N N . LEU B 1 114 ? 149.815 -49.758 16.961 1.00 15.96 114 LEU B N 1
ATOM 5655 C CA . LEU B 1 114 ? 148.403 -49.958 17.194 1.00 13.70 114 LEU B CA 1
ATOM 5656 C C . LEU B 1 114 ? 148.215 -50.750 18.456 1.00 13.20 114 LEU B C 1
ATOM 5657 O O . LEU B 1 114 ? 148.846 -51.823 18.626 1.00 15.53 114 LEU B O 1
ATOM 5662 N N . VAL B 1 115 ? 147.396 -50.217 19.364 1.00 13.82 115 VAL B N 1
ATOM 5663 C CA . VAL B 1 115 ? 147.156 -50.809 20.667 1.00 13.97 115 VAL B CA 1
ATOM 5664 C C . VAL B 1 115 ? 145.630 -51.038 20.843 1.00 12.82 115 VAL B C 1
ATOM 5665 O O . VAL B 1 115 ? 144.844 -50.089 20.761 1.00 11.72 115 VAL B O 1
ATOM 5669 N N . HIS B 1 116 ? 145.264 -52.240 21.274 1.00 12.31 116 HIS B N 1
ATOM 5670 C CA . HIS B 1 116 ? 143.868 -52.533 21.561 1.00 13.10 116 HIS B CA 1
ATOM 5671 C C . HIS B 1 116 ? 143.522 -51.970 22.958 1.00 14.98 116 HIS B C 1
ATOM 5672 O O . HIS B 1 116 ? 144.190 -52.298 23.939 1.00 14.31 116 HIS B O 1
ATOM 5679 N N . ALA B 1 117 ? 142.376 -51.313 23.042 1.00 12.78 117 ALA B N 1
ATOM 5680 C CA . ALA B 1 117 ? 141.832 -50.835 24.312 1.00 13.99 117 ALA B CA 1
ATOM 5681 C C . ALA B 1 117 ? 140.423 -51.290 24.591 1.00 13.06 117 ALA B C 1
ATOM 5682 O O . ALA B 1 117 ? 139.680 -50.655 25.394 1.00 12.66 117 ALA B O 1
ATOM 5684 N N . ASN B 1 118 ? 140.085 -52.478 24.111 1.00 11.64 118 ASN B N 1
ATOM 5685 C CA . ASN B 1 118 ? 138.765 -53.080 24.395 1.00 13.12 118 ASN B CA 1
ATOM 5686 C C . ASN B 1 118 ? 137.620 -52.160 23.941 1.00 14.10 118 ASN B C 1
ATOM 5687 O O . ASN B 1 118 ? 137.529 -51.909 22.757 1.00 13.80 118 ASN B O 1
ATOM 5692 N N . PHE B 1 119 ? 136.729 -51.715 24.825 1.00 13.76 119 PHE B N 1
ATOM 5693 C CA . PHE B 1 119 ? 135.733 -50.747 24.437 1.00 13.93 119 PHE B CA 1
ATOM 5694 C C . PHE B 1 119 ? 136.165 -49.252 24.568 1.00 12.55 119 PHE B C 1
ATOM 5695 O O . PHE B 1 119 ? 135.383 -48.319 24.271 1.00 14.31 119 PHE B O 1
ATOM 5703 N N . GLY B 1 120 ? 137.374 -49.009 25.058 1.00 13.52 120 GLY B N 1
ATOM 5704 C CA . GLY B 1 120 ? 137.817 -47.629 25.269 1.00 14.38 120 GLY B CA 1
ATOM 5705 C C . GLY B 1 120 ? 137.232 -46.909 26.443 1.00 13.93 120 GLY B C 1
ATOM 5706 O O . GLY B 1 120 ? 137.295 -45.660 26.505 1.00 14.54 120 GLY B O 1
ATOM 5707 N N . THR B 1 121 ? 136.776 -47.652 27.459 1.00 14.58 121 THR B N 1
ATOM 5708 C CA . THR B 1 121 ? 136.278 -47.020 28.671 1.00 14.41 121 THR B CA 1
ATOM 5709 C C . THR B 1 121 ? 137.536 -46.595 29.457 1.00 15.19 121 THR B C 1
ATOM 5710 O O . THR B 1 121 ? 138.631 -47.101 29.237 1.00 13.82 121 THR B O 1
ATOM 5714 N N . LYS B 1 122 ? 137.363 -45.719 30.442 1.00 18.40 122 LYS B N 1
ATOM 5715 C CA . LYS B 1 122 ? 138.514 -45.309 31.285 1.00 19.12 122 LYS B CA 1
ATOM 5716 C C . LYS B 1 122 ? 139.168 -46.453 31.996 1.00 17.74 122 LYS B C 1
ATOM 5717 O O . LYS B 1 122 ? 140.376 -46.564 31.965 1.00 18.12 122 LYS B O 1
ATOM 5723 N N . LYS B 1 123 ? 138.361 -47.368 32.552 1.00 17.37 123 LYS B N 1
ATOM 5724 C CA . LYS B 1 123 ? 138.890 -48.575 33.169 1.00 18.36 123 LYS B CA 1
ATOM 5725 C C . LYS B 1 123 ? 139.603 -49.486 32.161 1.00 16.08 123 LYS B C 1
ATOM 5726 O O . LYS B 1 123 ? 140.661 -50.033 32.507 1.00 17.50 123 LYS B O 1
ATOM 5728 N N . ASP B 1 124 ? 139.047 -49.668 30.954 1.00 17.37 124 ASP B N 1
ATOM 5729 C CA . ASP B 1 124 ? 139.749 -50.461 29.924 1.00 17.38 124 ASP B CA 1
ATOM 5730 C C . ASP B 1 124 ? 141.212 -49.949 29.688 1.00 17.38 124 ASP B C 1
ATOM 5731 O O . ASP B 1 124 ? 142.162 -50.722 29.680 1.00 18.27 124 ASP B O 1
ATOM 5736 N N . PHE B 1 125 ? 141.365 -48.645 29.492 1.00 17.19 125 PHE B N 1
ATOM 5737 C CA . PHE B 1 125 ? 142.692 -48.043 29.343 1.00 16.37 125 PHE B CA 1
ATOM 5738 C C . PHE B 1 125 ? 143.575 -48.259 30.572 1.00 17.35 125 PHE B C 1
ATOM 5739 O O . PHE B 1 125 ? 144.770 -48.523 30.413 1.00 16.48 125 PHE B O 1
ATOM 5747 N N . GLU B 1 126 ? 143.015 -48.089 31.772 1.00 16.81 126 GLU B N 1
ATOM 5748 C CA . GLU B 1 126 ? 143.790 -48.189 33.005 1.00 20.78 126 GLU B CA 1
ATOM 5749 C C . GLU B 1 126 ? 144.420 -49.578 33.138 1.00 21.01 126 GLU B C 1
ATOM 5750 O O . GLU B 1 126 ? 145.490 -49.740 33.733 1.00 18.93 126 GLU B O 1
ATOM 5756 N N . ASP B 1 127 ? 143.740 -50.580 32.577 1.00 20.42 127 ASP B N 1
ATOM 5757 C CA . ASP B 1 127 ? 144.129 -52.001 32.788 1.00 21.00 127 ASP B CA 1
ATOM 5758 C C . ASP B 1 127 ? 145.068 -52.563 31.725 1.00 19.79 127 ASP B C 1
ATOM 5759 O O . ASP B 1 127 ? 145.627 -53.633 31.918 1.00 19.39 127 ASP B O 1
ATOM 5764 N N . LEU B 1 128 ? 145.366 -51.788 30.683 1.00 17.66 128 LEU B N 1
ATOM 5765 C CA . LEU B 1 128 ? 146.311 -52.180 29.664 1.00 17.46 128 LEU B CA 1
ATOM 5766 C C . LEU B 1 128 ? 147.720 -52.138 30.197 1.00 19.03 128 LEU B C 1
ATOM 5767 O O . LEU B 1 128 ? 148.064 -51.252 30.970 1.00 17.47 128 LEU B O 1
ATOM 5772 N N . TYR B 1 129 ? 148.578 -53.042 29.729 1.00 16.57 129 TYR B N 1
ATOM 5773 C CA . TYR B 1 129 ? 149.968 -52.977 30.090 1.00 18.23 129 TYR B CA 1
ATOM 5774 C C . TYR B 1 129 ? 150.765 -52.031 29.189 1.00 18.42 129 TYR B C 1
ATOM 5775 O O . TYR B 1 129 ? 151.862 -51.640 29.574 1.00 20.63 129 TYR B O 1
ATOM 5784 N N . THR B 1 130 ? 150.195 -51.635 28.059 1.00 16.62 130 THR B N 1
ATOM 5785 C CA . THR B 1 130 ? 150.894 -50.831 27.049 1.00 18.33 130 THR B CA 1
ATOM 5786 C C . THR B 1 130 ? 150.413 -49.374 27.178 1.00 19.08 130 THR B C 1
ATOM 5787 O O . THR B 1 130 ? 149.250 -49.141 27.023 1.00 18.02 130 THR B O 1
ATOM 5791 N N . PRO B 1 131 ? 151.325 -48.422 27.487 1.00 19.25 131 PRO B N 1
ATOM 5792 C CA . PRO B 1 131 ? 150.889 -47.004 27.372 1.00 22.25 131 PRO B CA 1
ATOM 5793 C C . PRO B 1 131 ? 150.465 -46.673 25.952 1.00 20.20 131 PRO B C 1
ATOM 5794 O O . PRO B 1 131 ? 151.117 -47.054 24.984 1.00 19.06 131 PRO B O 1
ATOM 5798 N N . VAL B 1 132 ? 149.390 -45.930 25.819 1.00 17.74 132 VAL B N 1
ATOM 5799 C CA . VAL B 1 132 ? 148.890 -45.601 24.503 1.00 17.30 132 VAL B CA 1
ATOM 5800 C C . VAL B 1 132 ? 149.396 -44.265 23.906 1.00 18.35 132 VAL B C 1
ATOM 5801 O O . VAL B 1 132 ? 149.044 -43.919 22.789 1.00 17.83 132 VAL B O 1
ATOM 5805 N N . ASN B 1 133 ? 150.139 -43.501 24.679 1.00 18.64 133 ASN B N 1
ATOM 5806 C CA . ASN B 1 133 ? 150.630 -42.216 24.213 1.00 20.19 133 ASN B CA 1
ATOM 5807 C C . ASN B 1 133 ? 151.452 -42.336 22.948 1.00 20.14 133 ASN B C 1
ATOM 5808 O O . ASN B 1 133 ? 152.341 -43.179 22.839 1.00 19.15 133 ASN B O 1
ATOM 5813 N N . GLY B 1 134 ? 151.081 -41.554 21.933 1.00 19.31 134 GLY B N 1
ATOM 5814 C CA . GLY B 1 134 ? 151.808 -41.563 20.668 1.00 20.78 134 GLY B CA 1
ATOM 5815 C C . GLY B 1 134 ? 151.432 -42.740 19.767 1.00 18.71 134 GLY B C 1
ATOM 5816 O O . GLY B 1 134 ? 152.014 -42.894 18.674 1.00 19.59 134 GLY B O 1
ATOM 5817 N N . SER B 1 135 ? 150.440 -43.528 20.189 1.00 18.38 135 SER B N 1
ATOM 5818 C CA . SER B 1 135 ? 149.910 -44.679 19.420 1.00 18.04 135 SER B CA 1
ATOM 5819 C C . SER B 1 135 ? 148.506 -44.504 18.926 1.00 16.57 135 SER B C 1
ATOM 5820 O O . SER B 1 135 ? 147.727 -43.749 19.504 1.00 16.63 135 SER B O 1
ATOM 5823 N N . ILE B 1 136 ? 148.168 -45.238 17.863 1.00 14.97 136 ILE B N 1
ATOM 5824 C CA . ILE B 1 136 ? 146.801 -45.402 17.438 1.00 13.33 136 ILE B CA 1
ATOM 5825 C C . ILE B 1 136 ? 146.154 -46.507 18.290 1.00 15.12 136 ILE B C 1
ATOM 5826 O O . ILE B 1 136 ? 146.829 -47.471 18.694 1.00 15.16 136 ILE B O 1
ATOM 5831 N N . VAL B 1 137 ? 144.908 -46.306 18.650 1.00 12.42 137 VAL B N 1
ATOM 5832 C CA . VAL B 1 137 ? 144.181 -47.270 19.466 1.00 11.54 137 VAL B CA 1
ATOM 5833 C C . VAL B 1 137 ? 143.079 -47.897 18.622 1.00 13.07 137 VAL B C 1
ATOM 5834 O O . VAL B 1 137 ? 142.461 -47.210 17.791 1.00 13.85 137 VAL B O 1
ATOM 5838 N N . ILE B 1 138 ? 142.842 -49.189 18.825 1.00 12.26 138 ILE B N 1
ATOM 5839 C CA . ILE B 1 138 ? 141.718 -49.863 18.203 1.00 11.74 138 ILE B CA 1
ATOM 5840 C C . ILE B 1 138 ? 140.772 -50.294 19.280 1.00 12.74 138 ILE B C 1
ATOM 5841 O O . ILE B 1 138 ? 141.197 -50.795 20.331 1.00 14.37 138 ILE B O 1
ATOM 5846 N N . VAL B 1 139 ? 139.488 -49.961 19.100 1.00 11.21 139 VAL B N 1
ATOM 5847 C CA . VAL B 1 139 ? 138.476 -50.364 20.032 1.00 10.88 139 VAL B CA 1
ATOM 5848 C C . VAL B 1 139 ? 137.285 -51.019 19.366 1.00 10.23 139 VAL B C 1
ATOM 5849 O O . VAL B 1 139 ? 136.969 -50.727 18.219 1.00 12.93 139 VAL B O 1
ATOM 5853 N N . ARG B 1 140 ? 136.563 -51.787 20.156 1.00 11.28 140 ARG B N 1
ATOM 5854 C CA . ARG B 1 140 ? 135.266 -52.335 19.785 1.00 12.12 140 ARG B CA 1
ATOM 5855 C C . ARG B 1 140 ? 134.193 -51.290 19.966 1.00 12.87 140 ARG B C 1
ATOM 5856 O O . ARG B 1 140 ? 134.214 -50.504 20.923 1.00 14.22 140 ARG B O 1
ATOM 5864 N N . ALA B 1 141 ? 133.235 -51.296 19.040 1.00 14.64 141 ALA B N 1
ATOM 5865 C CA . ALA B 1 141 ? 131.987 -50.546 19.207 1.00 14.44 141 ALA B CA 1
ATOM 5866 C C . ALA B 1 141 ? 131.259 -51.114 20.428 1.00 14.10 141 ALA B C 1
ATOM 5867 O O . ALA B 1 141 ? 131.389 -52.303 20.786 1.00 13.77 141 ALA B O 1
ATOM 5869 N N . GLY B 1 142 ? 130.444 -50.258 21.044 1.00 15.21 142 GLY B N 1
ATOM 5870 C CA . GLY B 1 142 ? 129.658 -50.660 22.178 1.00 15.99 142 GLY B CA 1
ATOM 5871 C C . GLY B 1 142 ? 129.980 -50.040 23.509 1.00 16.48 142 GLY B C 1
ATOM 5872 O O . GLY B 1 142 ? 131.057 -49.492 23.730 1.00 13.97 142 GLY B O 1
ATOM 5873 N N . LYS B 1 143 ? 129.090 -50.297 24.450 1.00 16.86 143 LYS B N 1
ATOM 5874 C CA . LYS B 1 143 ? 129.170 -49.868 25.859 1.00 20.37 143 LYS B CA 1
ATOM 5875 C C . LYS B 1 143 ? 129.090 -48.361 26.079 1.00 18.74 143 LYS B C 1
ATOM 5876 O O . LYS B 1 143 ? 128.376 -47.903 26.990 1.00 16.80 143 LYS B O 1
ATOM 5882 N N . ILE B 1 144 ? 129.906 -47.590 25.374 1.00 16.05 144 ILE B N 1
ATOM 5883 C CA . ILE B 1 144 ? 129.918 -46.131 25.505 1.00 15.90 144 ILE B CA 1
ATOM 5884 C C . ILE B 1 144 ? 129.905 -45.572 24.099 1.00 15.63 144 ILE B C 1
ATOM 5885 O O . ILE B 1 144 ? 130.137 -46.306 23.163 1.00 15.70 144 ILE B O 1
ATOM 5890 N N . THR B 1 145 ? 129.653 -44.288 23.961 1.00 15.21 145 THR B N 1
ATOM 5891 C CA . THR B 1 145 ? 129.578 -43.662 22.644 1.00 13.59 145 THR B CA 1
ATOM 5892 C C . THR B 1 145 ? 130.945 -43.571 21.966 1.00 14.70 145 THR B C 1
ATOM 5893 O O . THR B 1 145 ? 131.976 -43.587 22.649 1.00 14.71 145 THR B O 1
ATOM 5897 N N . PHE B 1 146 ? 130.951 -43.422 20.635 1.00 12.04 146 PHE B N 1
ATOM 5898 C CA . PHE B 1 146 ? 132.203 -43.150 19.889 1.00 12.43 146 PHE B CA 1
ATOM 5899 C C . PHE B 1 146 ? 132.860 -41.917 20.480 1.00 12.75 146 PHE B C 1
ATOM 5900 O O . PHE B 1 146 ? 134.104 -41.854 20.632 1.00 14.10 146 PHE B O 1
ATOM 5908 N N . ALA B 1 147 ? 132.047 -40.892 20.799 1.00 14.16 147 ALA B N 1
ATOM 5909 C CA . ALA B 1 147 ? 132.639 -39.654 21.295 1.00 14.25 147 ALA B CA 1
ATOM 5910 C C . ALA B 1 147 ? 133.413 -39.853 22.580 1.00 13.75 147 ALA B C 1
ATOM 5911 O O . ALA B 1 147 ? 134.487 -39.294 22.761 1.00 14.54 147 ALA B O 1
ATOM 5913 N N . GLU B 1 148 ? 132.872 -40.661 23.479 1.00 13.68 148 GLU B N 1
ATOM 5914 C CA . GLU B 1 148 ? 133.551 -40.956 24.703 1.00 16.33 148 GLU B CA 1
ATOM 5915 C C . GLU B 1 148 ? 134.828 -41.810 24.526 1.00 13.80 148 GLU B C 1
ATOM 5916 O O . GLU B 1 148 ? 135.816 -41.560 25.162 1.00 13.45 148 GLU B O 1
ATOM 5922 N N . LYS B 1 149 ? 134.810 -42.761 23.618 1.00 13.26 149 LYS B N 1
ATOM 5923 C CA . LYS B 1 149 ? 136.019 -43.528 23.307 1.00 14.00 149 LYS B CA 1
ATOM 5924 C C . LYS B 1 149 ? 137.142 -42.592 22.867 1.00 13.94 149 LYS B C 1
ATOM 5925 O O . LYS B 1 149 ? 138.285 -42.768 23.228 1.00 12.65 149 LYS B O 1
ATOM 5931 N N . VAL B 1 150 ? 136.810 -41.681 21.979 1.00 13.38 150 VAL B N 1
ATOM 5932 C CA . VAL B 1 150 ? 137.776 -40.783 21.431 1.00 15.86 150 VAL B CA 1
ATOM 5933 C C . VAL B 1 150 ? 138.291 -39.859 22.505 1.00 16.14 150 VAL B C 1
ATOM 5934 O O . VAL B 1 150 ? 139.501 -39.631 22.602 1.00 16.68 150 VAL B O 1
ATOM 5938 N N . ALA B 1 151 ? 137.408 -39.318 23.318 1.00 14.29 151 ALA B N 1
ATOM 5939 C CA . ALA B 1 151 ? 137.827 -38.405 24.365 1.00 17.30 151 ALA B CA 1
ATOM 5940 C C . ALA B 1 151 ? 138.785 -39.159 25.321 1.00 17.30 151 ALA B C 1
ATOM 5941 O O . ALA B 1 151 ? 139.765 -38.590 25.804 1.00 16.02 151 ALA B O 1
ATOM 5943 N N . ASN B 1 152 ? 138.428 -40.401 25.654 1.00 15.93 152 ASN B N 1
ATOM 5944 C CA . ASN B 1 152 ? 139.216 -41.187 26.595 1.00 14.89 152 ASN B CA 1
ATOM 5945 C C . ASN B 1 152 ? 140.591 -41.475 26.039 1.00 15.25 152 ASN B C 1
ATOM 5946 O O . ASN B 1 152 ? 141.613 -41.377 26.748 1.00 17.25 152 ASN B O 1
ATOM 5951 N N . ALA B 1 153 ? 140.653 -41.775 24.754 1.00 13.97 153 ALA B N 1
ATOM 5952 C CA . ALA B 1 153 ? 141.914 -41.992 24.067 1.00 15.40 153 ALA B CA 1
ATOM 5953 C C . ALA B 1 153 ? 142.770 -40.727 24.021 1.00 18.98 153 ALA B C 1
ATOM 5954 O O . ALA B 1 153 ? 143.985 -40.775 24.306 1.00 16.29 153 ALA B O 1
ATOM 5956 N N . GLU B 1 154 ? 142.130 -39.606 23.716 1.00 16.75 154 GLU B N 1
ATOM 5957 C CA . GLU B 1 154 ? 142.837 -38.314 23.657 1.00 21.86 154 GLU B CA 1
ATOM 5958 C C . GLU B 1 154 ? 143.377 -37.838 24.971 1.00 21.25 154 GLU B C 1
ATOM 5959 O O . GLU B 1 154 ? 144.474 -37.291 25.023 1.00 20.72 154 GLU B O 1
ATOM 5965 N N . SER B 1 155 ? 142.684 -38.142 26.052 1.00 20.11 155 SER B N 1
ATOM 5966 C CA . SER B 1 155 ? 143.199 -37.820 27.373 1.00 23.40 155 SER B CA 1
ATOM 5967 C C . SER B 1 155 ? 144.455 -38.526 27.759 1.00 21.53 155 SER B C 1
ATOM 5968 O O . SER B 1 155 ? 145.191 -38.036 28.605 1.00 22.71 155 SER B O 1
ATOM 5971 N N . LEU B 1 156 ? 144.816 -39.582 27.030 1.00 18.60 156 LEU B N 1
ATOM 5972 C CA . LEU B 1 156 ? 145.996 -40.333 27.284 1.00 19.70 156 LEU B CA 1
ATOM 5973 C C . LEU B 1 156 ? 146.956 -40.153 26.110 1.00 20.06 156 LEU B C 1
ATOM 5974 O O . LEU B 1 156 ? 147.907 -40.911 25.962 1.00 18.45 156 LEU B O 1
ATOM 5979 N N . ASN B 1 157 ? 146.701 -39.139 25.287 1.00 19.42 157 ASN B N 1
ATOM 5980 C CA . ASN B 1 157 ? 147.635 -38.764 24.222 1.00 21.24 157 ASN B CA 1
ATOM 5981 C C . ASN B 1 157 ? 147.788 -39.840 23.118 1.00 18.48 157 ASN B C 1
ATOM 5982 O O . ASN B 1 157 ? 148.780 -39.848 22.379 1.00 19.68 157 ASN B O 1
ATOM 5987 N N . ALA B 1 158 ? 146.742 -40.632 22.871 1.00 17.39 158 ALA B N 1
ATOM 5988 C CA . ALA B 1 158 ? 146.659 -41.427 21.645 1.00 17.02 158 ALA B CA 1
ATOM 5989 C C . ALA B 1 158 ? 146.550 -40.488 20.430 1.00 17.58 158 ALA B C 1
ATOM 5990 O O . ALA B 1 158 ? 146.125 -39.344 20.573 1.00 18.30 158 ALA B O 1
ATOM 5992 N N . ILE B 1 159 ? 147.029 -40.932 19.271 1.00 16.38 159 ILE B N 1
ATOM 5993 C CA . ILE B 1 159 ? 147.076 -40.063 18.095 1.00 17.59 159 ILE B CA 1
ATOM 5994 C C . ILE B 1 159 ? 146.009 -40.358 17.023 1.00 16.36 159 ILE B C 1
ATOM 5995 O O . ILE B 1 159 ? 145.878 -39.627 16.069 1.00 17.08 159 ILE B O 1
ATOM 6000 N N . GLY B 1 160 ? 145.262 -41.427 17.202 1.00 16.66 160 GLY B N 1
ATOM 6001 C CA . GLY B 1 160 ? 144.119 -41.846 16.321 1.00 14.75 160 GLY B CA 1
ATOM 6002 C C . GLY B 1 160 ? 143.361 -43.029 16.921 1.00 15.92 160 GLY B C 1
ATOM 6003 O O . GLY B 1 160 ? 143.815 -43.669 17.881 1.00 14.49 160 GLY B O 1
ATOM 6004 N N . VAL B 1 161 ? 142.158 -43.273 16.408 1.00 12.75 161 VAL B N 1
ATOM 6005 C CA . VAL B 1 161 ? 141.271 -44.310 16.908 1.00 12.14 161 VAL B CA 1
ATOM 6006 C C . VAL B 1 161 ? 140.653 -45.042 15.730 1.00 13.91 161 VAL B C 1
ATOM 6007 O O . VAL B 1 161 ? 140.179 -44.402 14.777 1.00 13.52 161 VAL B O 1
ATOM 6011 N N . LEU B 1 162 ? 140.702 -46.366 15.780 1.00 13.49 162 LEU B N 1
ATOM 6012 C CA . LEU B 1 162 ? 139.999 -47.229 14.870 1.00 12.98 162 LEU B CA 1
ATOM 6013 C C . LEU B 1 162 ? 138.916 -47.934 15.660 1.00 12.67 162 LEU B C 1
ATOM 6014 O O . LEU B 1 162 ? 139.139 -48.345 16.781 1.00 11.63 162 LEU B O 1
ATOM 6019 N N . ILE B 1 163 ? 137.719 -48.034 15.066 1.00 12.99 163 ILE B N 1
ATOM 6020 C CA . ILE B 1 163 ? 136.578 -48.691 15.746 1.00 12.15 163 ILE B CA 1
ATOM 6021 C C . ILE B 1 163 ? 136.032 -49.823 14.860 1.00 11.57 163 ILE B C 1
ATOM 6022 O O . ILE B 1 163 ? 135.907 -49.640 13.639 1.00 12.49 163 ILE B O 1
ATOM 6027 N N . TYR B 1 164 ? 135.795 -51.011 15.439 1.00 11.09 164 TYR B N 1
ATOM 6028 C CA . TYR B 1 164 ? 135.294 -52.136 14.683 1.00 11.58 164 TYR B CA 1
ATOM 6029 C C . TYR B 1 164 ? 134.235 -52.904 15.500 1.00 13.00 164 TYR B C 1
ATOM 6030 O O . TYR B 1 164 ? 134.102 -52.672 16.713 1.00 11.91 164 TYR B O 1
ATOM 6039 N N . MET B 1 165 ? 133.455 -53.720 14.793 1.00 12.95 165 MET B N 1
ATOM 6040 C CA . MET B 1 165 ? 132.447 -54.618 15.398 1.00 14.04 165 MET B CA 1
ATOM 6041 C C . MET B 1 165 ? 132.974 -56.070 15.445 1.00 15.95 165 MET B C 1
ATOM 6042 O O . MET B 1 165 ? 133.033 -56.753 14.400 1.00 17.24 165 MET B O 1
ATOM 6047 N N . ASP B 1 166 ? 133.349 -56.564 16.633 1.00 16.08 166 ASP B N 1
ATOM 6048 C CA . ASP B 1 166 ? 133.772 -57.942 16.785 1.00 16.59 166 ASP B CA 1
ATOM 6049 C C . ASP B 1 166 ? 132.585 -58.904 16.618 1.00 17.45 166 ASP B C 1
ATOM 6050 O O . ASP B 1 166 ? 131.455 -58.493 16.812 1.00 16.55 166 ASP B O 1
ATOM 6055 N N . GLN B 1 167 ? 132.845 -60.117 16.137 1.00 17.78 167 GLN B N 1
ATOM 6056 C CA A GLN B 1 167 ? 131.829 -61.122 15.878 0.50 19.56 167 GLN B CA 1
ATOM 6057 C CA B GLN B 1 167 ? 131.730 -61.026 15.866 0.50 20.65 167 GLN B CA 1
ATOM 6058 C C . GLN B 1 167 ? 131.025 -61.471 17.148 1.00 21.51 167 GLN B C 1
ATOM 6059 O O . GLN B 1 167 ? 129.812 -61.761 17.091 1.00 21.63 167 GLN B O 1
ATOM 6070 N N . THR B 1 168 ? 131.739 -61.574 18.283 1.00 19.73 168 THR B N 1
ATOM 6071 C CA . THR B 1 168 ? 131.093 -62.041 19.534 1.00 22.64 168 THR B CA 1
ATOM 6072 C C . THR B 1 168 ? 130.003 -61.101 20.042 1.00 20.65 168 THR B C 1
ATOM 6073 O O . THR B 1 168 ? 128.843 -61.503 20.211 1.00 22.61 168 THR B O 1
ATOM 6077 N N . LYS B 1 169 ? 130.259 -59.816 19.973 1.00 19.67 169 LYS B N 1
ATOM 6078 C CA . LYS B 1 169 ? 129.263 -58.857 20.402 1.00 19.72 169 LYS B CA 1
ATOM 6079 C C . LYS B 1 169 ? 128.297 -58.507 19.278 1.00 20.75 169 LYS B C 1
ATOM 6080 O O . LYS B 1 169 ? 127.178 -58.087 19.526 1.00 18.70 169 LYS B O 1
ATOM 6086 N N . PHE B 1 170 ? 128.795 -58.577 18.037 1.00 17.45 170 PHE B N 1
ATOM 6087 C CA . PHE B 1 170 ? 128.042 -58.206 16.829 1.00 17.70 170 PHE B CA 1
ATOM 6088 C C . PHE B 1 170 ? 128.068 -59.341 15.800 1.00 20.03 170 PHE B C 1
ATOM 6089 O O . PHE B 1 170 ? 128.903 -59.348 14.852 1.00 18.60 170 PHE B O 1
ATOM 6097 N N . PRO B 1 171 ? 127.211 -60.339 16.005 1.00 20.63 171 PRO B N 1
ATOM 6098 C CA . PRO B 1 171 ? 127.328 -61.563 15.175 1.00 25.95 171 PRO B CA 1
ATOM 6099 C C . PRO B 1 171 ? 126.695 -61.324 13.799 1.00 29.84 171 PRO B C 1
ATOM 6100 O O . PRO B 1 171 ? 125.495 -61.450 13.614 1.00 32.71 171 PRO B O 1
ATOM 6104 N N . ILE B 1 172 ? 127.514 -60.909 12.858 1.00 25.81 172 ILE B N 1
ATOM 6105 C CA . ILE B 1 172 ? 127.061 -60.484 11.554 1.00 24.93 172 ILE B CA 1
ATOM 6106 C C . ILE B 1 172 ? 127.836 -61.417 10.649 1.00 25.38 172 ILE B C 1
ATOM 6107 O O . ILE B 1 172 ? 129.053 -61.548 10.812 1.00 21.53 172 ILE B O 1
ATOM 6112 N N . VAL B 1 173 ? 127.159 -62.072 9.716 1.00 23.48 173 VAL B N 1
ATOM 6113 C CA . VAL B 1 173 ? 127.841 -62.997 8.817 1.00 26.87 173 VAL B CA 1
ATOM 6114 C C . VAL B 1 173 ? 128.866 -62.292 7.926 1.00 23.84 173 VAL B C 1
ATOM 6115 O O . VAL B 1 173 ? 129.993 -62.753 7.767 1.00 25.60 173 VAL B O 1
ATOM 6119 N N . ASN B 1 174 ? 128.474 -61.176 7.370 1.00 23.08 174 ASN B N 1
ATOM 6120 C CA . ASN B 1 174 ? 129.365 -60.371 6.510 1.00 24.77 174 ASN B CA 1
ATOM 6121 C C . ASN B 1 174 ? 130.470 -59.613 7.302 1.00 19.82 174 ASN B C 1
ATOM 6122 O O . ASN B 1 174 ? 130.215 -58.628 7.979 1.00 21.81 174 ASN B O 1
ATOM 6127 N N . ALA B 1 175 ? 131.704 -60.068 7.138 1.00 21.12 175 ALA B N 1
ATOM 6128 C CA . ALA B 1 175 ? 132.840 -59.501 7.862 1.00 20.23 175 ALA B CA 1
ATOM 6129 C C . ALA B 1 175 ? 133.348 -58.186 7.262 1.00 19.79 175 ALA B C 1
ATOM 6130 O O . ALA B 1 175 ? 134.086 -57.456 7.942 1.00 20.06 175 ALA B O 1
ATOM 6132 N N . GLU B 1 176 ? 132.906 -57.879 6.046 1.00 20.53 176 GLU B N 1
ATOM 6133 C CA . GLU B 1 176 ? 133.306 -56.691 5.321 1.00 22.41 176 GLU B CA 1
ATOM 6134 C C . GLU B 1 176 ? 132.363 -55.508 5.529 1.00 22.39 176 GLU B C 1
ATOM 6135 O O . GLU B 1 176 ? 132.550 -54.505 4.889 1.00 21.52 176 GLU B O 1
ATOM 6141 N N . LEU B 1 177 ? 131.345 -55.635 6.368 1.00 20.07 177 LEU B N 1
ATOM 6142 C CA . LEU B 1 177 ? 130.334 -54.599 6.510 1.00 21.64 177 LEU B CA 1
ATOM 6143 C C . LEU B 1 177 ? 130.973 -53.288 7.057 1.00 20.14 177 LEU B C 1
ATOM 6144 O O . LEU B 1 177 ? 131.711 -53.307 8.045 1.00 18.46 177 LEU B O 1
ATOM 6149 N N . SER B 1 178 ? 130.604 -52.165 6.430 1.00 18.92 178 SER B N 1
ATOM 6150 C CA . SER B 1 178 ? 131.032 -50.824 6.860 1.00 19.31 178 SER B CA 1
ATOM 6151 C C . SER B 1 178 ? 130.045 -50.249 7.872 1.00 17.26 178 SER B C 1
ATOM 6152 O O . SER B 1 178 ? 128.882 -50.658 7.911 1.00 18.27 178 SER B O 1
ATOM 6155 N N . PHE B 1 179 ? 130.448 -49.213 8.591 1.00 13.54 179 PHE B N 1
ATOM 6156 C CA . PHE B 1 179 ? 129.511 -48.567 9.491 1.00 14.47 179 PHE B CA 1
ATOM 6157 C C . PHE B 1 179 ? 129.882 -47.105 9.793 1.00 15.95 179 PHE B C 1
ATOM 6158 O O . PHE B 1 179 ? 130.961 -46.678 9.434 1.00 12.47 179 PHE B O 1
ATOM 6166 N N . PHE B 1 180 ? 128.917 -46.387 10.365 1.00 13.87 180 PHE B N 1
ATOM 6167 C CA . PHE B 1 180 ? 128.954 -44.957 10.569 1.00 12.73 180 PHE B CA 1
ATOM 6168 C C . PHE B 1 180 ? 128.584 -44.616 11.976 1.00 12.19 180 PHE B C 1
ATOM 6169 O O . PHE B 1 180 ? 127.713 -45.280 12.623 1.00 13.07 180 PHE B O 1
ATOM 6177 N N . GLY B 1 181 ? 129.244 -43.566 12.486 1.00 12.62 181 GLY B N 1
ATOM 6178 C CA . GLY B 1 181 ? 128.774 -42.865 13.661 1.00 12.92 181 GLY B CA 1
ATOM 6179 C C . GLY B 1 181 ? 129.381 -41.487 13.752 1.00 13.63 181 GLY B C 1
ATOM 6180 O O . GLY B 1 181 ? 130.048 -41.068 12.835 1.00 15.45 181 GLY B O 1
ATOM 6181 N N . HIS B 1 182 ? 129.252 -40.833 14.897 1.00 15.14 182 HIS B N 1
ATOM 6182 C CA . HIS B 1 182 ? 129.879 -39.549 15.083 1.00 13.86 182 HIS B CA 1
ATOM 6183 C C . HIS B 1 182 ? 130.572 -39.472 16.421 1.00 13.77 182 HIS B C 1
ATOM 6184 O O . HIS B 1 182 ? 130.203 -40.189 17.351 1.00 14.93 182 HIS B O 1
ATOM 6191 N N . ALA B 1 183 ? 131.528 -38.570 16.491 1.00 14.65 183 ALA B N 1
ATOM 6192 C CA . ALA B 1 183 ? 132.403 -38.415 17.669 1.00 14.83 183 ALA B CA 1
ATOM 6193 C C . ALA B 1 183 ? 132.356 -37.038 18.319 1.00 13.74 183 ALA B C 1
ATOM 6194 O O . ALA B 1 183 ? 133.268 -36.702 19.077 1.00 14.33 183 ALA B O 1
ATOM 6196 N N . HIS B 1 184 ? 131.212 -36.370 18.247 1.00 13.88 184 HIS B N 1
ATOM 6197 C CA . HIS B 1 184 ? 131.041 -35.102 18.968 1.00 14.61 184 HIS B CA 1
ATOM 6198 C C . HIS B 1 184 ? 130.572 -35.447 20.369 1.00 13.66 184 HIS B C 1
ATOM 6199 O O . HIS B 1 184 ? 129.514 -36.035 20.544 1.00 13.90 184 HIS B O 1
ATOM 6206 N N . LEU B 1 185 ? 131.298 -34.967 21.359 1.00 14.36 185 LEU B N 1
ATOM 6207 C CA . LEU B 1 185 ? 130.868 -35.155 22.776 1.00 17.37 185 LEU B CA 1
ATOM 6208 C C . LEU B 1 185 ? 129.865 -34.092 23.189 1.00 15.70 185 LEU B C 1
ATOM 6209 O O . LEU B 1 185 ? 130.200 -33.120 23.841 1.00 19.75 185 LEU B O 1
ATOM 6214 N N . GLY B 1 186 ? 128.713 -34.161 22.593 1.00 15.63 186 GLY B N 1
ATOM 6215 C CA . GLY B 1 186 ? 127.671 -33.159 22.765 1.00 15.98 186 GLY B CA 1
ATOM 6216 C C . GLY B 1 186 ? 126.574 -33.411 21.795 1.00 15.48 186 GLY B C 1
ATOM 6217 O O . GLY B 1 186 ? 126.523 -34.490 21.169 1.00 14.84 186 GLY B O 1
ATOM 6218 N N . THR B 1 187 ? 125.686 -32.404 21.639 1.00 15.22 187 THR B N 1
ATOM 6219 C CA . THR B 1 187 ? 124.612 -32.468 20.626 1.00 13.64 187 THR B CA 1
ATOM 6220 C C . THR B 1 187 ? 124.669 -31.145 19.825 1.00 15.10 187 THR B C 1
ATOM 6221 O O . THR B 1 187 ? 125.320 -30.159 20.240 1.00 15.98 187 THR B O 1
ATOM 6225 N N . GLY B 1 188 ? 123.900 -31.089 18.778 1.00 15.35 188 GLY B N 1
ATOM 6226 C CA . GLY B 1 188 ? 123.802 -29.868 17.999 1.00 18.58 188 GLY B CA 1
ATOM 6227 C C . GLY B 1 188 ? 124.975 -29.665 17.077 1.00 17.39 188 GLY B C 1
ATOM 6228 O O . GLY B 1 188 ? 125.835 -30.535 16.941 1.00 17.68 188 GLY B O 1
ATOM 6229 N N . ASP B 1 189 ? 124.996 -28.518 16.454 1.00 18.49 189 ASP B N 1
ATOM 6230 C CA . ASP B 1 189 ? 126.043 -28.174 15.496 1.00 20.13 189 ASP B CA 1
ATOM 6231 C C . ASP B 1 189 ? 127.158 -27.469 16.288 1.00 22.88 189 ASP B C 1
ATOM 6232 O O . ASP B 1 189 ? 126.990 -26.351 16.716 1.00 27.21 189 ASP B O 1
ATOM 6237 N N . PRO B 1 190 ? 128.336 -28.082 16.338 1.00 25.22 190 PRO B N 1
ATOM 6238 C CA . PRO B 1 190 ? 129.404 -27.485 17.154 1.00 35.80 190 PRO B CA 1
ATOM 6239 C C . PRO B 1 190 ? 130.194 -26.408 16.413 1.00 37.30 190 PRO B C 1
ATOM 6240 O O . PRO B 1 190 ? 130.859 -25.570 17.051 1.00 38.06 190 PRO B O 1
ATOM 6244 N N . TYR B 1 191 ? 129.928 -26.288 15.112 1.00 31.99 191 TYR B N 1
ATOM 6245 C CA . TYR B 1 191 ? 130.777 -25.447 14.243 1.00 36.73 191 TYR B CA 1
ATOM 6246 C C . TYR B 1 191 ? 130.325 -24.025 14.055 1.00 42.23 191 TYR B C 1
ATOM 6247 O O . TYR B 1 191 ? 131.145 -23.102 13.972 1.00 55.91 191 TYR B O 1
ATOM 6256 N N . THR B 1 192 ? 129.040 -23.802 13.947 1.00 42.31 192 THR B N 1
ATOM 6257 C CA . THR B 1 192 ? 128.576 -22.518 13.429 1.00 51.20 192 THR B CA 1
ATOM 6258 C C . THR B 1 192 ? 128.699 -21.405 14.481 1.00 57.76 192 THR B C 1
ATOM 6259 O O . THR B 1 192 ? 128.144 -21.523 15.571 1.00 51.35 192 THR B O 1
ATOM 6261 N N . PRO B 1 193 ? 129.403 -20.305 14.141 1.00 55.95 193 PRO B N 1
ATOM 6262 C CA . PRO B 1 193 ? 129.459 -19.221 15.126 1.00 60.70 193 PRO B CA 1
ATOM 6263 C C . PRO B 1 193 ? 128.174 -18.405 15.110 1.00 57.32 193 PRO B C 1
ATOM 6264 O O . PRO B 1 193 ? 127.250 -18.716 14.346 1.00 56.03 193 PRO B O 1
ATOM 6268 N N . GLY B 1 194 ? 128.132 -17.365 15.939 1.00 59.78 194 GLY B N 1
ATOM 6269 C CA . GLY B 1 194 ? 126.959 -16.475 16.040 1.00 56.35 194 GLY B CA 1
ATOM 6270 C C . GLY B 1 194 ? 127.070 -15.238 15.170 1.00 60.46 194 GLY B C 1
ATOM 6271 O O . GLY B 1 194 ? 126.358 -14.220 15.386 1.00 54.39 194 GLY B O 1
ATOM 6272 N N . PHE B 1 195 ? 127.980 -15.309 14.202 1.00 60.53 195 PHE B N 1
ATOM 6273 C CA . PHE B 1 195 ? 128.020 -14.346 13.089 1.00 62.48 195 PHE B CA 1
ATOM 6274 C C . PHE B 1 195 ? 128.307 -15.048 11.736 1.00 65.38 195 PHE B C 1
ATOM 6275 O O . PHE B 1 195 ? 128.922 -16.132 11.703 1.00 55.09 195 PHE B O 1
ATOM 6283 N N . PRO B 1 196 ? 127.847 -14.444 10.615 1.00 72.16 196 PRO B N 1
ATOM 6284 C CA . PRO B 1 196 ? 128.421 -14.764 9.292 1.00 76.76 196 PRO B CA 1
ATOM 6285 C C . PRO B 1 196 ? 129.893 -14.323 9.090 1.00 64.16 196 PRO B C 1
ATOM 6286 O O . PRO B 1 196 ? 130.290 -13.228 9.521 1.00 69.61 196 PRO B O 1
ATOM 6290 N N . SER B 1 209 ? 134.641 -27.518 22.224 1.00 48.14 209 SER B N 1
ATOM 6291 C CA . SER B 1 209 ? 133.230 -27.659 21.834 1.00 50.48 209 SER B CA 1
ATOM 6292 C C . SER B 1 209 ? 132.781 -29.136 21.823 1.00 43.61 209 SER B C 1
ATOM 6293 O O . SER B 1 209 ? 131.584 -29.376 21.456 1.00 37.75 209 SER B O 1
ATOM 6295 N N . GLY B 1 210 ? 133.600 -30.019 22.461 1.00 28.84 210 GLY B N 1
ATOM 6296 C CA . GLY B 1 210 ? 133.482 -31.500 22.398 1.00 28.58 210 GLY B CA 1
ATOM 6297 C C . GLY B 1 210 ? 133.997 -32.168 21.106 1.00 23.83 210 GLY B C 1
ATOM 6298 O O . GLY B 1 210 ? 133.650 -33.286 20.799 1.00 20.80 210 GLY B O 1
ATOM 6299 N N . LEU B 1 211 ? 134.849 -31.471 20.346 1.00 24.18 211 LEU B N 1
ATOM 6300 C CA . LEU B 1 211 ? 135.340 -32.036 19.079 1.00 22.20 211 LEU B CA 1
ATOM 6301 C C . LEU B 1 211 ? 136.641 -32.745 19.265 1.00 20.98 211 LEU B C 1
ATOM 6302 O O . LEU B 1 211 ? 137.576 -32.148 19.755 1.00 22.95 211 LEU B O 1
ATOM 6307 N N . PRO B 1 212 ? 136.813 -33.855 18.571 1.00 19.45 212 PRO B N 1
ATOM 6308 C CA . PRO B 1 212 ? 138.094 -34.562 18.549 1.00 23.45 212 PRO B CA 1
ATOM 6309 C C . PRO B 1 212 ? 139.219 -33.787 17.945 1.00 21.86 212 PRO B C 1
ATOM 6310 O O . PRO B 1 212 ? 139.004 -33.073 16.976 1.00 21.83 212 PRO B O 1
ATOM 6314 N N . ASN B 1 213 ? 140.419 -33.927 18.502 1.00 21.52 213 ASN B N 1
ATOM 6315 C CA . ASN B 1 213 ? 141.613 -33.410 17.901 1.00 23.12 213 ASN B CA 1
ATOM 6316 C C . ASN B 1 213 ? 142.476 -34.463 17.247 1.00 19.50 213 ASN B C 1
ATOM 6317 O O . ASN B 1 213 ? 143.607 -34.181 16.985 1.00 21.14 213 ASN B O 1
ATOM 6322 N N . ILE B 1 214 ? 141.948 -35.654 17.037 1.00 17.26 214 ILE B N 1
ATOM 6323 C CA . ILE B 1 214 ? 142.648 -36.786 16.443 1.00 17.90 214 ILE B CA 1
ATOM 6324 C C . ILE B 1 214 ? 141.705 -37.433 15.439 1.00 16.41 214 ILE B C 1
ATOM 6325 O O . ILE B 1 214 ? 140.481 -37.337 15.572 1.00 17.08 214 ILE B O 1
ATOM 6330 N N . PRO B 1 215 ? 142.272 -38.110 14.437 1.00 16.46 215 PRO B N 1
ATOM 6331 C CA . PRO B 1 215 ? 141.425 -38.854 13.483 1.00 17.46 215 PRO B CA 1
ATOM 6332 C C . PRO B 1 215 ? 140.837 -40.112 14.082 1.00 16.17 215 PRO B C 1
ATOM 6333 O O . PRO B 1 215 ? 141.448 -40.778 14.915 1.00 15.56 215 PRO B O 1
ATOM 6337 N N . VAL B 1 216 ? 139.624 -40.433 13.652 1.00 14.37 216 VAL B N 1
ATOM 6338 C CA . VAL B 1 216 ? 138.896 -41.574 14.155 1.00 13.38 216 VAL B CA 1
ATOM 6339 C C . VAL B 1 216 ? 138.111 -42.131 12.987 1.00 14.94 216 VAL B C 1
ATOM 6340 O O . VAL B 1 216 ? 137.626 -41.390 12.106 1.00 14.52 216 VAL B O 1
ATOM 6344 N N . GLN B 1 217 ? 138.132 -43.442 12.867 1.00 13.48 217 GLN B N 1
ATOM 6345 C CA . GLN B 1 217 ? 137.646 -44.140 11.651 1.00 14.43 217 GLN B CA 1
ATOM 6346 C C . GLN B 1 217 ? 137.083 -45.540 11.989 1.00 13.49 217 GLN B C 1
ATOM 6347 O O . GLN B 1 217 ? 137.653 -46.295 12.788 1.00 11.35 217 GLN B O 1
ATOM 6353 N N . THR B 1 218 ? 135.926 -45.851 11.410 1.00 11.41 218 THR B N 1
ATOM 6354 C CA . THR B 1 218 ? 135.352 -47.177 11.479 1.00 13.63 218 THR B CA 1
ATOM 6355 C C . THR B 1 218 ? 135.976 -48.105 10.411 1.00 12.45 218 THR B C 1
ATOM 6356 O O . THR B 1 218 ? 136.278 -47.699 9.301 1.00 13.60 218 THR B O 1
ATOM 6360 N N . ILE B 1 219 ? 136.221 -49.352 10.792 1.00 12.00 219 ILE B N 1
ATOM 6361 C CA . ILE B 1 219 ? 136.751 -50.358 9.888 1.00 12.55 219 ILE B CA 1
ATOM 6362 C C . ILE B 1 219 ? 135.907 -51.638 10.011 1.00 13.21 219 ILE B C 1
ATOM 6363 O O . ILE B 1 219 ? 135.223 -51.865 11.017 1.00 13.45 219 ILE B O 1
ATOM 6368 N N . SER B 1 220 ? 135.942 -52.443 8.956 1.00 13.81 220 SER B N 1
ATOM 6369 C CA . SER B 1 220 ? 135.221 -53.696 8.964 1.00 14.35 220 SER B CA 1
ATOM 6370 C C . SER B 1 220 ? 135.879 -54.680 9.915 1.00 15.65 220 SER B C 1
ATOM 6371 O O . SER B 1 220 ? 137.068 -54.551 10.260 1.00 15.01 220 SER B O 1
ATOM 6374 N N . ARG B 1 221 ? 135.147 -55.735 10.254 1.00 15.62 221 ARG B N 1
ATOM 6375 C CA . ARG B 1 221 ? 135.745 -56.831 11.015 1.00 15.99 221 ARG B CA 1
ATOM 6376 C C . ARG B 1 221 ? 136.896 -57.527 10.286 1.00 15.72 221 ARG B C 1
ATOM 6377 O O . ARG B 1 221 ? 137.900 -57.905 10.908 1.00 16.67 221 ARG B O 1
ATOM 6385 N N . ALA B 1 222 ? 136.729 -57.731 8.987 1.00 16.60 222 ALA B N 1
ATOM 6386 C CA . ALA B 1 222 ? 137.747 -58.297 8.159 1.00 18.58 222 ALA B CA 1
ATOM 6387 C C . ALA B 1 222 ? 139.002 -57.471 8.201 1.00 20.23 222 ALA B C 1
ATOM 6388 O O . ALA B 1 222 ? 140.114 -58.042 8.289 1.00 18.10 222 ALA B O 1
ATOM 6390 N N . ALA B 1 223 ? 138.850 -56.161 8.123 1.00 17.72 223 ALA B N 1
ATOM 6391 C CA . ALA B 1 223 ? 139.986 -55.231 8.283 1.00 18.40 223 ALA B CA 1
ATOM 6392 C C . ALA B 1 223 ? 140.651 -55.362 9.649 1.00 16.82 223 ALA B C 1
ATOM 6393 O O . ALA B 1 223 ? 141.893 -55.427 9.744 1.00 15.66 223 ALA B O 1
ATOM 6395 N N . ALA B 1 224 ? 139.857 -55.421 10.700 1.00 14.32 224 ALA B N 1
ATOM 6396 C CA . ALA B 1 224 ? 140.372 -55.588 12.033 1.00 16.13 224 ALA B CA 1
ATOM 6397 C C . ALA B 1 224 ? 141.169 -56.905 12.159 1.00 16.71 224 ALA B C 1
ATOM 6398 O O . ALA B 1 224 ? 142.289 -56.942 12.724 1.00 15.70 224 ALA B O 1
ATOM 6400 N N . GLU B 1 225 ? 140.664 -57.960 11.536 1.00 16.74 225 GLU B N 1
ATOM 6401 C CA . GLU B 1 225 ? 141.346 -59.246 11.539 1.00 19.34 225 GLU B CA 1
ATOM 6402 C C . GLU B 1 225 ? 142.669 -59.264 10.777 1.00 19.69 225 GLU B C 1
ATOM 6403 O O . GLU B 1 225 ? 143.659 -59.863 11.233 1.00 18.76 225 GLU B O 1
ATOM 6409 N N . LYS B 1 226 ? 142.736 -58.506 9.696 1.00 18.44 226 LYS B N 1
ATOM 6410 C CA . LYS B 1 226 ? 144.019 -58.298 9.020 1.00 18.29 226 LYS B CA 1
ATOM 6411 C C . LYS B 1 226 ? 145.018 -57.555 9.899 1.00 17.81 226 LYS B C 1
ATOM 6412 O O . LYS B 1 226 ? 146.186 -57.937 9.968 1.00 17.45 226 LYS B O 1
ATOM 6414 N N . LEU B 1 227 ? 144.554 -56.528 10.619 1.00 15.61 227 LEU B N 1
ATOM 6415 C CA . LEU B 1 227 ? 145.391 -55.877 11.623 1.00 15.25 227 LEU B CA 1
ATOM 6416 C C . LEU B 1 227 ? 145.868 -56.806 12.737 1.00 15.16 227 LEU B C 1
ATOM 6417 O O . LEU B 1 227 ? 147.066 -56.819 13.062 1.00 15.23 227 LEU B O 1
ATOM 6422 N N . PHE B 1 228 ? 144.971 -57.624 13.279 1.00 14.38 228 PHE B N 1
ATOM 6423 C CA . PHE B 1 228 ? 145.335 -58.548 14.320 1.00 15.20 228 PHE B CA 1
ATOM 6424 C C . PHE B 1 228 ? 146.393 -59.573 13.874 1.00 17.99 228 PHE B C 1
ATOM 6425 O O . PHE B 1 228 ? 147.232 -59.975 14.687 1.00 16.29 228 PHE B O 1
ATOM 6433 N N . GLY B 1 229 ? 146.450 -59.863 12.571 1.00 17.70 229 GLY B N 1
ATOM 6434 C CA . GLY B 1 229 ? 147.460 -60.724 12.012 1.00 20.34 229 GLY B CA 1
ATOM 6435 C C . GLY B 1 229 ? 148.832 -60.064 11.996 1.00 21.81 229 GLY B C 1
ATOM 6436 O O . GLY B 1 229 ? 149.817 -60.726 11.777 1.00 22.76 229 GLY B O 1
ATOM 6437 N N . ASN B 1 230 ? 148.903 -58.776 12.308 1.00 17.99 230 ASN B N 1
ATOM 6438 C CA . ASN B 1 230 ? 150.160 -58.038 12.445 1.00 18.46 230 ASN B CA 1
ATOM 6439 C C . ASN B 1 230 ? 150.400 -57.620 13.903 1.00 17.23 230 ASN B C 1
ATOM 6440 O O . ASN B 1 230 ? 151.286 -56.835 14.179 1.00 18.99 230 ASN B O 1
ATOM 6445 N N . MET B 1 231 ? 149.723 -58.284 14.849 1.00 17.27 231 MET B N 1
ATOM 6446 C CA . MET B 1 231 ? 149.759 -57.900 16.257 1.00 16.51 231 MET B CA 1
ATOM 6447 C C . MET B 1 231 ? 150.087 -59.106 17.148 1.00 18.82 231 MET B C 1
ATOM 6448 O O . MET B 1 231 ? 149.965 -60.243 16.714 1.00 16.79 231 MET B O 1
ATOM 6453 N N . GLU B 1 232 ? 150.441 -58.840 18.399 1.00 18.30 232 GLU B N 1
ATOM 6454 C CA . GLU B 1 232 ? 150.975 -59.840 19.316 1.00 19.21 232 GLU B CA 1
ATOM 6455 C C . GLU B 1 232 ? 150.198 -59.711 20.582 1.00 17.70 232 GLU B C 1
ATOM 6456 O O . GLU B 1 232 ? 149.834 -58.596 21.011 1.00 17.92 232 GLU B O 1
ATOM 6462 N N . GLY B 1 233 ? 150.036 -60.841 21.231 1.00 17.37 233 GLY B N 1
ATOM 6463 C CA . GLY B 1 233 ? 149.493 -60.893 22.583 1.00 19.15 233 GLY B CA 1
ATOM 6464 C C . GLY B 1 233 ? 148.015 -61.210 22.568 1.00 17.85 233 GLY B C 1
ATOM 6465 O O . GLY B 1 233 ? 147.225 -60.529 21.883 1.00 17.97 233 GLY B O 1
ATOM 6466 N N . ASP B 1 234 ? 147.618 -62.219 23.311 1.00 17.90 234 ASP B N 1
ATOM 6467 C CA . ASP B 1 234 ? 146.207 -62.555 23.358 1.00 19.56 234 ASP B CA 1
ATOM 6468 C C . ASP B 1 234 ? 145.448 -61.499 24.155 1.00 19.48 234 ASP B C 1
ATOM 6469 O O . ASP B 1 234 ? 145.977 -60.959 25.134 1.00 18.25 234 ASP B O 1
ATOM 6474 N N . CYS B 1 235 ? 144.180 -61.311 23.811 1.00 18.45 235 CYS B N 1
ATOM 6475 C CA . CYS B 1 235 ? 143.297 -60.366 24.500 1.00 18.32 235 CYS B CA 1
ATOM 6476 C C . CYS B 1 235 ? 142.826 -61.101 25.756 1.00 22.73 235 CYS B C 1
ATOM 6477 O O . CYS B 1 235 ? 142.695 -62.315 25.735 1.00 21.76 235 CYS B O 1
ATOM 6480 N N . PRO B 1 236 ? 142.632 -60.401 26.873 1.00 21.85 236 PRO B N 1
ATOM 6481 C CA . PRO B 1 236 ? 142.135 -61.066 28.085 1.00 24.25 236 PRO B CA 1
ATOM 6482 C C . PRO B 1 236 ? 140.795 -61.794 27.880 1.00 21.83 236 PRO B C 1
ATOM 6483 O O . PRO B 1 236 ? 139.908 -61.287 27.237 1.00 19.82 236 PRO B O 1
ATOM 6487 N N . SER B 1 237 ? 140.615 -62.945 28.486 1.00 23.15 237 SER B N 1
ATOM 6488 C CA . SER B 1 237 ? 139.342 -63.699 28.322 1.00 27.55 237 SER B CA 1
ATOM 6489 C C . SER B 1 237 ? 138.141 -63.015 28.881 1.00 25.31 237 SER B C 1
ATOM 6490 O O . SER B 1 237 ? 137.052 -63.088 28.303 1.00 25.22 237 SER B O 1
ATOM 6493 N N . ASP B 1 238 ? 138.333 -62.156 29.879 1.00 27.39 238 ASP B N 1
ATOM 6494 C CA . ASP B 1 238 ? 137.220 -61.395 30.409 1.00 29.80 238 ASP B CA 1
ATOM 6495 C C . ASP B 1 238 ? 136.695 -60.300 29.469 1.00 27.02 238 ASP B C 1
ATOM 6496 O O . ASP B 1 238 ? 135.571 -59.852 29.640 1.00 24.82 238 ASP B O 1
ATOM 6501 N N . TRP B 1 239 ? 137.423 -59.969 28.399 1.00 20.98 239 TRP B N 1
ATOM 6502 C CA . TRP B 1 239 ? 136.844 -59.130 27.337 1.00 21.15 239 TRP B CA 1
ATOM 6503 C C . TRP B 1 239 ? 135.715 -59.849 26.571 1.00 20.63 239 TRP B C 1
ATOM 6504 O O . TRP B 1 239 ? 134.890 -59.207 25.956 1.00 19.82 239 TRP B O 1
ATOM 6515 N N . LYS B 1 240 ? 135.727 -61.177 26.601 1.00 23.01 240 LYS B N 1
ATOM 6516 C CA . LYS B 1 240 ? 134.689 -61.974 25.890 1.00 27.01 240 LYS B CA 1
ATOM 6517 C C . LYS B 1 240 ? 134.593 -61.575 24.424 1.00 25.49 240 LYS B C 1
ATOM 6518 O O . LYS B 1 240 ? 133.542 -61.202 23.930 1.00 22.10 240 LYS B O 1
ATOM 6524 N N . THR B 1 241 ? 135.745 -61.564 23.767 1.00 22.00 241 THR B N 1
ATOM 6525 C CA . THR B 1 241 ? 135.814 -61.215 22.346 1.00 23.38 241 THR B CA 1
ATOM 6526 C C . THR B 1 241 ? 136.394 -62.379 21.550 1.00 24.02 241 THR B C 1
ATOM 6527 O O . THR B 1 241 ? 136.645 -63.437 22.083 1.00 22.22 241 THR B O 1
ATOM 6531 N N . ASP B 1 242 ? 136.470 -62.184 20.245 1.00 22.67 242 ASP B N 1
ATOM 6532 C CA . ASP B 1 242 ? 136.830 -63.237 19.281 1.00 22.77 242 ASP B CA 1
ATOM 6533 C C . ASP B 1 242 ? 138.230 -63.766 19.634 1.00 20.56 242 ASP B C 1
ATOM 6534 O O . ASP B 1 242 ? 139.125 -62.962 19.995 1.00 18.94 242 ASP B O 1
ATOM 6539 N N . SER B 1 243 ? 138.514 -64.958 19.152 1.00 21.14 243 SER B N 1
ATOM 6540 C CA . SER B 1 243 ? 139.808 -65.562 19.426 1.00 23.36 243 SER B CA 1
ATOM 6541 C C . SER B 1 243 ? 140.932 -64.938 18.579 1.00 21.35 243 SER B C 1
ATOM 6542 O O . SER B 1 243 ? 142.109 -65.173 18.840 1.00 21.96 243 SER B O 1
ATOM 6545 N N . THR B 1 244 ? 140.570 -64.242 17.526 1.00 19.65 244 THR B N 1
ATOM 6546 C CA . THR B 1 244 ? 141.519 -63.610 16.617 1.00 21.51 244 THR B CA 1
ATOM 6547 C C . THR B 1 244 ? 142.066 -62.283 17.167 1.00 18.42 244 THR B C 1
ATOM 6548 O O . THR B 1 244 ? 143.022 -61.768 16.649 1.00 18.09 244 THR B O 1
ATOM 6552 N N . CYS B 1 245 ? 141.371 -61.695 18.138 1.00 16.84 245 CYS B N 1
ATOM 6553 C CA . CYS B 1 245 ? 141.783 -60.394 18.751 1.00 16.89 245 CYS B CA 1
ATOM 6554 C C . CYS B 1 245 ? 143.237 -60.493 19.274 1.00 15.30 245 CYS B C 1
ATOM 6555 O O . CYS B 1 245 ? 143.647 -61.552 19.745 1.00 15.79 245 CYS B O 1
ATOM 6558 N N . ARG B 1 246 ? 144.017 -59.454 19.030 1.00 15.69 246 ARG B N 1
ATOM 6559 C CA . ARG B 1 246 ? 145.384 -59.337 19.535 1.00 14.70 246 ARG B CA 1
ATOM 6560 C C . ARG B 1 246 ? 145.586 -57.913 20.101 1.00 13.98 246 ARG B C 1
ATOM 6561 O O . ARG B 1 246 ? 144.849 -56.981 19.779 1.00 14.34 246 ARG B O 1
ATOM 6569 N N . MET B 1 247 ? 146.687 -57.700 20.825 1.00 14.57 247 MET B N 1
ATOM 6570 C CA . MET B 1 247 ? 146.798 -56.530 21.687 1.00 13.43 247 MET B CA 1
ATOM 6571 C C . MET B 1 247 ? 147.647 -55.383 21.187 1.00 13.22 247 MET B C 1
ATOM 6572 O O . MET B 1 247 ? 147.286 -54.228 21.410 1.00 14.70 247 MET B O 1
ATOM 6577 N N . VAL B 1 248 ? 148.796 -55.673 20.610 1.00 13.07 248 VAL B N 1
ATOM 6578 C CA . VAL B 1 248 ? 149.744 -54.637 20.156 1.00 13.74 248 VAL B CA 1
ATOM 6579 C C . VAL B 1 248 ? 150.395 -55.040 18.867 1.00 14.67 248 VAL B C 1
ATOM 6580 O O . VAL B 1 248 ? 150.792 -56.214 18.727 1.00 14.64 248 VAL B O 1
ATOM 6584 N N . THR B 1 249 ? 150.654 -54.077 17.973 1.00 13.93 249 THR B N 1
ATOM 6585 C CA . THR B 1 249 ? 151.481 -54.351 16.796 1.00 15.46 249 THR B CA 1
ATOM 6586 C C . THR B 1 249 ? 152.847 -54.942 17.155 1.00 18.98 249 THR B C 1
ATOM 6587 O O . THR B 1 249 ? 153.457 -54.577 18.169 1.00 17.80 249 THR B O 1
ATOM 6591 N N . SER B 1 250 ? 153.281 -55.906 16.366 1.00 18.10 250 SER B N 1
ATOM 6592 C CA . SER B 1 250 ? 154.672 -56.328 16.413 1.00 21.43 250 SER B CA 1
ATOM 6593 C C . SER B 1 250 ? 155.623 -55.134 16.285 1.00 20.83 250 SER B C 1
ATOM 6594 O O . SER B 1 250 ? 155.323 -54.183 15.562 1.00 20.02 250 SER B O 1
ATOM 6597 N N . GLU B 1 251 ? 156.873 -55.311 16.727 1.00 23.69 251 GLU B N 1
ATOM 6598 C CA . GLU B 1 251 ? 157.859 -54.217 16.674 1.00 25.49 251 GLU B CA 1
ATOM 6599 C C . GLU B 1 251 ? 158.085 -53.794 15.222 1.00 26.13 251 GLU B C 1
ATOM 6600 O O . GLU B 1 251 ? 158.441 -52.670 14.978 1.00 27.69 251 GLU B O 1
ATOM 6602 N N . SER B 1 252 ? 158.057 -54.731 14.289 1.00 21.62 252 SER B N 1
ATOM 6603 C CA . SER B 1 252 ? 158.423 -54.398 12.891 1.00 26.66 252 SER B CA 1
ATOM 6604 C C . SER B 1 252 ? 157.263 -53.686 12.135 1.00 25.01 252 SER B C 1
ATOM 6605 O O . SER B 1 252 ? 157.400 -53.412 10.979 1.00 27.71 252 SER B O 1
ATOM 6608 N N . LYS B 1 253 ? 156.081 -53.593 12.740 1.00 20.86 253 LYS B N 1
ATOM 6609 C CA . LYS B 1 253 ? 154.854 -53.125 12.023 1.00 21.78 253 LYS B CA 1
ATOM 6610 C C . LYS B 1 253 ? 154.302 -51.827 12.649 1.00 22.93 253 LYS B C 1
ATOM 6611 O O . LYS B 1 253 ? 154.186 -51.710 13.860 1.00 22.57 253 LYS B O 1
ATOM 6617 N N . ASN B 1 254 ? 153.838 -50.919 11.809 1.00 20.82 254 ASN B N 1
ATOM 6618 C CA . ASN B 1 254 ? 153.049 -49.756 12.271 1.00 19.67 254 ASN B CA 1
ATOM 6619 C C . ASN B 1 254 ? 151.839 -49.602 11.375 1.00 19.86 254 ASN B C 1
ATOM 6620 O O . ASN B 1 254 ? 151.732 -50.258 10.370 1.00 19.07 254 ASN B O 1
ATOM 6625 N N . VAL B 1 255 ? 150.878 -48.822 11.826 1.00 17.45 255 VAL B N 1
ATOM 6626 C CA . VAL B 1 255 ? 149.652 -48.624 11.114 1.00 17.39 255 VAL B CA 1
ATOM 6627 C C . VAL B 1 255 ? 149.608 -47.161 10.736 1.00 19.45 255 VAL B C 1
ATOM 6628 O O . VAL B 1 255 ? 149.981 -46.281 11.564 1.00 18.13 255 VAL B O 1
ATOM 6632 N N . LYS B 1 256 ? 149.198 -46.884 9.490 1.00 18.38 256 LYS B N 1
ATOM 6633 C CA . LYS B 1 256 ? 148.984 -45.492 9.020 1.00 19.41 256 LYS B CA 1
ATOM 6634 C C . LYS B 1 256 ? 147.466 -45.273 8.768 1.00 18.97 256 LYS B C 1
ATOM 6635 O O . LYS B 1 256 ? 146.849 -46.069 8.077 1.00 17.11 256 LYS B O 1
ATOM 6641 N N . LEU B 1 257 ? 146.874 -44.306 9.460 1.00 17.06 257 LEU B N 1
ATOM 6642 C CA . LEU B 1 257 ? 145.466 -43.990 9.292 1.00 17.82 257 LEU B CA 1
ATOM 6643 C C . LEU B 1 257 ? 145.376 -42.637 8.578 1.00 19.68 257 LEU B C 1
ATOM 6644 O O . LEU B 1 257 ? 145.998 -41.651 9.020 1.00 19.57 257 LEU B O 1
ATOM 6649 N N . THR B 1 258 ? 144.578 -42.559 7.512 1.00 18.85 258 THR B N 1
ATOM 6650 C CA . THR B 1 258 ? 144.416 -41.324 6.760 1.00 19.86 258 THR B CA 1
ATOM 6651 C C . THR B 1 258 ? 142.935 -41.007 6.704 1.00 19.03 258 THR B C 1
ATOM 6652 O O . THR B 1 258 ? 142.121 -41.864 6.292 1.00 20.73 258 THR B O 1
ATOM 6656 N N . VAL B 1 259 ? 142.546 -39.893 7.305 1.00 18.74 259 VAL B N 1
ATOM 6657 C CA . VAL B 1 259 ? 141.128 -39.432 7.270 1.00 17.88 259 VAL B CA 1
ATOM 6658 C C . VAL B 1 259 ? 141.058 -38.090 6.596 1.00 20.42 259 VAL B C 1
ATOM 6659 O O . VAL B 1 259 ? 141.840 -37.169 6.972 1.00 20.68 259 VAL B O 1
ATOM 6663 N N . SER B 1 260 ? 140.226 -37.955 5.561 1.00 21.14 260 SER B N 1
ATOM 6664 C CA . SER B 1 260 ? 140.144 -36.667 4.835 1.00 25.14 260 SER B CA 1
ATOM 6665 C C . SER B 1 260 ? 138.744 -36.085 4.785 1.00 26.14 260 SER B C 1
ATOM 6666 O O . SER B 1 260 ? 138.500 -35.212 4.000 1.00 29.86 260 SER B O 1
ATOM 6669 N N . ASN B 1 261 ? 137.929 -36.452 5.731 1.00 24.16 261 ASN B N 1
ATOM 6670 C CA . ASN B 1 261 ? 136.530 -35.937 5.828 1.00 24.29 261 ASN B CA 1
ATOM 6671 C C . ASN B 1 261 ? 136.544 -34.418 5.709 1.00 28.31 261 ASN B C 1
ATOM 6672 O O . ASN B 1 261 ? 137.466 -33.795 6.200 1.00 28.84 261 ASN B O 1
ATOM 6677 N N . VAL B 1 262 ? 135.485 -33.853 5.112 1.00 28.62 262 VAL B N 1
ATOM 6678 C CA . VAL B 1 262 ? 135.304 -32.417 4.910 1.00 29.23 262 VAL B CA 1
ATOM 6679 C C . VAL B 1 262 ? 133.946 -31.928 5.448 1.00 28.28 262 VAL B C 1
ATOM 6680 O O . VAL B 1 262 ? 132.987 -32.687 5.517 1.00 24.83 262 VAL B O 1
ATOM 6684 N N . LEU B 1 263 ? 133.872 -30.636 5.722 1.00 31.72 263 LEU B N 1
ATOM 6685 C CA . LEU B 1 263 ? 132.641 -29.994 6.237 1.00 33.04 263 LEU B CA 1
ATOM 6686 C C . LEU B 1 263 ? 131.786 -29.576 5.088 1.00 31.01 263 LEU B C 1
ATOM 6687 O O . LEU B 1 263 ? 132.268 -29.176 4.064 1.00 32.84 263 LEU B O 1
ATOM 6692 N N . LYS B 1 264 ? 130.491 -29.699 5.265 1.00 31.80 264 LYS B N 1
ATOM 6693 C CA . LYS B 1 264 ? 129.552 -29.327 4.238 1.00 32.25 264 LYS B CA 1
ATOM 6694 C C . LYS B 1 264 ? 128.363 -28.642 4.948 1.00 29.31 264 LYS B C 1
ATOM 6695 O O . LYS B 1 264 ? 127.880 -29.142 5.980 1.00 25.25 264 LYS B O 1
ATOM 6701 N N . GLU B 1 265 ? 127.929 -27.521 4.402 1.00 28.54 265 GLU B N 1
ATOM 6702 C CA . GLU B 1 265 ? 126.694 -26.866 4.846 1.00 31.30 265 GLU B CA 1
ATOM 6703 C C . GLU B 1 265 ? 125.468 -27.575 4.261 1.00 31.40 265 GLU B C 1
ATOM 6704 O O . GLU B 1 265 ? 125.375 -27.754 3.077 1.00 29.84 265 GLU B O 1
ATOM 6710 N N . ILE B 1 266 ? 124.514 -27.958 5.100 1.00 26.70 266 ILE B N 1
ATOM 6711 C CA . ILE B 1 266 ? 123.300 -28.534 4.577 1.00 26.36 266 ILE B CA 1
ATOM 6712 C C . ILE B 1 266 ? 122.094 -27.787 5.124 1.00 27.13 266 ILE B C 1
ATOM 6713 O O . ILE B 1 266 ? 122.209 -27.146 6.159 1.00 26.72 266 ILE B O 1
ATOM 6718 N N . LYS B 1 267 ? 120.963 -27.906 4.438 1.00 25.55 267 LYS B N 1
ATOM 6719 C CA . LYS B 1 267 ? 119.676 -27.443 4.943 1.00 26.11 267 LYS B CA 1
ATOM 6720 C C . LYS B 1 267 ? 118.961 -28.622 5.548 1.00 26.61 267 LYS B C 1
ATOM 6721 O O . LYS B 1 267 ? 118.900 -29.655 4.926 1.00 29.14 267 LYS B O 1
ATOM 6727 N N . ILE B 1 268 ? 118.478 -28.520 6.781 1.00 21.01 268 ILE B N 1
ATOM 6728 C CA . ILE B 1 268 ? 117.676 -29.586 7.333 1.00 21.61 268 ILE B CA 1
ATOM 6729 C C . ILE B 1 268 ? 116.306 -29.082 7.711 1.00 21.17 268 ILE B C 1
ATOM 6730 O O . ILE B 1 268 ? 116.113 -27.858 7.964 1.00 21.28 268 ILE B O 1
ATOM 6735 N N . LEU B 1 269 ? 115.352 -30.002 7.684 1.00 20.14 269 LEU B N 1
ATOM 6736 C CA . LEU B 1 269 ? 113.957 -29.693 7.914 1.00 19.78 269 LEU B CA 1
ATOM 6737 C C . LEU B 1 269 ? 113.461 -30.562 9.029 1.00 18.64 269 LEU B C 1
ATOM 6738 O O . LEU B 1 269 ? 113.504 -31.789 8.924 1.00 19.35 269 LEU B O 1
ATOM 6743 N N . ASN B 1 270 ? 113.008 -29.921 10.105 1.00 16.98 270 ASN B N 1
ATOM 6744 C CA . ASN B 1 270 ? 112.150 -30.568 11.070 1.00 16.01 270 ASN B CA 1
ATOM 6745 C C . ASN B 1 270 ? 110.689 -30.324 10.686 1.00 15.50 270 ASN B C 1
ATOM 6746 O O . ASN B 1 270 ? 110.297 -29.190 10.356 1.00 17.04 270 ASN B O 1
ATOM 6751 N N . ILE B 1 271 ? 109.913 -31.407 10.666 1.00 14.26 271 ILE B N 1
ATOM 6752 C CA . ILE B 1 271 ? 108.507 -31.341 10.298 1.00 14.14 271 ILE B CA 1
ATOM 6753 C C . ILE B 1 271 ? 107.635 -31.544 11.529 1.00 13.73 271 ILE B C 1
ATOM 6754 O O . ILE B 1 271 ? 107.828 -32.502 12.299 1.00 14.23 271 ILE B O 1
ATOM 6759 N N . PHE B 1 272 ? 106.732 -30.588 11.748 1.00 13.33 272 PHE B N 1
ATOM 6760 C CA . PHE B 1 272 ? 105.903 -30.523 12.946 1.00 13.20 272 PHE B CA 1
ATOM 6761 C C . PHE B 1 272 ? 104.423 -30.587 12.567 1.00 14.52 272 PHE B C 1
ATOM 6762 O O . PHE B 1 272 ? 103.990 -30.047 11.538 1.00 15.06 272 PHE B O 1
ATOM 6770 N N . GLY B 1 273 ? 103.646 -31.207 13.450 1.00 13.80 273 GLY B N 1
ATOM 6771 C CA . GLY B 1 273 ? 102.213 -31.129 13.457 1.00 15.88 273 GLY B CA 1
ATOM 6772 C C . GLY B 1 273 ? 101.657 -31.073 14.871 1.00 15.97 273 GLY B C 1
ATOM 6773 O O . GLY B 1 273 ? 102.253 -31.609 15.807 1.00 16.88 273 GLY B O 1
ATOM 6774 N N . VAL B 1 274 ? 100.556 -30.348 15.053 1.00 15.58 274 VAL B N 1
ATOM 6775 C CA . VAL B 1 274 ? 99.963 -30.228 16.347 1.00 15.04 274 VAL B CA 1
ATOM 6776 C C . VAL B 1 274 ? 98.467 -30.553 16.302 1.00 15.35 274 VAL B C 1
ATOM 6777 O O . VAL B 1 274 ? 97.761 -30.178 15.352 1.00 15.34 274 VAL B O 1
ATOM 6781 N N . ILE B 1 275 ? 98.009 -31.178 17.381 1.00 15.29 275 ILE B N 1
ATOM 6782 C CA . ILE B 1 275 ? 96.603 -31.308 17.736 1.00 16.71 275 ILE B CA 1
ATOM 6783 C C . ILE B 1 275 ? 96.406 -30.372 18.907 1.00 17.18 275 ILE B C 1
ATOM 6784 O O . ILE B 1 275 ? 96.954 -30.567 20.001 1.00 16.27 275 ILE B O 1
ATOM 6789 N N . LYS B 1 276 ? 95.635 -29.319 18.667 1.00 17.25 276 LYS B N 1
ATOM 6790 C CA . LYS B 1 276 ? 95.506 -28.249 19.695 1.00 19.66 276 LYS B CA 1
ATOM 6791 C C . LYS B 1 276 ? 94.658 -28.693 20.859 1.00 21.27 276 LYS B C 1
ATOM 6792 O O . LYS B 1 276 ? 93.612 -29.327 20.665 1.00 20.04 276 LYS B O 1
ATOM 6798 N N . GLY B 1 277 ? 95.132 -28.388 22.072 1.00 18.67 277 GLY B N 1
ATOM 6799 C CA . GLY B 1 277 ? 94.351 -28.624 23.270 1.00 20.24 277 GLY B CA 1
ATOM 6800 C C . GLY B 1 277 ? 93.072 -27.822 23.356 1.00 22.24 277 GLY B C 1
ATOM 6801 O O . GLY B 1 277 ? 92.960 -26.772 22.704 1.00 21.19 277 GLY B O 1
ATOM 6802 N N . PHE B 1 278 ? 92.061 -28.373 24.045 1.00 20.99 278 PHE B N 1
ATOM 6803 C CA . PHE B 1 278 ? 90.793 -27.736 24.161 1.00 22.77 278 PHE B CA 1
ATOM 6804 C C . PHE B 1 278 ? 90.680 -26.686 25.261 1.00 24.69 278 PHE B C 1
ATOM 6805 O O . PHE B 1 278 ? 89.676 -25.993 25.308 1.00 26.31 278 PHE B O 1
ATOM 6813 N N . VAL B 1 279 ? 91.569 -26.713 26.220 1.00 24.54 279 VAL B N 1
ATOM 6814 C CA . VAL B 1 279 ? 91.513 -25.877 27.423 1.00 30.59 279 VAL B CA 1
ATOM 6815 C C . VAL B 1 279 ? 92.795 -25.024 27.542 1.00 30.72 279 VAL B C 1
ATOM 6816 O O . VAL B 1 279 ? 92.716 -23.840 27.804 1.00 30.97 279 VAL B O 1
ATOM 6820 N N . GLU B 1 280 ? 93.951 -25.672 27.454 1.00 27.50 280 GLU B N 1
ATOM 6821 C CA . GLU B 1 280 ? 95.286 -25.048 27.592 1.00 27.41 280 GLU B CA 1
ATOM 6822 C C . GLU B 1 280 ? 96.114 -25.403 26.376 1.00 22.12 280 GLU B C 1
ATOM 6823 O O . GLU B 1 280 ? 97.066 -26.210 26.503 1.00 21.10 280 GLU B O 1
ATOM 6829 N N . PRO B 1 281 ? 95.750 -24.863 25.180 1.00 20.85 281 PRO B N 1
ATOM 6830 C CA . PRO B 1 281 ? 96.487 -25.233 23.986 1.00 21.95 281 PRO B CA 1
ATOM 6831 C C . PRO B 1 281 ? 97.927 -24.773 24.014 1.00 20.94 281 PRO B C 1
ATOM 6832 O O . PRO B 1 281 ? 98.737 -25.265 23.231 1.00 21.00 281 PRO B O 1
ATOM 6836 N N . ASP B 1 282 ? 98.231 -23.779 24.851 1.00 21.36 282 ASP B N 1
ATOM 6837 C CA . ASP B 1 282 ? 99.582 -23.230 24.918 1.00 22.29 282 ASP B CA 1
ATOM 6838 C C . ASP B 1 282 ? 100.601 -24.095 25.686 1.00 21.75 282 ASP B C 1
ATOM 6839 O O . ASP B 1 282 ? 101.756 -23.732 25.809 1.00 24.71 282 ASP B O 1
ATOM 6844 N N . HIS B 1 283 ? 100.153 -25.226 26.247 1.00 20.28 283 HIS B N 1
ATOM 6845 C CA . HIS B 1 283 ? 100.998 -26.203 26.923 1.00 19.26 283 HIS B CA 1
ATOM 6846 C C . HIS B 1 283 ? 100.946 -27.472 26.078 1.00 17.62 283 HIS B C 1
ATOM 6847 O O . HIS B 1 283 ? 99.859 -27.858 25.583 1.00 18.92 283 HIS B O 1
ATOM 6854 N N . TYR B 1 284 ? 102.092 -28.072 25.846 1.00 16.61 284 TYR B N 1
ATOM 6855 C CA . TYR B 1 284 ? 102.174 -29.219 24.947 1.00 17.69 284 TYR B CA 1
ATOM 6856 C C . TYR B 1 284 ? 103.044 -30.345 25.462 1.00 16.33 284 TYR B C 1
ATOM 6857 O O . TYR B 1 284 ? 104.092 -30.138 26.082 1.00 15.50 284 TYR B O 1
ATOM 6866 N N . VAL B 1 285 ? 102.605 -31.574 25.154 1.00 15.27 285 VAL B N 1
ATOM 6867 C CA . VAL B 1 285 ? 103.531 -32.711 25.086 1.00 15.21 285 VAL B CA 1
ATOM 6868 C C . VAL B 1 285 ? 104.074 -32.825 23.692 1.00 14.39 285 VAL B C 1
ATOM 6869 O O . VAL B 1 285 ? 103.347 -32.716 22.723 1.00 15.67 285 VAL B O 1
ATOM 6873 N N . VAL B 1 286 ? 105.363 -33.073 23.579 1.00 13.48 286 VAL B N 1
ATOM 6874 C CA . VAL B 1 286 ? 106.024 -33.207 22.286 1.00 14.05 286 VAL B CA 1
ATOM 6875 C C . VAL B 1 286 ? 106.500 -34.672 22.110 1.00 13.56 286 VAL B C 1
ATOM 6876 O O . VAL B 1 286 ? 107.086 -35.248 23.027 1.00 14.49 286 VAL B O 1
ATOM 6880 N N . VAL B 1 287 ? 106.088 -35.265 21.011 1.00 13.38 287 VAL B N 1
ATOM 6881 C CA . VAL B 1 287 ? 106.423 -36.630 20.597 1.00 13.44 287 VAL B CA 1
ATOM 6882 C C . VAL B 1 287 ? 107.291 -36.587 19.361 1.00 13.17 287 VAL B C 1
ATOM 6883 O O . VAL B 1 287 ? 106.883 -35.978 18.358 1.00 12.62 287 VAL B O 1
ATOM 6887 N N . GLY B 1 288 ? 108.495 -37.168 19.435 1.00 11.16 288 GLY B N 1
ATOM 6888 C CA . GLY B 1 288 ? 109.469 -36.975 18.401 1.00 13.49 288 GLY B CA 1
ATOM 6889 C C . GLY B 1 288 ? 110.125 -38.268 17.903 1.00 11.92 288 GLY B C 1
ATOM 6890 O O . GLY B 1 288 ? 110.292 -39.230 18.660 1.00 13.78 288 GLY B O 1
ATOM 6891 N N . ALA B 1 289 ? 110.638 -38.203 16.702 1.00 12.25 289 ALA B N 1
ATOM 6892 C CA . ALA B 1 289 ? 111.406 -39.276 16.070 1.00 13.29 289 ALA B CA 1
ATOM 6893 C C . ALA B 1 289 ? 112.361 -38.768 15.035 1.00 12.67 289 ALA B C 1
ATOM 6894 O O . ALA B 1 289 ? 112.007 -37.945 14.176 1.00 13.19 289 ALA B O 1
ATOM 6896 N N . GLN B 1 290 ? 113.549 -39.364 15.025 1.00 14.04 290 GLN B N 1
ATOM 6897 C CA . GLN B 1 290 ? 114.587 -39.140 14.004 1.00 14.62 290 GLN B CA 1
ATOM 6898 C C . GLN B 1 290 ? 114.159 -39.715 12.634 1.00 14.84 290 GLN B C 1
ATOM 6899 O O . GLN B 1 290 ? 113.677 -40.850 12.532 1.00 17.22 290 GLN B O 1
ATOM 6905 N N . ARG B 1 291 ? 114.317 -38.910 11.586 1.00 13.28 291 ARG B N 1
ATOM 6906 C CA . ARG B 1 291 ? 113.973 -39.290 10.247 1.00 14.36 291 ARG B CA 1
ATOM 6907 C C . ARG B 1 291 ? 115.194 -39.685 9.415 1.00 16.01 291 ARG B C 1
ATOM 6908 O O . ARG B 1 291 ? 115.102 -40.528 8.527 1.00 19.97 291 ARG B O 1
ATOM 6916 N N . ASP B 1 292 ? 116.338 -39.048 9.662 1.00 16.07 292 ASP B N 1
ATOM 6917 C CA . ASP B 1 292 ? 117.518 -39.230 8.817 1.00 16.97 292 ASP B CA 1
ATOM 6918 C C . ASP B 1 292 ? 118.271 -40.515 9.227 1.00 16.45 292 ASP B C 1
ATOM 6919 O O . ASP B 1 292 ? 118.190 -40.987 10.361 1.00 18.30 292 ASP B O 1
ATOM 6924 N N . ALA B 1 293 ? 119.108 -41.042 8.310 1.00 19.47 293 ALA B N 1
ATOM 6925 C CA . ALA B 1 293 ? 120.059 -42.085 8.661 1.00 19.22 293 ALA B CA 1
ATOM 6926 C C . ALA B 1 293 ? 121.096 -42.193 7.572 1.00 20.29 293 ALA B C 1
ATOM 6927 O O . ALA B 1 293 ? 120.763 -42.139 6.406 1.00 19.26 293 ALA B O 1
ATOM 6929 N N . TRP B 1 294 ? 122.320 -42.503 7.968 1.00 19.42 294 TRP B N 1
ATOM 6930 C CA . TRP B 1 294 ? 123.329 -43.083 7.025 1.00 21.15 294 TRP B CA 1
ATOM 6931 C C . TRP B 1 294 ? 122.857 -44.490 6.698 1.00 20.61 294 TRP B C 1
ATOM 6932 O O . TRP B 1 294 ? 122.513 -45.264 7.613 1.00 20.88 294 TRP B O 1
ATOM 6943 N N . GLY B 1 295 ? 122.771 -44.795 5.410 1.00 18.29 295 GLY B N 1
ATOM 6944 C CA . GLY B 1 295 ? 122.245 -46.097 4.967 1.00 21.04 295 GLY B CA 1
ATOM 6945 C C . GLY B 1 295 ? 120.720 -46.123 5.124 1.00 20.82 295 GLY B C 1
ATOM 6946 O O . GLY B 1 295 ? 120.068 -45.068 5.172 1.00 20.86 295 GLY B O 1
ATOM 6947 N N . PRO B 1 296 ? 120.127 -47.313 5.154 1.00 21.61 296 PRO B N 1
ATOM 6948 C CA . PRO B 1 296 ? 118.641 -47.415 5.109 1.00 19.44 296 PRO B CA 1
ATOM 6949 C C . PRO B 1 296 ? 117.906 -47.157 6.415 1.00 17.45 296 PRO B C 1
ATOM 6950 O O . PRO B 1 296 ? 116.769 -46.621 6.405 1.00 21.51 296 PRO B O 1
ATOM 6954 N N . GLY B 1 297 ? 118.586 -47.322 7.543 1.00 17.32 297 GLY B N 1
ATOM 6955 C CA . GLY B 1 297 ? 118.074 -46.890 8.820 1.00 15.09 297 GLY B CA 1
ATOM 6956 C C . GLY B 1 297 ? 116.714 -47.421 9.253 1.00 16.27 297 GLY B C 1
ATOM 6957 O O . GLY B 1 297 ? 115.968 -46.706 9.944 1.00 14.21 297 GLY B O 1
ATOM 6958 N N . ALA B 1 298 ? 116.388 -48.659 8.913 1.00 16.04 298 ALA B N 1
ATOM 6959 C CA . ALA B 1 298 ? 115.068 -49.226 9.311 1.00 18.96 298 ALA B CA 1
ATOM 6960 C C . ALA B 1 298 ? 114.790 -49.183 10.825 1.00 19.24 298 ALA B C 1
ATOM 6961 O O . ALA B 1 298 ? 113.796 -48.606 11.268 1.00 16.59 298 ALA B O 1
ATOM 6963 N N . ALA B 1 299 ? 115.643 -49.787 11.627 1.00 17.55 299 ALA B N 1
ATOM 6964 C CA . ALA B 1 299 ? 115.482 -49.738 13.068 1.00 16.70 299 ALA B CA 1
ATOM 6965 C C . ALA B 1 299 ? 115.849 -48.376 13.620 1.00 17.64 299 ALA B C 1
ATOM 6966 O O . ALA B 1 299 ? 115.240 -47.872 14.563 1.00 17.68 299 ALA B O 1
ATOM 6968 N N . LYS B 1 300 ? 116.814 -47.735 13.013 1.00 16.45 300 LYS B N 1
ATOM 6969 C CA . LYS B 1 300 ? 117.372 -46.481 13.584 1.00 15.28 300 LYS B CA 1
ATOM 6970 C C . LYS B 1 300 ? 116.343 -45.342 13.452 1.00 15.91 300 LYS B C 1
ATOM 6971 O O . LYS B 1 300 ? 116.270 -44.460 14.326 1.00 17.21 300 LYS B O 1
ATOM 6977 N N . SER B 1 301 ? 115.693 -45.282 12.298 1.00 15.22 301 SER B N 1
ATOM 6978 C CA . SER B 1 301 ? 114.798 -44.161 11.961 1.00 16.65 301 SER B CA 1
ATOM 6979 C C . SER B 1 301 ? 113.443 -44.581 11.471 1.00 16.42 301 SER B C 1
ATOM 6980 O O . SER B 1 301 ? 112.475 -43.849 11.630 1.00 15.13 301 SER B O 1
ATOM 6983 N N . GLY B 1 302 ? 113.380 -45.674 10.720 1.00 14.85 302 GLY B N 1
ATOM 6984 C CA . GLY B 1 302 ? 112.126 -46.094 10.146 1.00 16.56 302 GLY B CA 1
ATOM 6985 C C . GLY B 1 302 ? 111.049 -46.467 11.121 1.00 14.74 302 GLY B C 1
ATOM 6986 O O . GLY B 1 302 ? 109.918 -46.046 10.971 1.00 14.67 302 GLY B O 1
ATOM 6987 N N . VAL B 1 303 ? 111.402 -47.242 12.144 1.00 14.54 303 VAL B N 1
ATOM 6988 C CA . VAL B 1 303 ? 110.427 -47.640 13.145 1.00 16.31 303 VAL B CA 1
ATOM 6989 C C . VAL B 1 303 ? 109.847 -46.407 13.888 1.00 15.49 303 VAL B C 1
ATOM 6990 O O . VAL B 1 303 ? 108.618 -46.314 13.999 1.00 16.86 303 VAL B O 1
ATOM 6994 N N . GLY B 1 304 ? 110.715 -45.524 14.389 1.00 13.19 304 GLY B N 1
ATOM 6995 C CA . GLY B 1 304 ? 110.246 -44.317 15.090 1.00 13.58 304 GLY B CA 1
ATOM 6996 C C . GLY B 1 304 ? 109.355 -43.462 14.213 1.00 12.02 304 GLY B C 1
ATOM 6997 O O . GLY B 1 304 ? 108.364 -42.884 14.686 1.00 11.89 304 GLY B O 1
ATOM 6998 N N . THR B 1 305 ? 109.804 -43.252 12.974 1.00 13.27 305 THR B N 1
ATOM 6999 C CA . THR B 1 305 ? 109.026 -42.439 12.026 1.00 14.86 305 THR B CA 1
ATOM 7000 C C . THR B 1 305 ? 107.643 -43.063 11.749 1.00 14.97 305 THR B C 1
ATOM 7001 O O . THR B 1 305 ? 106.634 -42.354 11.677 1.00 15.70 305 THR B O 1
ATOM 7005 N N . ALA B 1 306 ? 107.588 -44.395 11.565 1.00 15.23 306 ALA B N 1
ATOM 7006 C CA . ALA B 1 306 ? 106.321 -45.145 11.447 1.00 17.48 306 ALA B CA 1
ATOM 7007 C C . ALA B 1 306 ? 105.403 -44.978 12.675 1.00 17.67 306 ALA B C 1
ATOM 7008 O O . ALA B 1 306 ? 104.170 -44.769 12.536 1.00 17.32 306 ALA B O 1
ATOM 7010 N N . LEU B 1 307 ? 105.984 -45.120 13.879 1.00 15.61 307 LEU B N 1
ATOM 7011 C CA . LEU B 1 307 ? 105.243 -44.890 15.095 1.00 16.31 307 LEU B CA 1
ATOM 7012 C C . LEU B 1 307 ? 104.699 -43.461 15.159 1.00 15.57 307 LEU B C 1
ATOM 7013 O O . LEU B 1 307 ? 103.580 -43.247 15.551 1.00 14.46 307 LEU B O 1
ATOM 7018 N N . LEU B 1 308 ? 105.497 -42.498 14.745 1.00 15.05 308 LEU B N 1
ATOM 7019 C CA . LEU B 1 308 ? 105.099 -41.106 14.785 1.00 15.82 308 LEU B CA 1
ATOM 7020 C C . LEU B 1 308 ? 103.900 -40.828 13.900 1.00 14.91 308 LEU B C 1
ATOM 7021 O O . LEU B 1 308 ? 102.876 -40.216 14.344 1.00 14.44 308 LEU B O 1
ATOM 7026 N N . LEU B 1 309 ? 103.975 -41.381 12.687 1.00 15.36 309 LEU B N 1
ATOM 7027 C CA . LEU B 1 309 ? 102.910 -41.268 11.709 1.00 15.66 309 LEU B CA 1
ATOM 7028 C C . LEU B 1 309 ? 101.624 -41.929 12.185 1.00 17.69 309 LEU B C 1
ATOM 7029 O O . LEU B 1 309 ? 100.535 -41.350 12.091 1.00 18.51 309 LEU B O 1
ATOM 7034 N N . LYS B 1 310 ? 101.742 -43.149 12.703 1.00 17.94 310 LYS B N 1
ATOM 7035 C CA . LYS B 1 310 ? 100.567 -43.883 13.138 1.00 19.06 310 LYS B CA 1
ATOM 7036 C C . LYS B 1 310 ? 99.945 -43.257 14.392 1.00 17.73 310 LYS B C 1
ATOM 7037 O O . LYS B 1 310 ? 98.726 -43.203 14.486 1.00 19.86 310 LYS B O 1
ATOM 7043 N N . LEU B 1 311 ? 100.741 -42.773 15.330 1.00 16.27 311 LEU B N 1
ATOM 7044 C CA . LEU B 1 311 ? 100.219 -42.025 16.477 1.00 17.08 311 LEU B CA 1
ATOM 7045 C C . LEU B 1 311 ? 99.517 -40.729 16.091 1.00 16.31 311 LEU B C 1
ATOM 7046 O O . LEU B 1 311 ? 98.426 -40.457 16.588 1.00 16.15 311 LEU B O 1
ATOM 7051 N N . ALA B 1 312 ? 100.101 -39.950 15.175 1.00 15.83 312 ALA B N 1
ATOM 7052 C CA . ALA B 1 312 ? 99.415 -38.732 14.724 1.00 16.68 312 ALA B CA 1
ATOM 7053 C C . ALA B 1 312 ? 98.088 -39.041 14.067 1.00 17.30 312 ALA B C 1
ATOM 7054 O O . ALA B 1 312 ? 97.064 -38.393 14.326 1.00 18.85 312 ALA B O 1
ATOM 7056 N N . GLN B 1 313 ? 98.066 -40.052 13.196 1.00 17.70 313 GLN B N 1
ATOM 7057 C CA . GLN B 1 313 ? 96.818 -40.476 12.561 1.00 19.77 313 GLN B CA 1
ATOM 7058 C C . GLN B 1 313 ? 95.788 -40.942 13.570 1.00 20.63 313 GLN B C 1
ATOM 7059 O O . GLN B 1 313 ? 94.599 -40.555 13.530 1.00 21.69 313 GLN B O 1
ATOM 7065 N N . MET B 1 314 ? 96.199 -41.792 14.492 1.00 21.74 314 MET B N 1
ATOM 7066 C CA . MET B 1 314 ? 95.247 -42.336 15.452 1.00 23.96 314 MET B CA 1
ATOM 7067 C C . MET B 1 314 ? 94.685 -41.245 16.363 1.00 20.73 314 MET B C 1
ATOM 7068 O O . MET B 1 314 ? 93.472 -41.241 16.653 1.00 20.14 314 MET B O 1
ATOM 7073 N N . PHE B 1 315 ? 95.567 -40.389 16.896 1.00 17.50 315 PHE B N 1
ATOM 7074 C CA . PHE B 1 315 ? 95.117 -39.353 17.793 1.00 18.84 315 PHE B CA 1
ATOM 7075 C C . PHE B 1 315 ? 94.237 -38.361 17.089 1.00 17.99 315 PHE B C 1
ATOM 7076 O O . PHE B 1 315 ? 93.221 -37.955 17.628 1.00 18.32 315 PHE B O 1
ATOM 7084 N N . SER B 1 316 ? 94.584 -38.010 15.865 1.00 19.08 316 SER B N 1
ATOM 7085 C CA . SER B 1 316 ? 93.710 -37.110 15.116 1.00 21.83 316 SER B CA 1
ATOM 7086 C C . SER B 1 316 ? 92.295 -37.672 14.861 1.00 22.59 316 SER B C 1
ATOM 7087 O O . SER B 1 316 ? 91.288 -36.965 15.002 1.00 21.44 316 SER B O 1
ATOM 7090 N N . ASP B 1 317 ? 92.238 -38.942 14.475 1.00 24.22 317 ASP B N 1
ATOM 7091 C CA . ASP B 1 317 ? 90.985 -39.695 14.374 1.00 25.12 317 ASP B CA 1
ATOM 7092 C C . ASP B 1 317 ? 90.215 -39.635 15.692 1.00 23.92 317 ASP B C 1
ATOM 7093 O O . ASP B 1 317 ? 89.006 -39.495 15.686 1.00 24.53 317 ASP B O 1
ATOM 7098 N N . MET B 1 318 ? 90.905 -39.862 16.822 1.00 22.76 318 MET B N 1
ATOM 7099 C CA . MET B 1 318 ? 90.218 -39.934 18.125 1.00 23.87 318 MET B CA 1
ATOM 7100 C C . MET B 1 318 ? 89.537 -38.617 18.487 1.00 22.22 318 MET B C 1
ATOM 7101 O O . MET B 1 318 ? 88.380 -38.581 18.967 1.00 23.60 318 MET B O 1
ATOM 7106 N N . VAL B 1 319 ? 90.173 -37.531 18.083 1.00 21.89 319 VAL B N 1
ATOM 7107 C CA . VAL B 1 319 ? 89.636 -36.172 18.326 1.00 22.92 319 VAL B CA 1
ATOM 7108 C C . VAL B 1 319 ? 88.521 -35.860 17.371 1.00 25.07 319 VAL B C 1
ATOM 7109 O O . VAL B 1 319 ? 87.391 -35.478 17.766 1.00 25.24 319 VAL B O 1
ATOM 7113 N N . LEU B 1 320 ? 88.750 -36.176 16.100 1.00 26.51 320 LEU B N 1
ATOM 7114 C CA . LEU B 1 320 ? 87.753 -35.791 15.076 1.00 29.49 320 LEU B CA 1
ATOM 7115 C C . LEU B 1 320 ? 86.547 -36.702 15.036 1.00 30.24 320 LEU B C 1
ATOM 7116 O O . LEU B 1 320 ? 85.453 -36.242 14.702 1.00 31.09 320 LEU B O 1
ATOM 7121 N N . LYS B 1 321 ? 86.698 -37.978 15.371 1.00 29.44 321 LYS B N 1
ATOM 7122 C CA . LYS B 1 321 ? 85.577 -38.908 15.280 1.00 32.96 321 LYS B CA 1
ATOM 7123 C C . LYS B 1 321 ? 85.114 -39.489 16.609 1.00 32.73 321 LYS B C 1
ATOM 7124 O O . LYS B 1 321 ? 83.967 -39.898 16.720 1.00 29.61 321 LYS B O 1
ATOM 7130 N N . ASP B 1 322 ? 85.996 -39.592 17.595 1.00 28.22 322 ASP B N 1
ATOM 7131 C CA . ASP B 1 322 ? 85.671 -40.373 18.783 1.00 30.36 322 ASP B CA 1
ATOM 7132 C C . ASP B 1 322 ? 85.452 -39.518 20.052 1.00 32.48 322 ASP B C 1
ATOM 7133 O O . ASP B 1 322 ? 85.257 -40.062 21.107 1.00 36.32 322 ASP B O 1
ATOM 7138 N N . GLY B 1 323 ? 85.419 -38.200 19.908 1.00 29.84 323 GLY B N 1
ATOM 7139 C CA . GLY B 1 323 ? 85.122 -37.335 21.014 1.00 30.29 323 GLY B CA 1
ATOM 7140 C C . GLY B 1 323 ? 86.266 -37.051 21.977 1.00 30.69 323 GLY B C 1
ATOM 7141 O O . GLY B 1 323 ? 86.013 -36.426 23.009 1.00 31.02 323 GLY B O 1
ATOM 7142 N N . PHE B 1 324 ? 87.504 -37.491 21.686 1.00 24.76 324 PHE B N 1
ATOM 7143 C CA . PHE B 1 324 ? 88.635 -37.164 22.544 1.00 25.30 324 PHE B CA 1
ATOM 7144 C C . PHE B 1 324 ? 88.877 -35.636 22.562 1.00 24.54 324 PHE B C 1
ATOM 7145 O O . PHE B 1 324 ? 89.024 -34.994 21.514 1.00 23.10 324 PHE B O 1
ATOM 7153 N N . GLN B 1 325 ? 88.885 -35.055 23.754 1.00 25.37 325 GLN B N 1
ATOM 7154 C CA . GLN B 1 325 ? 89.137 -33.622 23.896 1.00 26.60 325 GLN B CA 1
ATOM 7155 C C . GLN B 1 325 ? 90.392 -33.361 24.795 1.00 26.00 325 GLN B C 1
ATOM 7156 O O . GLN B 1 325 ? 90.221 -33.190 25.994 1.00 27.07 325 GLN B O 1
ATOM 7162 N N . PRO B 1 326 ? 91.584 -33.646 24.302 1.00 20.98 326 PRO B N 1
ATOM 7163 C CA . PRO B 1 326 ? 92.809 -33.390 25.125 1.00 22.27 326 PRO B CA 1
ATOM 7164 C C . PRO B 1 326 ? 92.800 -31.938 25.676 1.00 24.13 326 PRO B C 1
ATOM 7165 O O . PRO B 1 326 ? 92.455 -31.014 24.910 1.00 23.41 326 PRO B O 1
ATOM 7169 N N . SER B 1 327 ? 93.045 -31.762 26.981 1.00 25.00 327 SER B N 1
ATOM 7170 C CA . SER B 1 327 ? 93.104 -30.420 27.619 1.00 24.59 327 SER B CA 1
ATOM 7171 C C . SER B 1 327 ? 94.297 -29.619 27.044 1.00 21.24 327 SER B C 1
ATOM 7172 O O . SER B 1 327 ? 94.174 -28.431 26.714 1.00 21.17 327 SER B O 1
ATOM 7175 N N . ARG B 1 328 ? 95.370 -30.327 26.813 1.00 18.73 328 ARG B N 1
ATOM 7176 C CA . ARG B 1 328 ? 96.633 -29.739 26.335 1.00 19.26 328 ARG B CA 1
ATOM 7177 C C . ARG B 1 328 ? 96.996 -30.241 24.954 1.00 19.82 328 ARG B C 1
ATOM 7178 O O . ARG B 1 328 ? 96.455 -31.232 24.490 1.00 19.71 328 ARG B O 1
ATOM 7186 N N . SER B 1 329 ? 97.823 -29.468 24.236 1.00 17.74 329 SER B N 1
ATOM 7187 C CA . SER B 1 329 ? 98.241 -29.816 22.920 1.00 17.73 329 SER B CA 1
ATOM 7188 C C . SER B 1 329 ? 99.207 -31.009 22.850 1.00 15.28 329 SER B C 1
ATOM 7189 O O . SER B 1 329 ? 99.999 -31.266 23.758 1.00 17.62 329 SER B O 1
ATOM 7192 N N . ILE B 1 330 ? 99.157 -31.644 21.703 1.00 15.75 330 ILE B N 1
ATOM 7193 C CA . ILE B 1 330 ? 100.078 -32.718 21.329 1.00 15.28 330 ILE B CA 1
ATOM 7194 C C . ILE B 1 330 ? 100.799 -32.341 20.074 1.00 13.95 330 ILE B C 1
ATOM 7195 O O . ILE B 1 330 ? 100.161 -32.148 19.014 1.00 15.79 330 ILE B O 1
ATOM 7200 N N . ILE B 1 331 ? 102.117 -32.218 20.166 1.00 13.31 331 ILE B N 1
ATOM 7201 C CA . ILE B 1 331 ? 102.960 -31.965 19.012 1.00 14.23 331 ILE B CA 1
ATOM 7202 C C . ILE B 1 331 ? 103.699 -33.207 18.580 1.00 12.45 331 ILE B C 1
ATOM 7203 O O . ILE B 1 331 ? 104.268 -33.920 19.455 1.00 13.88 331 ILE B O 1
ATOM 7208 N N . PHE B 1 332 ? 103.683 -33.450 17.266 1.00 12.61 332 PHE B N 1
ATOM 7209 C CA . PHE B 1 332 ? 104.477 -34.545 16.597 1.00 13.06 332 PHE B CA 1
ATOM 7210 C C . PHE B 1 332 ? 105.620 -33.906 15.807 1.00 13.43 332 PHE B C 1
ATOM 7211 O O . PHE B 1 332 ? 105.368 -32.999 15.002 1.00 14.19 332 PHE B O 1
ATOM 7219 N N . ALA B 1 333 ? 106.852 -34.346 16.067 1.00 12.17 333 ALA B N 1
ATOM 7220 C CA . ALA B 1 333 ? 108.039 -33.760 15.469 1.00 12.12 333 ALA B CA 1
ATOM 7221 C C . ALA B 1 333 ? 108.887 -34.823 14.760 1.00 12.79 333 ALA B C 1
ATOM 7222 O O . ALA B 1 333 ? 109.327 -35.818 15.385 1.00 12.71 333 ALA B O 1
ATOM 7224 N N . SER B 1 334 ? 109.055 -34.659 13.471 1.00 12.70 334 SER B N 1
ATOM 7225 C CA . SER B 1 334 ? 110.005 -35.462 12.695 1.00 12.94 334 SER B CA 1
ATOM 7226 C C . SER B 1 334 ? 111.324 -34.725 12.479 1.00 13.27 334 SER B C 1
ATOM 7227 O O . SER B 1 334 ? 111.371 -33.744 11.710 1.00 12.80 334 SER B O 1
ATOM 7230 N N . TRP B 1 335 ? 112.352 -35.140 13.220 1.00 12.64 335 TRP B N 1
ATOM 7231 C CA . TRP B 1 335 ? 113.629 -34.414 13.306 1.00 12.52 335 TRP B CA 1
ATOM 7232 C C . TRP B 1 335 ? 114.600 -34.851 12.196 1.00 15.85 335 TRP B C 1
ATOM 7233 O O . TRP B 1 335 ? 114.681 -36.025 11.857 1.00 13.55 335 TRP B O 1
ATOM 7244 N N . SER B 1 336 ? 115.415 -33.936 11.704 1.00 14.03 336 SER B N 1
ATOM 7245 C CA . SER B 1 336 ? 116.564 -34.368 10.911 1.00 16.54 336 SER B CA 1
ATOM 7246 C C . SER B 1 336 ? 117.884 -34.220 11.667 1.00 16.16 336 SER B C 1
ATOM 7247 O O . SER B 1 336 ? 117.938 -33.641 12.773 1.00 15.07 336 SER B O 1
ATOM 7250 N N . ALA B 1 337 ? 118.927 -34.724 11.023 1.00 15.64 337 ALA B N 1
ATOM 7251 C CA . ALA B 1 337 ? 120.324 -34.772 11.525 1.00 14.47 337 ALA B CA 1
ATOM 7252 C C . ALA B 1 337 ? 120.446 -35.331 12.960 1.00 14.23 337 ALA B C 1
ATOM 7253 O O . ALA B 1 337 ? 121.424 -35.024 13.700 1.00 14.75 337 ALA B O 1
ATOM 7255 N N . GLY B 1 338 ? 119.599 -36.302 13.261 1.00 15.18 338 GLY B N 1
ATOM 7256 C CA . GLY B 1 338 ? 119.701 -37.068 14.491 1.00 15.65 338 GLY B CA 1
ATOM 7257 C C . GLY B 1 338 ? 120.965 -37.928 14.568 1.00 18.37 338 GLY B C 1
ATOM 7258 O O . GLY B 1 338 ? 121.607 -38.026 15.610 1.00 16.07 338 GLY B O 1
ATOM 7259 N N . ASP B 1 339 ? 121.397 -38.424 13.419 1.00 16.00 339 ASP B N 1
ATOM 7260 C CA . ASP B 1 339 ? 122.579 -39.259 13.328 1.00 17.32 339 ASP B CA 1
ATOM 7261 C C . ASP B 1 339 ? 123.862 -38.547 13.650 1.00 16.81 339 ASP B C 1
ATOM 7262 O O . ASP B 1 339 ? 124.924 -39.196 13.754 1.00 18.32 339 ASP B O 1
ATOM 7267 N N . PHE B 1 340 ? 123.841 -37.215 13.548 1.00 14.27 340 PHE B N 1
ATOM 7268 C CA . PHE B 1 340 ? 124.963 -36.365 13.860 1.00 14.37 340 PHE B CA 1
ATOM 7269 C C . PHE B 1 340 ? 124.970 -35.836 15.273 1.00 15.10 340 PHE B C 1
ATOM 7270 O O . PHE B 1 340 ? 125.782 -34.985 15.605 1.00 17.89 340 PHE B O 1
ATOM 7278 N N . GLY B 1 341 ? 124.070 -36.310 16.109 1.00 14.71 341 GLY B N 1
ATOM 7279 C CA . GLY B 1 341 ? 123.998 -35.878 17.520 1.00 16.39 341 GLY B CA 1
ATOM 7280 C C . GLY B 1 341 ? 122.764 -35.052 17.830 1.00 15.27 341 GLY B C 1
ATOM 7281 O O . GLY B 1 341 ? 122.874 -33.896 18.290 1.00 14.81 341 GLY B O 1
ATOM 7282 N N . SER B 1 342 ? 121.599 -35.571 17.448 1.00 14.82 342 SER B N 1
ATOM 7283 C CA . SER B 1 342 ? 120.344 -34.845 17.668 1.00 14.94 342 SER B CA 1
ATOM 7284 C C . SER B 1 342 ? 120.412 -33.409 17.250 1.00 13.83 342 SER B C 1
ATOM 7285 O O . SER B 1 342 ? 119.955 -32.505 18.000 1.00 15.10 342 SER B O 1
ATOM 7288 N N . VAL B 1 343 ? 120.957 -33.154 16.083 1.00 12.81 343 VAL B N 1
ATOM 7289 C CA . VAL B 1 343 ? 121.226 -31.821 15.664 1.00 15.61 343 VAL B CA 1
ATOM 7290 C C . VAL B 1 343 ? 119.932 -31.001 15.395 1.00 16.37 343 VAL B C 1
ATOM 7291 O O . VAL B 1 343 ? 119.853 -29.852 15.839 1.00 14.98 343 VAL B O 1
ATOM 7295 N N . GLY B 1 344 ? 118.986 -31.582 14.665 1.00 16.45 344 GLY B N 1
ATOM 7296 C CA . GLY B 1 344 ? 117.745 -30.907 14.336 1.00 17.63 344 GLY B CA 1
ATOM 7297 C C . GLY B 1 344 ? 116.901 -30.579 15.550 1.00 14.25 344 GLY B C 1
ATOM 7298 O O . GLY B 1 344 ? 116.252 -29.534 15.601 1.00 16.51 344 GLY B O 1
ATOM 7299 N N . ALA B 1 345 ? 116.908 -31.474 16.531 1.00 14.08 345 ALA B N 1
ATOM 7300 C CA . ALA B 1 345 ? 116.127 -31.267 17.749 1.00 12.24 345 ALA B CA 1
ATOM 7301 C C . ALA B 1 345 ? 116.845 -30.220 18.601 1.00 13.61 345 ALA B C 1
ATOM 7302 O O . ALA B 1 345 ? 116.247 -29.278 19.139 1.00 13.27 345 ALA B O 1
ATOM 7304 N N . THR B 1 346 ? 118.160 -30.337 18.660 1.00 12.80 346 THR B N 1
ATOM 7305 C CA . THR B 1 346 ? 118.956 -29.346 19.407 1.00 13.70 346 THR B CA 1
ATOM 7306 C C . THR B 1 346 ? 118.851 -27.918 18.891 1.00 16.34 346 THR B C 1
ATOM 7307 O O . THR B 1 346 ? 118.708 -26.939 19.670 1.00 16.57 346 THR B O 1
ATOM 7311 N N . GLU B 1 347 ? 118.911 -27.763 17.588 1.00 16.34 347 GLU B N 1
ATOM 7312 C CA . GLU B 1 347 ? 118.754 -26.445 16.992 1.00 18.71 347 GLU B CA 1
ATOM 7313 C C . GLU B 1 347 ? 117.392 -25.830 17.365 1.00 18.79 347 GLU B C 1
ATOM 7314 O O . GLU B 1 347 ? 117.297 -24.632 17.587 1.00 17.65 347 GLU B O 1
ATOM 7320 N N . TRP B 1 348 ? 116.358 -26.656 17.345 1.00 19.67 348 TRP B N 1
ATOM 7321 C CA . TRP B 1 348 ? 114.993 -26.210 17.734 1.00 18.18 348 TRP B CA 1
ATOM 7322 C C . TRP B 1 348 ? 114.938 -25.746 19.200 1.00 16.92 348 TRP B C 1
ATOM 7323 O O . TRP B 1 348 ? 114.485 -24.623 19.465 1.00 16.67 348 TRP B O 1
ATOM 7334 N N . LEU B 1 349 ? 115.449 -26.565 20.114 1.00 14.50 349 LEU B N 1
ATOM 7335 C CA . LEU B 1 349 ? 115.627 -26.237 21.533 1.00 16.27 349 LEU B CA 1
ATOM 7336 C C . LEU B 1 349 ? 116.341 -24.960 21.745 1.00 16.36 349 LEU B C 1
ATOM 7337 O O . LEU B 1 349 ? 115.918 -24.116 22.561 1.00 14.59 349 LEU B O 1
ATOM 7342 N N . GLU B 1 350 ? 117.400 -24.749 21.006 1.00 15.22 350 GLU B N 1
ATOM 7343 C CA . GLU B 1 350 ? 118.204 -23.551 21.203 1.00 19.41 350 GLU B CA 1
ATOM 7344 C C . GLU B 1 350 ? 117.519 -22.239 20.848 1.00 21.46 350 GLU B C 1
ATOM 7345 O O . GLU B 1 350 ? 117.790 -21.205 21.484 1.00 20.48 350 GLU B O 1
ATOM 7351 N N . GLY B 1 351 ? 116.551 -22.315 19.950 1.00 19.15 351 GLY B N 1
ATOM 7352 C CA . GLY B 1 351 ? 115.757 -21.158 19.574 1.00 20.63 351 GLY B CA 1
ATOM 7353 C C . GLY B 1 351 ? 114.865 -20.636 20.709 1.00 21.98 351 GLY B C 1
ATOM 7354 O O . GLY B 1 351 ? 114.422 -19.480 20.633 1.00 21.75 351 GLY B O 1
ATOM 7355 N N . TYR B 1 352 ? 114.638 -21.457 21.731 1.00 18.49 352 TYR B N 1
ATOM 7356 C CA . TYR B 1 352 ? 113.720 -21.134 22.844 1.00 20.55 352 TYR B CA 1
ATOM 7357 C C . TYR B 1 352 ? 114.448 -21.298 24.175 1.00 24.91 352 TYR B C 1
ATOM 7358 O O . TYR B 1 352 ? 113.852 -21.686 25.187 1.00 23.04 352 TYR B O 1
ATOM 7367 N N . LEU B 1 353 ? 115.744 -21.004 24.169 1.00 25.02 353 LEU B N 1
ATOM 7368 C CA . LEU B 1 353 ? 116.532 -20.949 25.388 1.00 26.34 353 LEU B CA 1
ATOM 7369 C C . LEU B 1 353 ? 115.805 -20.051 26.411 1.00 25.06 353 LEU B C 1
ATOM 7370 O O . LEU B 1 353 ? 115.521 -18.871 26.137 1.00 29.16 353 LEU B O 1
ATOM 7375 N N . SER B 1 354 ? 115.634 -20.627 27.581 1.00 23.83 354 SER B N 1
ATOM 7376 C CA . SER B 1 354 ? 115.072 -20.014 28.763 1.00 25.80 354 SER B CA 1
ATOM 7377 C C . SER B 1 354 ? 113.555 -20.064 28.798 1.00 26.76 354 SER B C 1
ATOM 7378 O O . SER B 1 354 ? 112.971 -19.497 29.761 1.00 30.05 354 SER B O 1
ATOM 7381 N N . SER B 1 355 ? 112.908 -20.352 27.670 1.00 21.71 355 SER B N 1
ATOM 7382 C CA . SER B 1 355 ? 111.413 -20.220 27.683 1.00 20.48 355 SER B CA 1
ATOM 7383 C C . SER B 1 355 ? 110.626 -21.496 27.273 1.00 19.96 355 SER B C 1
ATOM 7384 O O . SER B 1 355 ? 109.437 -21.588 27.577 1.00 17.13 355 SER B O 1
ATOM 7387 N N . LEU B 1 356 ? 111.302 -22.485 26.693 1.00 16.49 356 LEU B N 1
ATOM 7388 C CA . LEU B 1 356 ? 110.584 -23.610 26.143 1.00 17.03 356 LEU B CA 1
ATOM 7389 C C . LEU B 1 356 ? 109.841 -24.389 27.233 1.00 16.72 356 LEU B C 1
ATOM 7390 O O . LEU B 1 356 ? 108.753 -24.916 27.004 1.00 16.53 356 LEU B O 1
ATOM 7395 N N . HIS B 1 357 ? 110.458 -24.523 28.402 1.00 15.32 357 HIS B N 1
ATOM 7396 C CA . HIS B 1 357 ? 109.862 -25.224 29.543 1.00 14.25 357 HIS B CA 1
ATOM 7397 C C . HIS B 1 357 ? 108.565 -24.581 30.075 1.00 15.25 357 HIS B C 1
ATOM 7398 O O . HIS B 1 357 ? 107.835 -25.215 30.853 1.00 16.98 357 HIS B O 1
ATOM 7405 N N . LEU B 1 358 ? 108.270 -23.369 29.640 1.00 15.68 358 LEU B N 1
ATOM 7406 C CA . LEU B 1 358 ? 107.006 -22.721 29.960 1.00 17.33 358 LEU B CA 1
ATOM 7407 C C . LEU B 1 358 ? 105.858 -23.153 29.027 1.00 19.22 358 LEU B C 1
ATOM 7408 O O . LEU B 1 358 ? 104.712 -22.769 29.279 1.00 20.08 358 LEU B O 1
ATOM 7413 N N . LYS B 1 359 ? 106.181 -23.904 27.980 1.00 18.30 359 LYS B N 1
ATOM 7414 C CA . LYS B 1 359 ? 105.243 -24.313 26.939 1.00 19.66 359 LYS B CA 1
ATOM 7415 C C . LYS B 1 359 ? 105.201 -25.825 26.809 1.00 18.96 359 LYS B C 1
ATOM 7416 O O . LYS B 1 359 ? 104.131 -26.447 26.976 1.00 17.64 359 LYS B O 1
ATOM 7422 N N . ALA B 1 360 ? 106.350 -26.439 26.560 1.00 15.80 360 ALA B N 1
ATOM 7423 C CA . ALA B 1 360 ? 106.450 -27.894 26.500 1.00 15.11 360 ALA B CA 1
ATOM 7424 C C . ALA B 1 360 ? 106.716 -28.491 27.865 1.00 15.79 360 ALA B C 1
ATOM 7425 O O . ALA B 1 360 ? 107.701 -28.165 28.505 1.00 17.21 360 ALA B O 1
ATOM 7427 N N . PHE B 1 361 ? 105.853 -29.404 28.310 1.00 15.27 361 PHE B N 1
ATOM 7428 C CA . PHE B 1 361 ? 105.936 -29.936 29.632 1.00 14.95 361 PHE B CA 1
ATOM 7429 C C . PHE B 1 361 ? 106.468 -31.340 29.681 1.00 15.29 361 PHE B C 1
ATOM 7430 O O . PHE B 1 361 ? 106.769 -31.849 30.789 1.00 14.51 361 PHE B O 1
ATOM 7438 N N . THR B 1 362 ? 106.595 -31.995 28.524 1.00 13.10 362 THR B N 1
ATOM 7439 C CA . THR B 1 362 ? 107.177 -33.356 28.467 1.00 12.69 362 THR B CA 1
ATOM 7440 C C . THR B 1 362 ? 107.541 -33.650 27.047 1.00 12.52 362 THR B C 1
ATOM 7441 O O . THR B 1 362 ? 106.852 -33.222 26.110 1.00 13.23 362 THR B O 1
ATOM 7445 N N . TYR B 1 363 ? 108.607 -34.389 26.884 1.00 11.42 363 TYR B N 1
ATOM 7446 C CA . TYR B 1 363 ? 109.079 -34.913 25.574 1.00 10.51 363 TYR B CA 1
ATOM 7447 C C . TYR B 1 363 ? 109.122 -36.442 25.570 1.00 11.02 363 TYR B C 1
ATOM 7448 O O . TYR B 1 363 ? 109.685 -37.050 26.474 1.00 11.77 363 TYR B O 1
ATOM 7457 N N . ILE B 1 364 ? 108.537 -37.050 24.543 1.00 11.01 364 ILE B N 1
ATOM 7458 C CA . ILE B 1 364 ? 108.521 -38.495 24.405 1.00 11.24 364 ILE B CA 1
ATOM 7459 C C . ILE B 1 364 ? 109.259 -38.900 23.125 1.00 13.15 364 ILE B C 1
ATOM 7460 O O . ILE B 1 364 ? 108.945 -38.392 22.025 1.00 13.08 364 ILE B O 1
ATOM 7465 N N . ASN B 1 365 ? 110.390 -39.598 23.294 1.00 11.41 365 ASN B N 1
ATOM 7466 C CA . ASN B 1 365 ? 111.172 -39.955 22.130 1.00 13.46 365 ASN B CA 1
ATOM 7467 C C . ASN B 1 365 ? 110.671 -41.301 21.626 1.00 14.11 365 ASN B C 1
ATOM 7468 O O . ASN B 1 365 ? 110.618 -42.245 22.392 1.00 17.97 365 ASN B O 1
ATOM 7473 N N . LEU B 1 366 ? 110.619 -41.464 20.320 1.00 13.77 366 LEU B N 1
ATOM 7474 C CA . LEU B 1 366 ? 110.217 -42.764 19.725 1.00 14.07 366 LEU B CA 1
ATOM 7475 C C . LEU B 1 366 ? 111.329 -43.559 19.036 1.00 15.62 366 LEU B C 1
ATOM 7476 O O . LEU B 1 366 ? 111.084 -44.686 18.577 1.00 16.33 366 LEU B O 1
ATOM 7481 N N . ASP B 1 367 ? 112.542 -43.047 19.042 1.00 14.28 367 ASP B N 1
ATOM 7482 C CA . ASP B 1 367 ? 113.653 -43.656 18.302 1.00 16.54 367 ASP B CA 1
ATOM 7483 C C . ASP B 1 367 ? 114.012 -45.012 18.906 1.00 18.43 367 ASP B C 1
ATOM 7484 O O . ASP B 1 367 ? 114.182 -45.113 20.112 1.00 16.16 367 ASP B O 1
ATOM 7489 N N . LYS B 1 368 ? 114.288 -45.992 18.050 1.00 16.17 368 LYS B N 1
ATOM 7490 C CA . LYS B 1 368 ? 114.823 -47.260 18.436 1.00 16.70 368 LYS B CA 1
ATOM 7491 C C . LYS B 1 368 ? 113.927 -47.890 19.466 1.00 17.27 368 LYS B C 1
ATOM 7492 O O . LYS B 1 368 ? 114.409 -48.590 20.367 1.00 18.05 368 LYS B O 1
ATOM 7498 N N . ALA B 1 369 ? 112.634 -47.719 19.291 1.00 15.88 369 ALA B N 1
ATOM 7499 C CA . ALA B 1 369 ? 111.660 -48.311 20.232 1.00 17.36 369 ALA B CA 1
ATOM 7500 C C . ALA B 1 369 ? 111.451 -49.801 20.059 1.00 15.82 369 ALA B C 1
ATOM 7501 O O . ALA B 1 369 ? 110.940 -50.464 20.979 1.00 16.82 369 ALA B O 1
ATOM 7503 N N . VAL B 1 370 ? 111.869 -50.333 18.911 1.00 17.74 370 VAL B N 1
ATOM 7504 C CA . VAL B 1 370 ? 111.716 -51.741 18.637 1.00 16.33 370 VAL B CA 1
ATOM 7505 C C . VAL B 1 370 ? 113.018 -52.363 18.127 1.00 18.66 370 VAL B C 1
ATOM 7506 O O . VAL B 1 370 ? 113.376 -52.188 16.997 1.00 19.03 370 VAL B O 1
ATOM 7510 N N . LEU B 1 371 ? 113.733 -53.026 19.026 1.00 19.08 371 LEU B N 1
ATOM 7511 C CA . LEU B 1 371 ? 114.997 -53.682 18.680 1.00 20.38 371 LEU B CA 1
ATOM 7512 C C . LEU B 1 371 ? 114.997 -55.170 18.982 1.00 18.74 371 LEU B C 1
ATOM 7513 O O . LEU B 1 371 ? 115.962 -55.881 18.657 1.00 21.16 371 LEU B O 1
ATOM 7518 N N . GLY B 1 372 ? 113.904 -55.674 19.544 1.00 18.56 372 GLY B N 1
ATOM 7519 C CA . GLY B 1 372 ? 113.813 -57.053 19.988 1.00 21.71 372 GLY B CA 1
ATOM 7520 C C . GLY B 1 372 ? 112.533 -57.231 20.782 1.00 22.85 372 GLY B C 1
ATOM 7521 O O . GLY B 1 372 ? 111.673 -56.339 20.819 1.00 20.36 372 GLY B O 1
ATOM 7522 N N . THR B 1 373 ? 112.444 -58.350 21.476 1.00 24.37 373 THR B N 1
ATOM 7523 C CA . THR B 1 373 ? 111.222 -58.700 22.218 1.00 25.52 373 THR B CA 1
ATOM 7524 C C . THR B 1 373 ? 111.456 -59.029 23.685 1.00 28.94 373 THR B C 1
ATOM 7525 O O . THR B 1 373 ? 110.486 -59.208 24.420 1.00 34.15 373 THR B O 1
ATOM 7529 N N . SER B 1 374 ? 112.680 -59.313 24.098 1.00 23.81 374 SER B N 1
ATOM 7530 C CA . SER B 1 374 ? 112.855 -59.895 25.424 1.00 27.00 374 SER B CA 1
ATOM 7531 C C . SER B 1 374 ? 112.524 -58.900 26.534 1.00 28.51 374 SER B C 1
ATOM 7532 O O . SER B 1 374 ? 111.804 -59.261 27.442 1.00 33.14 374 SER B O 1
ATOM 7535 N N . ASN B 1 375 ? 113.059 -57.690 26.470 1.00 21.40 375 ASN B N 1
ATOM 7536 C CA . ASN B 1 375 ? 113.063 -56.759 27.632 1.00 23.64 375 ASN B CA 1
ATOM 7537 C C . ASN B 1 375 ? 112.239 -55.496 27.256 1.00 21.36 375 ASN B C 1
ATOM 7538 O O . ASN B 1 375 ? 112.340 -55.046 26.140 1.00 24.88 375 ASN B O 1
ATOM 7543 N N . PHE B 1 376 ? 111.611 -54.840 28.241 1.00 18.73 376 PHE B N 1
ATOM 7544 C CA . PHE B 1 376 ? 111.109 -53.502 28.103 1.00 18.16 376 PHE B CA 1
ATOM 7545 C C . PHE B 1 376 ? 112.005 -52.626 28.985 1.00 19.54 376 PHE B C 1
ATOM 7546 O O . PHE B 1 376 ? 112.177 -52.939 30.155 1.00 17.85 376 PHE B O 1
ATOM 7554 N N . LYS B 1 377 ? 112.658 -51.638 28.394 1.00 16.43 377 LYS B N 1
ATOM 7555 C CA . LYS B 1 377 ? 113.541 -50.724 29.120 1.00 17.76 377 LYS B CA 1
ATOM 7556 C C . LYS B 1 377 ? 113.049 -49.305 28.997 1.00 15.91 377 LYS B C 1
ATOM 7557 O O . LYS B 1 377 ? 112.504 -48.932 27.974 1.00 15.17 377 LYS B O 1
ATOM 7563 N N . VAL B 1 378 ? 113.285 -48.517 30.028 1.00 16.06 378 VAL B N 1
ATOM 7564 C CA . VAL B 1 378 ? 112.863 -47.154 30.041 1.00 15.54 378 VAL B CA 1
ATOM 7565 C C . VAL B 1 378 ? 113.867 -46.291 30.773 1.00 15.56 378 VAL B C 1
ATOM 7566 O O . VAL B 1 378 ? 114.555 -46.768 31.704 1.00 15.58 378 VAL B O 1
ATOM 7570 N N . SER B 1 379 ? 114.111 -45.121 30.207 1.00 12.55 379 SER B N 1
ATOM 7571 C CA . SER B 1 379 ? 114.941 -44.085 30.856 1.00 14.81 379 SER B CA 1
ATOM 7572 C C . SER B 1 379 ? 114.183 -42.780 30.807 1.00 15.75 379 SER B C 1
ATOM 7573 O O . SER B 1 379 ? 113.539 -42.466 29.782 1.00 14.16 379 SER B O 1
ATOM 7576 N N . ALA B 1 380 ? 114.183 -42.027 31.906 1.00 13.85 380 ALA B N 1
ATOM 7577 C CA . ALA B 1 380 ? 113.345 -40.844 31.959 1.00 14.15 380 ALA B CA 1
ATOM 7578 C C . ALA B 1 380 ? 113.741 -39.976 33.138 1.00 13.48 380 ALA B C 1
ATOM 7579 O O . ALA B 1 380 ? 114.351 -40.441 34.111 1.00 14.98 380 ALA B O 1
ATOM 7581 N N . SER B 1 381 ? 113.342 -38.724 33.061 1.00 12.32 381 SER B N 1
ATOM 7582 C CA . SER B 1 381 ? 113.213 -37.873 34.295 1.00 13.59 381 SER B CA 1
ATOM 7583 C C . SER B 1 381 ? 112.367 -38.597 35.353 1.00 14.76 381 SER B C 1
ATOM 7584 O O . SER B 1 381 ? 111.290 -39.080 35.043 1.00 12.86 381 SER B O 1
ATOM 7587 N N . PRO B 1 382 ? 112.786 -38.534 36.612 1.00 16.18 382 PRO B N 1
ATOM 7588 C CA . PRO B 1 382 ? 111.926 -39.006 37.700 1.00 16.48 382 PRO B CA 1
ATOM 7589 C C . PRO B 1 382 ? 110.556 -38.372 37.757 1.00 15.99 382 PRO B C 1
ATOM 7590 O O . PRO B 1 382 ? 109.633 -39.025 38.224 1.00 15.28 382 PRO B O 1
ATOM 7594 N N . LEU B 1 383 ? 110.371 -37.186 37.187 1.00 16.10 383 LEU B N 1
ATOM 7595 C CA . LEU B 1 383 ? 109.009 -36.638 37.147 1.00 16.40 383 LEU B CA 1
ATOM 7596 C C . LEU B 1 383 ? 108.023 -37.534 36.370 1.00 14.81 383 LEU B C 1
ATOM 7597 O O . LEU B 1 383 ? 106.814 -37.388 36.538 1.00 15.69 383 LEU B O 1
ATOM 7602 N N . LEU B 1 384 ? 108.531 -38.312 35.430 1.00 13.79 384 LEU B N 1
ATOM 7603 C CA . LEU B 1 384 ? 107.687 -39.238 34.666 1.00 13.23 384 LEU B CA 1
ATOM 7604 C C . LEU B 1 384 ? 107.540 -40.665 35.257 1.00 14.72 384 LEU B C 1
ATOM 7605 O O . LEU B 1 384 ? 106.899 -41.510 34.632 1.00 12.92 384 LEU B O 1
ATOM 7610 N N . TYR B 1 385 ? 108.130 -40.942 36.409 1.00 15.40 385 TYR B N 1
ATOM 7611 C CA . TYR B 1 385 ? 108.154 -42.330 36.902 1.00 16.08 385 TYR B CA 1
ATOM 7612 C C . TYR B 1 385 ? 106.793 -42.871 37.253 1.00 15.35 385 TYR B C 1
ATOM 7613 O O . TYR B 1 385 ? 106.546 -44.028 36.975 1.00 15.06 385 TYR B O 1
ATOM 7622 N N . THR B 1 386 ? 105.919 -42.074 37.856 1.00 15.50 386 THR B N 1
ATOM 7623 C CA . THR B 1 386 ? 104.569 -42.545 38.125 1.00 16.42 386 THR B CA 1
ATOM 7624 C C . THR B 1 386 ? 103.771 -42.822 36.866 1.00 16.07 386 THR B C 1
ATOM 7625 O O . THR B 1 386 ? 103.091 -43.821 36.724 1.00 17.12 386 THR B O 1
ATOM 7629 N N . LEU B 1 387 ? 103.876 -41.936 35.912 1.00 15.31 387 LEU B N 1
ATOM 7630 C CA . LEU B 1 387 ? 103.235 -42.164 34.590 1.00 15.76 387 LEU B CA 1
ATOM 7631 C C . LEU B 1 387 ? 103.721 -43.459 33.917 1.00 15.70 387 LEU B C 1
ATOM 7632 O O . LEU B 1 387 ? 102.931 -44.243 33.373 1.00 14.05 387 LEU B O 1
ATOM 7637 N N . ILE B 1 388 ? 105.020 -43.709 33.969 1.00 14.95 388 ILE B N 1
ATOM 7638 C CA . ILE B 1 388 ? 105.553 -44.938 33.428 1.00 13.83 388 ILE B CA 1
ATOM 7639 C C . ILE B 1 388 ? 105.071 -46.185 34.158 1.00 14.95 388 ILE B C 1
ATOM 7640 O O . ILE B 1 388 ? 104.629 -47.127 33.499 1.00 15.07 388 ILE B O 1
ATOM 7645 N N . GLU B 1 389 ? 105.025 -46.107 35.498 1.00 14.60 389 GLU B N 1
ATOM 7646 C CA . GLU B 1 389 ? 104.554 -47.197 36.319 1.00 15.92 389 GLU B CA 1
ATOM 7647 C C . GLU B 1 389 ? 103.079 -47.552 35.975 1.00 16.01 389 GLU B C 1
ATOM 7648 O O . GLU B 1 389 ? 102.735 -48.702 35.772 1.00 14.89 389 GLU B O 1
ATOM 7654 N N . LYS B 1 390 ? 102.225 -46.532 35.931 1.00 15.26 390 LYS B N 1
ATOM 7655 C CA . LYS B 1 390 ? 100.818 -46.749 35.637 1.00 16.91 390 LYS B CA 1
ATOM 7656 C C . LYS B 1 390 ? 100.605 -47.318 34.241 1.00 16.72 390 LYS B C 1
ATOM 7657 O O . LYS B 1 390 ? 99.725 -48.158 34.038 1.00 19.04 390 LYS B O 1
ATOM 7663 N N . THR B 1 391 ? 101.429 -46.902 33.303 1.00 14.61 391 THR B N 1
ATOM 7664 C CA . THR B 1 391 ? 101.345 -47.358 31.932 1.00 15.60 391 THR B CA 1
ATOM 7665 C C . THR B 1 391 ? 101.773 -48.825 31.844 1.00 15.34 391 THR B C 1
ATOM 7666 O O . THR B 1 391 ? 101.111 -49.651 31.207 1.00 15.47 391 THR B O 1
ATOM 7670 N N . MET B 1 392 ? 102.841 -49.169 32.549 1.00 15.00 392 MET B N 1
ATOM 7671 C CA . MET B 1 392 ? 103.258 -50.582 32.635 1.00 15.87 392 MET B CA 1
ATOM 7672 C C . MET B 1 392 ? 102.217 -51.495 33.230 1.00 16.81 392 MET B C 1
ATOM 7673 O O . MET B 1 392 ? 102.121 -52.682 32.871 1.00 16.73 392 MET B O 1
ATOM 7678 N N . GLN B 1 393 ? 101.382 -50.944 34.113 1.00 15.50 393 GLN B N 1
ATOM 7679 C CA . GLN B 1 393 ? 100.283 -51.676 34.711 1.00 16.61 393 GLN B CA 1
ATOM 7680 C C . GLN B 1 393 ? 99.179 -51.974 33.677 1.00 17.32 393 GLN B C 1
ATOM 7681 O O . GLN B 1 393 ? 98.288 -52.783 33.941 1.00 20.35 393 GLN B O 1
ATOM 7687 N N . ASN B 1 394 ? 99.188 -51.247 32.570 1.00 17.57 394 ASN B N 1
ATOM 7688 C CA . ASN B 1 394 ? 98.048 -51.261 31.650 1.00 21.13 394 ASN B CA 1
ATOM 7689 C C . ASN B 1 394 ? 98.449 -51.626 30.239 1.00 21.97 394 ASN B C 1
ATOM 7690 O O . ASN B 1 394 ? 97.591 -51.732 29.384 1.00 23.10 394 ASN B O 1
ATOM 7695 N N . VAL B 1 395 ? 99.702 -52.047 30.002 1.00 18.92 395 VAL B N 1
ATOM 7696 C CA . VAL B 1 395 ? 100.102 -52.508 28.690 1.00 18.06 395 VAL B CA 1
ATOM 7697 C C . VAL B 1 395 ? 100.708 -53.932 28.843 1.00 19.55 395 VAL B C 1
ATOM 7698 O O . VAL B 1 395 ? 101.459 -54.166 29.764 1.00 18.65 395 VAL B O 1
ATOM 7702 N N . LYS B 1 396 ? 100.366 -54.826 27.944 1.00 18.90 396 LYS B N 1
ATOM 7703 C CA . LYS B 1 396 ? 100.896 -56.178 27.948 1.00 21.60 396 LYS B CA 1
ATOM 7704 C C . LYS B 1 396 ? 102.122 -56.320 27.064 1.00 20.21 396 LYS B C 1
ATOM 7705 O O . LYS B 1 396 ? 102.263 -55.683 26.006 1.00 20.53 396 LYS B O 1
ATOM 7711 N N . HIS B 1 397 ? 103.025 -57.136 27.555 1.00 19.51 397 HIS B N 1
ATOM 7712 C CA . HIS B 1 397 ? 104.159 -57.564 26.777 1.00 20.18 397 HIS B CA 1
ATOM 7713 C C . HIS B 1 397 ? 103.708 -58.240 25.486 1.00 21.09 397 HIS B C 1
ATOM 7714 O O . HIS B 1 397 ? 102.803 -59.029 25.490 1.00 19.91 397 HIS B O 1
ATOM 7721 N N . PRO B 1 398 ? 104.286 -57.852 24.357 1.00 20.29 398 PRO B N 1
ATOM 7722 C CA . PRO B 1 398 ? 103.738 -58.319 23.082 1.00 21.76 398 PRO B CA 1
ATOM 7723 C C . PRO B 1 398 ? 104.009 -59.780 22.756 1.00 23.15 398 PRO B C 1
ATOM 7724 O O . PRO B 1 398 ? 103.258 -60.341 21.973 1.00 24.79 398 PRO B O 1
ATOM 7728 N N . VAL B 1 399 ? 104.806 -60.466 23.569 1.00 24.83 399 VAL B N 1
ATOM 7729 C CA . VAL B 1 399 ? 105.011 -61.876 23.370 1.00 26.38 399 VAL B CA 1
ATOM 7730 C C . VAL B 1 399 ? 104.369 -62.669 24.517 1.00 27.06 399 VAL B C 1
ATOM 7731 O O . VAL B 1 399 ? 103.708 -63.640 24.264 1.00 27.79 399 VAL B O 1
ATOM 7735 N N . THR B 1 400 ? 104.634 -62.322 25.760 1.00 23.64 400 THR B N 1
ATOM 7736 C CA . THR B 1 400 ? 104.184 -63.180 26.844 1.00 25.93 400 THR B CA 1
ATOM 7737 C C . THR B 1 400 ? 102.740 -62.942 27.234 1.00 26.69 400 THR B C 1
ATOM 7738 O O . THR B 1 400 ? 102.188 -63.724 28.004 1.00 24.86 400 THR B O 1
ATOM 7742 N N . GLY B 1 401 ? 102.196 -61.782 26.885 1.00 25.39 401 GLY B N 1
ATOM 7743 C CA . GLY B 1 401 ? 100.848 -61.454 27.351 1.00 26.14 401 GLY B CA 1
ATOM 7744 C C . GLY B 1 401 ? 100.752 -60.944 28.786 1.00 27.46 401 GLY B C 1
ATOM 7745 O O . GLY B 1 401 ? 99.645 -60.657 29.259 1.00 25.07 401 GLY B O 1
ATOM 7746 N N . GLN B 1 402 ? 101.875 -60.856 29.501 1.00 23.04 402 GLN B N 1
ATOM 7747 C CA . GLN B 1 402 ? 101.862 -60.414 30.900 1.00 23.32 402 GLN B CA 1
ATOM 7748 C C . GLN B 1 402 ? 101.950 -58.902 30.921 1.00 19.42 402 GLN B C 1
ATOM 7749 O O . GLN B 1 402 ? 102.657 -58.287 30.119 1.00 17.92 402 GLN B O 1
ATOM 7755 N N . PHE B 1 403 ? 101.302 -58.268 31.882 1.00 18.91 403 PHE B N 1
ATOM 7756 C CA . PHE B 1 403 ? 101.492 -56.838 32.004 1.00 18.45 403 PHE B CA 1
ATOM 7757 C C . PHE B 1 403 ? 102.941 -56.499 32.278 1.00 20.01 403 PHE B C 1
ATOM 7758 O O . PHE B 1 403 ? 103.632 -57.241 33.006 1.00 18.65 403 PHE B O 1
ATOM 7766 N N . LEU B 1 404 ? 103.354 -55.345 31.808 1.00 17.80 404 LEU B N 1
ATOM 7767 C CA . LEU B 1 404 ? 104.744 -54.958 31.949 1.00 19.51 404 LEU B CA 1
ATOM 7768 C C . LEU B 1 404 ? 105.212 -54.711 33.397 1.00 22.43 404 LEU B C 1
ATOM 7769 O O . LEU B 1 404 ? 106.419 -54.906 33.703 1.00 21.24 404 LEU B O 1
ATOM 7774 N N . TYR B 1 405 ? 104.321 -54.288 34.300 1.00 18.69 405 TYR B N 1
ATOM 7775 C CA . TYR B 1 405 ? 104.682 -54.030 35.675 1.00 19.10 405 TYR B CA 1
ATOM 7776 C C . TYR B 1 405 ? 104.840 -55.287 36.514 1.00 23.31 405 TYR B C 1
ATOM 7777 O O . TYR B 1 405 ? 103.892 -55.763 37.170 1.00 24.40 405 TYR B O 1
ATOM 7786 N N . GLN B 1 406 ? 106.018 -55.888 36.451 1.00 23.36 406 GLN B N 1
ATOM 7787 C CA . GLN B 1 406 ? 106.257 -57.106 37.226 1.00 26.14 406 GLN B CA 1
ATOM 7788 C C . GLN B 1 406 ? 107.368 -56.901 38.239 1.00 28.47 406 GLN B C 1
ATOM 7789 O O . GLN B 1 406 ? 107.522 -57.732 39.094 1.00 29.97 406 GLN B O 1
ATOM 7795 N N . ASP B 1 407 ? 107.850 -55.674 38.370 1.00 24.63 407 ASP B N 1
ATOM 7796 C CA . ASP B 1 407 ? 108.821 -55.344 39.428 1.00 25.98 407 ASP B CA 1
ATOM 7797 C C . ASP B 1 407 ? 108.480 -54.050 40.124 1.00 21.99 407 ASP B C 1
ATOM 7798 O O . ASP B 1 407 ? 108.763 -52.975 39.619 1.00 24.18 407 ASP B O 1
ATOM 7803 N N . SER B 1 408 ? 108.021 -54.139 41.344 1.00 23.64 408 SER B N 1
ATOM 7804 C CA . SER B 1 408 ? 107.622 -52.931 42.040 1.00 25.53 408 SER B CA 1
ATOM 7805 C C . SER B 1 408 ? 108.774 -51.986 42.404 1.00 28.01 408 SER B C 1
ATOM 7806 O O . SER B 1 408 ? 108.540 -50.835 42.785 1.00 25.49 408 SER B O 1
ATOM 7809 N N . ASN B 1 409 ? 109.992 -52.514 42.350 1.00 25.27 409 ASN B N 1
ATOM 7810 C CA . ASN B 1 409 ? 111.215 -51.743 42.634 1.00 25.81 409 ASN B CA 1
ATOM 7811 C C . ASN B 1 409 ? 111.922 -51.323 41.383 1.00 25.51 409 ASN B C 1
ATOM 7812 O O . ASN B 1 409 ? 113.141 -50.957 41.387 1.00 25.62 409 ASN B O 1
ATOM 7817 N N . TRP B 1 410 ? 111.169 -51.272 40.287 1.00 21.49 410 TRP B N 1
ATOM 7818 C CA . TRP B 1 410 ? 111.767 -50.892 39.005 1.00 20.55 410 TRP B CA 1
ATOM 7819 C C . TRP B 1 410 ? 112.454 -49.537 39.034 1.00 19.97 410 TRP B C 1
ATOM 7820 O O . TRP B 1 410 ? 113.446 -49.334 38.316 1.00 21.50 410 TRP B O 1
ATOM 7831 N N . ALA B 1 411 ? 111.911 -48.564 39.758 1.00 19.47 411 ALA B N 1
ATOM 7832 C CA . ALA B 1 411 ? 112.339 -47.183 39.547 1.00 21.96 411 ALA B CA 1
ATOM 7833 C C . ALA B 1 411 ? 113.747 -47.022 40.103 1.00 23.22 411 ALA B C 1
ATOM 7834 O O . ALA B 1 411 ? 114.487 -46.165 39.634 1.00 22.92 411 ALA B O 1
ATOM 7836 N N . SER B 1 412 ? 114.100 -47.828 41.079 1.00 23.36 412 SER B N 1
ATOM 7837 C CA . SER B 1 412 ? 115.457 -47.750 41.666 1.00 30.90 412 SER B CA 1
ATOM 7838 C C . SER B 1 412 ? 116.534 -48.352 40.764 1.00 29.22 412 SER B C 1
ATOM 7839 O O . SER B 1 412 ? 117.688 -48.294 41.112 1.00 31.86 412 SER B O 1
ATOM 7842 N N . LYS B 1 413 ? 116.148 -48.914 39.626 1.00 24.21 413 LYS B N 1
ATOM 7843 C CA . LYS B 1 413 ? 117.069 -49.586 38.721 1.00 27.14 413 LYS B CA 1
ATOM 7844 C C . LYS B 1 413 ? 117.259 -48.833 37.420 1.00 24.49 413 LYS B C 1
ATOM 7845 O O . LYS B 1 413 ? 118.020 -49.278 36.602 1.00 28.52 413 LYS B O 1
ATOM 7851 N N . VAL B 1 414 ? 116.544 -47.733 37.196 1.00 21.18 414 VAL B N 1
ATOM 7852 C CA . VAL B 1 414 ? 116.525 -47.050 35.905 1.00 22.23 414 VAL B CA 1
ATOM 7853 C C . VAL B 1 414 ? 117.901 -46.437 35.648 1.00 24.29 414 VAL B C 1
ATOM 7854 O O . VAL B 1 414 ? 118.484 -45.862 36.541 1.00 23.71 414 VAL B O 1
ATOM 7858 N N . GLU B 1 415 ? 118.375 -46.484 34.417 1.00 21.93 415 GLU B N 1
ATOM 7859 C CA . GLU B 1 415 ? 119.622 -45.805 34.035 1.00 21.92 415 GLU B CA 1
ATOM 7860 C C . GLU B 1 415 ? 119.331 -44.458 33.442 1.00 18.89 415 GLU B C 1
ATOM 7861 O O . GLU B 1 415 ? 118.389 -44.340 32.682 1.00 18.27 415 GLU B O 1
ATOM 7867 N N . LYS B 1 416 ? 120.162 -43.472 33.716 1.00 18.80 416 LYS B N 1
ATOM 7868 C CA . LYS B 1 416 ? 119.896 -42.110 33.175 1.00 16.78 416 LYS B CA 1
ATOM 7869 C C . LYS B 1 416 ? 120.040 -42.057 31.667 1.00 18.16 416 LYS B C 1
ATOM 7870 O O . LYS B 1 416 ? 120.776 -42.877 31.058 1.00 16.80 416 LYS B O 1
ATOM 7876 N N . LEU B 1 417 ? 119.411 -41.065 31.059 1.00 16.17 417 LEU B N 1
ATOM 7877 C CA . LEU B 1 417 ? 119.548 -40.854 29.618 1.00 16.13 417 LEU B CA 1
ATOM 7878 C C . LEU B 1 417 ? 120.982 -40.522 29.248 1.00 16.85 417 LEU B C 1
ATOM 7879 O O . LEU B 1 417 ? 121.710 -39.899 30.038 1.00 18.19 417 LEU B O 1
ATOM 7884 N N . THR B 1 418 ? 121.425 -41.032 28.097 1.00 17.12 418 THR B N 1
ATOM 7885 C CA . THR B 1 418 ? 122.807 -40.780 27.606 1.00 18.27 418 THR B CA 1
ATOM 7886 C C . THR B 1 418 ? 122.824 -39.800 26.436 1.00 18.85 418 THR B C 1
ATOM 7887 O O . THR B 1 418 ? 121.826 -39.545 25.813 1.00 15.17 418 THR B O 1
ATOM 7891 N N . LEU B 1 419 ? 124.009 -39.283 26.130 1.00 17.82 419 LEU B N 1
ATOM 7892 C CA . LEU B 1 419 ? 124.181 -38.251 25.150 1.00 21.19 419 LEU B CA 1
ATOM 7893 C C . LEU B 1 419 ? 123.750 -38.624 23.728 1.00 20.17 419 LEU B C 1
ATOM 7894 O O . LEU B 1 419 ? 123.398 -37.760 22.937 1.00 22.18 419 LEU B O 1
ATOM 7899 N N . ASP B 1 420 ? 123.691 -39.890 23.409 1.00 17.28 420 ASP B N 1
ATOM 7900 C CA . ASP B 1 420 ? 123.245 -40.275 22.071 1.00 21.86 420 ASP B CA 1
ATOM 7901 C C . ASP B 1 420 ? 121.744 -40.403 21.939 1.00 23.96 420 ASP B C 1
ATOM 7902 O O . ASP B 1 420 ? 121.263 -40.883 20.931 1.00 23.71 420 ASP B O 1
ATOM 7907 N N . ASN B 1 421 ? 121.018 -40.202 23.020 1.00 17.58 421 ASN B N 1
ATOM 7908 C CA . ASN B 1 421 ? 119.529 -40.318 22.956 1.00 16.96 421 ASN B CA 1
ATOM 7909 C C . ASN B 1 421 ? 118.944 -38.942 22.784 1.00 17.45 421 ASN B C 1
ATOM 7910 O O . ASN B 1 421 ? 119.304 -37.981 23.512 1.00 16.47 421 ASN B O 1
ATOM 7915 N N . ALA B 1 422 ? 118.011 -38.785 21.862 1.00 17.72 422 ALA B N 1
ATOM 7916 C CA . ALA B 1 422 ? 117.448 -37.512 21.576 1.00 19.14 422 ALA B CA 1
ATOM 7917 C C . ALA B 1 422 ? 116.615 -36.912 22.709 1.00 16.69 422 ALA B C 1
ATOM 7918 O O . ALA B 1 422 ? 116.449 -35.688 22.791 1.00 16.12 422 ALA B O 1
ATOM 7920 N N . ALA B 1 423 ? 116.220 -37.729 23.675 1.00 12.78 423 ALA B N 1
ATOM 7921 C CA . ALA B 1 423 ? 115.568 -37.195 24.865 1.00 12.75 423 ALA B CA 1
ATOM 7922 C C . ALA B 1 423 ? 116.521 -36.451 25.800 1.00 12.35 423 ALA B C 1
ATOM 7923 O O . ALA B 1 423 ? 116.081 -35.610 26.571 1.00 13.73 423 ALA B O 1
ATOM 7925 N N . PHE B 1 424 ? 117.806 -36.722 25.665 1.00 11.86 424 PHE B N 1
ATOM 7926 C CA . PHE B 1 424 ? 118.819 -36.141 26.572 1.00 12.71 424 PHE B CA 1
ATOM 7927 C C . PHE B 1 424 ? 118.818 -34.616 26.562 1.00 11.96 424 PHE B C 1
ATOM 7928 O O . PHE B 1 424 ? 118.735 -34.000 27.628 1.00 14.01 424 PHE B O 1
ATOM 7936 N N . PRO B 1 425 ? 118.907 -33.980 25.391 1.00 13.63 425 PRO B N 1
ATOM 7937 C CA . PRO B 1 425 ? 118.986 -32.507 25.443 1.00 14.09 425 PRO B CA 1
ATOM 7938 C C . PRO B 1 425 ? 117.702 -31.904 25.902 1.00 13.32 425 PRO B C 1
ATOM 7939 O O . PRO B 1 425 ? 117.711 -30.841 26.531 1.00 13.65 425 PRO B O 1
ATOM 7943 N N . PHE B 1 426 ? 116.560 -32.572 25.661 1.00 12.44 426 PHE B N 1
ATOM 7944 C CA . PHE B 1 426 ? 115.317 -31.976 26.183 1.00 12.87 426 PHE B CA 1
ATOM 7945 C C . PHE B 1 426 ? 115.410 -31.819 27.710 1.00 12.21 426 PHE B C 1
ATOM 7946 O O . PHE B 1 426 ? 115.076 -30.754 28.270 1.00 14.79 426 PHE B O 1
ATOM 7954 N N . LEU B 1 427 ? 115.849 -32.874 28.372 1.00 11.31 427 LEU B N 1
ATOM 7955 C CA . LEU B 1 427 ? 115.936 -32.871 29.831 1.00 12.92 427 LEU B CA 1
ATOM 7956 C C . LEU B 1 427 ? 117.096 -32.039 30.337 1.00 13.78 427 LEU B C 1
ATOM 7957 O O . LEU B 1 427 ? 116.952 -31.201 31.233 1.00 13.85 427 LEU B O 1
ATOM 7962 N N . ALA B 1 428 ? 118.287 -32.339 29.831 1.00 13.24 428 ALA B N 1
ATOM 7963 C CA . ALA B 1 428 ? 119.505 -31.818 30.431 1.00 16.40 428 ALA B CA 1
ATOM 7964 C C . ALA B 1 428 ? 119.880 -30.385 29.963 1.00 14.54 428 ALA B C 1
ATOM 7965 O O . ALA B 1 428 ? 120.548 -29.673 30.709 1.00 14.85 428 ALA B O 1
ATOM 7967 N N . TYR B 1 429 ? 119.433 -29.969 28.783 1.00 12.76 429 TYR B N 1
ATOM 7968 C CA . TYR B 1 429 ? 119.686 -28.627 28.257 1.00 14.99 429 TYR B CA 1
ATOM 7969 C C . TYR B 1 429 ? 118.493 -27.702 28.474 1.00 15.77 429 TYR B C 1
ATOM 7970 O O . TYR B 1 429 ? 118.642 -26.591 28.959 1.00 14.92 429 TYR B O 1
ATOM 7979 N N . SER B 1 430 ? 117.281 -28.183 28.189 1.00 14.63 430 SER B N 1
ATOM 7980 C CA . SER B 1 430 ? 116.065 -27.328 28.241 1.00 13.69 430 SER B CA 1
ATOM 7981 C C . SER B 1 430 ? 115.230 -27.468 29.516 1.00 13.20 430 SER B C 1
ATOM 7982 O O . SER B 1 430 ? 114.349 -26.636 29.801 1.00 14.84 430 SER B O 1
ATOM 7985 N N . GLY B 1 431 ? 115.498 -28.486 30.304 1.00 12.13 431 GLY B N 1
ATOM 7986 C CA . GLY B 1 431 ? 114.796 -28.676 31.547 1.00 15.72 431 GLY B CA 1
ATOM 7987 C C . GLY B 1 431 ? 113.343 -29.096 31.321 1.00 17.25 431 GLY B C 1
ATOM 7988 O O . GLY B 1 431 ? 112.462 -28.737 32.099 1.00 16.43 431 GLY B O 1
ATOM 7989 N N . ILE B 1 432 ? 113.138 -29.955 30.314 1.00 14.08 432 ILE B N 1
ATOM 7990 C CA . ILE B 1 432 ? 111.808 -30.551 30.003 1.00 13.08 432 ILE B CA 1
ATOM 7991 C C . ILE B 1 432 ? 111.880 -32.028 30.329 1.00 11.98 432 ILE B C 1
ATOM 7992 O O . ILE B 1 432 ? 112.730 -32.736 29.764 1.00 12.62 432 ILE B O 1
ATOM 7997 N N . PRO B 1 433 ? 111.004 -32.510 31.206 1.00 12.74 433 PRO B N 1
ATOM 7998 C CA . PRO B 1 433 ? 110.956 -33.922 31.500 1.00 12.78 433 PRO B CA 1
ATOM 7999 C C . PRO B 1 433 ? 110.830 -34.739 30.234 1.00 12.03 433 PRO B C 1
ATOM 8000 O O . PRO B 1 433 ? 110.069 -34.371 29.354 1.00 14.41 433 PRO B O 1
ATOM 8004 N N . ALA B 1 434 ? 111.633 -35.776 30.111 1.00 12.72 434 ALA B N 1
ATOM 8005 C CA . ALA B 1 434 ? 111.704 -36.553 28.878 1.00 12.10 434 ALA B CA 1
ATOM 8006 C C . ALA B 1 434 ? 111.810 -38.024 29.181 1.00 13.09 434 ALA B C 1
ATOM 8007 O O . ALA B 1 434 ? 112.340 -38.412 30.231 1.00 11.13 434 ALA B O 1
ATOM 8009 N N . VAL B 1 435 ? 111.339 -38.848 28.241 1.00 11.61 435 VAL B N 1
ATOM 8010 C CA . VAL B 1 435 ? 111.343 -40.281 28.351 1.00 14.33 435 VAL B CA 1
ATOM 8011 C C . VAL B 1 435 ? 111.702 -40.945 27.010 1.00 14.27 435 VAL B C 1
ATOM 8012 O O . VAL B 1 435 ? 111.354 -40.461 25.915 1.00 12.56 435 VAL B O 1
ATOM 8016 N N . SER B 1 436 ? 112.483 -42.004 27.119 1.00 12.30 436 SER B N 1
ATOM 8017 C CA . SER B 1 436 ? 112.807 -42.903 25.998 1.00 11.97 436 SER B CA 1
ATOM 8018 C C . SER B 1 436 ? 112.555 -44.316 26.439 1.00 13.92 436 SER B C 1
ATOM 8019 O O . SER B 1 436 ? 112.754 -44.653 27.600 1.00 14.94 436 SER B O 1
ATOM 8022 N N . PHE B 1 437 ? 112.077 -45.179 25.535 1.00 13.35 437 PHE B N 1
ATOM 8023 C CA . PHE B 1 437 ? 111.791 -46.533 25.957 1.00 14.85 437 PHE B CA 1
ATOM 8024 C C . PHE B 1 437 ? 112.002 -47.443 24.762 1.00 15.84 437 PHE B C 1
ATOM 8025 O O . PHE B 1 437 ? 111.963 -46.987 23.611 1.00 15.04 437 PHE B O 1
ATOM 8033 N N . CYS B 1 438 ? 112.108 -48.727 25.035 1.00 16.20 438 CYS B N 1
ATOM 8034 C CA . CYS B 1 438 ? 112.260 -49.719 23.933 1.00 18.27 438 CYS B CA 1
ATOM 8035 C C . CYS B 1 438 ? 111.891 -51.129 24.334 1.00 18.65 438 CYS B C 1
ATOM 8036 O O . CYS B 1 438 ? 111.986 -51.501 25.498 1.00 17.74 438 CYS B O 1
ATOM 8039 N N . PHE B 1 439 ? 111.445 -51.911 23.370 1.00 16.61 439 PHE B N 1
ATOM 8040 C CA . PHE B 1 439 ? 111.517 -53.325 23.498 1.00 17.52 439 PHE B CA 1
ATOM 8041 C C . PHE B 1 439 ? 112.830 -53.719 22.872 1.00 18.35 439 PHE B C 1
ATOM 8042 O O . PHE B 1 439 ? 113.104 -53.372 21.737 1.00 18.83 439 PHE B O 1
ATOM 8050 N N . CYS B 1 440 ? 113.612 -54.474 23.609 1.00 18.55 440 CYS B N 1
ATOM 8051 C CA . CYS B 1 440 ? 114.988 -54.749 23.179 1.00 22.39 440 CYS B CA 1
ATOM 8052 C C . CYS B 1 440 ? 115.509 -56.068 23.734 1.00 25.09 440 CYS B C 1
ATOM 8053 O O . CYS B 1 440 ? 114.818 -56.777 24.460 1.00 24.19 440 CYS B O 1
ATOM 8056 N N . GLU B 1 441 ? 116.737 -56.424 23.335 1.00 24.88 441 GLU B N 1
ATOM 8057 C CA . GLU B 1 441 ? 117.448 -57.535 23.920 1.00 24.74 441 GLU B CA 1
ATOM 8058 C C . GLU B 1 441 ? 118.539 -57.042 24.889 1.00 26.72 441 GLU B C 1
ATOM 8059 O O . GLU B 1 441 ? 118.917 -55.855 24.836 1.00 26.84 441 GLU B O 1
ATOM 8065 N N . ASP B 1 442 ? 119.257 -57.996 25.500 1.00 29.90 442 ASP B N 1
ATOM 8066 C CA . ASP B 1 442 ? 120.533 -57.687 26.212 1.00 32.79 442 ASP B CA 1
ATOM 8067 C C . ASP B 1 442 ? 121.679 -57.352 25.290 1.00 33.75 442 ASP B C 1
ATOM 8068 O O . ASP B 1 442 ? 122.550 -56.562 25.635 1.00 38.95 442 ASP B O 1
ATOM 80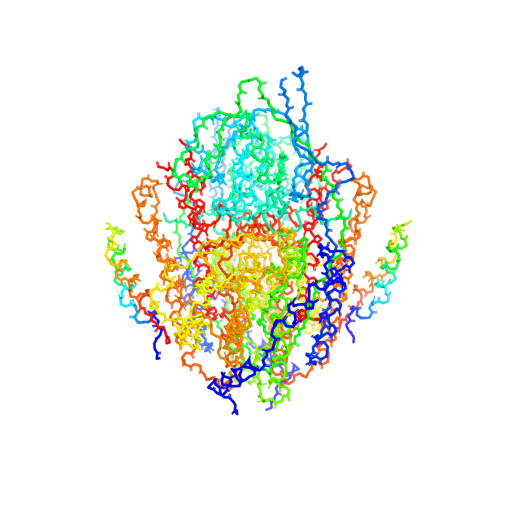73 N N . THR B 1 443 ? 121.663 -57.918 24.101 1.00 28.86 443 THR B N 1
ATOM 8074 C CA . THR B 1 443 ? 122.640 -57.601 23.081 1.00 28.14 443 THR B CA 1
ATOM 8075 C C . THR B 1 443 ? 122.220 -56.372 22.302 1.00 26.76 443 THR B C 1
ATOM 8076 O O . THR B 1 443 ? 121.036 -55.999 22.233 1.00 23.74 443 THR B O 1
ATOM 8080 N N . ASP B 1 444 ? 123.198 -55.642 21.779 1.00 23.71 444 ASP B N 1
ATOM 8081 C CA . ASP B 1 444 ? 122.893 -54.498 20.940 1.00 23.65 444 ASP B CA 1
ATOM 8082 C C . ASP B 1 444 ? 122.256 -54.982 19.597 1.00 20.77 444 ASP B C 1
ATOM 8083 O O . ASP B 1 444 ? 122.587 -56.054 19.106 1.00 22.09 444 ASP B O 1
ATOM 8088 N N . TYR B 1 445 ? 121.460 -54.130 18.961 1.00 21.00 445 TYR B N 1
ATOM 8089 C CA . TYR B 1 445 ? 120.964 -54.467 17.614 1.00 21.56 445 TYR B CA 1
ATOM 8090 C C . TYR B 1 445 ? 122.136 -54.279 16.644 1.00 20.50 445 TYR B C 1
ATOM 8091 O O . TYR B 1 445 ? 122.655 -53.151 16.483 1.00 20.77 445 TYR B O 1
ATOM 8100 N N . PRO B 1 446 ? 122.521 -55.355 15.938 1.00 21.79 446 PRO B N 1
ATOM 8101 C CA . PRO B 1 446 ? 123.855 -55.342 15.338 1.00 23.42 446 PRO B CA 1
ATOM 8102 C C . PRO B 1 446 ? 123.997 -54.472 14.103 1.00 21.71 446 PRO B C 1
ATOM 8103 O O . PRO B 1 446 ? 125.104 -54.135 13.714 1.00 20.83 446 PRO B O 1
ATOM 8107 N N . TYR B 1 447 ? 122.867 -54.115 13.480 1.00 19.36 447 TYR B N 1
ATOM 8108 C CA . TYR B 1 447 ? 122.902 -53.433 12.168 1.00 20.41 447 TYR B CA 1
ATOM 8109 C C . TYR B 1 447 ? 122.752 -51.941 12.189 1.00 18.52 447 TYR B C 1
ATOM 8110 O O . TYR B 1 447 ? 122.881 -51.275 11.143 1.00 18.21 447 TYR B O 1
ATOM 8119 N N . LEU B 1 448 ? 122.623 -51.352 13.381 1.00 18.41 448 LEU B N 1
ATOM 8120 C CA . LEU B 1 448 ? 122.556 -49.934 13.495 1.00 17.24 448 LEU B CA 1
ATOM 8121 C C . LEU B 1 448 ? 123.795 -49.276 12.951 1.00 18.40 448 LEU B C 1
ATOM 8122 O O . LEU B 1 448 ? 124.928 -49.698 13.228 1.00 20.13 448 LEU B O 1
ATOM 8127 N N . GLY B 1 449 ? 123.597 -48.252 12.127 1.00 16.95 449 GLY B N 1
ATOM 8128 C CA . GLY B 1 449 ? 124.722 -47.566 11.504 1.00 17.81 449 GLY B CA 1
ATOM 8129 C C . GLY B 1 449 ? 125.343 -48.267 10.341 1.00 17.86 449 GLY B C 1
ATOM 8130 O O . GLY B 1 449 ? 126.401 -47.890 9.896 1.00 18.26 449 GLY B O 1
ATOM 8131 N N . THR B 1 450 ? 124.652 -49.260 9.780 1.00 17.81 450 THR B N 1
ATOM 8132 C CA . THR B 1 450 ? 125.189 -50.025 8.636 1.00 19.59 450 THR B CA 1
ATOM 8133 C C . THR B 1 450 ? 124.227 -50.069 7.461 1.00 20.63 450 THR B C 1
ATOM 8134 O O . THR B 1 450 ? 123.036 -49.912 7.659 1.00 19.22 450 THR B O 1
ATOM 8138 N N . THR B 1 451 ? 124.693 -50.576 6.316 1.00 22.40 451 THR B N 1
ATOM 8139 C CA . THR B 1 451 ? 123.780 -50.840 5.193 1.00 25.43 451 THR B CA 1
ATOM 8140 C C . THR B 1 451 ? 122.872 -52.024 5.354 1.00 26.66 451 THR B C 1
ATOM 8141 O O . THR B 1 451 ? 121.982 -52.254 4.519 1.00 27.38 451 THR B O 1
ATOM 8145 N N . MET B 1 452 ? 123.024 -52.800 6.428 1.00 25.23 452 MET B N 1
ATOM 8146 C CA . MET B 1 452 ? 122.129 -53.907 6.678 1.00 25.11 452 MET B CA 1
ATOM 8147 C C . MET B 1 452 ? 120.952 -53.579 7.568 1.00 22.13 452 MET B C 1
ATOM 8148 O O . MET B 1 452 ? 120.210 -54.476 7.953 1.00 22.65 452 MET B O 1
ATOM 8153 N N . ASP B 1 453 ? 120.797 -52.318 7.983 1.00 20.34 453 ASP B N 1
ATOM 8154 C CA . ASP B 1 453 ? 119.663 -51.916 8.811 1.00 18.32 453 ASP B CA 1
ATOM 8155 C C . ASP B 1 453 ? 118.412 -51.744 7.942 1.00 18.75 453 ASP B C 1
ATOM 8156 O O . ASP B 1 453 ? 118.022 -50.617 7.597 1.00 17.60 453 ASP B O 1
ATOM 8161 N N . THR B 1 454 ? 117.940 -52.868 7.440 1.00 20.88 454 THR B N 1
ATOM 8162 C CA . THR B 1 454 ? 116.826 -52.911 6.484 1.00 22.53 454 THR B CA 1
ATOM 8163 C C . THR B 1 454 ? 115.577 -53.497 7.098 1.00 22.01 454 THR B C 1
ATOM 8164 O O . THR B 1 454 ? 115.598 -54.149 8.145 1.00 20.50 454 THR B O 1
ATOM 8168 N N . TYR B 1 455 ? 114.456 -53.275 6.407 1.00 23.99 455 TYR B N 1
ATOM 8169 C CA . TYR B 1 455 ? 113.196 -53.913 6.808 1.00 23.15 455 TYR B CA 1
ATOM 8170 C C . TYR B 1 455 ? 113.321 -55.444 6.756 1.00 22.70 455 TYR B C 1
ATOM 8171 O O . TYR B 1 455 ? 112.877 -56.148 7.687 1.00 23.25 455 TYR B O 1
ATOM 8180 N N . LYS B 1 456 ? 113.939 -55.947 5.703 1.00 24.36 456 LYS B N 1
ATOM 8181 C CA . LYS B 1 456 ? 114.157 -57.390 5.564 1.00 29.10 456 LYS B CA 1
ATOM 8182 C C . LYS B 1 456 ? 114.861 -57.991 6.790 1.00 27.59 456 LYS B C 1
ATOM 8183 O O . LYS B 1 456 ? 114.437 -59.004 7.303 1.00 25.07 456 LYS B O 1
ATOM 8189 N N . GLU B 1 457 ? 115.918 -57.342 7.290 1.00 26.74 457 GLU B N 1
ATOM 8190 C CA . GLU B 1 457 ? 116.677 -57.877 8.447 1.00 24.85 457 GLU B CA 1
ATOM 8191 C C . GLU B 1 457 ? 115.843 -57.736 9.701 1.00 22.34 457 GLU B C 1
ATOM 8192 O O . GLU B 1 457 ? 115.824 -58.645 10.524 1.00 24.46 457 GLU B O 1
ATOM 8198 N N . LEU B 1 458 ? 115.074 -56.656 9.822 1.00 20.64 458 LEU B N 1
ATOM 8199 C CA . LEU B 1 458 ? 114.286 -56.376 11.003 1.00 20.35 458 LEU B CA 1
ATOM 8200 C C . LEU B 1 458 ? 113.164 -57.415 11.187 1.00 21.28 458 LEU B C 1
ATOM 8201 O O . LEU B 1 458 ? 112.955 -57.945 12.266 1.00 20.37 458 LEU B O 1
ATOM 8206 N N . ILE B 1 459 ? 112.462 -57.692 10.103 1.00 21.61 459 ILE B N 1
ATOM 8207 C CA . ILE B 1 459 ? 111.343 -58.636 10.126 1.00 22.23 459 ILE B CA 1
ATOM 8208 C C . ILE B 1 459 ? 111.860 -60.076 10.277 1.00 24.37 459 ILE B C 1
ATOM 8209 O O . ILE B 1 459 ? 111.212 -60.927 10.926 1.00 24.13 459 ILE B O 1
ATOM 8214 N N . GLU B 1 460 ? 113.048 -60.363 9.739 1.00 25.28 460 GLU B N 1
ATOM 8215 C CA . GLU B 1 460 ? 113.647 -61.694 9.946 1.00 25.96 460 GLU B CA 1
ATOM 8216 C C . GLU B 1 460 ? 113.947 -61.889 11.450 1.00 25.13 460 GLU B C 1
ATOM 8217 O O . GLU B 1 460 ? 113.651 -62.934 12.023 1.00 26.47 460 GLU B O 1
ATOM 8219 N N . ARG B 1 461 ? 114.523 -60.890 12.095 1.00 24.92 461 ARG B N 1
ATOM 8220 C CA . ARG B 1 461 ? 114.886 -60.989 13.506 1.00 26.11 461 ARG B CA 1
ATOM 8221 C C . ARG B 1 461 ? 113.683 -60.905 14.425 1.00 27.72 461 ARG B C 1
ATOM 8222 O O . ARG B 1 461 ? 113.695 -61.462 15.510 1.00 26.32 461 ARG B O 1
ATOM 8230 N N . ILE B 1 462 ? 112.680 -60.121 14.036 1.00 25.76 462 ILE B N 1
ATOM 8231 C CA . ILE B 1 462 ? 111.469 -59.974 14.885 1.00 25.00 462 ILE B CA 1
ATOM 8232 C C . ILE B 1 462 ? 110.211 -60.239 14.037 1.00 23.37 462 ILE B C 1
ATOM 8233 O O . ILE B 1 462 ? 109.694 -59.294 13.417 1.00 22.17 462 ILE B O 1
ATOM 8238 N N . PRO B 1 463 ? 109.861 -61.507 13.835 1.00 26.13 463 PRO B N 1
ATOM 8239 C CA . PRO B 1 463 ? 108.775 -61.794 12.905 1.00 30.54 463 PRO B CA 1
ATOM 8240 C C . PRO B 1 463 ? 107.422 -61.286 13.420 1.00 31.59 463 PRO B C 1
ATOM 8241 O O . PRO B 1 463 ? 106.618 -60.885 12.599 1.00 30.62 463 PRO B O 1
ATOM 8245 N N . GLU B 1 464 ? 107.308 -61.082 14.733 1.00 27.16 464 GLU B N 1
ATOM 8246 C CA . GLU B 1 464 ? 106.150 -60.355 15.329 1.00 29.23 464 GLU B CA 1
ATOM 8247 C C . GLU B 1 464 ? 106.327 -58.816 15.422 1.00 24.13 464 GLU B C 1
ATOM 8248 O O . GLU B 1 464 ? 105.666 -58.157 16.264 1.00 23.33 464 GLU B O 1
ATOM 8250 N N . LEU B 1 465 ? 107.056 -58.238 14.466 1.00 21.98 465 LEU B N 1
ATOM 8251 C CA . LEU B 1 465 ? 107.329 -56.853 14.437 1.00 21.21 465 LEU B CA 1
ATOM 8252 C C . LEU B 1 465 ? 106.038 -56.038 14.549 1.00 23.49 465 LEU B C 1
ATOM 8253 O O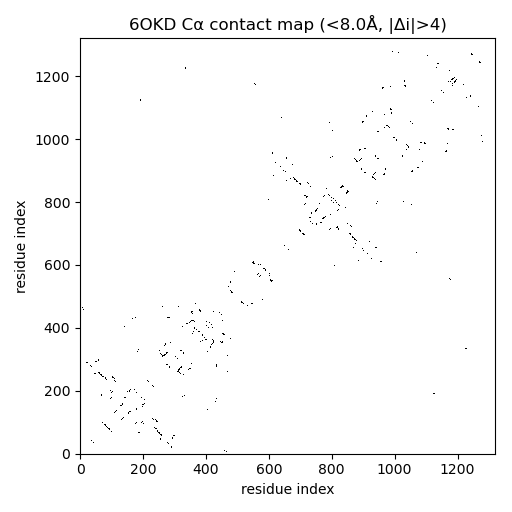 . LEU B 1 465 ? 105.991 -55.078 15.339 1.00 20.00 465 LEU B O 1
ATOM 8258 N N . ASN B 1 466 ? 104.971 -56.444 13.844 1.00 21.88 466 ASN B N 1
ATOM 8259 C CA . ASN B 1 466 ? 103.754 -55.620 13.935 1.00 24.83 466 ASN B CA 1
ATOM 8260 C C . ASN B 1 466 ? 103.179 -55.541 15.383 1.00 23.61 466 ASN B C 1
ATOM 8261 O O . ASN B 1 466 ? 102.822 -54.438 15.837 1.00 22.64 466 ASN B O 1
ATOM 8266 N N . LYS B 1 467 ? 103.122 -56.665 16.104 1.00 21.06 467 LYS B N 1
ATOM 8267 C CA . LYS B 1 467 ? 102.614 -56.659 17.462 1.00 22.97 467 LYS B CA 1
ATOM 8268 C C . LYS B 1 467 ? 103.551 -55.957 18.436 1.00 20.36 467 LYS B C 1
ATOM 8269 O O . LYS B 1 467 ? 103.100 -55.322 19.396 1.00 19.67 467 LYS B O 1
ATOM 8271 N N . VAL B 1 468 ? 104.866 -55.994 18.153 1.00 18.56 468 VAL B N 1
ATOM 8272 C CA . VAL B 1 468 ? 105.795 -55.294 19.034 1.00 19.82 468 VAL B CA 1
ATOM 8273 C C . VAL B 1 468 ? 105.696 -53.772 18.834 1.00 17.48 468 VAL B C 1
ATOM 8274 O O . VAL B 1 468 ? 105.669 -53.024 19.817 1.00 18.35 468 VAL B O 1
ATOM 8278 N N . ALA B 1 469 ? 105.555 -53.333 17.575 1.00 16.90 469 ALA B N 1
ATOM 8279 C CA . ALA B 1 469 ? 105.346 -51.947 17.240 1.00 16.41 469 ALA B CA 1
ATOM 8280 C C . ALA B 1 469 ? 104.046 -51.451 17.808 1.00 18.49 469 ALA B C 1
ATOM 8281 O O . ALA B 1 469 ? 104.006 -50.348 18.377 1.00 17.03 469 ALA B O 1
ATOM 8283 N N . ARG B 1 470 ? 103.027 -52.320 17.786 1.00 19.33 470 ARG B N 1
ATOM 8284 C CA . ARG B 1 470 ? 101.750 -51.999 18.453 1.00 19.34 470 ARG B CA 1
ATOM 8285 C C . ARG B 1 470 ? 101.917 -51.739 19.919 1.00 19.87 470 ARG B C 1
ATOM 8286 O O . ARG B 1 470 ? 101.361 -50.744 20.450 1.00 18.36 470 ARG B O 1
ATOM 8294 N N . ALA B 1 471 ? 102.701 -52.585 20.619 1.00 19.71 471 ALA B N 1
ATOM 8295 C CA . ALA B 1 471 ? 102.982 -52.342 22.065 1.00 18.33 471 ALA B CA 1
ATOM 8296 C C . ALA B 1 471 ? 103.756 -51.065 22.335 1.00 16.50 471 ALA B C 1
ATOM 8297 O O . ALA B 1 471 ? 103.396 -50.352 23.245 1.00 17.06 471 ALA B O 1
ATOM 8299 N N . ALA B 1 472 ? 104.744 -50.752 21.487 1.00 17.30 472 ALA B N 1
ATOM 8300 C CA . ALA B 1 472 ? 105.476 -49.493 21.628 1.00 15.69 472 ALA B CA 1
ATOM 8301 C C . ALA B 1 472 ? 104.549 -48.308 21.402 1.00 16.69 472 ALA B C 1
ATOM 8302 O O . ALA B 1 472 ? 104.578 -47.337 22.205 1.00 15.38 472 ALA B O 1
ATOM 8304 N N . ALA B 1 473 ? 103.629 -48.434 20.443 1.00 15.95 473 ALA B N 1
ATOM 8305 C CA . ALA B 1 473 ? 102.651 -47.374 20.206 1.00 16.20 473 ALA B CA 1
ATOM 8306 C C . ALA B 1 473 ? 101.721 -47.231 21.367 1.00 16.13 473 ALA B C 1
ATOM 8307 O O . ALA B 1 473 ? 101.255 -46.122 21.643 1.00 18.66 473 ALA B O 1
ATOM 8309 N N . GLU B 1 474 ? 101.316 -48.355 21.987 1.00 16.26 474 GLU B N 1
ATOM 8310 C CA . GLU B 1 474 ? 100.397 -48.283 23.085 1.00 17.48 474 GLU B CA 1
ATOM 8311 C C . GLU B 1 474 ? 101.025 -47.555 24.311 1.00 15.84 474 GLU B C 1
ATOM 8312 O O . GLU B 1 474 ? 100.330 -46.841 25.064 1.00 16.73 474 GLU B O 1
ATOM 8318 N N . VAL B 1 475 ? 102.284 -47.862 24.622 1.00 15.28 475 VAL B N 1
ATOM 8319 C CA . VAL B 1 475 ? 103.019 -47.165 25.662 1.00 14.85 475 VAL B CA 1
ATOM 8320 C C . VAL B 1 475 ? 102.996 -45.670 25.410 1.00 15.67 475 VAL B C 1
ATOM 8321 O O . VAL B 1 475 ? 102.600 -44.884 26.285 1.00 14.93 475 VAL B O 1
ATOM 8325 N N . ALA B 1 476 ? 103.496 -45.255 24.236 1.00 15.62 476 ALA B N 1
ATOM 8326 C CA . ALA B 1 476 ? 103.539 -43.811 23.909 1.00 14.25 476 ALA B CA 1
ATOM 8327 C C . ALA B 1 476 ? 102.170 -43.173 23.926 1.00 15.25 476 ALA B C 1
ATOM 8328 O O . ALA B 1 476 ? 101.980 -42.107 24.488 1.00 14.67 476 ALA B O 1
ATOM 8330 N N . GLY B 1 477 ? 101.181 -43.886 23.389 1.00 13.25 477 GLY B N 1
ATOM 8331 C CA . GLY B 1 477 ? 99.761 -43.423 23.352 1.00 14.91 477 GLY B CA 1
ATOM 8332 C C . GLY B 1 477 ? 99.139 -43.250 24.706 1.00 16.34 477 GLY B C 1
ATOM 8333 O O . GLY B 1 477 ? 98.528 -42.213 25.003 1.00 16.11 477 GLY B O 1
ATOM 8334 N N . GLN B 1 478 ? 99.417 -44.190 25.607 1.00 16.13 478 GLN B N 1
ATOM 8335 C CA . GLN B 1 478 ? 98.942 -44.045 26.958 1.00 16.50 478 GLN B CA 1
ATOM 8336 C C . GLN B 1 478 ? 99.631 -42.904 27.683 1.00 16.97 478 GLN B C 1
ATOM 8337 O O . GLN B 1 478 ? 98.982 -42.187 28.435 1.00 16.67 478 GLN B O 1
ATOM 8343 N N . PHE B 1 479 ? 100.943 -42.725 27.457 1.00 14.97 479 PHE B N 1
ATOM 8344 C CA . PHE B 1 479 ? 101.639 -41.542 28.030 1.00 15.89 479 PHE B CA 1
ATOM 8345 C C . PHE B 1 479 ? 100.856 -40.257 27.580 1.00 16.85 479 PHE B C 1
ATOM 8346 O O . PHE B 1 479 ? 100.547 -39.350 28.382 1.00 17.58 479 PHE B O 1
ATOM 8354 N N . VAL B 1 480 ? 100.634 -40.141 26.266 1.00 14.74 480 VAL B N 1
ATOM 8355 C CA . VAL B 1 480 ? 100.022 -38.948 25.730 1.00 16.53 480 VAL B CA 1
ATOM 8356 C C . VAL B 1 480 ? 98.635 -38.703 26.346 1.00 18.13 480 VAL B C 1
ATOM 8357 O O . VAL B 1 480 ? 98.283 -37.577 26.746 1.00 18.39 480 VAL B O 1
ATOM 8361 N N . ILE B 1 481 ? 97.809 -39.738 26.382 1.00 18.21 481 ILE B N 1
ATOM 8362 C CA . ILE B 1 481 ? 96.449 -39.575 26.970 1.00 21.05 481 ILE B CA 1
ATOM 8363 C C . ILE B 1 481 ? 96.519 -39.149 28.433 1.00 22.09 481 ILE B C 1
ATOM 8364 O O . ILE B 1 481 ? 95.878 -38.164 28.832 1.00 23.21 481 ILE B O 1
ATOM 8369 N N . LYS B 1 482 ? 97.394 -39.796 29.208 1.00 19.80 482 LYS B N 1
ATOM 8370 C CA . LYS B 1 482 ? 97.515 -39.423 30.616 1.00 21.97 482 LYS B CA 1
ATOM 8371 C C . LYS B 1 482 ? 97.969 -38.017 30.809 1.00 22.71 482 LYS B C 1
ATOM 8372 O O . LYS B 1 482 ? 97.509 -37.329 31.735 1.00 25.68 482 LYS B O 1
ATOM 8378 N N . LEU B 1 483 ? 98.911 -37.586 29.990 1.00 19.98 483 LEU B N 1
ATOM 8379 C CA . LEU B 1 483 ? 99.427 -36.263 30.087 1.00 20.36 483 LEU B CA 1
ATOM 8380 C C . LEU B 1 483 ? 98.449 -35.177 29.641 1.00 26.14 483 LEU B C 1
ATOM 8381 O O . LEU B 1 483 ? 98.632 -34.022 30.007 1.00 26.02 483 LEU B O 1
ATOM 8386 N N . THR B 1 484 ? 97.513 -35.520 28.763 1.00 21.44 484 THR B N 1
ATOM 8387 C CA . THR B 1 484 ? 96.687 -34.494 28.139 1.00 25.33 484 THR B CA 1
ATOM 8388 C C . THR B 1 484 ? 95.260 -34.478 28.528 1.00 24.02 484 THR B C 1
ATOM 8389 O O . THR B 1 484 ? 94.617 -33.448 28.353 1.00 29.14 484 THR B O 1
ATOM 8393 N N . HIS B 1 485 ? 94.755 -35.550 29.127 1.00 24.30 485 HIS B N 1
ATOM 8394 C CA . HIS B 1 485 ? 93.342 -35.734 29.267 1.00 26.22 485 HIS B CA 1
ATOM 8395 C C . HIS B 1 485 ? 92.787 -34.836 30.397 1.00 35.95 485 HIS B C 1
ATOM 8396 O O . HIS B 1 485 ? 91.777 -34.169 30.203 1.00 41.64 485 HIS B O 1
ATOM 8398 N N . ASP B 1 486 ? 93.232 -35.086 31.612 1.00 31.26 486 ASP B N 1
ATOM 8399 C CA . ASP B 1 486 ? 92.676 -34.399 32.817 1.00 39.49 486 ASP B CA 1
ATOM 8400 C C . ASP B 1 486 ? 93.002 -32.879 32.938 1.00 43.35 486 ASP B C 1
ATOM 8401 O O . ASP B 1 486 ? 93.862 -32.317 32.263 1.00 31.15 486 ASP B O 1
ATOM 8403 N N . VAL B 1 487 ? 92.435 -32.276 33.973 1.00 39.41 487 VAL B N 1
ATOM 8404 C CA . VAL B 1 487 ? 92.881 -30.967 34.462 1.00 39.35 487 VAL B CA 1
ATOM 8405 C C . VAL B 1 487 ? 94.202 -30.929 35.175 1.00 33.47 487 VAL B C 1
ATOM 8406 O O . VAL B 1 487 ? 94.881 -29.948 35.087 1.00 48.00 487 VAL B O 1
ATOM 8410 N N . GLU B 1 488 ? 94.588 -31.990 35.855 1.00 37.34 488 GLU B N 1
ATOM 8411 C CA . GLU B 1 488 ? 95.873 -32.089 36.495 1.00 46.43 488 GLU B CA 1
ATOM 8412 C C . GLU B 1 488 ? 96.948 -32.568 35.562 1.00 47.19 488 GLU B C 1
ATOM 8413 O O . GLU B 1 488 ? 96.729 -33.533 34.843 1.00 37.61 488 GLU B O 1
ATOM 8419 N N . LEU B 1 489 ? 98.166 -32.066 35.786 1.00 47.65 489 LEU B N 1
ATOM 8420 C CA . LEU B 1 489 ? 99.355 -32.641 35.238 1.00 37.51 489 LEU B CA 1
ATOM 8421 C C . LEU B 1 489 ? 99.932 -33.841 35.980 1.00 40.53 489 LEU B C 1
ATOM 8422 O O . LEU B 1 489 ? 100.534 -33.693 37.042 1.00 53.64 489 LEU B O 1
ATOM 8427 N N . ASN B 1 490 ? 100.077 -34.938 35.252 1.00 41.58 490 ASN B N 1
ATOM 8428 C CA . ASN B 1 490 ? 100.583 -36.188 35.818 1.00 44.90 490 ASN B CA 1
ATOM 8429 C C . ASN B 1 490 ? 102.098 -36.106 35.922 1.00 30.39 490 ASN B C 1
ATOM 8430 O O . ASN B 1 490 ? 102.779 -37.044 35.459 1.00 48.58 490 ASN B O 1
ATOM 8432 N N . LEU B 1 491 ? 102.663 -35.044 36.540 1.00 34.39 491 LEU B N 1
ATOM 8433 C CA . LEU B 1 491 ? 104.146 -34.955 36.781 1.00 23.09 491 LEU B CA 1
ATOM 8434 C C . LEU B 1 491 ? 104.559 -35.087 38.273 1.00 25.74 491 LEU B C 1
ATOM 8435 O O . LEU B 1 491 ? 104.034 -34.398 39.146 1.00 23.80 491 LEU B O 1
ATOM 8440 N N . ASP B 1 492 ? 105.483 -36.004 38.556 1.00 19.33 492 ASP B N 1
ATOM 8441 C CA . ASP B 1 492 ? 105.638 -36.513 39.947 1.00 19.12 492 ASP B CA 1
ATOM 8442 C C . ASP B 1 492 ? 106.854 -35.847 40.584 1.00 18.30 492 ASP B C 1
ATOM 8443 O O . ASP B 1 492 ? 107.958 -36.430 40.701 1.00 18.01 492 ASP B O 1
ATOM 8448 N N . TYR B 1 493 ? 106.674 -34.595 40.956 1.00 16.96 493 TYR B N 1
ATOM 8449 C CA . TYR B 1 493 ? 107.806 -33.774 41.467 1.00 17.38 493 TYR B CA 1
ATOM 8450 C C . TYR B 1 493 ? 108.307 -34.340 42.797 1.00 17.98 493 TYR B C 1
ATOM 8451 O O . TYR B 1 493 ? 109.476 -34.141 43.195 1.00 19.89 493 TYR B O 1
ATOM 8460 N N . GLU B 1 494 ? 107.456 -35.050 43.526 1.00 18.17 494 GLU B N 1
ATOM 8461 C CA . GLU B 1 494 ? 107.930 -35.635 44.790 1.00 19.33 494 GLU B CA 1
ATOM 8462 C C . GLU B 1 494 ? 109.035 -36.700 44.624 1.00 20.54 494 GLU B C 1
ATOM 8463 O O . GLU B 1 494 ? 109.732 -37.024 45.606 1.00 21.91 494 GLU B O 1
ATOM 8469 N N . ARG B 1 495 ? 109.171 -37.244 43.403 1.00 18.80 495 ARG B N 1
ATOM 8470 C CA . ARG B 1 495 ? 110.224 -38.219 43.128 1.00 20.31 495 ARG B CA 1
ATOM 8471 C C . ARG B 1 495 ? 111.641 -37.631 43.334 1.00 20.94 495 ARG B C 1
ATOM 8472 O O . ARG B 1 495 ? 112.604 -38.390 43.558 1.00 20.82 495 ARG B O 1
ATOM 8480 N N . TYR B 1 496 ? 111.773 -36.305 43.291 1.00 18.30 496 TYR B N 1
ATOM 8481 C CA . TYR B 1 496 ? 113.080 -35.706 43.572 1.00 18.83 496 TYR B CA 1
ATOM 8482 C C . TYR B 1 496 ? 113.472 -35.721 45.031 1.00 20.58 496 TYR B C 1
ATOM 8483 O O . TYR B 1 496 ? 114.639 -35.532 45.355 1.00 21.41 496 TYR B O 1
ATOM 8492 N N . ASN B 1 497 ? 112.530 -36.002 45.943 1.00 21.37 497 ASN B N 1
ATOM 8493 C CA . ASN B 1 497 ? 112.881 -36.150 47.350 1.00 22.31 497 ASN B CA 1
ATOM 8494 C C . ASN B 1 497 ? 113.799 -37.329 47.519 1.00 23.78 497 ASN B C 1
ATOM 8495 O O . ASN B 1 497 ? 114.808 -37.194 48.167 1.00 24.49 497 ASN B O 1
ATOM 8500 N N . SER B 1 498 ? 113.524 -38.430 46.832 1.00 21.87 498 SER B N 1
ATOM 8501 C CA . SER B 1 498 ? 114.376 -39.624 46.908 1.00 23.19 498 SER B CA 1
ATOM 8502 C C . SER B 1 498 ? 115.745 -39.374 46.223 1.00 22.51 498 SER B C 1
ATOM 8503 O O . SER B 1 498 ? 116.808 -39.733 46.731 1.00 21.68 498 SER B O 1
ATOM 8506 N N . GLN B 1 499 ? 115.701 -38.629 45.144 1.00 20.07 499 GLN B N 1
ATOM 8507 C CA . GLN B 1 499 ? 116.935 -38.280 44.398 1.00 22.21 499 GLN B CA 1
ATOM 8508 C C . GLN B 1 499 ? 117.893 -37.391 45.195 1.00 20.92 499 GLN B C 1
ATOM 8509 O O . GLN B 1 499 ? 119.085 -37.675 45.257 1.00 24.40 499 GLN B O 1
ATOM 8515 N N . LEU B 1 500 ? 117.353 -36.402 45.908 1.00 22.19 500 LEU B N 1
ATOM 8516 C CA . LEU B 1 500 ? 118.141 -35.567 46.776 1.00 22.40 500 LEU B CA 1
ATOM 8517 C C . LEU B 1 500 ? 118.658 -36.352 47.948 1.00 24.40 500 LEU B C 1
ATOM 8518 O O . LEU B 1 500 ? 119.793 -36.154 48.380 1.00 24.45 500 LEU B O 1
ATOM 8523 N N . LEU B 1 501 ? 117.814 -37.210 48.533 1.00 22.84 501 LEU B N 1
ATOM 8524 C CA . LEU B 1 501 ? 118.192 -37.923 49.734 1.00 25.36 501 LEU B CA 1
ATOM 8525 C C . LEU B 1 501 ? 119.294 -38.949 49.465 1.00 25.33 501 LEU B C 1
ATOM 8526 O O . LEU B 1 501 ? 120.190 -39.151 50.287 1.00 27.21 501 LEU B O 1
ATOM 8531 N N . SER B 1 502 ? 119.283 -39.479 48.271 1.00 25.03 502 SER B N 1
ATOM 8532 C CA . SER B 1 502 ? 120.249 -40.442 47.814 1.00 27.53 502 SER B CA 1
ATOM 8533 C C . SER B 1 502 ? 121.632 -39.730 47.606 1.00 28.94 502 SER B C 1
ATOM 8534 O O . SER B 1 502 ? 122.699 -40.244 47.938 1.00 28.50 502 SER B O 1
ATOM 8537 N N . PHE B 1 503 ? 121.575 -38.527 47.060 1.00 27.37 503 PHE B N 1
ATOM 8538 C CA . PHE B 1 503 ? 122.769 -37.663 46.963 1.00 28.42 503 PHE B CA 1
ATOM 8539 C C . PHE B 1 503 ? 123.361 -37.377 48.340 1.00 29.58 503 PHE B C 1
ATOM 8540 O O . PHE B 1 503 ? 124.567 -37.494 48.521 1.00 30.30 503 PHE B O 1
ATOM 8548 N N . VAL B 1 504 ? 122.525 -36.949 49.290 1.00 28.74 504 VAL B N 1
ATOM 8549 C CA . VAL B 1 504 ? 122.960 -36.648 50.625 1.00 31.86 504 VAL B CA 1
ATOM 8550 C C . VAL B 1 504 ? 123.587 -37.858 51.312 1.00 33.68 504 VAL B C 1
ATOM 8551 O O . VAL B 1 504 ? 124.579 -37.727 52.064 1.00 32.63 504 VAL B O 1
ATOM 8555 N N . ARG B 1 505 ? 123.041 -39.029 51.036 1.00 34.07 505 ARG B N 1
ATOM 8556 C CA . ARG B 1 505 ? 123.611 -40.254 51.546 1.00 38.48 505 ARG B CA 1
ATOM 8557 C C . ARG B 1 505 ? 125.023 -40.461 51.020 1.00 38.59 505 ARG B C 1
ATOM 8558 O O . ARG B 1 505 ? 125.920 -40.862 51.797 1.00 35.31 505 ARG B O 1
ATOM 8566 N N . ASP B 1 506 ? 125.184 -40.334 49.706 1.00 35.20 506 ASP B N 1
ATOM 8567 C CA . ASP B 1 506 ? 126.514 -40.391 49.075 1.00 37.04 506 ASP B CA 1
ATOM 8568 C C . ASP B 1 506 ? 127.482 -39.353 49.620 1.00 37.38 506 ASP B C 1
ATOM 8569 O O . ASP B 1 506 ? 128.600 -39.710 50.029 1.00 38.06 506 ASP B O 1
ATOM 8574 N N . LEU B 1 507 ? 127.002 -38.135 49.839 1.00 34.89 507 LEU B N 1
ATOM 8575 C CA . LEU B 1 507 ? 127.864 -37.065 50.342 1.00 36.46 507 LEU B CA 1
ATOM 8576 C C . LEU B 1 507 ? 128.234 -37.373 51.779 1.00 38.74 507 LEU B C 1
ATOM 8577 O O . LEU B 1 507 ? 129.349 -37.051 52.225 1.00 37.00 507 LEU B O 1
ATOM 8582 N N . ASN B 1 508 ? 127.316 -38.038 52.492 1.00 36.09 508 ASN B N 1
ATOM 8583 C CA . ASN B 1 508 ? 127.472 -38.245 53.922 1.00 39.29 508 ASN B CA 1
ATOM 8584 C C . ASN B 1 508 ? 128.598 -39.217 54.228 1.00 40.33 508 ASN B C 1
ATOM 8585 O O . ASN B 1 508 ? 129.113 -39.216 55.337 1.00 43.38 508 ASN B O 1
ATOM 8590 N N . GLN B 1 509 ? 129.048 -39.985 53.245 1.00 41.89 509 GLN B N 1
ATOM 8591 C CA . GLN B 1 509 ? 130.217 -40.870 53.436 1.00 46.44 509 GLN B CA 1
ATOM 8592 C C . GLN B 1 509 ? 131.512 -40.089 53.624 1.00 47.94 509 GLN B C 1
ATOM 8593 O O . GLN B 1 509 ? 132.537 -40.651 53.980 1.00 52.98 509 GLN B O 1
ATOM 8599 N N . TYR B 1 510 ? 131.522 -38.845 53.171 1.00 44.14 510 TYR B N 1
ATOM 8600 C CA . TYR B 1 510 ? 132.699 -37.993 53.275 1.00 45.21 510 TYR B CA 1
ATOM 8601 C C . TYR B 1 510 ? 132.602 -36.986 54.430 1.00 45.66 510 TYR B C 1
ATOM 8602 O O . TYR B 1 510 ? 133.298 -35.968 54.426 1.00 46.02 510 TYR B O 1
ATOM 8611 N N . ARG B 1 511 ? 131.790 -37.289 55.442 1.00 47.12 511 ARG B N 1
ATOM 8612 C CA . ARG B 1 511 ? 131.525 -36.346 56.530 1.00 47.33 511 ARG B CA 1
ATOM 8613 C C . ARG B 1 511 ? 132.822 -35.921 57.270 1.00 52.38 511 ARG B C 1
ATOM 8614 O O . ARG B 1 511 ? 132.916 -34.800 57.786 1.00 50.08 511 ARG B O 1
ATOM 8616 N N . ALA B 1 512 ? 133.807 -36.819 57.328 1.00 52.03 512 ALA B N 1
ATOM 8617 C CA . ALA B 1 512 ? 135.057 -36.542 58.058 1.00 58.53 512 ALA B CA 1
ATOM 8618 C C . ALA B 1 512 ? 135.976 -35.572 57.277 1.00 55.54 512 ALA B C 1
ATOM 8619 O O . ALA B 1 512 ? 136.597 -34.677 57.872 1.00 53.29 512 ALA B O 1
ATOM 8621 N N . ASP B 1 513 ? 136.034 -35.763 55.957 1.00 54.53 513 ASP B N 1
ATOM 8622 C CA . ASP B 1 513 ? 136.659 -34.815 55.041 1.00 53.71 513 ASP B CA 1
ATOM 8623 C C . ASP B 1 513 ? 136.037 -33.434 55.184 1.00 53.45 513 ASP B C 1
ATOM 8624 O O . ASP B 1 513 ? 136.733 -32.428 55.277 1.00 50.23 513 ASP B O 1
ATOM 8629 N N . ILE B 1 514 ? 134.716 -33.383 55.129 1.00 49.68 514 ILE B N 1
ATOM 8630 C CA . ILE B 1 514 ? 134.024 -32.120 55.287 1.00 52.03 514 ILE B CA 1
ATOM 8631 C C . ILE B 1 514 ? 134.381 -31.393 56.602 1.00 50.89 514 ILE B C 1
ATOM 8632 O O . ILE B 1 514 ? 134.700 -30.196 56.579 1.00 50.88 514 ILE B O 1
ATOM 8637 N N . LYS B 1 515 ? 134.360 -32.105 57.732 1.00 52.78 515 LYS B N 1
ATOM 8638 C CA . LYS B 1 515 ? 134.781 -31.531 59.024 1.00 56.38 515 LYS B CA 1
ATOM 8639 C C . LYS B 1 515 ? 136.255 -31.149 58.990 1.00 57.74 515 LYS B C 1
ATOM 8640 O O . LYS B 1 515 ? 136.594 -30.047 59.407 1.00 58.16 515 LYS B O 1
ATOM 8642 N N . GLU B 1 516 ? 137.107 -31.985 58.388 1.00 61.07 516 GLU B N 1
ATOM 8643 C CA . GLU B 1 516 ? 138.550 -31.653 58.255 1.00 63.13 516 GLU B CA 1
ATOM 8644 C C . GLU B 1 516 ? 138.758 -30.299 57.554 1.00 58.09 516 GLU B C 1
ATOM 8645 O O . GLU B 1 516 ? 139.638 -29.544 57.924 1.00 56.04 516 GLU B O 1
ATOM 8651 N N . MET B 1 517 ? 137.960 -29.999 56.536 1.00 50.94 517 MET B N 1
ATOM 8652 C CA . MET B 1 517 ? 138.129 -28.759 55.768 1.00 51.50 517 MET B CA 1
ATOM 8653 C C . MET B 1 517 ? 137.454 -27.546 56.445 1.00 53.17 517 MET B C 1
ATOM 8654 O O . MET B 1 517 ? 137.443 -26.446 55.890 1.00 56.79 517 MET B O 1
ATOM 8659 N N . GLY B 1 518 ? 136.846 -27.741 57.618 1.00 53.30 518 GLY B N 1
ATOM 8660 C CA . GLY B 1 518 ? 136.163 -26.627 58.323 1.00 54.62 518 GLY B CA 1
ATOM 8661 C C . GLY B 1 518 ? 134.755 -26.257 57.823 1.00 55.94 518 GLY B C 1
ATOM 8662 O O . GLY B 1 518 ? 134.238 -25.172 58.139 1.00 54.64 518 GLY B O 1
ATOM 8663 N N . LEU B 1 519 ? 134.096 -27.202 57.146 1.00 51.97 519 LEU B N 1
ATOM 8664 C CA . LEU B 1 519 ? 132.827 -26.942 56.466 1.00 49.51 519 LEU B CA 1
ATOM 8665 C C . LEU B 1 519 ? 131.683 -27.670 57.166 1.00 50.16 519 LEU B C 1
ATOM 8666 O O . LEU B 1 519 ? 131.893 -28.617 57.920 1.00 47.21 519 LEU B O 1
ATOM 8671 N N . SER B 1 520 ? 130.462 -27.265 56.872 1.00 45.00 520 SER B N 1
ATOM 8672 C CA . SER B 1 520 ? 129.308 -27.886 57.506 1.00 43.09 520 SER B CA 1
ATOM 8673 C C . SER B 1 520 ? 128.283 -28.095 56.422 1.00 41.10 520 SER B C 1
ATOM 8674 O O . SER B 1 520 ? 128.073 -27.219 55.601 1.00 41.69 520 SER B O 1
ATOM 8677 N N . LEU B 1 521 ? 127.634 -29.251 56.444 1.00 42.11 521 LEU B N 1
ATOM 8678 C CA . LEU B 1 521 ? 126.540 -29.537 55.549 1.00 37.65 521 LEU B CA 1
ATOM 8679 C C . LEU B 1 521 ? 125.200 -28.982 56.034 1.00 38.68 521 LEU B C 1
ATOM 8680 O O . LEU B 1 521 ? 124.160 -29.231 55.380 1.00 35.99 521 LEU B O 1
ATOM 8685 N N . GLN B 1 522 ? 125.196 -28.201 57.120 1.00 39.74 522 GLN B N 1
ATOM 8686 C CA . GLN B 1 522 ? 123.907 -27.782 57.684 1.00 40.17 522 GLN B CA 1
ATOM 8687 C C . GLN B 1 522 ? 122.982 -27.163 56.612 1.00 37.28 522 GLN B C 1
ATOM 8688 O O . GLN B 1 522 ? 121.783 -27.398 56.656 1.00 34.50 522 GLN B O 1
ATOM 8690 N N . TRP B 1 523 ? 123.510 -26.316 55.722 1.00 36.57 523 TRP B N 1
ATOM 8691 C CA . TRP B 1 523 ? 122.639 -25.543 54.840 1.00 36.54 523 TRP B CA 1
ATOM 8692 C C . TRP B 1 523 ? 122.171 -26.406 53.678 1.00 34.01 523 TRP B C 1
ATOM 8693 O O . TRP B 1 523 ? 121.049 -26.215 53.184 1.00 35.50 523 TRP B O 1
ATOM 8704 N N . LEU B 1 524 ? 122.976 -27.390 53.286 1.00 32.12 524 LEU B N 1
ATOM 8705 C CA . LEU B 1 524 ? 122.507 -28.377 52.341 1.00 31.95 524 LEU B CA 1
ATOM 8706 C C . LEU B 1 524 ? 121.399 -29.275 52.939 1.00 32.69 524 LEU B C 1
ATOM 8707 O O . LEU B 1 524 ? 120.362 -29.493 52.289 1.00 29.88 524 LEU B O 1
ATOM 8712 N N . TYR B 1 525 ? 121.593 -29.788 54.153 1.00 32.14 525 TYR B N 1
ATOM 8713 C CA . TYR B 1 525 ? 120.523 -30.536 54.814 1.00 33.42 525 TYR B CA 1
ATOM 8714 C C . TYR B 1 525 ? 119.235 -29.728 54.870 1.00 34.35 525 TYR B C 1
ATOM 8715 O O . TYR B 1 525 ? 118.121 -30.246 54.699 1.00 33.36 525 TYR B O 1
ATOM 8724 N N . SER B 1 526 ? 119.387 -28.493 55.305 1.00 35.31 526 SER B N 1
ATOM 8725 C CA . SER B 1 526 ? 118.279 -27.604 55.460 1.00 35.42 526 SER B CA 1
ATOM 8726 C C . SER B 1 526 ? 117.576 -27.353 54.104 1.00 33.64 526 SER B C 1
ATOM 8727 O O . SER B 1 526 ? 116.356 -27.354 54.025 1.00 32.91 526 SER B O 1
ATOM 8730 N N . ALA B 1 527 ? 118.331 -27.236 53.025 1.00 30.94 527 ALA B N 1
ATOM 8731 C CA . ALA B 1 527 ? 117.715 -27.100 51.704 1.00 30.54 527 ALA B CA 1
ATOM 8732 C C . ALA B 1 527 ? 116.939 -28.349 51.260 1.00 28.37 527 ALA B C 1
ATOM 8733 O O . ALA B 1 527 ? 115.878 -28.227 50.647 1.00 26.81 527 ALA B O 1
ATOM 8735 N N . ARG B 1 528 ? 117.458 -29.536 51.575 1.00 28.00 528 ARG B N 1
ATOM 8736 C CA . ARG B 1 528 ? 116.785 -30.759 51.292 1.00 28.49 528 ARG B CA 1
ATOM 8737 C C . ARG B 1 528 ? 115.435 -30.830 52.012 1.00 30.14 528 ARG B C 1
ATOM 8738 O O . ARG B 1 528 ? 114.409 -31.198 51.391 1.00 27.60 528 ARG B O 1
ATOM 8746 N N . GLY B 1 529 ? 115.439 -30.489 53.293 1.00 28.20 529 GLY B N 1
ATOM 8747 C CA . GLY B 1 529 ? 114.214 -30.389 54.085 1.00 30.78 529 GLY B CA 1
ATOM 8748 C C . GLY B 1 529 ? 113.206 -29.350 53.601 1.00 30.09 529 GLY B C 1
ATOM 8749 O O . GLY B 1 529 ? 111.998 -29.602 53.613 1.00 31.02 529 GLY B O 1
ATOM 8750 N N . ASP B 1 530 ? 113.695 -28.208 53.118 1.00 30.11 530 ASP B N 1
ATOM 8751 C CA . ASP B 1 530 ? 112.821 -27.189 52.528 1.00 30.43 530 ASP B CA 1
ATOM 8752 C C . ASP B 1 530 ? 112.153 -27.669 51.218 1.00 28.21 530 ASP B C 1
ATOM 8753 O O . ASP B 1 530 ? 110.916 -27.597 51.083 1.00 27.16 530 ASP B O 1
ATOM 8758 N N . PHE B 1 531 ? 112.902 -28.390 50.390 1.00 26.09 531 PHE B N 1
ATOM 8759 C CA . PHE B 1 531 ? 112.324 -28.966 49.159 1.00 26.33 531 PHE B CA 1
ATOM 8760 C C . PHE B 1 531 ? 111.279 -30.033 49.493 1.00 27.27 531 PHE B C 1
ATOM 8761 O O . PHE B 1 531 ? 110.188 -30.054 48.908 1.00 25.94 531 PHE B O 1
ATOM 8769 N N . PHE B 1 532 ? 111.575 -30.849 50.499 1.00 26.89 532 PHE B N 1
ATOM 8770 C CA . PHE B 1 532 ? 110.679 -31.882 50.955 1.00 28.06 532 PHE B CA 1
ATOM 8771 C C . PHE B 1 532 ? 109.332 -31.306 51.348 1.00 29.81 532 PHE B C 1
ATOM 8772 O O . PHE B 1 532 ? 108.291 -31.736 50.835 1.00 28.39 532 PHE B O 1
ATOM 8780 N N . ARG B 1 533 ? 109.348 -30.337 52.263 1.00 30.20 533 ARG B N 1
ATOM 8781 C CA . ARG B 1 533 ? 108.130 -29.723 52.759 1.00 32.31 533 ARG B CA 1
ATOM 8782 C C . ARG B 1 533 ? 107.430 -28.954 51.635 1.00 30.27 533 ARG B C 1
ATOM 8783 O O . ARG B 1 533 ? 106.185 -28.907 51.565 1.00 31.51 533 ARG B O 1
ATOM 8791 N N . ALA B 1 534 ? 108.205 -28.374 50.755 1.00 27.79 534 ALA B N 1
ATOM 8792 C CA . ALA B 1 534 ? 107.618 -27.599 49.682 1.00 29.02 534 ALA B CA 1
ATOM 8793 C C . ALA B 1 534 ? 106.870 -28.498 48.654 1.00 29.06 534 ALA B C 1
ATOM 8794 O O . ALA B 1 534 ? 105.782 -28.131 48.145 1.00 27.84 534 ALA B O 1
ATOM 8796 N N . THR B 1 535 ? 107.398 -29.697 48.436 1.00 26.40 535 THR B N 1
ATOM 8797 C CA . THR B 1 535 ? 106.680 -30.675 47.597 1.00 27.33 535 THR B CA 1
ATOM 8798 C C . THR B 1 535 ? 105.400 -31.115 48.289 1.00 27.27 535 THR B C 1
ATOM 8799 O O . THR B 1 535 ? 104.367 -31.229 47.614 1.00 27.57 535 THR B O 1
ATOM 8803 N N . SER B 1 536 ? 105.443 -31.389 49.597 1.00 30.12 536 SER B N 1
ATOM 8804 C CA A SER B 1 536 ? 104.222 -31.766 50.342 0.50 32.15 536 SER B CA 1
ATOM 8805 C CA B SER B 1 536 ? 104.225 -31.758 50.341 0.50 32.75 536 SER B CA 1
ATOM 8806 C C . SER B 1 536 ? 103.121 -30.701 50.240 1.00 33.89 536 SER B C 1
ATOM 8807 O O . SER B 1 536 ? 101.956 -31.018 50.082 1.00 30.22 536 SER B O 1
ATOM 8812 N N . ARG B 1 537 ? 103.492 -29.434 50.384 1.00 34.66 537 ARG B N 1
ATOM 8813 C CA . ARG B 1 537 ? 102.489 -28.342 50.408 1.00 35.72 537 ARG B CA 1
ATOM 8814 C C . ARG B 1 537 ? 101.838 -28.239 49.040 1.00 31.42 537 ARG B C 1
ATOM 8815 O O . ARG B 1 537 ? 100.634 -28.068 48.942 1.00 30.87 537 ARG B O 1
ATOM 8823 N N . LEU B 1 538 ? 102.647 -28.378 47.994 1.00 28.25 538 LEU B N 1
ATOM 8824 C CA . LEU B 1 538 ? 102.149 -28.317 46.624 1.00 28.79 538 LEU B CA 1
ATOM 8825 C C . LEU B 1 538 ? 101.175 -29.479 46.367 1.00 27.57 538 LEU B C 1
ATOM 8826 O O . LEU B 1 538 ? 100.119 -29.300 45.774 1.00 28.16 538 LEU B O 1
ATOM 8831 N N . THR B 1 539 ? 101.487 -30.642 46.913 1.00 28.03 539 THR B N 1
ATOM 8832 C CA . THR B 1 539 ? 100.597 -31.776 46.798 1.00 28.15 539 THR B CA 1
ATOM 8833 C C . THR B 1 539 ? 99.261 -31.532 47.519 1.00 30.98 539 THR B C 1
ATOM 8834 O O . THR B 1 539 ? 98.174 -31.817 46.973 1.00 29.58 539 THR B O 1
ATOM 8838 N N . THR B 1 540 ? 99.337 -31.006 48.724 1.00 31.90 540 THR B N 1
ATOM 8839 C CA . THR B 1 540 ? 98.140 -30.601 49.478 1.00 35.83 540 THR B CA 1
ATOM 8840 C C . THR B 1 540 ? 97.273 -29.573 48.707 1.00 36.98 540 THR B C 1
ATOM 8841 O O . THR B 1 540 ? 96.030 -29.645 48.721 1.00 37.61 540 THR B O 1
ATOM 8845 N N . ASP B 1 541 ? 97.927 -28.597 48.092 1.00 32.86 541 ASP B N 1
ATOM 8846 C CA . ASP B 1 541 ? 97.242 -27.584 47.309 1.00 34.27 541 ASP B CA 1
ATOM 8847 C C . ASP B 1 541 ? 96.507 -28.154 46.124 1.00 32.50 541 ASP B C 1
ATOM 8848 O O . ASP B 1 541 ? 95.392 -27.749 45.856 1.00 34.84 541 ASP B O 1
ATOM 8853 N N . PHE B 1 542 ? 97.108 -29.113 45.440 1.00 32.14 542 PHE B N 1
ATOM 8854 C CA . PHE B 1 542 ? 96.418 -29.869 44.365 1.00 32.29 542 PHE B CA 1
ATOM 8855 C C . PHE B 1 542 ? 95.216 -30.624 44.936 1.00 34.92 542 PHE B C 1
ATOM 8856 O O . PHE B 1 542 ? 94.114 -30.501 44.435 1.00 38.05 542 PHE B O 1
ATOM 8864 N N . GLY B 1 543 ? 95.425 -31.313 46.049 1.00 38.94 543 GLY B N 1
ATOM 8865 C CA . GLY B 1 543 ? 94.346 -31.969 46.779 1.00 40.58 543 GLY B CA 1
ATOM 8866 C C . GLY B 1 543 ? 93.172 -31.059 47.085 1.00 42.07 543 GLY B C 1
ATOM 8867 O O . GLY B 1 543 ? 92.034 -31.484 46.986 1.00 46.24 543 GLY B O 1
ATOM 8868 N N . ASN B 1 544 ? 93.434 -29.849 47.553 1.00 38.86 544 ASN B N 1
ATOM 8869 C CA . ASN B 1 544 ? 92.365 -28.923 47.942 1.00 42.86 544 ASN B CA 1
ATOM 8870 C C . ASN B 1 544 ? 91.768 -28.148 46.759 1.00 41.66 544 ASN B C 1
ATOM 8871 O O . ASN B 1 544 ? 90.741 -27.534 46.910 1.00 43.38 544 ASN B O 1
ATOM 8876 N N . ALA B 1 545 ? 92.426 -28.105 45.608 1.00 39.82 545 ALA B N 1
ATOM 8877 C CA . ALA B 1 545 ? 91.971 -27.232 44.527 1.00 39.71 545 ALA B CA 1
ATOM 8878 C C . ALA B 1 545 ? 90.611 -27.689 44.002 1.00 42.77 545 ALA B C 1
ATOM 8879 O O . ALA B 1 545 ? 90.362 -28.884 43.879 1.00 44.69 545 ALA B O 1
ATOM 8881 N N . GLU B 1 546 ? 89.794 -26.721 43.610 1.00 45.17 546 GLU B N 1
ATOM 8882 C CA . GLU B 1 546 ? 88.547 -26.953 42.891 1.00 47.45 546 GLU B CA 1
ATOM 8883 C C . GLU B 1 546 ? 88.928 -27.287 41.456 1.00 46.20 546 GLU B C 1
ATOM 8884 O O . GLU B 1 546 ? 89.447 -26.439 40.741 1.00 46.56 546 GLU B O 1
ATOM 8890 N N . LYS B 1 547 ? 88.842 -28.568 41.105 1.00 46.81 547 LYS B N 1
ATOM 8891 C CA . LYS B 1 547 ? 89.337 -29.075 39.817 1.00 50.99 547 LYS B CA 1
ATOM 8892 C C . LYS B 1 547 ? 88.616 -28.507 38.601 1.00 50.40 547 LYS B C 1
ATOM 8893 O O . LYS B 1 547 ? 89.130 -28.591 37.495 1.00 53.26 547 LYS B O 1
ATOM 8899 N N . THR B 1 548 ? 87.410 -27.991 38.784 1.00 49.56 548 THR B N 1
ATOM 8900 C CA . THR B 1 548 ? 86.654 -27.391 37.684 1.00 50.95 548 THR B CA 1
ATOM 8901 C C . THR B 1 548 ? 86.980 -25.917 37.469 1.00 49.89 548 THR B C 1
ATOM 8902 O O . THR B 1 548 ? 86.407 -25.275 36.596 1.00 56.66 548 THR B O 1
ATOM 8906 N N . ASP B 1 549 ? 87.771 -25.337 38.361 1.00 47.74 549 ASP B N 1
ATOM 8907 C CA . ASP B 1 549 ? 88.126 -23.926 38.254 1.00 48.21 549 ASP B CA 1
ATOM 8908 C C . ASP B 1 549 ? 89.391 -23.831 37.380 1.00 46.86 549 ASP B C 1
ATOM 8909 O O . ASP B 1 549 ? 90.500 -24.269 37.799 1.00 39.91 549 ASP B O 1
ATOM 8914 N N . ARG B 1 550 ? 89.201 -23.385 36.130 1.00 46.10 550 ARG B N 1
ATOM 8915 C CA . ARG B 1 550 ? 90.287 -23.445 35.122 1.00 47.38 550 ARG B CA 1
ATOM 8916 C C . ARG B 1 550 ? 91.432 -22.490 35.550 1.00 43.58 550 ARG B C 1
ATOM 8917 O O . ARG B 1 550 ? 92.610 -22.819 35.337 1.00 45.14 550 ARG B O 1
ATOM 8919 N N . PHE B 1 551 ? 91.105 -21.363 36.207 1.00 44.04 551 PHE B N 1
ATOM 8920 C CA . PHE B 1 551 ? 92.127 -20.384 36.720 1.00 45.06 551 PHE B CA 1
ATOM 8921 C C . PHE B 1 551 ? 93.033 -20.920 37.869 1.00 42.27 551 PHE B C 1
ATOM 8922 O O . PHE B 1 551 ? 94.248 -20.787 37.799 1.00 45.51 551 PHE B O 1
ATOM 8924 N N . VAL B 1 552 ? 92.468 -21.610 38.860 1.00 40.02 552 VAL B N 1
ATOM 8925 C CA . VAL B 1 552 ? 93.261 -22.269 39.906 1.00 39.98 552 VAL B CA 1
ATOM 8926 C C . VAL B 1 552 ? 94.107 -23.377 39.338 1.00 36.10 552 VAL B C 1
ATOM 8927 O O . VAL B 1 552 ? 95.261 -23.524 39.696 1.00 34.45 552 VAL B O 1
ATOM 8931 N N . MET B 1 553 ? 93.570 -24.157 38.408 1.00 35.58 553 MET B N 1
ATOM 8932 C CA . MET B 1 553 ? 94.330 -25.285 37.940 1.00 33.36 553 MET B CA 1
ATOM 8933 C C . MET B 1 553 ? 95.485 -24.856 37.033 1.00 33.39 553 MET B C 1
ATOM 8934 O O . MET B 1 553 ? 96.574 -25.461 37.147 1.00 27.52 553 MET B O 1
ATOM 8939 N N . LYS B 1 554 ? 95.248 -23.889 36.128 1.00 35.94 554 LYS B N 1
ATOM 8940 C CA . LYS B 1 554 ? 96.318 -23.284 35.296 1.00 38.81 554 LYS B CA 1
ATOM 8941 C C . LYS B 1 554 ? 97.469 -22.806 36.135 1.00 36.35 554 LYS B C 1
ATOM 8942 O O . LYS B 1 554 ? 98.604 -23.202 35.880 1.00 40.57 554 LYS B O 1
ATOM 8944 N N . LYS B 1 555 ? 97.188 -22.011 37.160 1.00 33.82 555 LYS B N 1
ATOM 8945 C CA . LYS B 1 555 ? 98.235 -21.545 38.074 1.00 32.42 555 LYS B CA 1
ATOM 8946 C C . LYS B 1 555 ? 99.039 -22.712 38.657 1.00 33.16 555 LYS B C 1
ATOM 8947 O O . LYS B 1 555 ? 100.269 -22.637 38.691 1.00 31.79 555 LYS B O 1
ATOM 8949 N N . LEU B 1 556 ? 98.380 -23.772 39.148 1.00 29.16 556 LEU B N 1
ATOM 8950 C CA . LEU B 1 556 ? 99.083 -24.891 39.807 1.00 29.69 556 LEU B CA 1
ATOM 8951 C C . LEU B 1 556 ? 99.887 -25.701 38.809 1.00 26.57 556 LEU B C 1
ATOM 8952 O O . LEU B 1 556 ? 101.036 -26.105 39.081 1.00 25.67 556 LEU B O 1
ATOM 8957 N N . ASN B 1 557 ? 99.279 -25.952 37.657 1.00 25.56 557 ASN B N 1
ATOM 8958 C CA . ASN B 1 557 ? 99.950 -26.648 36.609 1.00 26.06 557 ASN B CA 1
ATOM 8959 C C . ASN B 1 557 ? 101.193 -25.856 36.119 1.00 24.69 557 ASN B C 1
ATOM 8960 O O . ASN B 1 557 ? 102.197 -26.499 35.770 1.00 23.28 557 ASN B O 1
ATOM 8965 N N . ASP B 1 558 ? 101.047 -24.545 35.902 1.00 25.91 558 ASP B N 1
ATOM 8966 C CA . ASP B 1 558 ? 102.204 -23.676 35.559 1.00 29.45 558 ASP B CA 1
ATOM 8967 C C . ASP B 1 558 ? 103.378 -23.894 36.529 1.00 30.78 558 ASP B C 1
ATOM 8968 O O . ASP B 1 558 ? 104.537 -23.962 36.087 1.00 30.48 558 ASP B O 1
ATOM 8973 N N . ARG B 1 559 ? 103.092 -23.960 37.836 1.00 28.48 559 ARG B N 1
ATOM 8974 C CA . ARG B 1 559 ? 104.137 -24.243 38.825 1.00 26.83 559 ARG B CA 1
ATOM 8975 C C . ARG B 1 559 ? 104.826 -25.586 38.636 1.00 24.88 559 ARG B C 1
ATOM 8976 O O . ARG B 1 559 ? 106.043 -25.688 38.801 1.00 21.29 559 ARG B O 1
ATOM 8984 N N . VAL B 1 560 ? 104.048 -26.642 38.399 1.00 22.45 560 VAL B N 1
ATOM 8985 C CA . VAL B 1 560 ? 104.629 -27.962 38.230 1.00 21.27 560 VAL B CA 1
ATOM 8986 C C . VAL B 1 560 ? 105.463 -28.033 36.976 1.00 17.26 560 VAL B C 1
ATOM 8987 O O . VAL B 1 560 ? 106.526 -28.675 37.006 1.00 19.10 560 VAL B O 1
ATOM 8991 N N . MET B 1 561 ? 105.153 -27.209 35.971 1.00 17.01 561 MET B N 1
ATOM 8992 C CA . MET B 1 561 ? 105.987 -27.163 34.740 1.00 17.38 561 MET B CA 1
ATOM 8993 C C . MET B 1 561 ? 107.338 -26.554 34.880 1.00 17.26 561 MET B C 1
ATOM 8994 O O . MET B 1 561 ? 108.117 -26.581 33.931 1.00 17.66 561 MET B O 1
ATOM 8999 N N . ARG B 1 562 ? 107.574 -25.862 35.981 1.00 17.68 562 ARG B N 1
ATOM 9000 C CA . ARG B 1 562 ? 108.885 -25.254 36.259 1.00 21.12 562 ARG B CA 1
ATOM 9001 C C . ARG B 1 562 ? 109.827 -26.072 37.172 1.00 18.78 562 ARG B C 1
ATOM 9002 O O . ARG B 1 562 ? 110.949 -25.635 37.440 1.00 19.23 562 ARG B O 1
ATOM 9010 N N . VAL B 1 563 ? 109.395 -27.219 37.637 1.00 16.36 563 VAL B N 1
ATOM 9011 C CA . VAL B 1 563 ? 110.180 -27.974 38.570 1.00 16.88 563 VAL B CA 1
ATOM 9012 C C . VAL B 1 563 ? 111.494 -28.468 37.962 1.00 15.64 563 VAL B C 1
ATOM 9013 O O . VAL B 1 563 ? 112.564 -28.236 38.484 1.00 15.54 563 VAL B O 1
ATOM 9017 N N . GLU B 1 564 ? 111.420 -29.075 36.794 1.00 15.43 564 GLU B N 1
ATOM 9018 C CA . GLU B 1 564 ? 112.619 -29.620 36.166 1.00 14.82 564 GLU B CA 1
ATOM 9019 C C . GLU B 1 564 ? 113.594 -28.530 35.804 1.00 15.72 564 GLU B C 1
ATOM 9020 O O . GLU B 1 564 ? 114.821 -28.670 36.008 1.00 14.45 564 GLU B O 1
ATOM 9026 N N . TYR B 1 565 ? 113.059 -27.387 35.336 1.00 14.90 565 TYR B N 1
ATOM 9027 C CA . TYR B 1 565 ? 113.901 -26.291 34.929 1.00 16.02 565 TYR B CA 1
ATOM 9028 C C . TYR B 1 565 ? 114.751 -25.765 36.093 1.00 17.86 565 TYR B C 1
ATOM 9029 O O . TYR B 1 565 ? 115.870 -25.270 35.874 1.00 15.73 565 TYR B O 1
ATOM 9038 N N . HIS B 1 566 ? 114.187 -25.753 37.297 1.00 16.17 566 HIS B N 1
ATOM 9039 C CA . HIS B 1 566 ? 114.906 -25.219 38.440 1.00 18.92 566 HIS B CA 1
ATOM 9040 C C . HIS B 1 566 ? 116.017 -26.130 38.948 1.00 19.77 566 HIS B C 1
ATOM 9041 O O . HIS B 1 566 ? 116.733 -25.731 39.822 1.00 19.41 566 HIS B O 1
ATOM 9048 N N . PHE B 1 567 ? 116.168 -27.334 38.399 1.00 16.26 567 PHE B N 1
ATOM 9049 C CA . PHE B 1 567 ? 117.387 -28.088 38.558 1.00 18.11 567 PHE B CA 1
ATOM 9050 C C . PHE B 1 567 ? 118.457 -27.858 37.487 1.00 16.46 567 PHE B C 1
ATOM 9051 O O . PHE B 1 567 ? 119.550 -28.424 37.590 1.00 17.45 567 PHE B O 1
ATOM 9059 N N . LEU B 1 568 ? 118.245 -26.937 36.540 1.00 15.45 568 LEU B N 1
ATOM 9060 C CA . LEU B 1 568 ? 119.329 -26.476 35.678 1.00 16.15 568 LEU B CA 1
ATOM 9061 C C . LEU B 1 568 ? 120.151 -25.447 36.418 1.00 17.80 568 LEU B C 1
ATOM 9062 O O . LEU B 1 568 ? 119.571 -24.522 37.016 1.00 18.85 568 LEU B O 1
ATOM 9067 N N . SER B 1 569 ? 121.472 -25.629 36.462 1.00 15.89 569 SER B N 1
ATOM 9068 C CA . SER B 1 569 ? 122.278 -24.711 37.263 1.00 16.42 569 SER B CA 1
ATOM 9069 C C . SER B 1 569 ? 122.172 -23.331 36.623 1.00 17.23 569 SER B C 1
ATOM 9070 O O . SER B 1 569 ? 122.478 -23.167 35.426 1.00 16.98 569 SER B O 1
ATOM 9073 N N . PRO B 1 570 ? 121.888 -22.300 37.431 1.00 17.86 570 PRO B N 1
ATOM 9074 C CA . PRO B 1 570 ? 121.858 -20.960 36.862 1.00 19.44 570 PRO B CA 1
ATOM 9075 C C . PRO B 1 570 ? 123.209 -20.289 36.847 1.00 21.22 570 PRO B C 1
ATOM 9076 O O . PRO B 1 570 ? 123.296 -19.122 36.456 1.00 23.75 570 PRO B O 1
ATOM 9080 N N . TYR B 1 571 ? 124.242 -21.005 37.283 1.00 18.78 571 TYR B N 1
ATOM 9081 C CA . TYR B 1 571 ? 125.551 -20.478 37.456 1.00 19.17 571 TYR B CA 1
ATOM 9082 C C . TYR B 1 571 ? 126.538 -20.868 36.376 1.00 20.92 571 TYR B C 1
ATOM 9083 O O . TYR B 1 571 ? 127.675 -20.474 36.449 1.00 22.32 571 TYR B O 1
ATOM 9092 N N . VAL B 1 572 ? 126.065 -21.429 35.276 1.00 19.16 572 VAL B N 1
ATOM 9093 C CA . VAL B 1 572 ? 126.956 -21.748 34.198 1.00 22.35 572 VAL B CA 1
ATOM 9094 C C . VAL B 1 572 ? 126.315 -21.315 32.901 1.00 20.73 572 VAL B C 1
ATOM 9095 O O . VAL B 1 572 ? 125.095 -21.414 32.718 1.00 19.42 572 VAL B O 1
ATOM 9099 N N . SER B 1 573 ? 127.145 -20.994 31.933 1.00 20.35 573 SER B N 1
ATOM 9100 C CA . SER B 1 573 ? 126.656 -20.621 30.595 1.00 21.68 573 SER B CA 1
ATOM 9101 C C . SER B 1 573 ? 126.310 -21.839 29.782 1.00 21.95 573 SER B C 1
ATOM 9102 O O . SER B 1 573 ? 127.121 -22.751 29.680 1.00 20.23 573 SER B O 1
ATOM 9105 N N . PRO B 1 574 ? 125.117 -21.865 29.189 1.00 17.80 574 PRO B N 1
ATOM 9106 C CA . PRO B 1 574 ? 124.754 -22.913 28.264 1.00 18.92 574 PRO B CA 1
ATOM 9107 C C . PRO B 1 574 ? 125.598 -23.004 26.994 1.00 18.79 574 PRO B C 1
ATOM 9108 O O . PRO B 1 574 ? 125.540 -24.070 26.334 1.00 21.88 574 PRO B O 1
ATOM 9112 N N . LYS B 1 575 ? 126.384 -21.985 26.697 1.00 20.43 575 LYS B N 1
ATOM 9113 C CA . LYS B 1 575 ? 127.360 -22.067 25.620 1.00 24.40 575 LYS B CA 1
ATOM 9114 C C . LYS B 1 575 ? 128.631 -22.843 26.015 1.00 28.32 575 LYS B C 1
ATOM 9115 O O . LYS B 1 575 ? 128.977 -23.782 25.322 1.00 35.75 575 LYS B O 1
ATOM 9121 N N . GLU B 1 576 ? 129.019 -22.724 27.269 1.00 24.06 576 GLU B N 1
ATOM 9122 C CA . GLU B 1 576 ? 130.179 -23.437 27.810 1.00 25.03 576 GLU B CA 1
ATOM 9123 C C . GLU B 1 576 ? 129.770 -24.847 28.264 1.00 25.25 576 GLU B C 1
ATOM 9124 O O . GLU B 1 576 ? 130.464 -25.823 28.021 1.00 23.02 576 GLU B O 1
ATOM 9126 N N . SER B 1 577 ? 128.655 -24.955 28.962 1.00 18.71 577 SER B N 1
ATOM 9127 C CA . SER B 1 577 ? 128.180 -26.172 29.492 1.00 20.08 577 SER B CA 1
ATOM 9128 C C . SER B 1 577 ? 126.705 -26.267 29.184 1.00 17.65 577 SER B C 1
ATOM 9129 O O . SER B 1 577 ? 125.892 -25.989 30.036 1.00 17.80 577 SER B O 1
ATOM 9132 N N . PRO B 1 578 ? 126.372 -26.872 28.056 1.00 15.52 578 PRO B N 1
ATOM 9133 C CA . PRO B 1 578 ? 124.954 -26.841 27.648 1.00 15.83 578 PRO B CA 1
ATOM 9134 C C . PRO B 1 578 ? 124.103 -27.725 28.550 1.00 15.46 578 PRO B C 1
ATOM 9135 O O . PRO B 1 578 ? 122.923 -27.436 28.740 1.00 15.64 578 PRO B O 1
ATOM 9139 N N . PHE B 1 579 ? 124.696 -28.769 29.122 1.00 13.71 579 PHE B N 1
ATOM 9140 C CA . PHE B 1 579 ? 123.920 -29.743 29.887 1.00 14.37 579 PHE B CA 1
ATOM 9141 C C . PHE B 1 579 ? 123.978 -29.347 31.342 1.00 15.13 579 PHE B C 1
ATOM 9142 O O . PHE B 1 579 ? 124.715 -29.923 32.151 1.00 14.74 579 PHE B O 1
ATOM 9150 N N . ARG B 1 580 ? 123.097 -28.414 31.681 1.00 14.93 580 ARG B N 1
ATOM 9151 C CA . ARG B 1 580 ? 123.153 -27.650 32.959 1.00 15.34 580 ARG B CA 1
ATOM 9152 C C . ARG B 1 580 ? 122.429 -28.381 34.101 1.00 13.12 580 ARG B C 1
ATOM 9153 O O . ARG B 1 580 ? 122.593 -28.001 35.257 1.00 13.77 580 ARG B O 1
ATOM 9161 N N . HIS B 1 581 ? 121.647 -29.413 33.806 1.00 13.11 581 HIS B N 1
ATOM 9162 C CA . HIS B 1 581 ? 120.897 -30.117 34.828 1.00 13.26 581 HIS B CA 1
ATOM 9163 C C . HIS B 1 581 ? 121.836 -30.736 35.844 1.00 16.31 581 HIS B C 1
ATOM 9164 O O . HIS B 1 581 ? 122.755 -31.446 35.452 1.00 15.33 581 HIS B O 1
ATOM 9171 N N . VAL B 1 582 ? 121.663 -30.407 37.126 1.00 14.72 582 VAL B N 1
ATOM 9172 C CA . VAL B 1 582 ? 122.624 -30.797 38.142 1.00 16.28 582 VAL B CA 1
ATOM 9173 C C . VAL B 1 582 ? 122.521 -32.283 38.463 1.00 15.65 582 VAL B C 1
ATOM 9174 O O . VAL B 1 582 ? 123.513 -32.855 38.955 1.00 16.06 582 VAL B O 1
ATOM 9178 N N . PHE B 1 583 ? 121.405 -32.941 38.122 1.00 16.30 583 PHE B N 1
ATOM 9179 C CA . PHE B 1 583 ? 121.334 -34.400 38.266 1.00 16.51 583 PHE B CA 1
ATOM 9180 C C . PHE B 1 583 ? 121.774 -35.078 36.973 1.00 15.94 583 PHE B C 1
ATOM 9181 O O . PHE B 1 583 ? 122.541 -36.061 37.013 1.00 18.57 583 PHE B O 1
ATOM 9189 N N . TRP B 1 584 ? 121.277 -34.608 35.848 1.00 14.82 584 TRP B N 1
ATOM 9190 C CA . TRP B 1 584 ? 121.287 -35.415 34.615 1.00 14.86 584 TRP B CA 1
ATOM 9191 C C . TRP B 1 584 ? 122.254 -34.891 33.556 1.00 16.18 584 TRP B C 1
ATOM 9192 O O . TRP B 1 584 ? 122.469 -35.564 32.518 1.00 16.96 584 TRP B O 1
ATOM 9203 N N . GLY B 1 585 ? 122.890 -33.760 33.850 1.00 14.51 585 GLY B N 1
ATOM 9204 C CA . GLY B 1 585 ? 123.743 -33.067 32.896 1.00 14.31 585 GLY B CA 1
ATOM 9205 C C . GLY B 1 585 ? 125.190 -33.522 32.952 1.00 16.61 585 GLY B C 1
ATOM 9206 O O . GLY B 1 585 ? 125.521 -34.574 33.549 1.00 18.16 585 GLY B O 1
ATOM 9207 N N . SER B 1 586 ? 126.052 -32.633 32.531 1.00 16.83 586 SER B N 1
ATOM 9208 C CA A SER B 1 586 ? 127.480 -32.919 32.365 0.50 20.48 586 SER B CA 1
ATOM 9209 C CA B SER B 1 586 ? 127.466 -32.924 32.392 0.50 20.03 586 SER B CA 1
ATOM 9210 C C . SER B 1 586 ? 128.333 -31.712 32.693 1.00 19.87 586 SER B C 1
ATOM 9211 O O . SER B 1 586 ? 128.152 -30.665 32.096 1.00 22.50 586 SER B O 1
ATOM 9216 N N . GLY B 1 587 ? 129.325 -31.897 33.552 1.00 18.43 587 GLY B N 1
ATOM 9217 C CA . GLY B 1 587 ? 130.277 -30.857 33.913 1.00 19.52 587 GLY B CA 1
ATOM 9218 C C . GLY B 1 587 ? 130.406 -30.616 35.439 1.00 20.54 587 GLY B C 1
ATOM 9219 O O . GLY B 1 587 ? 129.775 -31.316 36.254 1.00 20.20 587 GLY B O 1
ATOM 9220 N N . SER B 1 588 ? 131.206 -29.646 35.825 1.00 20.65 588 SER B N 1
ATOM 9221 C CA . SER B 1 588 ? 131.624 -29.503 37.221 1.00 23.94 588 SER B CA 1
ATOM 9222 C C . SER B 1 588 ? 130.506 -28.964 38.116 1.00 24.23 588 SER B C 1
ATOM 9223 O O . SER B 1 588 ? 130.633 -29.024 39.345 1.00 24.63 588 SER B O 1
ATOM 9226 N N . HIS B 1 589 ? 129.357 -28.620 37.527 1.00 20.58 589 HIS B N 1
ATOM 9227 C CA . HIS B 1 589 ? 128.209 -28.137 38.301 1.00 21.45 589 HIS B CA 1
ATOM 9228 C C . HIS B 1 589 ? 127.264 -29.265 38.678 1.00 22.40 589 HIS B C 1
ATOM 9229 O O . HIS B 1 589 ? 126.218 -29.010 39.293 1.00 21.60 589 HIS B O 1
ATOM 9236 N N . THR B 1 590 ? 127.550 -30.488 38.238 1.00 19.62 590 THR B N 1
ATOM 9237 C CA . THR B 1 590 ? 126.618 -31.584 38.567 1.00 19.45 590 THR B CA 1
ATOM 9238 C C . THR B 1 590 ? 126.871 -32.154 39.942 1.00 20.81 590 THR B C 1
ATOM 9239 O O . THR B 1 590 ? 127.990 -32.079 40.499 1.00 21.04 590 THR B O 1
ATOM 9243 N N . LEU B 1 591 ? 125.830 -32.734 40.502 1.00 20.38 591 LEU B N 1
ATOM 9244 C CA . LEU B 1 591 ? 125.968 -33.433 41.766 1.00 22.50 591 LEU B CA 1
ATOM 9245 C C . LEU B 1 591 ? 126.887 -34.629 41.695 1.00 23.57 591 LEU B C 1
ATOM 9246 O O . LEU B 1 591 ? 127.732 -34.762 42.571 1.00 27.53 591 LEU B O 1
ATOM 9251 N N . PRO B 1 592 ? 126.847 -35.395 40.604 1.00 23.17 592 PRO B N 1
ATOM 9252 C CA . PRO B 1 592 ? 127.868 -36.447 40.577 1.00 26.87 592 PRO B CA 1
ATOM 9253 C C . PRO B 1 592 ? 129.303 -35.883 40.507 1.00 27.96 592 PRO B C 1
ATOM 9254 O O . PRO B 1 592 ? 130.249 -36.532 40.991 1.00 27.83 592 PRO B O 1
ATOM 9258 N N . ALA B 1 593 ? 129.505 -34.736 39.834 1.00 23.89 593 ALA B N 1
ATOM 9259 C CA . ALA B 1 593 ? 130.873 -34.155 39.736 1.00 26.36 593 ALA B CA 1
ATOM 9260 C C . ALA B 1 593 ? 131.411 -33.698 41.079 1.00 26.31 593 ALA B C 1
ATOM 9261 O O . ALA B 1 593 ? 132.622 -33.786 41.344 1.00 28.79 593 ALA B O 1
ATOM 9263 N N . LEU B 1 594 ? 130.521 -33.250 41.965 1.00 25.73 594 LEU B N 1
ATOM 9264 C CA . LEU B 1 594 ? 130.910 -32.840 43.302 1.00 27.93 594 LEU B CA 1
ATOM 9265 C C . LEU B 1 594 ? 131.468 -34.069 44.029 1.00 30.37 594 LEU B C 1
ATOM 9266 O O . LEU B 1 594 ? 132.439 -33.968 44.833 1.00 29.82 594 LEU B O 1
ATOM 9271 N N . LEU B 1 595 ? 130.825 -35.205 43.808 1.00 28.75 595 LEU B N 1
ATOM 9272 C CA . LEU B 1 595 ? 131.229 -36.449 44.514 1.00 32.56 595 LEU B CA 1
ATOM 9273 C C . LEU B 1 595 ? 132.496 -37.063 43.897 1.00 34.34 595 LEU B C 1
ATOM 9274 O O . LEU B 1 595 ? 133.342 -37.587 44.630 1.00 35.77 595 LEU B O 1
ATOM 9279 N N . GLU B 1 596 ? 132.659 -36.940 42.577 1.00 32.99 596 GLU B N 1
ATOM 9280 C CA . GLU B 1 596 ? 133.881 -37.400 41.887 1.00 36.02 596 GLU B CA 1
ATOM 9281 C C . GLU B 1 596 ? 135.149 -36.673 42.377 1.00 39.02 596 GLU B C 1
ATOM 9282 O O . GLU B 1 596 ? 136.175 -37.316 42.616 1.00 41.85 596 GLU B O 1
ATOM 9284 N N . ASN B 1 597 ? 135.065 -35.345 42.549 1.00 36.64 597 ASN B N 1
ATOM 9285 C CA . ASN B 1 597 ? 136.135 -34.514 43.165 1.00 36.75 597 ASN B CA 1
ATOM 9286 C C . ASN B 1 597 ? 136.385 -34.926 44.630 1.00 39.25 597 ASN B C 1
ATOM 9287 O O . ASN B 1 597 ? 137.522 -35.212 45.006 1.00 35.99 597 ASN B O 1
ATOM 9292 N N . LEU B 1 598 ? 135.330 -34.945 45.455 1.00 36.58 598 LEU B N 1
ATOM 9293 C CA . LEU B 1 598 ? 135.456 -35.267 46.875 1.00 40.25 598 LEU B CA 1
ATOM 9294 C C . LEU B 1 598 ? 136.080 -36.624 47.093 1.00 41.15 598 LEU B C 1
ATOM 9295 O O . LEU B 1 598 ? 136.981 -36.759 47.945 1.00 44.87 598 LEU B O 1
ATOM 9300 N N . LYS B 1 599 ? 135.783 -37.552 46.188 1.00 40.08 599 LYS B N 1
ATOM 9301 C CA . LYS B 1 599 ? 136.378 -38.888 46.196 1.00 46.42 599 LYS B CA 1
ATOM 9302 C C . LYS B 1 599 ? 137.911 -38.903 46.048 1.00 54.06 599 LYS B C 1
ATOM 9303 O O . LYS B 1 599 ? 138.567 -39.879 46.418 1.00 53.91 599 LYS B O 1
ATOM 9309 N N . LEU B 1 600 ? 138.479 -37.862 45.456 1.00 52.31 600 LEU B N 1
ATOM 9310 C CA . LEU B 1 600 ? 139.946 -37.772 45.323 1.00 53.63 600 LEU B CA 1
ATOM 9311 C C . LEU B 1 600 ? 140.711 -37.418 46.606 1.00 52.30 600 LEU B C 1
ATOM 9312 O O . LEU B 1 600 ? 141.877 -37.674 46.693 1.00 53.71 600 LEU B O 1
ATOM 9317 N N . ARG B 1 601 ? 140.084 -36.765 47.575 1.00 49.49 601 ARG B N 1
ATOM 9318 C CA . ARG B 1 601 ? 140.734 -36.472 48.824 1.00 51.09 601 ARG B CA 1
ATOM 9319 C C . ARG B 1 601 ? 140.983 -37.791 49.581 1.00 53.66 601 ARG B C 1
ATOM 9320 O O . ARG B 1 601 ? 142.114 -38.286 49.632 1.00 67.66 601 ARG B O 1
ATOM 9328 N N . GLY B 1 606 ? 147.511 -34.959 45.155 1.00 69.94 606 GLY B N 1
ATOM 9329 C CA . GLY B 1 606 ? 146.765 -33.701 45.081 1.00 70.32 606 GLY B CA 1
ATOM 9330 C C . GLY B 1 606 ? 145.937 -33.495 43.814 1.00 69.37 606 GLY B C 1
ATOM 9331 O O . GLY B 1 606 ? 145.853 -32.380 43.320 1.00 73.01 606 GLY B O 1
ATOM 9332 N N . ALA B 1 607 ? 145.294 -34.546 43.300 1.00 69.19 607 ALA B N 1
ATOM 9333 C CA . ALA B 1 607 ? 144.266 -34.406 42.236 1.00 63.46 607 ALA B CA 1
ATOM 9334 C C . ALA B 1 607 ? 142.941 -33.797 42.766 1.00 57.02 607 ALA B C 1
ATOM 9335 O O . ALA B 1 607 ? 142.179 -33.227 42.016 1.00 52.68 607 ALA B O 1
ATOM 9337 N N . PHE B 1 608 ? 142.713 -33.864 44.073 1.00 56.83 608 PHE B N 1
ATOM 9338 C CA . PHE B 1 608 ? 141.563 -33.212 44.692 1.00 51.24 608 PHE B CA 1
ATOM 9339 C C . PHE B 1 608 ? 141.734 -31.697 44.658 1.00 50.15 608 PHE B C 1
ATOM 9340 O O . PHE B 1 608 ? 142.778 -31.190 44.982 1.00 45.56 608 PHE B O 1
ATOM 9348 N N . ASN B 1 609 ? 140.676 -30.969 44.321 1.00 47.83 609 ASN B N 1
ATOM 9349 C CA . ASN B 1 609 ? 140.739 -29.512 44.341 1.00 45.29 609 ASN B CA 1
ATOM 9350 C C . ASN B 1 609 ? 139.771 -28.922 45.365 1.00 43.48 609 ASN B C 1
ATOM 9351 O O . ASN B 1 609 ? 138.532 -28.923 45.186 1.00 41.22 609 ASN B O 1
ATOM 9356 N N . GLU B 1 610 ? 140.317 -28.359 46.408 1.00 43.46 610 GLU B N 1
ATOM 9357 C CA . GLU B 1 610 ? 139.506 -27.996 47.568 1.00 47.93 610 GLU B CA 1
ATOM 9358 C C . GLU B 1 610 ? 138.713 -26.728 47.254 1.00 48.93 610 GLU B C 1
ATOM 9359 O O . GLU B 1 610 ? 137.559 -26.567 47.714 1.00 42.39 610 GLU B O 1
ATOM 9365 N N . THR B 1 611 ? 139.328 -25.834 46.468 1.00 43.70 611 THR B N 1
ATOM 9366 C CA A THR B 1 611 ? 138.701 -24.555 46.141 0.50 44.71 611 THR B CA 1
ATOM 9367 C CA B THR B 1 611 ? 138.695 -24.549 46.126 0.50 42.48 611 THR B CA 1
ATOM 9368 C C . THR B 1 611 ? 137.486 -24.777 45.239 1.00 39.22 611 THR B C 1
ATOM 9369 O O . THR B 1 611 ? 136.422 -24.215 45.486 1.00 39.57 611 THR B O 1
ATOM 9376 N N . LEU B 1 612 ? 137.635 -25.666 44.257 1.00 36.60 612 LEU B N 1
ATOM 9377 C CA . LEU B 1 612 ? 136.546 -26.138 43.468 1.00 36.99 612 LEU B CA 1
ATOM 9378 C C . LEU B 1 612 ? 135.468 -26.738 44.363 1.00 35.78 612 LEU B C 1
ATOM 9379 O O . LEU B 1 612 ? 134.266 -26.414 44.229 1.00 34.71 612 LEU B O 1
ATOM 9384 N N . PHE B 1 613 ? 135.867 -27.626 45.262 1.00 35.25 613 PHE B N 1
ATOM 9385 C CA . PHE B 1 613 ? 134.864 -28.311 46.088 1.00 33.77 613 PHE B CA 1
ATOM 9386 C C . PHE B 1 613 ? 134.038 -27.294 46.904 1.00 34.23 613 PHE B C 1
ATOM 9387 O O . PHE B 1 613 ? 132.803 -27.405 46.988 1.00 31.30 613 PHE B O 1
ATOM 9395 N N . ARG B 1 614 ? 134.697 -26.311 47.522 1.00 33.89 614 ARG B N 1
ATOM 9396 C CA . ARG B 1 614 ? 133.932 -25.302 48.309 1.00 35.26 614 ARG B CA 1
ATOM 9397 C C . ARG B 1 614 ? 132.871 -24.608 47.400 1.00 32.71 614 ARG B C 1
ATOM 9398 O O . ARG B 1 614 ? 131.712 -24.396 47.808 1.00 31.44 614 ARG B O 1
ATOM 9400 N N . ASN B 1 615 ? 133.267 -24.275 46.172 1.00 31.91 615 ASN B N 1
ATOM 9401 C CA . ASN B 1 615 ? 132.346 -23.600 45.258 1.00 34.39 615 ASN B CA 1
ATOM 9402 C C . ASN B 1 615 ? 131.201 -24.546 44.882 1.00 31.27 615 ASN B C 1
ATOM 9403 O O . ASN B 1 615 ? 130.024 -24.109 44.841 1.00 29.21 615 ASN B O 1
ATOM 9408 N N . GLN B 1 616 ? 131.553 -25.797 44.556 1.00 28.96 616 GLN B N 1
ATOM 9409 C CA . GLN B 1 616 ? 130.568 -26.809 44.177 1.00 31.02 616 GLN B CA 1
ATOM 9410 C C . GLN B 1 616 ? 129.542 -27.028 45.305 1.00 29.72 616 GLN B C 1
ATOM 9411 O O . GLN B 1 616 ? 128.352 -27.112 45.048 1.00 26.15 616 GLN B O 1
ATOM 9417 N N . LEU B 1 617 ? 129.993 -27.041 46.546 1.00 29.84 617 LEU B N 1
ATOM 9418 C CA . LEU B 1 617 ? 129.072 -27.233 47.662 1.00 31.35 617 LEU B CA 1
ATOM 9419 C C . LEU B 1 617 ? 128.168 -26.020 47.789 1.00 32.34 617 LEU B C 1
ATOM 9420 O O . LEU B 1 617 ? 126.951 -26.146 47.942 1.00 28.57 617 LEU B O 1
ATOM 9425 N N . ALA B 1 618 ? 128.746 -24.840 47.593 1.00 30.36 618 ALA B N 1
ATOM 9426 C CA . ALA B 1 618 ? 127.971 -23.596 47.736 1.00 32.10 618 ALA B CA 1
ATOM 9427 C C . ALA B 1 618 ? 126.875 -23.540 46.646 1.00 28.72 618 ALA B C 1
ATOM 9428 O O . ALA B 1 618 ? 125.710 -23.184 46.924 1.00 28.36 618 ALA B O 1
ATOM 9430 N N . LEU B 1 619 ? 127.284 -23.816 45.409 1.00 26.79 619 LEU B N 1
ATOM 9431 C CA . LEU B 1 619 ? 126.429 -23.626 44.261 1.00 27.24 619 LEU B CA 1
ATOM 9432 C C . LEU B 1 619 ? 125.319 -24.678 44.220 1.00 25.60 619 LEU B C 1
ATOM 9433 O O . LEU B 1 619 ? 124.175 -24.392 43.836 1.00 26.07 619 LEU B O 1
ATOM 9438 N N . ALA B 1 620 ? 125.658 -25.908 44.604 1.00 24.96 620 ALA B N 1
ATOM 9439 C CA . ALA B 1 620 ? 124.658 -26.971 44.708 1.00 24.95 620 ALA B CA 1
ATOM 9440 C C . ALA B 1 620 ? 123.643 -26.595 45.737 1.00 26.76 620 ALA B C 1
ATOM 9441 O O . ALA B 1 620 ? 122.434 -26.686 45.508 1.00 25.59 620 ALA B O 1
ATOM 9443 N N . THR B 1 621 ? 124.123 -26.046 46.856 1.00 26.67 621 THR B N 1
ATOM 9444 C CA . THR B 1 621 ? 123.232 -25.756 47.949 1.00 27.23 621 THR B CA 1
ATOM 9445 C C . THR B 1 621 ? 122.302 -24.625 47.507 1.00 27.16 621 THR B C 1
ATOM 9446 O O . THR B 1 621 ? 121.089 -24.663 47.752 1.00 28.59 621 THR B O 1
ATOM 9450 N N . TRP B 1 622 ? 122.861 -23.593 46.887 1.00 25.69 622 TRP B N 1
ATOM 9451 C CA . TRP B 1 622 ? 122.038 -22.495 46.407 1.00 27.30 622 TRP B CA 1
ATOM 9452 C C . TRP B 1 622 ? 120.959 -22.942 45.384 1.00 24.80 622 TRP B C 1
ATOM 9453 O O . TRP B 1 622 ? 119.854 -22.420 45.382 1.00 26.85 622 TRP B O 1
ATOM 9464 N N . THR B 1 623 ? 121.337 -23.840 44.491 1.00 24.49 623 THR B N 1
ATOM 9465 C CA . THR B 1 623 ? 120.473 -24.392 43.478 1.00 22.42 623 THR B CA 1
ATOM 9466 C C . THR B 1 623 ? 119.336 -25.195 44.081 1.00 24.80 623 THR B C 1
ATOM 9467 O O . THR B 1 623 ? 118.164 -24.973 43.725 1.00 26.12 623 THR B O 1
ATOM 9471 N N . ILE B 1 624 ? 119.630 -25.996 45.101 1.00 22.55 624 ILE B N 1
ATOM 9472 C CA . ILE B 1 624 ? 118.574 -26.769 45.742 1.00 23.90 624 ILE B CA 1
ATOM 9473 C C . ILE B 1 624 ? 117.640 -25.885 46.538 1.00 26.30 624 ILE B C 1
ATOM 9474 O O . ILE B 1 624 ? 116.412 -26.045 46.499 1.00 26.91 624 ILE B O 1
ATOM 9479 N N . GLN B 1 625 ? 118.221 -24.915 47.248 1.00 26.94 625 GLN B N 1
ATOM 9480 C CA . GLN B 1 625 ? 117.447 -24.032 48.089 1.00 28.52 625 GLN B CA 1
ATOM 9481 C C . GLN B 1 625 ? 116.546 -23.177 47.198 1.00 27.09 625 GLN B C 1
ATOM 9482 O O . GLN B 1 625 ? 115.380 -22.963 47.527 1.00 27.81 625 GLN B O 1
ATOM 9488 N N . GLY B 1 626 ? 117.089 -22.705 46.079 1.00 26.51 626 GLY B N 1
ATOM 9489 C CA . GLY B 1 626 ? 116.320 -21.887 45.124 1.00 28.38 626 GLY B CA 1
ATOM 9490 C C . GLY B 1 626 ? 115.201 -22.684 44.442 1.00 26.92 626 GLY B C 1
ATOM 9491 O O . GLY B 1 626 ? 114.103 -22.155 44.214 1.00 27.19 626 GLY B O 1
ATOM 9492 N N . ALA B 1 627 ? 115.413 -23.987 44.304 1.00 28.26 627 ALA B N 1
ATOM 9493 C CA . ALA B 1 627 ? 114.362 -24.880 43.788 1.00 29.21 627 ALA B CA 1
ATOM 9494 C C . ALA B 1 627 ? 113.262 -25.097 44.818 1.00 28.07 627 ALA B C 1
ATOM 9495 O O . ALA B 1 627 ? 112.077 -24.972 44.479 1.00 28.21 627 ALA B O 1
ATOM 9497 N N . ALA B 1 628 ? 113.634 -25.187 46.098 1.00 27.72 628 ALA B N 1
ATOM 9498 C CA . ALA B 1 628 ? 112.625 -25.215 47.157 1.00 30.40 628 ALA B CA 1
ATOM 9499 C C . ALA B 1 628 ? 111.815 -23.916 47.209 1.00 30.47 628 ALA B C 1
ATOM 9500 O O . ALA B 1 628 ? 110.585 -23.967 47.296 1.00 30.89 628 ALA B O 1
ATOM 9502 N N . ASN B 1 629 ? 112.486 -22.756 47.186 1.00 30.23 629 ASN B N 1
ATOM 9503 C CA . ASN B 1 629 ? 111.803 -21.438 47.245 1.00 31.50 629 ASN B CA 1
ATOM 9504 C C . ASN B 1 629 ? 110.858 -21.231 46.055 1.00 31.44 629 ASN B C 1
ATOM 9505 O O . ASN B 1 629 ? 109.758 -20.684 46.230 1.00 33.40 629 ASN B O 1
ATOM 9510 N N . ALA B 1 630 ? 111.305 -21.671 44.873 1.00 28.67 630 ALA B N 1
ATOM 9511 C CA . ALA B 1 630 ? 110.503 -21.608 43.642 1.00 32.14 630 ALA B CA 1
ATOM 9512 C C . ALA B 1 630 ? 109.205 -22.412 43.693 1.00 32.04 630 ALA B C 1
ATOM 9513 O O . ALA B 1 630 ? 108.226 -22.032 43.086 1.00 29.80 630 ALA B O 1
ATOM 9515 N N . LEU B 1 631 ? 109.142 -23.400 44.558 1.00 28.42 631 LEU B N 1
ATOM 9516 C CA . LEU B 1 631 ? 107.918 -24.180 44.668 1.00 30.44 631 LEU B CA 1
ATOM 9517 C C . LEU B 1 631 ? 106.819 -23.493 45.501 1.00 30.13 631 LEU B C 1
ATOM 9518 O O . LEU B 1 631 ? 105.706 -23.998 45.579 1.00 32.12 631 LEU B O 1
ATOM 9523 N N . SER B 1 632 ? 107.177 -22.482 46.279 1.00 29.53 632 SER B N 1
ATOM 9524 C CA . SER B 1 632 ? 106.205 -21.644 46.996 1.00 33.70 632 SER B CA 1
ATOM 9525 C C . SER B 1 632 ? 105.339 -20.873 45.978 1.00 31.56 632 SER B C 1
ATOM 9526 O O . SER B 1 632 ? 105.746 -20.641 44.838 1.00 36.70 632 SER B O 1
ATOM 9528 N N . GLY B 1 633 ? 104.095 -20.661 46.313 1.00 32.54 633 GLY B N 1
ATOM 9529 C CA . GLY B 1 633 ? 103.182 -20.001 45.372 1.00 36.51 633 GLY B CA 1
ATOM 9530 C C . GLY B 1 633 ? 103.538 -18.513 45.304 1.00 36.79 633 GLY B C 1
ATOM 9531 O O . GLY B 1 633 ? 104.535 -18.138 44.672 1.00 47.42 633 GLY B O 1
ATOM 9532 N N . ASP B 1 634 ? 103.042 -17.795 46.273 1.00 30.61 634 ASP B N 1
ATOM 9533 C CA . ASP B 1 634 ? 103.235 -16.369 46.302 1.00 29.79 634 ASP B CA 1
ATOM 9534 C C . ASP B 1 634 ? 104.396 -16.006 47.251 1.00 28.62 634 ASP B C 1
ATOM 9535 O O . ASP B 1 634 ? 104.637 -16.718 48.222 1.00 27.56 634 ASP B O 1
ATOM 9540 N N . VAL B 1 635 ? 104.869 -14.760 47.159 1.00 27.92 635 VAL B N 1
ATOM 9541 C CA . VAL B 1 635 ? 105.929 -14.298 48.075 1.00 27.66 635 VAL B CA 1
ATOM 9542 C C . VAL B 1 635 ? 105.571 -14.279 49.544 1.00 29.52 635 VAL B C 1
ATOM 9543 O O . VAL B 1 635 ? 106.460 -14.164 50.395 1.00 30.95 635 VAL B O 1
ATOM 9547 N N . TRP B 1 636 ? 104.285 -14.097 49.867 1.00 30.95 636 TRP B N 1
ATOM 9548 C CA . TRP B 1 636 ? 103.845 -14.040 51.214 1.00 33.39 636 TRP B CA 1
ATOM 9549 C C . TRP B 1 636 ? 103.539 -15.444 51.825 1.00 34.25 636 TRP B C 1
ATOM 9550 O O . TRP B 1 636 ? 103.141 -15.486 52.996 1.00 34.99 636 TRP B O 1
ATOM 9561 N N . ASP B 1 637 ? 103.814 -16.512 51.086 1.00 35.29 637 ASP B N 1
ATOM 9562 C CA . ASP B 1 637 ? 103.576 -17.954 51.508 1.00 39.40 637 ASP B CA 1
ATOM 9563 C C . ASP B 1 637 ? 104.823 -18.670 52.079 1.00 41.93 637 ASP B C 1
ATOM 9564 O O . ASP B 1 637 ? 105.660 -18.082 52.780 1.00 48.41 637 ASP B O 1
ATOM 9569 N N . ARG C 2 3 ? 94.609 -40.252 48.104 1.00 58.30 3 ARG C N 1
ATOM 9570 C CA . ARG C 2 3 ? 94.419 -39.479 49.380 1.00 61.89 3 ARG C CA 1
ATOM 9571 C C . ARG C 2 3 ? 95.683 -38.637 49.705 1.00 61.83 3 ARG C C 1
ATOM 9572 O O . ARG C 2 3 ? 95.677 -37.415 49.519 1.00 85.62 3 ARG C O 1
ATOM 9574 N N . GLU C 2 4 ? 96.794 -39.302 50.044 1.00 55.35 4 GLU C N 1
ATOM 9575 C CA . GLU C 2 4 ? 98.010 -38.644 50.599 1.00 51.60 4 GLU C CA 1
ATOM 9576 C C . GLU C 2 4 ? 99.211 -38.893 49.666 1.00 45.75 4 GLU C C 1
ATOM 9577 O O . GLU C 2 4 ? 99.486 -40.054 49.331 1.00 44.29 4 GLU C O 1
ATOM 9583 N N . GLY C 2 5 ? 100.035 -37.875 49.417 1.00 40.01 5 GLY C N 1
ATOM 9584 C CA . GLY C 2 5 ? 101.316 -38.102 48.746 1.00 35.39 5 GLY C CA 1
ATOM 9585 C C . GLY C 2 5 ? 102.369 -38.824 49.598 1.00 33.15 5 GLY C C 1
ATOM 9586 O O . GLY C 2 5 ? 102.230 -38.986 50.832 1.00 31.18 5 GLY C O 1
ATOM 9587 N N . CYS C 2 6 ? 103.474 -39.183 48.945 1.00 29.86 6 CYS C N 1
ATOM 9588 C CA . CYS C 2 6 ? 104.518 -39.939 49.568 1.00 29.66 6 CYS C CA 1
ATOM 9589 C C . CYS C 2 6 ? 105.232 -39.063 50.595 1.00 28.21 6 CYS C C 1
ATOM 9590 O O . CYS C 2 6 ? 105.713 -39.568 51.592 1.00 28.31 6 CYS C O 1
ATOM 9593 N N . ALA C 2 7 ? 105.316 -37.782 50.325 1.00 28.11 7 ALA C N 1
ATOM 9594 C CA . ALA C 2 7 ? 106.022 -36.905 51.231 1.00 29.44 7 ALA C CA 1
ATOM 9595 C C . ALA C 2 7 ? 105.218 -36.757 52.550 1.00 31.25 7 ALA C C 1
ATOM 9596 O O . ALA C 2 7 ? 105.802 -36.846 53.616 1.00 31.55 7 ALA C O 1
ATOM 9598 N N . SER C 2 8 ? 103.912 -36.545 52.477 1.00 33.47 8 SER C N 1
ATOM 9599 C CA . SER C 2 8 ? 103.068 -36.577 53.688 1.00 37.10 8 SER C CA 1
ATOM 9600 C C . SER C 2 8 ? 103.110 -37.909 54.433 1.00 37.20 8 SER C C 1
ATOM 9601 O O . SER C 2 8 ? 103.309 -37.964 55.649 1.00 36.00 8 SER C O 1
ATOM 9604 N N . ARG C 2 9 ? 103.052 -38.989 53.678 1.00 36.26 9 ARG C N 1
ATOM 9605 C CA . ARG C 2 9 ? 103.136 -40.310 54.233 1.00 37.44 9 ARG C CA 1
ATOM 9606 C C . ARG C 2 9 ? 104.476 -40.540 54.950 1.00 36.70 9 ARG C C 1
ATOM 9607 O O . ARG C 2 9 ? 104.504 -41.136 55.994 1.00 33.21 9 ARG C O 1
ATOM 9615 N N . CYS C 2 10 ? 105.567 -39.990 54.435 1.00 29.51 10 CYS C N 1
ATOM 9616 C CA . CYS C 2 10 ? 106.897 -40.262 54.972 1.00 31.37 10 CYS C CA 1
ATOM 9617 C C . CYS C 2 10 ? 107.418 -39.138 55.877 1.00 32.60 10 CYS C C 1
ATOM 9618 O O . CYS C 2 10 ? 108.569 -39.190 56.327 1.00 30.58 10 CYS C O 1
ATOM 9621 N N . MET C 2 11 ? 106.519 -38.228 56.238 1.00 33.15 11 MET C N 1
ATOM 9622 C CA . MET C 2 11 ? 106.885 -36.984 56.900 1.00 35.82 11 MET C CA 1
ATOM 9623 C C . MET C 2 11 ? 107.475 -37.263 58.262 1.00 34.56 11 MET C C 1
ATOM 9624 O O . MET C 2 11 ? 108.489 -36.657 58.622 1.00 32.94 11 MET C O 1
ATOM 9629 N N . LYS C 2 12 ? 106.923 -38.248 58.970 1.00 32.72 12 LYS C N 1
ATOM 9630 C CA . LYS C 2 12 ? 107.434 -38.609 60.303 1.00 37.13 12 LYS C CA 1
ATOM 9631 C C . LYS C 2 12 ? 108.904 -38.976 60.163 1.00 35.26 12 LYS C C 1
ATOM 9632 O O . LYS C 2 12 ? 109.728 -38.577 60.976 1.00 33.73 12 LYS C O 1
ATOM 9634 N N . TYR C 2 13 ? 109.272 -39.692 59.108 1.00 35.09 13 TYR C N 1
ATOM 9635 C CA . TYR C 2 13 ? 110.672 -40.104 58.983 1.00 34.72 13 TYR C CA 1
ATOM 9636 C C . TYR C 2 13 ? 111.603 -38.944 58.623 1.00 37.70 13 TYR C C 1
ATOM 9637 O O . TYR C 2 13 ? 112.806 -38.957 58.963 1.00 36.84 13 TYR C O 1
ATOM 9646 N N . ASN C 2 14 ? 111.067 -37.978 57.878 1.00 34.09 14 ASN C N 1
ATOM 9647 C CA . ASN C 2 14 ? 111.833 -36.799 57.517 1.00 33.68 14 ASN C CA 1
ATOM 9648 C C . ASN C 2 14 ? 112.117 -36.005 58.799 1.00 35.47 14 ASN C C 1
ATOM 9649 O O . ASN C 2 14 ? 113.219 -35.515 58.999 1.00 34.07 14 ASN C O 1
ATOM 9654 N N . ASP C 2 15 ? 111.108 -35.921 59.666 1.00 39.33 15 ASP C N 1
ATOM 9655 C CA . ASP C 2 15 ? 111.240 -35.178 60.945 1.00 40.74 15 ASP C CA 1
ATOM 9656 C C . ASP C 2 15 ? 112.264 -35.821 61.848 1.00 39.94 15 ASP C C 1
ATOM 9657 O O . ASP C 2 15 ? 113.135 -35.119 62.425 1.00 38.27 15 ASP C O 1
ATOM 9662 N N . GLU C 2 16 ? 112.257 -37.158 61.876 1.00 40.70 16 GLU C N 1
ATOM 9663 C CA . GLU C 2 16 ? 113.252 -37.891 62.688 1.00 41.50 16 GLU C CA 1
ATOM 9664 C C . GLU C 2 16 ? 114.628 -37.608 62.138 1.00 41.50 16 GLU C C 1
ATOM 9665 O O . GLU C 2 16 ? 115.593 -37.498 62.901 1.00 37.09 16 GLU C O 1
ATOM 9667 N N . LEU C 2 17 ? 114.755 -37.516 60.812 1.00 36.93 17 LEU C N 1
ATOM 9668 C CA . LEU C 2 17 ? 116.102 -37.316 60.239 1.00 39.07 17 LEU C CA 1
ATOM 9669 C C . LEU C 2 17 ? 116.612 -35.950 60.593 1.00 35.86 17 LEU C C 1
ATOM 9670 O O . LEU C 2 17 ? 117.776 -35.800 60.898 1.00 35.49 17 LEU C O 1
ATOM 9675 N N . GLU C 2 18 ? 115.723 -34.965 60.547 1.00 38.03 18 GLU C N 1
ATOM 9676 C CA . GLU C 2 18 ? 116.083 -33.592 60.830 1.00 41.80 18 GLU C CA 1
ATOM 9677 C C . GLU C 2 18 ? 116.445 -33.362 62.312 1.00 45.39 18 GLU C C 1
ATOM 9678 O O . GLU C 2 18 ? 117.406 -32.679 62.630 1.00 43.27 18 GLU C O 1
ATOM 9684 N N . L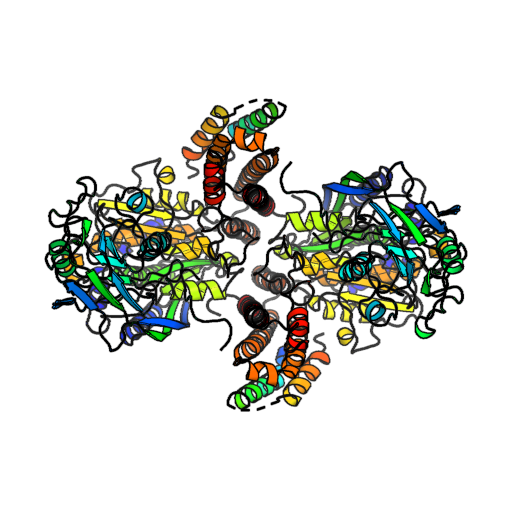YS C 2 19 ? 115.617 -33.872 63.211 1.00 49.13 19 LYS C N 1
ATOM 9685 C CA . LYS C 2 19 ? 115.945 -33.875 64.630 1.00 51.14 19 LYS C CA 1
ATOM 9686 C C . LYS C 2 19 ? 117.290 -34.575 64.940 1.00 50.62 19 LYS C C 1
ATOM 9687 O O . LYS C 2 19 ? 118.057 -34.107 65.804 1.00 56.02 19 LYS C O 1
ATOM 9693 N N . CYS C 2 20 ? 117.602 -35.651 64.218 1.00 44.53 20 CYS C N 1
ATOM 9694 C CA . CYS C 2 20 ? 118.879 -36.350 64.388 1.00 43.87 20 CYS C CA 1
ATOM 9695 C C . CYS C 2 20 ? 120.058 -35.568 63.812 1.00 45.90 20 CYS C C 1
ATOM 9696 O O . CYS C 2 20 ? 121.149 -35.505 64.431 1.00 46.45 20 CYS C O 1
ATOM 9699 N N . GLU C 2 21 ? 119.854 -34.942 62.651 1.00 40.47 21 GLU C N 1
ATOM 9700 C CA . GLU C 2 21 ? 120.881 -34.073 62.094 1.00 41.94 21 GLU C CA 1
ATOM 9701 C C . GLU C 2 21 ? 121.188 -32.950 63.097 1.00 44.16 21 GLU C C 1
ATOM 9702 O O . GLU C 2 21 ? 122.342 -32.598 63.254 1.00 47.34 21 GLU C O 1
ATOM 9708 N N . ALA C 2 22 ? 120.153 -32.374 63.722 1.00 55.23 22 ALA C N 1
ATOM 9709 C CA . ALA C 2 22 ? 120.326 -31.269 64.669 1.00 58.50 22 ALA C CA 1
ATOM 9710 C C . ALA C 2 22 ? 121.099 -31.683 65.951 1.00 62.24 22 ALA C C 1
ATOM 9711 O O . ALA C 2 22 ? 121.912 -30.902 66.475 1.00 64.49 22 ALA C O 1
ATOM 9713 N N . ARG C 2 23 ? 120.879 -32.915 66.426 1.00 62.74 23 ARG C N 1
ATOM 9714 C CA . ARG C 2 23 ? 121.697 -33.501 67.504 1.00 62.57 23 ARG C CA 1
ATOM 9715 C C . ARG C 2 23 ? 123.162 -33.669 67.092 1.00 63.43 23 ARG C C 1
ATOM 9716 O O . ARG C 2 23 ? 124.050 -33.281 67.855 1.00 61.18 23 ARG C O 1
ATOM 9724 N N . MET C 2 24 ? 123.411 -34.211 65.893 1.00 61.67 24 MET C N 1
ATOM 9725 C CA . MET C 2 24 ? 124.787 -34.426 65.389 1.00 63.24 24 MET C CA 1
ATOM 9726 C C . MET C 2 24 ? 125.578 -33.122 65.193 1.00 65.01 24 MET C C 1
ATOM 9727 O O . MET C 2 24 ? 126.804 -33.140 65.294 1.00 63.87 24 MET C O 1
ATOM 9729 N N . MET C 2 25 ? 124.892 -32.002 64.942 1.00 69.08 25 MET C N 1
ATOM 9730 C CA . MET C 2 25 ? 125.562 -30.698 64.721 1.00 71.35 25 MET C CA 1
ATOM 9731 C C . MET C 2 25 ? 125.718 -29.965 66.054 1.00 77.93 25 MET C C 1
ATOM 9732 O O . MET C 2 25 ? 125.404 -28.777 66.161 1.00 82.53 25 MET C O 1
ATOM 9734 N N . SER C 2 26 ? 126.271 -30.662 67.047 1.00 82.08 26 SER C N 1
ATOM 9735 C CA . SER C 2 26 ? 126.327 -30.159 68.421 1.00 80.47 26 SER C CA 1
ATOM 9736 C C . SER C 2 26 ? 127.534 -30.723 69.188 1.00 77.05 26 SER C C 1
ATOM 9737 O O . SER C 2 26 ? 127.702 -31.941 69.301 1.00 72.49 26 SER C O 1
ATOM 9740 N N . ASP C 2 33 ? 126.096 -40.203 63.254 1.00 60.43 33 ASP C N 1
ATOM 9741 C CA . ASP C 2 33 ? 126.283 -40.424 61.825 1.00 60.36 33 ASP C CA 1
ATOM 9742 C C . ASP C 2 33 ? 124.961 -40.314 61.073 1.00 65.13 33 ASP C C 1
ATOM 9743 O O . ASP C 2 33 ? 124.945 -40.069 59.866 1.00 69.72 33 ASP C O 1
ATOM 9745 N N . CYS C 2 34 ? 123.861 -40.497 61.799 1.00 53.22 34 CYS C N 1
ATOM 9746 C CA . CYS C 2 34 ? 122.516 -40.425 61.230 1.00 51.53 34 CYS C CA 1
ATOM 9747 C C . CYS C 2 34 ? 122.375 -41.268 59.965 1.00 44.23 34 CYS C C 1
ATOM 9748 O O . CYS C 2 34 ? 121.892 -40.789 58.939 1.00 40.49 34 CYS C O 1
ATOM 9751 N N . GLU C 2 35 ? 122.800 -42.525 60.046 1.00 42.36 35 GLU C N 1
ATOM 9752 C CA . GLU C 2 35 ? 122.722 -43.435 58.910 1.00 41.56 35 GLU C CA 1
ATOM 9753 C C . GLU C 2 35 ? 121.379 -44.156 58.872 1.00 43.56 35 GLU C C 1
ATOM 9754 O O . GLU C 2 35 ? 120.797 -44.349 57.805 1.00 39.10 35 GLU C O 1
ATOM 9756 N N . GLN C 2 36 ? 120.892 -44.551 60.044 1.00 41.00 36 GLN C N 1
ATOM 9757 C CA . GLN C 2 36 ? 119.603 -45.258 60.148 1.00 40.55 36 GLN C CA 1
ATOM 9758 C C . GLN C 2 36 ? 118.398 -44.358 59.862 1.00 37.38 36 GLN C C 1
ATOM 9759 O O . GLN C 2 36 ? 117.416 -44.793 59.245 1.00 36.39 36 GLN C O 1
ATOM 9765 N N . GLU C 2 37 ? 118.410 -43.124 60.326 1.00 35.25 37 GLU C N 1
ATOM 9766 C CA . GLU C 2 37 ? 117.250 -42.283 60.147 1.00 36.02 37 GLU C CA 1
ATOM 9767 C C . GLU C 2 37 ? 117.113 -41.977 58.630 1.00 33.15 37 GLU C C 1
ATOM 9768 O O . GLU C 2 37 ? 116.003 -41.875 58.102 1.00 29.82 37 GLU C O 1
ATOM 9774 N N . LEU C 2 38 ? 118.242 -41.921 57.934 1.00 34.95 38 LEU C N 1
ATOM 9775 C CA . LEU C 2 38 ? 118.228 -41.735 56.486 1.00 35.44 38 LEU C CA 1
ATOM 9776 C C . LEU C 2 38 ? 117.697 -42.977 55.748 1.00 34.26 38 LEU C C 1
ATOM 9777 O O . LEU C 2 38 ? 116.829 -42.835 54.866 1.00 30.68 38 LEU C O 1
ATOM 9782 N N . GLU C 2 39 ? 118.264 -44.155 56.038 1.00 34.91 39 GLU C N 1
ATOM 9783 C CA . GLU C 2 39 ? 117.835 -45.413 55.425 1.00 35.87 39 GLU C CA 1
ATOM 9784 C C . GLU C 2 39 ? 116.322 -45.622 55.593 1.00 36.47 39 GLU C C 1
ATOM 9785 O O . GLU C 2 39 ? 115.646 -46.041 54.640 1.00 33.33 39 GLU C O 1
ATOM 9787 N N . ASP C 2 40 ? 115.787 -45.251 56.760 1.00 34.32 40 ASP C N 1
ATOM 9788 C CA . ASP C 2 40 ? 114.352 -45.383 57.036 1.00 34.88 40 ASP C CA 1
ATOM 9789 C C . ASP C 2 40 ? 113.514 -44.465 56.158 1.00 31.63 40 ASP C C 1
ATOM 9790 O O . ASP C 2 40 ? 112.429 -44.874 55.640 1.00 29.19 40 ASP C O 1
ATOM 9795 N N . LEU C 2 41 ? 113.952 -43.217 56.024 1.00 28.72 41 LEU C N 1
ATOM 9796 C CA . LEU C 2 41 ? 113.273 -42.308 55.116 1.00 28.58 41 LEU C CA 1
ATOM 9797 C C . LEU C 2 41 ? 113.369 -42.782 53.675 1.00 27.53 41 LEU C C 1
ATOM 9798 O O . LEU C 2 41 ? 112.362 -42.778 52.949 1.00 25.98 41 LEU C O 1
ATOM 9803 N N . LEU C 2 42 ? 114.571 -43.162 53.240 1.00 29.18 42 LEU C N 1
ATOM 9804 C CA . LEU C 2 42 ? 114.783 -43.554 51.842 1.00 28.04 42 LEU C CA 1
ATOM 9805 C C . LEU C 2 42 ? 113.936 -44.778 51.534 1.00 29.27 42 LEU C C 1
ATOM 9806 O O . LEU C 2 42 ? 113.342 -44.858 50.464 1.00 24.99 42 LEU C O 1
ATOM 9811 N N . TYR C 2 43 ? 113.849 -45.705 52.486 1.00 27.30 43 TYR C N 1
ATOM 9812 C CA . TYR C 2 43 ? 113.037 -46.894 52.318 1.00 30.03 43 TYR C CA 1
ATOM 9813 C C . TYR C 2 43 ? 111.571 -46.510 52.083 1.00 26.92 43 TYR C C 1
ATOM 9814 O O . TYR C 2 43 ? 110.900 -47.076 51.186 1.00 27.33 43 TYR C O 1
ATOM 9823 N N . CYS C 2 44 ? 111.061 -45.646 52.954 1.00 26.30 44 CYS C N 1
ATOM 9824 C CA . CYS C 2 44 ? 109.667 -45.243 52.925 1.00 28.61 44 CYS C CA 1
ATOM 9825 C C . CYS C 2 44 ? 109.342 -44.549 51.612 1.00 27.23 44 CYS C C 1
ATOM 9826 O O . CYS C 2 44 ? 108.358 -44.881 50.954 1.00 26.01 44 CYS C O 1
ATOM 9829 N N . LEU C 2 45 ? 110.232 -43.665 51.180 1.00 23.42 45 LEU C N 1
ATOM 9830 C CA . LEU C 2 45 ? 110.085 -43.003 49.896 1.00 22.81 45 LEU C CA 1
ATOM 9831 C C . LEU C 2 45 ? 110.079 -43.967 48.721 1.00 22.97 45 LEU C C 1
ATOM 9832 O O . LEU C 2 45 ? 109.176 -43.883 47.876 1.00 23.14 45 LEU C O 1
ATOM 9837 N N . ASP C 2 46 ? 111.021 -44.919 48.670 1.00 23.58 46 ASP C N 1
ATOM 9838 C CA . ASP C 2 46 ? 111.185 -45.722 47.466 1.00 23.73 46 ASP C CA 1
ATOM 9839 C C . ASP C 2 46 ? 110.137 -46.814 47.374 1.00 25.29 46 ASP C C 1
ATOM 9840 O O . ASP C 2 46 ? 109.902 -47.332 46.288 1.00 25.60 46 ASP C O 1
ATOM 9845 N N . HIS C 2 47 ? 109.481 -47.119 48.499 1.00 24.86 47 HIS C N 1
ATOM 9846 C CA . HIS C 2 47 ? 108.411 -48.107 48.519 1.00 25.41 47 HIS C CA 1
ATOM 9847 C C . HIS C 2 47 ? 106.978 -47.527 48.537 1.00 25.99 47 HIS C C 1
ATOM 9848 O O . HIS C 2 47 ? 105.988 -48.261 48.710 1.00 28.44 47 HIS C O 1
ATOM 9855 N N . CYS C 2 48 ? 106.877 -46.225 48.402 1.00 24.04 48 CYS C N 1
ATOM 9856 C CA . CYS C 2 48 ? 105.611 -45.558 48.446 1.00 27.65 48 CYS C CA 1
ATOM 9857 C C . CYS C 2 48 ? 105.153 -45.376 47.009 1.00 27.19 48 CYS C C 1
ATOM 9858 O O . CYS C 2 48 ? 105.945 -44.936 46.180 1.00 27.67 48 CYS C O 1
ATOM 9861 N N . HIS C 2 49 ? 103.921 -45.790 46.699 1.00 25.52 49 HIS C N 1
ATOM 9862 C CA . HIS C 2 49 ? 103.402 -45.647 45.344 1.00 26.00 49 HIS C CA 1
ATOM 9863 C C . HIS C 2 49 ? 102.262 -44.655 45.431 1.00 26.81 49 HIS C C 1
ATOM 9864 O O . HIS C 2 49 ? 101.298 -44.834 46.200 1.00 30.65 49 HIS C O 1
ATOM 9871 N N . SER C 2 50 ? 102.383 -43.533 44.783 1.00 27.55 50 SER C N 1
ATOM 9872 C CA . SER C 2 50 ? 101.378 -42.495 45.025 1.00 32.76 50 SER C CA 1
ATOM 9873 C C . SER C 2 50 ? 100.035 -42.799 44.352 1.00 32.93 50 SER C C 1
ATOM 9874 O O . SER C 2 50 ? 99.028 -42.219 44.732 1.00 37.03 50 SER C O 1
ATOM 9877 N N . GLN C 2 51 ? 100.040 -43.696 43.371 1.00 30.58 51 GLN C N 1
ATOM 9878 C CA . GLN C 2 51 ? 98.820 -44.062 42.662 1.00 33.15 51 GLN C CA 1
ATOM 9879 C C . GLN C 2 51 ? 98.659 -45.576 42.587 1.00 30.74 51 GLN C C 1
ATOM 9880 O O . GLN C 2 51 ? 99.607 -46.296 42.276 1.00 28.85 51 GLN C O 1
ATOM 9886 N N . GLU D 2 4 ? 96.802 2.145 16.469 1.00 49.48 4 GLU D N 1
ATOM 9887 C CA . GLU D 2 4 ? 98.082 1.479 16.038 1.00 44.79 4 GLU D CA 1
ATOM 9888 C C . GLU D 2 4 ? 99.194 1.840 17.016 1.00 42.95 4 GLU D C 1
ATOM 9889 O O . GLU D 2 4 ? 99.385 3.026 17.314 1.00 43.57 4 GLU D O 1
ATOM 9891 N N . GLY D 2 5 ? 100.051 0.869 17.326 1.00 36.13 5 GLY D N 1
ATOM 9892 C CA . GLY D 2 5 ? 101.301 1.137 18.034 1.00 32.53 5 GLY D CA 1
ATOM 9893 C C . GLY D 2 5 ? 102.367 1.849 17.194 1.00 29.71 5 GLY D C 1
ATOM 9894 O O . GLY D 2 5 ? 102.270 1.958 15.944 1.00 28.19 5 GLY D O 1
ATOM 9895 N N . CYS D 2 6 ? 103.467 2.200 17.859 1.00 26.43 6 CYS D N 1
ATOM 9896 C CA . CYS D 2 6 ? 104.525 2.926 17.209 1.00 26.54 6 CYS D CA 1
ATOM 9897 C C . CYS D 2 6 ? 105.229 2.069 16.175 1.00 25.71 6 CYS D C 1
ATOM 9898 O O . CYS D 2 6 ? 105.635 2.580 15.143 1.00 27.36 6 CYS D O 1
ATOM 9901 N N . ALA D 2 7 ? 105.398 0.780 16.467 1.00 26.11 7 ALA D N 1
ATOM 9902 C CA . ALA D 2 7 ? 106.085 -0.104 15.534 1.00 25.66 7 ALA D CA 1
ATOM 9903 C C . ALA D 2 7 ? 105.286 -0.257 14.218 1.00 27.51 7 ALA D C 1
ATOM 9904 O O . ALA D 2 7 ? 105.852 -0.189 13.153 1.00 28.13 7 ALA D O 1
ATOM 9906 N N . SER D 2 8 ? 103.973 -0.362 14.296 1.00 29.49 8 SER D N 1
ATOM 9907 C CA A SER D 2 8 ? 103.188 -0.362 13.065 0.50 32.39 8 SER D CA 1
ATOM 9908 C CA B SER D 2 8 ? 103.101 -0.346 13.110 0.50 31.16 8 SER D CA 1
ATOM 9909 C C . SER D 2 8 ? 103.174 0.997 12.369 1.00 33.08 8 SER D C 1
ATOM 9910 O O . SER D 2 8 ? 103.302 1.054 11.142 1.00 30.62 8 SER D O 1
ATOM 9915 N N . ARG D 2 9 ? 103.080 2.096 13.127 1.00 31.85 9 ARG D N 1
ATOM 9916 C CA . ARG D 2 9 ? 103.132 3.420 12.514 1.00 32.70 9 ARG D CA 1
ATOM 9917 C C . ARG D 2 9 ? 104.464 3.586 11.775 1.00 33.19 9 ARG D C 1
ATOM 9918 O O . ARG D 2 9 ? 104.490 4.185 10.726 1.00 29.84 9 ARG D O 1
ATOM 9920 N N . CYS D 2 10 ? 105.546 3.018 12.293 1.00 28.98 10 CYS D N 1
ATOM 9921 C CA . CYS D 2 10 ? 106.869 3.320 11.780 1.00 32.58 10 CYS D CA 1
ATOM 9922 C C . CYS D 2 10 ? 107.376 2.182 10.885 1.00 33.86 10 CYS D C 1
ATOM 9923 O O . CYS D 2 10 ? 108.543 2.200 10.442 1.00 30.82 10 CYS D O 1
ATOM 9926 N N . MET D 2 11 ? 106.479 1.248 10.567 1.00 31.79 11 MET D N 1
ATOM 9927 C CA . MET D 2 11 ? 106.873 0.018 9.847 1.00 34.59 11 MET D CA 1
ATOM 9928 C C . MET D 2 11 ? 107.501 0.320 8.493 1.00 35.08 11 MET D C 1
ATOM 9929 O O . MET D 2 11 ? 108.489 -0.334 8.098 1.00 33.65 11 MET D O 1
ATOM 9934 N N . LYS D 2 12 ? 106.930 1.270 7.761 1.00 30.78 12 LYS D N 1
ATOM 9935 C CA . LYS D 2 12 ? 107.455 1.612 6.444 1.00 34.90 12 LYS D CA 1
ATOM 9936 C C . LYS D 2 12 ? 108.924 1.995 6.573 1.00 34.36 12 LYS D C 1
ATOM 9937 O O . LYS D 2 12 ? 109.752 1.614 5.748 1.00 32.55 12 LYS D O 1
ATOM 9939 N N . TYR D 2 13 ? 109.281 2.732 7.617 1.00 33.63 13 TYR D N 1
ATOM 9940 C CA . TYR D 2 13 ? 110.681 3.122 7.777 1.00 34.26 13 TYR D CA 1
ATOM 9941 C C . TYR D 2 13 ? 111.590 1.955 8.172 1.00 35.53 13 TYR D C 1
ATOM 9942 O O . TYR D 2 13 ? 112.765 1.923 7.781 1.00 37.54 13 TYR D O 1
ATOM 9951 N N . ASN D 2 14 ? 111.045 0.984 8.908 1.00 33.45 14 ASN D N 1
ATOM 9952 C CA . ASN D 2 14 ? 111.796 -0.210 9.243 1.00 34.76 14 ASN D CA 1
ATOM 9953 C C . ASN D 2 14 ? 112.093 -0.978 7.945 1.00 35.81 14 ASN D C 1
ATOM 9954 O O . ASN D 2 14 ? 113.183 -1.517 7.759 1.00 35.59 14 ASN D O 1
ATOM 9959 N N . ASP D 2 15 ? 111.068 -1.120 7.111 1.00 44.70 15 ASP D N 1
ATOM 9960 C CA . ASP D 2 15 ? 111.221 -1.825 5.808 1.00 43.79 15 ASP D CA 1
ATOM 9961 C C . ASP D 2 15 ? 112.260 -1.173 4.921 1.00 40.74 15 ASP D C 1
ATOM 9962 O O . ASP D 2 15 ? 113.124 -1.862 4.341 1.00 38.63 15 ASP D O 1
ATOM 9967 N N . GLU D 2 16 ? 112.218 0.155 4.836 1.00 42.81 16 GLU D N 1
ATOM 9968 C CA . GLU D 2 16 ? 113.233 0.896 4.055 1.00 41.62 16 GLU D CA 1
ATOM 9969 C C . GLU D 2 16 ? 114.636 0.635 4.615 1.00 41.47 16 GLU D C 1
ATOM 9970 O O . GLU D 2 16 ? 115.596 0.492 3.859 1.00 36.42 16 GLU D O 1
ATOM 9972 N N . LEU D 2 17 ? 114.789 0.582 5.935 1.00 37.25 17 LEU D N 1
ATOM 9973 C CA . LEU D 2 17 ? 116.127 0.315 6.495 1.00 38.11 17 LEU D CA 1
ATOM 9974 C C . LEU D 2 17 ? 116.591 -1.071 6.132 1.00 34.53 17 LEU D C 1
ATOM 9975 O O . LEU D 2 17 ? 117.753 -1.268 5.843 1.00 34.39 17 LEU D O 1
ATOM 9980 N N . GLU D 2 18 ? 115.701 -2.050 6.223 1.00 35.78 18 GLU D N 1
ATOM 9981 C CA . GLU D 2 18 ? 116.094 -3.429 5.950 1.00 38.49 18 GLU D CA 1
ATOM 9982 C C . GLU D 2 18 ? 116.427 -3.626 4.451 1.00 40.65 18 GLU D C 1
ATOM 9983 O O . GLU D 2 18 ? 117.407 -4.289 4.104 1.00 40.43 18 GLU D O 1
ATOM 9989 N N . LYS D 2 19 ? 115.566 -3.102 3.580 1.00 42.17 19 LYS D N 1
ATOM 9990 C CA . LYS D 2 19 ? 115.844 -3.047 2.145 1.00 42.88 19 LYS D CA 1
ATOM 9991 C C . LYS D 2 19 ? 117.229 -2.406 1.853 1.00 43.49 19 LYS D C 1
ATOM 9992 O O . LYS D 2 19 ? 118.003 -2.926 1.036 1.00 53.11 19 LYS D O 1
ATOM 9994 N N . CYS D 2 20 ? 117.578 -1.336 2.564 1.00 42.33 20 CYS D N 1
ATOM 9995 C CA . CYS D 2 20 ? 118.868 -0.653 2.359 1.00 41.76 20 CYS D CA 1
ATOM 9996 C C . CYS D 2 20 ? 120.055 -1.427 2.918 1.00 43.21 20 CYS D C 1
ATOM 9997 O O . CYS D 2 20 ? 121.135 -1.479 2.275 1.00 45.70 20 CYS D O 1
ATOM 10000 N N . GLU D 2 21 ? 119.885 -2.035 4.094 1.00 37.26 21 GLU D N 1
ATOM 10001 C CA . GLU D 2 21 ? 120.916 -2.925 4.626 1.00 40.10 21 GLU D CA 1
ATOM 10002 C C . GLU D 2 21 ? 121.171 -4.064 3.614 1.00 44.00 21 GLU D C 1
ATOM 10003 O O . GLU D 2 21 ? 122.309 -4.481 3.442 1.00 47.18 21 GLU D O 1
ATOM 10009 N N . ALA D 2 22 ? 120.099 -4.604 3.014 1.00 45.82 22 ALA D N 1
ATOM 10010 C CA . ALA D 2 22 ? 120.216 -5.720 2.054 1.00 53.97 22 ALA D CA 1
ATOM 10011 C C . ALA D 2 22 ? 120.984 -5.341 0.765 1.00 60.48 22 ALA D C 1
ATOM 10012 O O . ALA D 2 22 ? 121.844 -6.116 0.296 1.00 66.10 22 ALA D O 1
ATOM 10014 N N . ARG D 2 23 ? 120.659 -4.185 0.176 1.00 67.79 23 ARG D N 1
ATOM 10015 C CA . ARG D 2 23 ? 121.500 -3.568 -0.875 1.00 67.17 23 ARG D CA 1
ATOM 10016 C C . ARG D 2 23 ? 122.968 -3.453 -0.469 1.00 69.02 23 ARG D C 1
ATOM 10017 O O . ARG D 2 23 ? 123.854 -3.796 -1.254 1.00 67.76 23 ARG D O 1
ATOM 10025 N N . MET D 2 24 ? 123.214 -2.923 0.732 1.00 69.84 24 MET D N 1
ATOM 10026 C CA . MET D 2 24 ? 124.555 -2.485 1.179 1.00 73.36 24 MET D CA 1
ATOM 10027 C C . MET D 2 24 ? 125.518 -3.661 1.422 1.00 74.18 24 MET D C 1
ATOM 10028 O O . MET D 2 24 ? 126.729 -3.470 1.595 1.00 70.82 24 MET D O 1
ATOM 10033 N N . MET D 2 25 ? 124.983 -4.875 1.367 1.00 76.39 25 MET D N 1
ATOM 10034 C CA . MET D 2 25 ? 125.753 -6.084 1.623 1.00 79.85 25 MET D CA 1
ATOM 10035 C C . MET D 2 25 ? 125.785 -6.911 0.320 1.00 80.29 25 MET D C 1
ATOM 10036 O O . MET D 2 25 ? 125.293 -8.042 0.256 1.00 78.84 25 MET D O 1
ATOM 10041 N N . SER D 2 26 ? 126.291 -6.274 -0.741 1.00 81.14 26 SER D N 1
ATOM 10042 C CA . SER D 2 26 ? 126.537 -6.916 -2.040 1.00 78.91 26 SER D CA 1
ATOM 10043 C C . SER D 2 26 ? 127.248 -5.949 -2.994 1.00 77.47 26 SER D C 1
ATOM 10044 O O . SER D 2 26 ? 127.492 -4.793 -2.652 1.00 71.60 26 SER D O 1
ATOM 10047 N N . ASP D 2 33 ? 125.301 3.641 2.819 1.00 59.80 33 ASP D N 1
ATOM 10048 C CA . ASP D 2 33 ? 125.645 3.430 4.230 1.00 60.98 33 ASP D CA 1
ATOM 10049 C C . ASP D 2 33 ? 124.421 3.360 5.195 1.00 63.48 33 ASP D C 1
ATOM 10050 O O . ASP D 2 33 ? 124.568 3.205 6.412 1.00 67.06 33 ASP D O 1
ATOM 10055 N N . CYS D 2 34 ? 123.221 3.521 4.654 1.00 61.29 34 CYS D N 1
ATOM 10056 C CA . CYS D 2 34 ? 121.994 3.442 5.440 1.00 59.31 34 CYS D CA 1
ATOM 10057 C C . CYS D 2 34 ? 121.855 4.395 6.666 1.00 57.35 34 CYS D C 1
ATOM 10058 O O . CYS D 2 34 ? 120.854 4.312 7.367 1.00 53.09 34 CYS D O 1
ATOM 10061 N N . GLU D 2 35 ? 122.715 5.418 6.796 1.00 39.27 35 GLU D N 1
ATOM 10062 C CA . GLU D 2 35 ? 122.619 6.361 7.933 1.00 39.67 35 GLU D CA 1
ATOM 10063 C C . GLU D 2 35 ? 121.300 7.177 7.934 1.00 42.51 35 GLU D C 1
ATOM 10064 O O . GLU D 2 35 ? 120.619 7.284 8.982 1.00 38.54 35 GLU D O 1
ATOM 10066 N N . GLN D 2 36 ? 120.872 7.646 6.758 1.00 41.63 36 GLN D N 1
ATOM 10067 C CA . GLN D 2 36 ? 119.603 8.356 6.655 1.00 41.43 36 GLN D CA 1
ATOM 10068 C C . GLN D 2 36 ? 118.397 7.457 6.924 1.00 38.35 36 GLN D C 1
ATOM 10069 O O . GLN D 2 36 ? 117.423 7.885 7.584 1.00 34.96 36 GLN D O 1
ATOM 10075 N N . GLU D 2 37 ? 118.419 6.226 6.439 1.00 34.55 37 GLU D N 1
ATOM 10076 C CA . GLU D 2 37 ? 117.270 5.366 6.610 1.00 36.66 37 GLU D CA 1
ATOM 10077 C C . GLU D 2 37 ? 117.128 5.044 8.118 1.00 36.26 37 GLU D C 1
ATOM 10078 O O . GLU D 2 37 ? 116.003 4.908 8.645 1.00 31.06 37 GLU D O 1
ATOM 10084 N N . LEU D 2 38 ? 118.270 4.896 8.793 1.00 34.75 38 LEU D N 1
ATOM 10085 C CA . LEU D 2 38 ? 118.233 4.720 10.246 1.00 34.82 38 LEU D CA 1
ATOM 10086 C C . LEU D 2 38 ? 117.712 5.975 10.977 1.00 34.04 38 LEU D C 1
ATOM 10087 O O . LEU D 2 38 ? 116.854 5.854 11.891 1.00 29.60 38 LEU D O 1
ATOM 10092 N N . GLU D 2 39 ? 118.267 7.148 10.642 1.00 33.99 39 GLU D N 1
ATOM 10093 C CA . GLU D 2 39 ? 117.865 8.426 11.264 1.00 35.84 39 GLU D CA 1
ATOM 10094 C C . GLU D 2 39 ? 116.365 8.651 11.109 1.00 35.93 39 GLU D C 1
ATOM 10095 O O . GLU D 2 39 ? 115.691 9.102 12.050 1.00 33.26 39 GLU D O 1
ATOM 10097 N N . ASP D 2 40 ? 115.809 8.202 9.988 1.00 33.80 40 ASP D N 1
ATOM 10098 C CA . ASP D 2 40 ? 114.394 8.413 9.742 1.00 36.28 40 ASP D CA 1
ATOM 10099 C C . ASP D 2 40 ? 113.576 7.520 10.670 1.00 31.99 40 ASP D C 1
ATOM 10100 O O . ASP D 2 40 ? 112.501 7.941 11.202 1.00 30.27 40 ASP D O 1
ATOM 10105 N N . LEU D 2 41 ? 113.999 6.269 10.782 1.00 28.47 41 LEU D N 1
ATOM 10106 C CA . LEU D 2 41 ? 113.266 5.337 11.627 1.00 27.87 41 LEU D CA 1
ATOM 10107 C C . LEU D 2 41 ? 113.330 5.833 13.045 1.00 26.61 41 LEU D C 1
ATOM 10108 O O . LEU D 2 41 ? 112.327 5.762 13.782 1.00 25.19 41 LEU D O 1
ATOM 10113 N N . LEU D 2 42 ? 114.539 6.193 13.478 1.00 27.80 42 LEU D N 1
ATOM 10114 C CA . LEU D 2 42 ? 114.750 6.584 14.868 1.00 27.08 42 LEU D CA 1
ATOM 10115 C C . LEU D 2 42 ? 113.942 7.810 15.224 1.00 28.91 42 LEU D C 1
ATOM 10116 O O . LEU D 2 42 ? 113.335 7.860 16.298 1.00 23.94 42 LEU D O 1
ATOM 10121 N N . TYR D 2 43 ? 113.849 8.741 14.275 1.00 25.70 43 TYR D N 1
ATOM 10122 C CA . TYR D 2 43 ? 113.057 9.942 14.448 1.00 27.92 43 TYR D CA 1
ATOM 10123 C C . TYR D 2 43 ? 111.586 9.572 14.668 1.00 26.40 43 TYR D C 1
ATOM 10124 O O . TYR D 2 43 ? 110.904 10.129 15.574 1.00 25.53 43 TYR D O 1
ATOM 10133 N N . CYS D 2 44 ? 111.087 8.674 13.824 1.00 25.31 44 CYS D N 1
ATOM 10134 C CA . CYS D 2 44 ? 109.686 8.289 13.849 1.00 27.98 44 CYS D CA 1
ATOM 10135 C C . CYS D 2 44 ? 109.370 7.577 15.150 1.00 27.50 44 CYS D C 1
ATOM 10136 O O . CYS D 2 44 ? 108.366 7.864 15.785 1.00 25.72 44 CYS D O 1
ATOM 10139 N N . LEU D 2 45 ? 110.258 6.680 15.578 1.00 23.40 45 LEU D N 1
ATOM 10140 C CA . LEU D 2 45 ? 110.087 6.015 16.873 1.00 23.45 45 LEU D CA 1
ATOM 10141 C C . LEU D 2 45 ? 110.111 6.999 18.045 1.00 23.65 45 LEU D C 1
ATOM 10142 O O . LEU D 2 45 ? 109.207 6.958 18.877 1.00 22.74 45 LEU D O 1
ATOM 10147 N N . ASP D 2 46 ? 111.041 7.952 18.073 1.00 23.62 46 ASP D N 1
ATOM 10148 C CA . ASP D 2 46 ? 111.203 8.786 19.252 1.00 24.40 46 ASP D CA 1
ATOM 10149 C C . ASP D 2 46 ? 110.140 9.866 19.360 1.00 25.45 46 ASP D C 1
ATOM 10150 O O . ASP D 2 46 ? 109.960 10.432 20.428 1.00 24.13 46 ASP D O 1
ATOM 10155 N N . HIS D 2 47 ? 109.443 10.149 18.255 1.00 25.23 47 HIS D N 1
ATOM 10156 C CA . HIS D 2 47 ? 108.406 11.175 18.256 1.00 26.19 47 HIS D CA 1
ATOM 10157 C C . HIS D 2 47 ? 106.981 10.609 18.255 1.00 25.24 47 HIS D C 1
ATOM 10158 O O . HIS D 2 47 ? 105.999 11.339 18.051 1.00 29.27 47 HIS D O 1
ATOM 10165 N N . CYS D 2 48 ? 106.880 9.306 18.351 1.00 23.70 48 CYS D N 1
ATOM 10166 C CA . CYS D 2 48 ? 105.627 8.627 18.364 1.00 27.02 48 CYS D CA 1
ATOM 10167 C C . CYS D 2 48 ? 105.196 8.457 19.798 1.00 27.62 48 CYS D C 1
ATOM 10168 O O . CYS D 2 48 ? 105.970 7.994 20.652 1.00 25.86 48 CYS D O 1
ATOM 10171 N N . HIS D 2 49 ? 103.950 8.799 20.061 1.00 24.95 49 HIS D N 1
ATOM 10172 C CA . HIS D 2 49 ? 103.396 8.640 21.399 1.00 25.74 49 HIS D CA 1
ATOM 10173 C C . HIS D 2 49 ? 102.238 7.658 21.278 1.00 26.42 49 HIS D C 1
ATOM 10174 O O . HIS D 2 49 ? 101.273 7.889 20.540 1.00 32.28 49 HIS D O 1
ATOM 10181 N N . SER D 2 50 ? 102.363 6.504 21.895 1.00 27.78 50 SER D N 1
ATOM 10182 C CA . SER D 2 50 ? 101.381 5.432 21.663 1.00 33.20 50 SER D CA 1
ATOM 10183 C C . SER D 2 50 ? 100.051 5.772 22.315 1.00 33.06 50 SER D C 1
ATOM 10184 O O . SER D 2 50 ? 99.015 5.230 21.952 1.00 35.95 50 SER D O 1
ATOM 10187 N N . GLN D 2 51 ? 100.152 6.503 23.417 1.00 29.74 51 GLN D N 1
ATOM 10188 C CA . GLN D 2 51 ? 99.015 6.926 24.215 1.00 31.92 51 GLN D CA 1
ATOM 10189 C C . GLN D 2 51 ? 99.075 8.473 24.434 1.00 26.65 51 GLN D C 1
ATOM 10190 O O . GLN D 2 51 ? 98.009 8.973 24.966 1.00 25.57 51 GLN D O 1
#

Nearest PDB structures (foldseek):
  6okd-assembly2_B  TM=1.002E+00  e=0.000E+00  Homo sapiens
  6okd-assembly1_A  TM=1.002E+00  e=0.000E+00  Homo sapiens
  6gsr-assembly1_Ab  TM=9.953E-01  e=0.000E+00  Homo sapiens
  6wrv-assembly1_E  TM=9.867E-01  e=0.000E+00  Homo sapiens
  7zqs-assembly1_D  TM=9.827E-01  e=0.000E+00  Homo sapiens

InterPro domains:
  IPR003137 PA domain [PF02225] (228-306)
  IPR007365 Transferrin receptor-like, dimerisation domain [PF04253] (638-749)
  IPR007484 Peptidase M28 [PF04389] (388-576)
  IPR036757 Transferrin receptor-like, dimerisation domain superfamily [G3DSA:1.20.930.40] (614-755)
  IPR036757 Transferrin receptor-like, dimerisation domain superfamily [SSF47672] (609-756)
  IPR037324 Transferrin receptor protein 1/2, PA domain [cd02128] (201-377)
  IPR039373 Transferrin receptor protein 1/Glutamate carboxypeptidase 2-like [PTHR10404] (43-752)
  IPR046450 PA domain superfamily [SSF52025] (191-382)

Radius of gyration: 34.42 Å; Cα contacts (8 Å, |Δi|>4): 2797; chains: 4; bounding box: 81×94×73 Å

Secondary structure (DSSP, 8-state):
----HHHHHHHHHHHHHT---HHHHHHTTSGGG-SB-TTSHHHHHHHHHHHHHHHHTT-SEEEEEEEEEEEEE--SSPPEEEEE----EEEEE--S--EET---EEEEE-EEE-TT--HHHHHH-SS--TTSEEEEES-SS-HHHHHHHHHHTT--EEEEE--TTTS--S-TT----EE--SSSS-SS--S------SS-EEE--HHHHHHHHTTEEEEPPGGG---TT-EEEE-TT-EEEEEE--EEEEEEEEEEEEEE--SSEEEEEEEEEEE--BSS--IIIIIHHHHHHHHHHHHHHHHHHHH----SEEEEEEEES-GGGTSHHHHHHHHTTTTTGGGTEEEEEE-TT-BS-SSEEEEEE-GGGHHHHHHHHTT-B-TTT--BS---TTGGGGPPPPPTTSTHHHHHHTT---EEEEEEE-SSPPTTTTSTT--HHHHHHH-TTHHHHHHHHHHHHHHHHHHHHSSSS----TTHHHHHHHHHHHHHHTTHHHHHHTT---HHHHHHHHHHHHHHHHHHHHHHHS-TT-HHHHHHHHHHHTTTTGGGB-TTS-TTT-S--BTTTS-STTSHHHHHHHHHHT-----HHHHHHHHHHHHHHHHHHHHHTSSSTT-/---HHHHHHHHHHHHHT---HHHHHHTTSGGG-SB-TTSHHHHHHHHHHHHHHHHTT-SEEEEEEEEEEEEE--SSPPEEEEE----EEEEE--S--EETPPPEEEEE-EEE-TT--HHHHHH-SS--TTSEEEEES-SS-HHHHHHHHHHTT--EEEEE--TTTS--S-TT----EE--SSSS-SS--S------SS-EEE--HHHHHHHHTTEEEEPPGGG---TT-EEEE-TT-EEEEEE--EEEEEEEEEEEEEE--SSEEEEEEEEEEE--BSS--IIIIIHHHHHHHHHHHHHHHHHHHH----SEEEEEEEES-GGGTSHHHHHHHHTTTTTGGGTEEEEEE-TT-BS-SSEEEEEE-GGGHHHHHHHHTT-B-TTT--BS---TTGGGGPPPP-TTSTHHHHHHTT---EEEEEEE-SSPPTTTTSTT--HHHHHHH-TTHHHHHHHHHHHHHHHHHHHHSSSS----TTHHHHHHHHHHHHHHTTHHHHHHTT---HHHHHHHHHHHHHHHHHHHHHHHS-TT-HHHHHHHHHHHTTTGGGGB-TTS-TTT-S--BTTTS-STTSHHHHHHHHTT-----HHHHHHHHHHHHHHHHHHHHHTSSSTT-/---HHHHTHHHHHHHHHHHHHH-----HHHHHHHHHHHT----/--HHHHTHHHHHHHHHHHHHH----HHHHHHHHHHHHT----

Sequence (1321 aa):
SRLYWDDLKRKLSSEKLDSSTDFTSTIKLLNENSYVPREAGSQKDENLALYVENQFREFKLSKVWRDQHFVKIQVKDSAQNSVIIVDGRLVYLVENPGGYVAYSKAATVTGKLVHANFGTKKDFEDLYTPVNGSIVIVRAGKITFAEKVANAESSLNAIGVLIYMDQTKFPIVNAELSFFGHAHLGTGDPYTPGFPSGLPNIPVQTISRAAAEKLFGNMEGDCPSSDWKTDSTCRMVTSESKNVKLTVSNVLKEIKILNIFGVIKGFVEPDHYVVVGAQRDAWGPGAAKSGVGTALLLKLAQMFSDMVLKDGFQPSRSIIFASWSAGDFGSVGATEWLEGYLSSLHLKAFTYINLDKAVLGTSNFKVSASPLLYTLIEKTMQNVKHPVTGQFLYQDSNWASKVEKLTLDNAAFPFLAYSGIPAVSFCFCEDTDYPYLGTTMDTYKELIERIPELNKVARAAAEVAGQFVIKLTHDVELNLDYERYNSQLLSFVRDLNQYRADIKEMGLSLQWLYSARGDFFRATSRLTTDFGNAEKTDRFVMKKLNDRVMRVEYHFLSPYVSPKESPFRHVFWGSSGSHTLPALLENLKLRKGAFNETLFRNQLALATWTIQGAANALSGDVWDRLYWDDLKRKLSEKLDSTDFTSTIKLLNENNSYVPREAGSQKDENLALYVENQFREFKLSKVWRDQHFVKIQVKDSAQNSVIIVDGRLVYLVENPGGYVAYSKAATVTGKLVHANFGTKKDFEDLYTPVNGSIVIVRAGKITFAEKVANAESLNAIGVLIYMDQQTKFPIVNAELSFFGHAHLGTGDPYTPGFPSGLPNIPVQTISRAAAEKLFGNMEGDCPSDWKTDSTCRMVTSESKNVKLTVSNVLKEIKILNIFGVIKGFVEPDHYVVVGAQRDAWGPGAAKSGVGTALLLKLAQMFSDMVLKDGFQPSRSIIFASWSAGDFGSVGATEWLEGYLSSLHLKAFTYINLDKAVLGTSNFKVSASPLLYTLIEKTMQNVKHPVTGQFLYQDSNWASKVEKLTLDNAAFPFLAYSGIPAVSFCFCEDTDYPYLGTTMDTYKELIERIPELNKVARAAAEVAGQFVIKLTHDVELNLDYERYNSQLLSFVRDLNQYRADIKEMGLSLQWLYSARGDFFRATSSRLTTDFGNAEKTDRFVMKKLNDRVMRVEYHFLSPYVSPKESPFRHVFWGSSGSHTLPALLENLKLRGAFNETTLFRNQLALATWTIQGAANALSGDVWDREGCASRCMKYNDELEKCEARMMSDCEQELEDLLYCLDHCHSQEGCASSRCMKYNDELEKCEARMMSDCEQELEDLLYCLDHCHSQ

B-factor: mean 27.52, std 12.71, range [10.23, 95.59]

Solvent-accessible surface area: 49167 Å² total; per-residue (Å²): 145,81,56,158,79,84,56,7,17,137,54,0,34,102,47,1,104,98,20,74,0,24,64,16,3,125,46,3,35,92,78,52,26,24,82,0,41,4,31,38,118,66,2,53,55,0,0,67,60,0,11,83,30,0,127,126,16,59,15,62,86,17,31,120,27,90,34,116,2,20,3,8,34,92,54,114,58,118,5,11,0,30,0,37,58,77,251,87,80,86,87,9,26,57,6,33,0,11,0,0,4,3,101,56,32,80,27,63,8,89,0,2,0,0,8,15,0,37,138,58,24,15,139,122,25,152,20,99,8,91,45,3,0,0,0,1,5,8,14,150,40,26,28,4,62,2,1,37,13,0,42,86,77,102,5,45,0,0,0,0,3,12,0,85,77,41,12,84,5,148,68,26,111,12,28,7,9,12,33,1,7,75,6,18,1,26,28,60,54,73,3,43,65,107,33,54,12,104,16,3,0,0,2,2,1,23,19,1,0,60,107,1,8,66,10,11,108,32,115,18,52,109,117,27,156,27,25,108,64,2,73,8,22,10,23,117,73,50,50,1,62,0,34,3,24,6,62,95,109,127,11,79,1,9,0,0,0,0,0,7,81,9,111,87,18,49,58,12,0,0,0,0,0,0,18,1,0,0,46,7,14,2,4,0,30,0,1,0,0,0,0,1,0,4,34,1,0,75,10,0,4,26,0,27,114,176,41,36,4,116,0,6,1,0,0,0,0,0,0,5,0,0,16,14,6,4,8,1,0,0,4,35,8,1,67,24,34,28,28,1,3,10,35,16,1,1,0,0,0,2,0,18,69,0,0,26,3,35,70,57,40,44,19,25,7,0,0,1,0,13,10,4,1,6,43,1,12,56,62,0,111,23,27,80,85,37,109,87,25,47,132,52,57,62,24,25,84,130,37,137,106,10,78,36,85,36,10,0,9,0,0,4,0,13,11,0,0,5,0,0,12,3,23,0,19,56,139,87,60,8,3,20,40,4,1,77,48,1,32,36,64,34,0,52,129,101,5,103,97,0,53,42,0,0,49,3,0,0,16,1,0,0,4,1,0,0,29,0,0,34,48,62,57,8,37,8,24,16,18,46,0,2,22,44,1,0,35,13,2,111,59,0,41,139,39,56,72,31,5,72,126,28,66,26,36,14,29,117,3,25,56,0,5,0,45,1,0,89,2,0,10,116,0,39,71,56,11,59,119,16,105,76,122,61,70,80,48,4,32,45,13,0,44,34,1,6,36,8,1,32,22,0,5,3,33,21,32,22,9,100,86,27,45,14,18,0,2,15,37,11,64,37,65,27,7,4,63,26,2,30,62,15,1,139,94,71,130,126,80,31,70,89,101,65,0,25,75,14,2,6,53,8,7,73,6,2,49,24,5,4,45,13,8,17,16,32,8,15,111,142,68,170,75,59,45,7,19,154,56,0,32,102,41,1,102,98,21,74,0,23,68,16,2,40,46,2,34,93,120,58,26,17,82,0,42,4,29,36,122,66,3,55,56,0,0,66,57,0,11,84,29,0,128,123,17,58,15,65,81,16,32,120,28,95,33,117,2,22,4,8,35,96,54,121,57,70,7,11,0,28,0,35,53,85,251,85,80,90,93,29,26,77,11,35,1,10,0,0,4,3,102,55,32,78,28,64,7,88,0,2,0,0,9,15,0,35,142,58,24,14,138,124,24,152,18,99,7,91,44,4,0,0,0,1,4,7,12,148,39,29,30,5,65,1,2,38,14,0,40,82,75,104,4,47,0,1,0,0,3,11,0,85,80,39,12,85,4,150,69,28,114,13,28,6,9,13,33,2,8,72,6,18,1,25,29,63,56,70,2,42,64,106,32,55,12,104,16,2,0,0,2,2,2,21,27,4,0,60,45,1,10,68,13,12,106,34,112,21,53,105,115,26,158,28,24,106,62,3,74,8,22,10,22,116,74,40,50,0,62,0,33,4,24,5,65,95,106,131,8,81,1,7,0,0,0,0,0,7,79,9,108,89,19,52,60,12,0,0,0,0,0,0,17,1,0,0,48,8,15,2,3,0,30,0,0,0,0,0,0,0,0,3,31,1,0,62,8,0,3,40,0,29,115,155,38,43,4,116,0,8,1,0,0,0,0,0,0,4,0,0,17,13,8,4,7,2,0,1,5,36,9,1,66,24,36,29,28,2,3,11,32,16,1,2,0,0,0,1,0,19,69,0,0,26,3,35,69,36,37,110,18,25,8,0,0,1,0,13,9,5,1,5,49,1,13,52,65,0,110,23,32,92,86,36,111,86,26,46,133,52,58,55,22,26,84,134,36,137,107,10,79,35,82,37,10,0,8,0,0,5,0,12,11,0,0,5,0,0,12,4,23,0,14,55,133,86,62,8,3,19,41,4,1,76,45,1,31,49,149,34,0,54,75,102,5,109,45,0,52,46,0,0,49,3,0,0,15,1,0,0,4,0,1,0,45,0,0,38,50,61,62,10,30,9,24,14,18,47,0,3,21,44,1,0,32,12,2,97,48,0,33,139,39,55,77,28,4,72,130,27,66,26,41,13,40,119,4,44,55,0,3,0,45,2,0,80,1,0,9,123,0,36,71,61,13,58,121,15,106,69,123,63,69,83,50,4,33,44,13,1,45,36,1,8,32,8,1,34,24,0,6,4,34,24,31,20,8,99,88,27,45,12,19,0,2,14,36,9,54,40,65,26,8,4,62,25,2,30,61,12,1,150,100,105,127,82,31,67,84,102,64,0,25,86,13,2,8,52,7,8,75,8,2,48,22,3,5,45,9,9,21,16,32,8,17,123,171,101,10,14,0,35,122,0,46,77,99,0,59,44,1,46,138,12,20,71,157,71,81,135,127,16,72,116,50,6,47,52,0,25,140,18,16,56,70,9,61,52,120,129,11,16,0,52,65,0,45,77,101,0,71,48,1,47,54,8,15,58,154,87,119,138,143,6,63,119,48,6,46,52,0,15,139,27,17,57,79,31,76,55,106

Organism: Homo sapiens (NCBI:txid9606)

CATH classification: 3.40.630.10 (+2 more: 3.50.30.30, 1.20.930.40)